Protein AF-0000000069301442 (afdb_homodimer)

Solvent-accessible surface area (backbone atoms only — not comparable to full-atom values): 48761 Å² total; per-residue (Å²): 129,71,44,71,34,30,18,84,77,50,68,85,54,88,74,44,74,45,62,51,92,90,52,84,60,71,41,65,39,44,79,74,46,54,38,73,85,78,37,32,24,36,31,35,57,81,58,65,75,74,53,63,92,63,73,84,85,51,71,33,84,54,76,78,55,78,67,36,49,32,34,37,40,20,51,27,46,63,90,80,63,35,98,46,82,39,78,42,66,31,31,31,70,45,68,46,69,36,79,74,46,101,86,37,67,32,65,32,33,31,27,60,22,62,53,52,79,30,28,52,21,18,52,23,27,31,64,87,79,65,25,30,38,24,31,30,37,68,66,71,72,78,56,85,60,84,43,58,22,35,25,38,31,28,63,59,50,51,47,51,51,47,21,66,72,70,66,56,72,66,49,12,29,62,36,55,45,66,39,66,45,69,25,68,40,39,26,55,73,68,53,50,57,87,93,55,52,19,27,35,28,23,41,56,36,64,70,30,74,30,42,85,73,54,48,56,75,54,28,27,43,32,24,50,72,83,30,53,25,34,26,84,44,25,28,62,40,77,42,80,42,92,82,72,47,79,60,47,78,44,70,36,53,43,65,52,76,34,36,73,32,51,49,67,43,70,43,48,30,34,30,33,48,90,74,37,78,42,79,43,77,43,46,22,30,60,80,72,61,32,40,44,61,62,80,43,73,64,84,34,69,82,58,72,75,54,36,40,52,57,44,32,38,32,32,28,58,52,30,40,57,56,45,35,71,74,36,32,84,89,36,76,77,46,55,37,62,60,49,26,41,58,74,66,46,67,48,83,46,75,71,45,35,50,28,20,31,59,40,59,42,85,47,89,72,40,46,78,48,63,84,53,46,70,32,44,47,46,25,49,71,85,39,76,45,49,21,60,67,51,42,51,50,53,58,65,69,42,69,84,39,68,54,47,36,36,35,30,58,86,52,37,76,48,36,35,46,42,80,62,29,67,59,45,24,50,49,41,23,63,76,66,73,45,90,63,58,56,40,73,77,89,68,85,66,75,55,86,129,131,71,45,70,34,30,16,82,78,50,68,86,52,90,72,47,76,44,63,51,92,91,51,85,61,72,39,64,40,43,80,73,46,51,35,71,83,78,38,32,24,36,31,35,57,82,58,67,75,74,54,62,92,62,75,83,85,51,71,34,84,54,77,79,55,77,66,37,49,31,36,37,39,19,52,28,46,64,90,81,63,37,99,46,82,39,77,41,66,30,31,32,69,45,65,45,70,36,79,73,47,100,85,36,65,32,66,32,34,30,26,59,23,60,54,53,78,30,26,52,22,18,51,23,26,30,64,86,80,64,25,29,38,24,31,30,38,69,69,70,69,77,55,84,60,83,44,58,22,35,24,38,30,27,63,59,51,50,47,52,51,46,20,65,72,71,66,57,73,63,49,11,30,61,34,55,46,68,39,66,45,68,25,69,40,40,26,55,73,68,53,51,56,88,91,55,51,17,28,34,27,23,41,56,36,63,72,30,74,29,44,86,73,54,48,57,76,53,28,27,41,31,24,50,72,84,30,52,25,34,26,84,44,25,29,62,41,76,43,83,43,92,83,71,49,78,58,47,78,43,70,37,55,44,64,50,77,32,37,75,33,50,50,68,43,70,43,46,32,34,30,34,48,90,76,38,79,44,80,43,78,44,47,21,32,61,78,72,60,34,40,46,60,63,76,44,67,66,82,34,70,82,59,73,74,53,37,39,53,56,42,32,38,31,33,28,60,52,27,40,55,56,45,33,72,75,35,33,83,88,35,76,78,46,56,38,62,59,48,26,40,58,73,67,46,68,47,84,46,77,71,44,35,51,27,21,31,59,40,60,43,87,49,91,73,40,45,79,48,62,82,54,46,68,32,43,46,46,25,49,72,86,39,75,44,47,22,60,67,52,43,51,49,53,59,65,70,42,71,84,40,69,53,47,36,36,36,30,58,87,52,38,77,47,37,35,47,42,79,62,29,69,60,45,24,51,50,40,24,64,76,67,74,45,90,62,58,56,41,74,76,87,68,85,65,74,54,88,128

Radius of gyration: 33.77 Å; Cα contacts (8 Å, |Δi|>4): 1976; chains: 2; bounding box: 75×100×77 Å

Secondary structure (DSSP, 8-state):
--EEE-HHHHTT-SSEEEE-TT---EEEEEEEEEETTTTEEEEEE--GGGTTT--PPPBPSSPPPTT-EEEEEE---HHHH-SS-EEEEEEEEEEEEEEEETTEEEEEEEESS---TT-TTPEEEETTT--EEEEEE---SSS--TT-EEEEEHHHHHHHHHHHHH---S--B-SEEEEE---HHHHHHHT--TT---EEEEEE-TTSGGGGT--TTT-EEEEETTEEBPTTSEEEEEE--TTSPPPEEEEEETHHHHHTS-TT-EEEEEEEETTEEEEEEEE-B----SS-S-TTSGGGTTPPPPEEEETTEEEEE--HHHHHHHHTGGGTT--HHHHHHHHH---SSTT---EEEEEE--STTSTT-GGGTTEEEEEETTEEP-SHHHHHHHHHHTTTSSEEEEEEGGGEEEEEESTTHHHHHHHHHHHHT---SEE----------/--EEE-HHHHTT-SSEEEE-TT---EEEEEEEEEETTTTEEEEEE--GGGTTT-----BPSSPPPTT-EEEEEE---HHHH-SS-EEEEEEEEEEEEEEEETTEEEEEEEESS---TT-TTPEEEETTT--EEEEEE---SSS--TT-EEEEEHHHHHHHHHHHHH---S--B-SEEEEE---HHHHHHHT--TT---EEEEEE-TTSGGGGT--TTT-EEEEETTEEBPTTSEEEEEE--TTSPPPEEEEEETHHHHHTS-TT-EEEEEEEETTEEEEEEEEPB----SS-S-TTSGGGTTPPPPEEEETTEEEEE--HHHHHHHHTGGGTT--HHHHHHHHH---SSTT---EEEEEE--STTSTT-GGGTTEEEEEETTEEP-SHHHHHHHHHHTTTSSEEEEEEGGGEEEEEESTTHHHHHHHHHHHHT---SEE----------

Nearest PDB structures (foldseek):
  5il9-assembly1_A  TM=9.133E-01  e=1.729E-42  Arabidopsis thaliana
  5il9-assembly1_B  TM=8.858E-01  e=1.056E-40  Arabidopsis thaliana
  5jyk-assembly1_B  TM=8.619E-01  e=8.434E-30  Arabidopsis thaliana
  5y09-assembly1_B  TM=7.151E-01  e=5.117E-26  Arabidopsis thaliana
  4ynn-assembly1_A  TM=6.122E-01  e=2.992E-19  Legionella pneumophila subsp. pneumophila str. Philadelphia 1

Structure (mmCIF, N/CA/C/O backbone):
data_AF-0000000069301442-model_v1
#
loop_
_entity.id
_entity.type
_entity.pdbx_description
1 polymer 'Protease Do-like PDZ domain-containing protein'
#
loop_
_atom_site.group_PDB
_atom_site.id
_atom_site.type_symbol
_atom_site.label_atom_id
_atom_site.label_alt_id
_atom_site.label_comp_id
_atom_site.label_asym_id
_atom_site.label_entity_id
_atom_site.label_seq_id
_atom_site.pdbx_PDB_ins_code
_atom_site.Cartn_x
_atom_site.Cartn_y
_atom_site.Cartn_z
_atom_site.occupancy
_atom_site.B_iso_or_equiv
_atom_site.auth_seq_id
_atom_site.auth_comp_id
_atom_site.auth_asym_id
_atom_site.auth_atom_id
_atom_site.pdbx_PDB_model_num
ATOM 1 N N . GLN A 1 1 ? 18.484 -44 -11.977 1 88.5 1 GLN A N 1
ATOM 2 C CA . GLN A 1 1 ? 17.953 -44.156 -10.625 1 88.5 1 GLN A CA 1
ATOM 3 C C . GLN A 1 1 ? 18.141 -42.875 -9.812 1 88.5 1 GLN A C 1
ATOM 5 O O . GLN A 1 1 ? 19.25 -42.344 -9.734 1 88.5 1 GLN A O 1
ATOM 10 N N . ARG A 1 2 ? 16.969 -42.406 -9.375 1 93.62 2 ARG A N 1
ATOM 11 C CA . ARG A 1 2 ? 16.953 -41.156 -8.602 1 93.62 2 ARG A CA 1
ATOM 12 C C . ARG A 1 2 ? 16.109 -41.312 -7.34 1 93.62 2 ARG A C 1
ATOM 14 O O . ARG A 1 2 ? 15.273 -42.219 -7.258 1 93.62 2 ARG A O 1
ATOM 21 N N . LEU A 1 3 ? 16.406 -40.5 -6.375 1 94.19 3 LEU A N 1
ATOM 22 C CA . LEU A 1 3 ? 15.578 -40.344 -5.188 1 94.19 3 LEU A CA 1
ATOM 23 C C . LEU A 1 3 ? 14.719 -39.094 -5.27 1 94.19 3 LEU A C 1
ATOM 25 O O . LEU A 1 3 ? 15.188 -38.031 -5.719 1 94.19 3 LEU A O 1
ATOM 29 N N . LEU A 1 4 ? 13.484 -39.25 -4.969 1 94.56 4 LEU A N 1
ATOM 30 C CA . LEU A 1 4 ? 12.555 -38.125 -4.922 1 94.56 4 LEU A CA 1
ATOM 31 C C . LEU A 1 4 ? 12.289 -37.688 -3.484 1 94.56 4 LEU A C 1
ATOM 33 O O . LEU A 1 4 ? 12.078 -38.531 -2.609 1 94.56 4 LEU A O 1
ATOM 37 N N . THR A 1 5 ? 12.398 -36.375 -3.168 1 93 5 THR A N 1
ATOM 38 C CA . THR A 1 5 ? 12.141 -35.812 -1.846 1 93 5 THR A CA 1
ATOM 39 C C . THR A 1 5 ? 11.633 -34.375 -1.954 1 93 5 THR A C 1
ATOM 41 O O . THR A 1 5 ? 11.281 -33.906 -3.043 1 93 5 THR A O 1
ATOM 44 N N . ASN A 1 6 ? 11.453 -33.75 -0.766 1 90 6 ASN A N 1
ATOM 45 C CA . ASN A 1 6 ? 11.031 -32.344 -0.773 1 90 6 ASN A CA 1
ATOM 46 C C . ASN A 1 6 ? 12.211 -31.406 -0.987 1 90 6 ASN A C 1
ATOM 48 O O . ASN A 1 6 ? 13.312 -31.656 -0.481 1 90 6 ASN A O 1
ATOM 52 N N . ALA A 1 7 ? 11.922 -30.359 -1.746 1 87.25 7 ALA A N 1
ATOM 53 C CA . ALA A 1 7 ? 12.961 -29.359 -2.01 1 87.25 7 ALA A CA 1
ATOM 54 C C . ALA A 1 7 ? 13.445 -28.719 -0.714 1 87.25 7 ALA A C 1
ATOM 56 O O . ALA A 1 7 ? 14.648 -28.516 -0.53 1 87.25 7 ALA A O 1
ATOM 57 N N . HIS A 1 8 ? 12.539 -28.406 0.208 1 81.12 8 HIS A N 1
ATOM 58 C CA . HIS A 1 8 ? 12.906 -27.672 1.418 1 81.12 8 HIS A CA 1
ATOM 59 C C . HIS A 1 8 ? 13.758 -28.531 2.342 1 81.12 8 HIS A C 1
ATOM 61 O O . HIS A 1 8 ? 14.406 -28.016 3.256 1 81.12 8 HIS A O 1
ATOM 67 N N . VAL A 1 9 ? 13.75 -29.812 2.146 1 82.38 9 VAL A N 1
ATOM 68 C CA . VAL A 1 9 ? 14.539 -30.734 2.953 1 82.38 9 VAL A CA 1
ATOM 69 C C . VAL A 1 9 ? 16.016 -30.656 2.547 1 82.38 9 VAL A C 1
ATOM 71 O O . VAL A 1 9 ? 16.906 -30.828 3.379 1 82.38 9 VAL A O 1
ATOM 74 N N . VAL A 1 10 ? 16.25 -30.312 1.296 1 85.44 10 VAL A N 1
ATOM 75 C CA . VAL A 1 10 ? 17.625 -30.453 0.802 1 85.44 10 VAL A CA 1
ATOM 76 C C . VAL A 1 10 ? 18.156 -29.094 0.342 1 85.44 10 VAL A C 1
ATOM 78 O O . VAL A 1 10 ? 19.328 -28.969 0.004 1 85.44 10 VAL A O 1
ATOM 81 N N . ALA A 1 11 ? 17.344 -28.078 0.205 1 77.25 11 ALA A N 1
ATOM 82 C CA . ALA A 1 11 ? 17.688 -26.797 -0.42 1 77.25 11 ALA A CA 1
ATOM 83 C C . ALA A 1 11 ? 18.922 -26.188 0.241 1 77.25 11 ALA A C 1
ATOM 85 O O . ALA A 1 11 ? 19.812 -25.672 -0.444 1 77.25 11 ALA A O 1
ATOM 86 N N . ASP A 1 12 ? 19.078 -26.172 1.493 1 73.94 12 ASP A N 1
ATOM 87 C CA . ASP A 1 12 ? 20.156 -25.453 2.168 1 73.94 12 ASP A CA 1
ATOM 88 C C . ASP A 1 12 ? 21.25 -26.406 2.639 1 73.94 12 ASP A C 1
ATOM 90 O O . ASP A 1 12 ? 22.172 -26 3.35 1 73.94 12 ASP A O 1
ATOM 94 N N . ALA A 1 13 ? 21.172 -27.594 2.08 1 78.06 13 ALA A N 1
ATOM 95 C CA . ALA A 1 13 ? 22.141 -28.578 2.57 1 78.06 13 ALA A CA 1
ATOM 96 C C . ALA A 1 13 ? 23.422 -28.547 1.741 1 78.06 13 ALA A C 1
ATOM 98 O O . ALA A 1 13 ? 23.375 -28.422 0.514 1 78.06 13 ALA A O 1
ATOM 99 N N . HIS A 1 14 ? 24.516 -28.5 2.398 1 78.75 14 HIS A N 1
ATOM 100 C CA . HIS A 1 14 ? 25.797 -28.562 1.729 1 78.75 14 HIS A CA 1
ATOM 101 C C . HIS A 1 14 ? 26.203 -30 1.446 1 78.75 14 HIS A C 1
ATOM 103 O O . HIS A 1 14 ? 26.859 -30.281 0.44 1 78.75 14 HIS A O 1
ATOM 109 N N . LEU A 1 15 ? 25.922 -30.812 2.383 1 87.31 15 LEU A N 1
ATOM 110 C CA . LEU A 1 15 ? 26.188 -32.25 2.268 1 87.31 15 LEU A CA 1
ATOM 111 C C . LEU A 1 15 ? 24.953 -33.062 2.637 1 87.31 15 LEU A C 1
ATOM 113 O O . LEU A 1 15 ? 24.344 -32.812 3.682 1 87.31 15 LEU A O 1
ATOM 117 N N . ILE A 1 16 ? 24.625 -33.906 1.654 1 90.69 16 ILE A N 1
ATOM 118 C CA . ILE A 1 16 ? 23.438 -34.719 1.858 1 90.69 16 ILE A CA 1
ATOM 119 C C . ILE A 1 16 ? 23.844 -36.188 1.96 1 90.69 16 ILE A C 1
ATOM 121 O O . ILE A 1 16 ? 24.5 -36.75 1.062 1 90.69 16 ILE A O 1
ATOM 125 N N . HIS A 1 17 ? 23.469 -36.781 3.084 1 91.56 17 HIS A N 1
ATOM 126 C CA . HIS A 1 17 ? 23.641 -38.219 3.268 1 91.56 17 HIS A CA 1
ATOM 127 C C . HIS A 1 17 ? 22.297 -38.938 3.254 1 91.56 17 HIS A C 1
ATOM 129 O O . HIS A 1 17 ? 21.312 -38.438 3.809 1 91.56 17 HIS A O 1
ATOM 135 N N . VAL A 1 18 ? 22.344 -40.094 2.586 1 90.06 18 VAL A N 1
ATOM 136 C CA . VAL A 1 18 ? 21.156 -40.938 2.586 1 90.06 18 VAL A CA 1
ATOM 137 C C . VAL A 1 18 ? 21.516 -42.344 3.117 1 90.06 18 VAL A C 1
ATOM 139 O O . VAL A 1 18 ? 22.656 -42.781 2.951 1 90.06 18 VAL A O 1
ATOM 142 N N . ARG A 1 19 ? 20.594 -42.844 3.783 1 88.88 19 ARG A N 1
ATOM 143 C CA . ARG A 1 19 ? 20.766 -44.188 4.352 1 88.88 19 ARG A CA 1
ATOM 144 C C . ARG A 1 19 ? 19.562 -45.094 4.027 1 88.88 19 ARG A C 1
ATOM 146 O O . ARG A 1 19 ? 18.422 -44.625 4.066 1 88.88 19 ARG A O 1
ATOM 153 N N . ARG A 1 20 ? 19.906 -46.281 3.74 1 86.69 20 ARG A N 1
ATOM 154 C CA . ARG A 1 20 ? 18.844 -47.25 3.527 1 86.69 20 ARG A CA 1
ATOM 155 C C . ARG A 1 20 ? 18.219 -47.688 4.852 1 86.69 20 ARG A C 1
ATOM 157 O O . ARG A 1 20 ? 18.891 -47.688 5.887 1 86.69 20 ARG A O 1
ATOM 164 N N . SER A 1 21 ? 17.016 -48.062 4.785 1 80.19 21 SER A N 1
ATOM 165 C CA . SER A 1 21 ? 16.328 -48.469 6.004 1 80.19 21 SER A CA 1
ATOM 166 C C . SER A 1 21 ? 16.906 -49.781 6.566 1 80.19 21 SER A C 1
ATOM 168 O O . SER A 1 21 ? 16.828 -50.031 7.77 1 80.19 21 SER A O 1
ATOM 170 N N . ASP A 1 22 ? 17.438 -50.562 5.68 1 77.75 22 ASP A N 1
ATOM 171 C CA . ASP A 1 22 ? 17.938 -51.875 6.098 1 77.75 22 ASP A CA 1
ATOM 172 C C . ASP A 1 22 ? 19.438 -51.844 6.355 1 77.75 22 ASP A C 1
ATOM 174 O O . ASP A 1 22 ? 20.062 -52.875 6.645 1 77.75 22 ASP A O 1
ATOM 178 N N . GLY A 1 23 ? 19.953 -50.719 6.152 1 77.12 23 GLY A N 1
ATOM 179 C CA . GLY A 1 23 ? 21.406 -50.656 6.305 1 77.12 23 GLY A CA 1
ATOM 180 C C . GLY A 1 23 ? 21.859 -49.531 7.254 1 77.12 23 GLY A C 1
ATOM 181 O O . GLY A 1 23 ? 21.031 -48.781 7.766 1 77.12 23 GLY A O 1
ATOM 182 N N . HIS A 1 24 ? 23.172 -49.562 7.523 1 80.75 24 HIS A N 1
ATOM 183 C CA . HIS A 1 24 ? 23.781 -48.562 8.414 1 80.75 24 HIS A CA 1
ATOM 184 C C . HIS A 1 24 ? 24.719 -47.656 7.656 1 80.75 24 HIS A C 1
ATOM 186 O O . HIS A 1 24 ? 25.141 -46.594 8.18 1 80.75 24 HIS A O 1
ATOM 192 N N . ARG A 1 25 ? 24.953 -48.062 6.465 1 86.94 25 ARG A N 1
ATOM 193 C CA . ARG A 1 25 ? 25.906 -47.281 5.691 1 86.94 25 ARG A CA 1
ATOM 194 C C . ARG A 1 25 ? 25.266 -46 5.152 1 86.94 25 ARG A C 1
ATOM 196 O O . ARG A 1 25 ? 24.141 -46.031 4.66 1 86.94 25 ARG A O 1
ATOM 203 N N . LYS A 1 26 ? 25.953 -44.969 5.316 1 91.44 26 LYS A N 1
ATOM 204 C CA . LYS A 1 26 ? 25.531 -43.688 4.75 1 91.44 26 LYS A CA 1
ATOM 205 C C . LYS A 1 26 ? 26.172 -43.438 3.387 1 91.44 26 LYS A C 1
ATOM 207 O O . LYS A 1 26 ? 27.344 -43.781 3.18 1 91.44 26 LYS A O 1
ATOM 212 N N . PHE A 1 27 ? 25.438 -43 2.457 1 93.31 27 PHE A N 1
ATOM 213 C CA . PHE A 1 27 ? 25.891 -42.688 1.105 1 93.31 27 PHE A CA 1
ATOM 214 C C . PHE A 1 27 ? 25.766 -41.188 0.821 1 93.31 27 PHE A C 1
ATOM 216 O O . PHE A 1 27 ? 24.828 -40.531 1.299 1 93.31 27 PHE A O 1
ATOM 223 N N . VAL A 1 28 ? 26.672 -40.719 0.105 1 93.88 28 VAL A N 1
ATOM 224 C CA . VAL A 1 28 ? 26.609 -39.344 -0.308 1 93.88 28 VAL A CA 1
ATOM 225 C C . VAL A 1 28 ? 25.641 -39.188 -1.481 1 93.88 28 VAL A C 1
ATOM 227 O O . VAL A 1 28 ? 25.656 -40 -2.418 1 93.88 28 VAL A O 1
ATOM 230 N N . ALA A 1 29 ? 24.766 -38.25 -1.344 1 94.44 29 ALA A N 1
ATOM 231 C CA . ALA A 1 29 ? 23.844 -37.906 -2.42 1 94.44 29 ALA A CA 1
ATOM 232 C C . ALA A 1 29 ? 24.031 -36.469 -2.908 1 94.44 29 ALA A C 1
ATOM 234 O O . ALA A 1 29 ? 24.547 -35.625 -2.18 1 94.44 29 ALA A O 1
ATOM 235 N N . SER A 1 30 ? 23.734 -36.281 -4.16 1 92.31 30 SER A N 1
ATOM 236 C CA . SER A 1 30 ? 23.797 -34.938 -4.738 1 92.31 30 SER A CA 1
ATOM 237 C C . SER A 1 30 ? 22.438 -34.5 -5.297 1 92.31 30 SER A C 1
ATOM 239 O O . SER A 1 30 ? 21.688 -35.344 -5.809 1 92.31 30 SER A O 1
ATOM 241 N N . VAL A 1 31 ? 22.172 -33.281 -5.211 1 90.25 31 VAL A N 1
ATOM 242 C CA . VAL A 1 31 ? 20.938 -32.719 -5.762 1 90.25 31 VAL A CA 1
ATOM 243 C C . VAL A 1 31 ? 21.062 -32.625 -7.281 1 90.25 31 VAL A C 1
ATOM 245 O O . VAL A 1 31 ? 21.953 -31.922 -7.785 1 90.25 31 VAL A O 1
ATOM 248 N N . VAL A 1 32 ? 20.234 -33.312 -7.957 1 89.25 32 VAL A N 1
ATOM 249 C CA . VAL A 1 32 ? 20.188 -33.25 -9.414 1 89.25 32 VAL A CA 1
ATOM 250 C C . VAL A 1 32 ? 19.375 -32.062 -9.867 1 89.25 32 VAL A C 1
ATOM 252 O O . VAL A 1 32 ? 19.766 -31.344 -10.805 1 89.25 32 VAL A O 1
ATOM 255 N N . CYS A 1 33 ? 18.266 -31.859 -9.258 1 86.19 33 CYS A N 1
ATOM 256 C CA . CYS A 1 33 ? 17.391 -30.719 -9.547 1 86.19 33 CYS A CA 1
ATOM 257 C C . CYS A 1 33 ? 16.469 -30.422 -8.375 1 86.19 33 CYS A C 1
ATOM 259 O O . CYS A 1 33 ? 16.25 -31.281 -7.527 1 86.19 33 CYS A O 1
ATOM 261 N N . LEU A 1 34 ? 16.203 -29.25 -8.273 1 84.81 34 LEU A N 1
ATOM 262 C CA . LEU A 1 34 ? 15.289 -28.797 -7.23 1 84.81 34 LEU A CA 1
ATOM 263 C C . LEU A 1 34 ? 14.297 -27.766 -7.781 1 84.81 34 LEU A C 1
ATOM 265 O O . LEU A 1 34 ? 14.641 -26.953 -8.633 1 84.81 34 LEU A O 1
ATOM 269 N N . CYS A 1 35 ? 13 -27.906 -7.305 1 81.69 35 CYS A N 1
ATOM 270 C CA . CYS A 1 35 ? 11.945 -26.969 -7.668 1 81.69 35 CYS A CA 1
ATOM 271 C C . CYS A 1 35 ? 11.148 -26.531 -6.441 1 81.69 35 CYS A C 1
ATOM 273 O O . CYS A 1 35 ? 10.398 -27.328 -5.867 1 81.69 35 CYS A O 1
ATOM 275 N N . PHE A 1 36 ? 11.227 -25.375 -6.141 1 79.25 36 PHE A N 1
ATOM 276 C CA . PHE A 1 36 ? 10.547 -24.87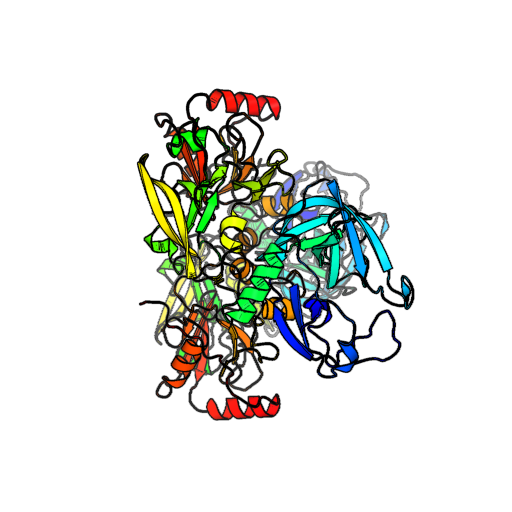5 -4.949 1 79.25 36 PHE A CA 1
ATOM 277 C C . PHE A 1 36 ? 9.055 -24.703 -5.211 1 79.25 36 PHE A C 1
ATOM 279 O O . PHE A 1 36 ? 8.242 -24.859 -4.301 1 79.25 36 PHE A O 1
ATOM 286 N N . GLU A 1 37 ? 8.641 -24.438 -6.375 1 79.75 37 GLU A N 1
ATOM 287 C CA . GLU A 1 37 ? 7.227 -24.25 -6.699 1 79.75 37 GLU A CA 1
ATOM 288 C C . GLU A 1 37 ? 6.41 -25.484 -6.371 1 79.75 37 GLU A C 1
ATOM 290 O O . GLU A 1 37 ? 5.262 -25.391 -5.938 1 79.75 37 GLU A O 1
ATOM 295 N N . SER A 1 38 ? 7.02 -26.609 -6.621 1 85.25 38 SER A N 1
ATOM 296 C CA . SER A 1 38 ? 6.348 -27.859 -6.305 1 85.25 38 SER A CA 1
ATOM 297 C C . SER A 1 38 ? 6.887 -28.469 -5.012 1 85.25 38 SER A C 1
ATOM 299 O O . SER A 1 38 ? 6.391 -29.5 -4.551 1 85.25 38 SER A O 1
ATOM 301 N N . ASP A 1 39 ? 7.926 -27.906 -4.48 1 85.88 39 ASP A N 1
ATOM 302 C CA . ASP A 1 39 ? 8.641 -28.391 -3.307 1 85.88 39 ASP A CA 1
ATOM 303 C C . ASP A 1 39 ? 9.133 -29.828 -3.514 1 85.88 39 ASP A C 1
ATOM 305 O O . ASP A 1 39 ? 8.93 -30.688 -2.654 1 85.88 39 ASP A O 1
ATOM 309 N N . LEU A 1 40 ? 9.734 -30.047 -4.621 1 90.31 40 LEU A N 1
ATOM 310 C CA . LEU A 1 40 ? 10.266 -31.375 -4.938 1 90.31 40 LEU A CA 1
ATOM 311 C C . LEU A 1 40 ? 11.719 -31.281 -5.383 1 90.31 40 LEU A C 1
ATOM 313 O O . LEU A 1 40 ? 12.141 -30.25 -5.93 1 90.31 40 LEU A O 1
ATOM 317 N N . ALA A 1 41 ? 12.438 -32.312 -5.109 1 91.06 41 ALA A N 1
ATOM 318 C CA . ALA A 1 41 ? 13.844 -32.406 -5.496 1 91.06 41 ALA A CA 1
ATOM 319 C C . ALA A 1 41 ? 14.203 -33.844 -5.895 1 91.06 41 ALA A C 1
ATOM 321 O O . ALA A 1 41 ? 13.617 -34.812 -5.383 1 91.06 41 ALA A O 1
ATOM 322 N N . LEU A 1 42 ? 15.109 -33.969 -6.836 1 93.44 42 LEU A N 1
ATOM 323 C CA . LEU A 1 42 ? 15.68 -35.25 -7.246 1 93.44 42 LEU A CA 1
ATOM 324 C C . LEU A 1 42 ? 17.125 -35.375 -6.777 1 93.44 42 LEU A C 1
ATOM 326 O O . LEU A 1 42 ? 17.922 -34.469 -6.945 1 93.44 42 LEU A O 1
ATOM 330 N N . LEU A 1 43 ? 17.391 -36.469 -6.172 1 94.25 43 LEU A N 1
ATOM 331 C CA . LEU A 1 43 ? 18.734 -36.75 -5.703 1 94.25 43 LEU A CA 1
ATOM 332 C C . LEU A 1 43 ? 19.359 -37.906 -6.465 1 94.25 43 LEU A C 1
ATOM 334 O O . LEU A 1 43 ? 18.656 -38.844 -6.879 1 94.25 43 LEU A O 1
ATOM 338 N N . ALA A 1 44 ? 20.641 -37.781 -6.629 1 94.75 44 ALA A N 1
ATOM 339 C CA . ALA A 1 44 ? 21.422 -38.875 -7.211 1 94.75 44 ALA A CA 1
ATOM 340 C C . ALA A 1 44 ? 22.406 -39.438 -6.191 1 94.75 44 ALA A C 1
ATOM 342 O O . ALA A 1 44 ? 22.953 -38.719 -5.363 1 94.75 44 ALA A O 1
ATOM 343 N N . VAL A 1 45 ? 22.484 -40.719 -6.25 1 94.31 45 VAL A N 1
ATOM 344 C CA . VAL A 1 45 ? 23.5 -41.438 -5.465 1 94.31 45 VAL A CA 1
ATOM 345 C C . VAL A 1 45 ? 24.469 -42.156 -6.395 1 94.31 45 VAL A C 1
ATOM 347 O O . VAL A 1 45 ? 24.062 -43.031 -7.152 1 94.31 45 VAL A O 1
ATOM 350 N N . GLY A 1 46 ? 25.672 -41.812 -6.328 1 93.19 46 GLY A N 1
ATOM 351 C CA . GLY A 1 46 ? 26.672 -42.344 -7.246 1 93.19 46 GLY A CA 1
ATOM 352 C C . GLY A 1 46 ? 27.062 -43.781 -6.945 1 93.19 46 GLY A C 1
ATOM 353 O O . GLY A 1 46 ? 27.344 -44.531 -7.859 1 93.19 46 GLY A O 1
ATOM 354 N N . ASP A 1 47 ? 27.031 -44.156 -5.68 1 93.88 47 ASP A N 1
ATOM 355 C CA . ASP A 1 47 ? 27.422 -45.469 -5.258 1 93.88 47 ASP A CA 1
ATOM 356 C C . ASP A 1 47 ? 26.359 -46.5 -5.641 1 93.88 47 ASP A C 1
ATOM 358 O O . ASP A 1 47 ? 25.25 -46.5 -5.086 1 93.88 47 ASP A O 1
ATOM 362 N N . GLU A 1 48 ? 26.719 -47.469 -6.469 1 93.06 48 GLU A N 1
ATOM 363 C CA . GLU A 1 48 ? 25.797 -48.469 -6.984 1 93.06 48 GLU A CA 1
ATOM 364 C C . GLU A 1 48 ? 25.297 -49.375 -5.871 1 93.06 48 GLU A C 1
ATOM 366 O O . GLU A 1 48 ? 24.219 -49.969 -5.969 1 93.06 48 GLU A O 1
ATOM 371 N N . ALA A 1 49 ? 26.109 -49.469 -4.793 1 92.38 49 ALA A N 1
ATOM 372 C CA . ALA A 1 49 ? 25.734 -50.344 -3.678 1 92.38 49 ALA A CA 1
ATOM 373 C C . ALA A 1 49 ? 24.438 -49.875 -3.031 1 92.38 49 ALA A C 1
ATOM 375 O O . ALA A 1 49 ? 23.703 -50.656 -2.459 1 92.38 49 ALA A O 1
ATOM 376 N N . PHE A 1 50 ? 24.203 -48.625 -3.131 1 93.69 50 PHE A N 1
ATOM 377 C CA . PHE A 1 50 ? 22.984 -48.062 -2.561 1 93.69 50 PHE A CA 1
ATOM 378 C C . PHE A 1 50 ? 21.75 -48.625 -3.244 1 93.69 50 PHE A C 1
ATOM 380 O O . PHE A 1 50 ? 20.734 -48.875 -2.594 1 93.69 50 PHE A O 1
ATOM 387 N N . TRP A 1 51 ? 21.797 -48.875 -4.508 1 93.56 51 TRP A N 1
ATOM 388 C CA . TRP A 1 51 ? 20.625 -49.219 -5.312 1 93.56 51 TRP A CA 1
ATOM 389 C C . TRP A 1 51 ? 20.391 -50.719 -5.32 1 93.56 51 TRP A C 1
ATOM 391 O O . TRP A 1 51 ? 19.328 -51.188 -5.766 1 93.56 51 TRP A O 1
ATOM 401 N N . HIS A 1 52 ? 21.375 -51.406 -4.863 1 90.38 52 HIS A N 1
ATOM 402 C CA . HIS A 1 52 ? 21.281 -52.875 -4.941 1 90.38 52 HIS A CA 1
ATOM 403 C C . HIS A 1 52 ? 20.062 -53.375 -4.172 1 90.38 52 HIS A C 1
ATOM 405 O O . HIS A 1 52 ? 19.906 -53.094 -2.984 1 90.38 52 HIS A O 1
ATOM 411 N N . GLY A 1 53 ? 19.172 -54.062 -4.855 1 87.81 53 GLY A N 1
ATOM 412 C CA . GLY A 1 53 ? 18.031 -54.688 -4.227 1 87.81 53 GLY A CA 1
ATOM 413 C C . GLY A 1 53 ? 16.828 -53.781 -4.098 1 87.81 53 GLY A C 1
ATOM 414 O O . GLY A 1 53 ? 15.797 -54.156 -3.553 1 87.81 53 GLY A O 1
ATOM 415 N N . LEU A 1 54 ? 16.984 -52.562 -4.484 1 88.5 54 LEU A N 1
ATOM 416 C CA . LEU A 1 54 ? 15.883 -51.594 -4.395 1 88.5 54 LEU A CA 1
ATOM 417 C C . LEU A 1 54 ? 15.047 -51.625 -5.672 1 88.5 54 LEU A C 1
ATOM 419 O O . LEU A 1 54 ? 15.594 -51.719 -6.773 1 88.5 54 LEU A O 1
ATOM 423 N N . GLU A 1 55 ? 13.75 -51.594 -5.504 1 87.75 55 GLU A N 1
ATOM 424 C CA . GLU A 1 55 ? 12.812 -51.531 -6.617 1 87.75 55 GLU A CA 1
ATOM 425 C C . GLU A 1 55 ? 12.188 -50.125 -6.719 1 87.75 55 GLU A C 1
ATOM 427 O O . GLU A 1 55 ? 11.867 -49.531 -5.699 1 87.75 55 GLU A O 1
ATOM 432 N N . PRO A 1 56 ? 12.094 -49.688 -7.969 1 90.12 56 PRO A N 1
ATOM 433 C CA . PRO A 1 56 ? 11.453 -48.375 -8.141 1 90.12 56 PRO A CA 1
ATOM 434 C C . PRO A 1 56 ? 10 -48.344 -7.672 1 90.12 56 PRO A C 1
ATOM 436 O O . PRO A 1 56 ? 9.289 -49.344 -7.812 1 90.12 56 PRO A O 1
ATOM 439 N N . VAL A 1 57 ? 9.648 -47.25 -7.125 1 86.75 57 VAL A N 1
ATOM 440 C CA . VAL A 1 57 ? 8.266 -47.094 -6.691 1 86.75 57 VAL A CA 1
ATOM 441 C C . VAL A 1 57 ? 7.359 -46.906 -7.906 1 86.75 57 VAL A C 1
ATOM 443 O O . VAL A 1 57 ? 7.785 -46.375 -8.938 1 86.75 57 VAL A O 1
ATOM 446 N N . GLN A 1 58 ? 6.109 -47.438 -7.797 1 92.69 58 GLN A N 1
ATOM 447 C CA . GLN A 1 58 ? 5.09 -47.25 -8.828 1 92.69 58 GLN A CA 1
ATOM 448 C C . GLN A 1 58 ? 4.062 -46.188 -8.391 1 92.69 58 GLN A C 1
ATOM 450 O O . GLN A 1 58 ? 3.57 -46.219 -7.262 1 92.69 58 GLN A O 1
ATOM 455 N N . PHE A 1 59 ? 3.859 -45.344 -9.305 1 94.25 59 PHE A N 1
ATOM 456 C CA . PHE A 1 59 ? 2.967 -44.25 -8.992 1 94.25 59 PHE A CA 1
ATOM 457 C C . PHE A 1 59 ? 1.512 -44.625 -9.219 1 94.25 59 PHE A C 1
ATOM 459 O O . PHE A 1 59 ? 1.197 -45.344 -10.172 1 94.25 59 PHE A O 1
ATOM 466 N N . TYR A 1 60 ? 0.704 -44.188 -8.273 1 91 60 TYR A N 1
ATOM 467 C CA . TYR A 1 60 ? -0.74 -44.188 -8.484 1 91 60 TYR A CA 1
ATOM 468 C C . TYR A 1 60 ? -1.136 -43.25 -9.617 1 91 60 TYR A C 1
ATOM 470 O O . TYR A 1 60 ? -0.714 -42.094 -9.648 1 91 60 TYR A O 1
ATOM 478 N N . GLN A 1 61 ? -1.82 -43.781 -10.602 1 85.75 61 GLN A N 1
ATOM 479 C CA . GLN A 1 61 ? -2.199 -42.938 -11.727 1 85.75 61 GLN A CA 1
ATOM 480 C C . GLN A 1 61 ? -3.365 -42.031 -11.359 1 85.75 61 GLN A C 1
ATOM 482 O O . GLN A 1 61 ? -4.445 -42.5 -11.008 1 85.75 61 GLN A O 1
ATOM 487 N N . GLY A 1 62 ? -3.082 -40.781 -11.422 1 85.06 62 GLY A N 1
ATOM 488 C CA . GLY A 1 62 ? -4.125 -39.812 -11.109 1 85.06 62 GLY A CA 1
ATOM 489 C C . GLY A 1 62 ? -4.156 -39.438 -9.641 1 85.06 62 GLY A C 1
ATOM 490 O O . GLY A 1 62 ? -3.125 -39.438 -8.969 1 85.06 62 GLY A O 1
ATOM 491 N N . LEU A 1 63 ? -5.305 -38.969 -9.172 1 89.31 63 LEU A N 1
ATOM 492 C CA . LEU A 1 63 ? -5.512 -38.531 -7.793 1 89.31 63 LEU A CA 1
ATOM 493 C C . LEU A 1 63 ? -6.164 -39.656 -6.977 1 89.31 63 LEU A C 1
ATOM 495 O O . LEU A 1 63 ? -7.02 -40.375 -7.484 1 89.31 63 LEU A O 1
ATOM 499 N N . PRO A 1 64 ? -5.715 -39.75 -5.77 1 88.31 64 PRO A N 1
ATOM 500 C CA . PRO A 1 64 ? -6.367 -40.75 -4.93 1 88.31 64 PRO A CA 1
ATOM 501 C C . PRO A 1 64 ? -7.832 -40.438 -4.645 1 88.31 64 PRO A C 1
ATOM 503 O O . PRO A 1 64 ? -8.25 -39.281 -4.77 1 88.31 64 PRO A O 1
ATOM 506 N N . ARG A 1 65 ? -8.516 -41.469 -4.215 1 86.38 65 ARG A N 1
ATOM 507 C CA . ARG A 1 65 ? -9.93 -41.281 -3.887 1 86.38 65 ARG A CA 1
ATOM 508 C C . ARG A 1 65 ? -10.102 -40.75 -2.463 1 86.38 65 ARG A C 1
ATOM 510 O O . ARG A 1 65 ? -9.336 -41.125 -1.566 1 86.38 65 ARG A O 1
ATOM 517 N N . LEU A 1 66 ? -11.133 -39.969 -2.369 1 87.06 66 LEU A N 1
ATOM 518 C CA . LEU A 1 66 ? -11.484 -39.562 -1.013 1 87.06 66 LEU A CA 1
ATOM 519 C C . LEU A 1 66 ? -11.789 -40.781 -0.149 1 87.06 66 LEU A C 1
ATOM 521 O O . LEU A 1 66 ? -12.398 -41.75 -0.62 1 87.06 66 LEU A O 1
ATOM 525 N N . GLN A 1 67 ? -11.367 -40.781 1.049 1 87.44 67 GLN A N 1
ATOM 526 C CA . GLN A 1 67 ? -11.602 -41.781 2.057 1 87.44 67 GLN A CA 1
ATOM 527 C C . GLN A 1 67 ? -10.711 -43 1.819 1 87.44 67 GLN A C 1
ATOM 529 O O . GLN A 1 67 ? -10.758 -43.969 2.576 1 87.44 67 GLN A O 1
ATOM 534 N N . SER A 1 68 ? -9.836 -42.906 0.776 1 89.5 68 SER A N 1
ATOM 535 C CA . SER A 1 68 ? -8.859 -44 0.602 1 89.5 68 SER A CA 1
ATOM 536 C C . SER A 1 68 ? -7.863 -44.031 1.753 1 89.5 68 SER A C 1
ATOM 538 O O . SER A 1 68 ? -7.414 -42.969 2.223 1 89.5 68 SER A O 1
ATOM 540 N N . GLU A 1 69 ? -7.613 -45.219 2.16 1 93.81 69 GLU A N 1
ATOM 541 C CA . GLU A 1 69 ? -6.605 -45.406 3.203 1 93.81 69 GLU A CA 1
ATOM 542 C C . GLU A 1 69 ? -5.195 -45.281 2.639 1 93.81 69 GLU A C 1
ATOM 544 O O . GLU A 1 69 ? -4.863 -45.906 1.633 1 93.81 69 GLU A O 1
ATOM 549 N N . VAL A 1 70 ? -4.426 -44.438 3.328 1 93.69 70 VAL A N 1
ATOM 550 C CA . VAL A 1 70 ? -3.061 -44.219 2.865 1 93.69 70 VAL A CA 1
ATOM 551 C C . VAL A 1 70 ? -2.088 -44.344 4.035 1 93.69 70 VAL A C 1
ATOM 553 O O . VAL A 1 70 ? -2.49 -44.25 5.199 1 93.69 70 VAL A O 1
ATOM 556 N N . CYS A 1 71 ? -0.862 -44.625 3.66 1 92.62 71 CYS A N 1
ATOM 557 C CA . CYS A 1 71 ? 0.227 -44.75 4.625 1 92.62 71 CYS A CA 1
ATOM 558 C C . CYS A 1 71 ? 1.418 -43.906 4.203 1 92.62 71 CYS A C 1
ATOM 560 O O . CYS A 1 71 ? 1.827 -43.906 3.041 1 92.62 71 CYS A O 1
ATOM 562 N N . VAL A 1 72 ? 1.885 -43.062 5.148 1 90.31 72 VAL A N 1
ATOM 563 C CA . VAL A 1 72 ? 3.057 -42.25 4.891 1 90.31 72 VAL A CA 1
ATOM 564 C C . VAL A 1 72 ? 4.277 -42.844 5.594 1 90.31 72 VAL A C 1
ATOM 566 O O . VAL A 1 72 ? 4.207 -43.188 6.773 1 90.31 72 VAL A O 1
ATOM 569 N N . VAL A 1 73 ? 5.305 -42.938 4.82 1 86.69 73 VAL A N 1
ATOM 570 C CA . VAL A 1 73 ? 6.551 -43.469 5.375 1 86.69 73 VAL A CA 1
ATOM 571 C C . VAL A 1 73 ? 7.57 -42.344 5.504 1 86.69 73 VAL A C 1
ATOM 573 O O . VAL A 1 73 ? 7.734 -41.531 4.586 1 86.69 73 VAL A O 1
ATOM 576 N N . GLY A 1 74 ? 8.164 -42.188 6.691 1 81.44 74 GLY A N 1
ATOM 577 C CA . GLY A 1 74 ? 9.18 -41.156 6.891 1 81.44 74 GLY A CA 1
ATOM 578 C C . GLY A 1 74 ? 10.211 -41.531 7.938 1 81.44 74 GLY A C 1
ATOM 579 O O . GLY A 1 74 ? 10.18 -42.656 8.469 1 81.44 74 GLY A O 1
ATOM 580 N N . PHE A 1 75 ? 11.258 -40.719 8.016 1 73.88 75 PHE A N 1
ATOM 581 C CA . PHE A 1 75 ? 12.305 -40.844 9.023 1 73.88 75 PHE A CA 1
ATOM 582 C C . PHE A 1 75 ? 12.312 -39.656 9.961 1 73.88 75 PHE A C 1
ATOM 584 O O . PHE A 1 75 ? 12.969 -38.625 9.68 1 73.88 75 PHE A O 1
ATOM 591 N N . PRO A 1 76 ? 11.5 -39.656 10.961 1 60.06 76 PRO A N 1
ATOM 592 C CA . PRO A 1 76 ? 11.43 -38.469 11.852 1 60.06 76 PRO A CA 1
ATOM 593 C C . PRO A 1 76 ? 12.75 -38.219 12.57 1 60.06 76 PRO A C 1
ATOM 595 O O . PRO A 1 76 ? 13.586 -39.094 12.695 1 60.06 76 PRO A O 1
ATOM 598 N N . ASP A 1 77 ? 13.023 -36.938 12.82 1 58.56 77 ASP A N 1
ATOM 599 C CA . ASP A 1 77 ? 14.234 -36.531 13.523 1 58.56 77 ASP A CA 1
ATOM 600 C C . ASP A 1 77 ? 14.344 -37.219 14.875 1 58.56 77 ASP A C 1
ATOM 602 O O . ASP A 1 77 ? 13.336 -37.625 15.461 1 58.56 77 ASP A O 1
ATOM 606 N N . ALA A 1 78 ? 15.57 -37.469 15.242 1 50.34 78 ALA A N 1
ATOM 607 C CA . ALA A 1 78 ? 15.938 -38.156 16.469 1 50.34 78 ALA A CA 1
ATOM 608 C C . ALA A 1 78 ? 15.062 -37.719 17.641 1 50.34 78 ALA A C 1
ATOM 610 O O . ALA A 1 78 ? 14.594 -38.562 18.422 1 50.34 78 ALA A O 1
ATOM 611 N N . PRO A 1 79 ? 14.922 -36.438 17.875 1 50.53 79 PRO A N 1
ATOM 612 C CA . PRO A 1 79 ? 14.25 -36.125 19.141 1 50.53 79 PRO A CA 1
ATOM 613 C C . PRO A 1 79 ? 12.805 -36.625 19.172 1 50.53 79 PRO A C 1
ATOM 615 O O . PRO A 1 79 ? 12.266 -36.906 20.25 1 50.53 79 PRO A O 1
ATOM 618 N N . SER A 1 80 ? 12.086 -36.594 18.109 1 45.94 80 SER A N 1
ATOM 619 C CA . SER A 1 80 ? 10.648 -36.844 18.219 1 45.94 80 SER A CA 1
ATOM 620 C C . SER A 1 80 ? 10.312 -38.312 17.969 1 45.94 80 SER A C 1
ATOM 622 O O . SER A 1 80 ? 9.234 -38.781 18.344 1 45.94 80 SER A O 1
ATOM 624 N N . GLY A 1 81 ? 11.031 -39.156 17.328 1 49.28 81 GLY A N 1
ATOM 625 C CA . GLY A 1 81 ? 10.461 -40.469 17.109 1 49.28 81 GLY A CA 1
ATOM 626 C C . GLY A 1 81 ? 11.484 -41.5 16.703 1 49.28 81 GLY A C 1
ATOM 627 O O . GLY A 1 81 ? 11.133 -42.625 16.312 1 49.28 81 GLY A O 1
ATOM 628 N N . GLY A 1 82 ? 12.68 -41.406 16.953 1 53.53 82 GLY A N 1
ATOM 629 C CA . GLY A 1 82 ? 13.695 -42.469 16.906 1 53.53 82 GLY A CA 1
ATOM 630 C C . GLY A 1 82 ? 14.375 -42.562 15.562 1 53.53 82 GLY A C 1
ATOM 631 O O . GLY A 1 82 ? 14.062 -41.812 14.633 1 53.53 82 GLY A O 1
ATOM 632 N N . GLU A 1 83 ? 15.578 -43.281 15.43 1 59.75 83 GLU A N 1
ATOM 633 C CA . GLU A 1 83 ? 16.516 -43.625 14.367 1 59.75 83 GLU A CA 1
ATOM 634 C C . GLU A 1 83 ? 15.922 -44.688 13.43 1 59.75 83 GLU A C 1
ATOM 636 O O . GLU A 1 83 ? 16.656 -45.375 12.734 1 59.75 83 GLU A O 1
ATOM 641 N N . THR A 1 84 ? 14.484 -44.844 13.492 1 67.19 84 THR A N 1
ATOM 642 C CA . THR A 1 84 ? 13.922 -45.875 12.648 1 67.19 84 THR A CA 1
ATOM 643 C C . THR A 1 84 ? 12.812 -45.312 11.766 1 67.19 84 THR A C 1
ATOM 645 O O . THR A 1 84 ? 12.352 -44.188 11.977 1 67.19 84 THR A O 1
ATOM 648 N N . VAL A 1 85 ? 12.484 -46.031 10.75 1 76.31 85 VAL A N 1
ATOM 649 C CA . VAL A 1 85 ? 11.414 -45.688 9.82 1 76.31 85 VAL A CA 1
ATOM 650 C C . VAL A 1 85 ? 10.102 -45.531 10.578 1 76.31 85 VAL A C 1
ATOM 652 O O . VAL A 1 85 ? 9.797 -46.281 11.492 1 76.31 85 VAL A O 1
ATOM 655 N N . CYS A 1 86 ? 9.422 -44.406 10.414 1 76.94 86 CYS A N 1
ATOM 656 C CA . CYS A 1 86 ? 8.117 -44.125 11 1 76.94 86 CYS A CA 1
ATOM 657 C C . CYS A 1 86 ? 7.023 -44.188 9.938 1 76.94 86 CYS A C 1
ATOM 659 O O . CYS A 1 86 ? 7.176 -43.656 8.844 1 76.94 86 CYS A O 1
ATOM 661 N N . VAL A 1 87 ? 6.012 -45 10.312 1 82.38 87 VAL A N 1
ATOM 662 C CA . VAL A 1 87 ? 4.875 -45.125 9.406 1 82.38 87 VAL A CA 1
ATOM 663 C C . VAL A 1 87 ? 3.627 -44.531 10.055 1 82.38 87 VAL A C 1
ATOM 665 O O . VAL A 1 87 ? 3.332 -44.781 11.219 1 82.38 87 VAL A O 1
ATOM 668 N N . THR A 1 88 ? 2.953 -43.625 9.391 1 83.81 88 THR A N 1
ATOM 669 C CA . THR A 1 88 ? 1.685 -43.062 9.828 1 83.81 88 THR A CA 1
ATOM 670 C C . THR A 1 88 ? 0.577 -43.375 8.82 1 83.81 88 THR A C 1
ATOM 672 O O . THR A 1 88 ? 0.806 -43.344 7.613 1 83.81 88 THR A O 1
ATOM 675 N N . GLN A 1 89 ? -0.558 -43.75 9.445 1 88.19 89 GLN A N 1
ATOM 676 C CA . GLN A 1 89 ? -1.682 -44.125 8.594 1 88.19 89 GLN A CA 1
ATOM 677 C C . GLN A 1 89 ? -2.836 -43.125 8.734 1 88.19 89 GLN A C 1
ATOM 679 O O . GLN A 1 89 ? -3.076 -42.594 9.82 1 88.19 89 GLN A O 1
ATOM 684 N N . GLY A 1 90 ? -3.508 -42.875 7.613 1 90.38 90 GLY A N 1
ATOM 685 C CA . GLY A 1 90 ? -4.68 -42 7.57 1 90.38 90 GLY A CA 1
ATOM 686 C C . GLY A 1 90 ? -5.508 -42.188 6.312 1 90.38 90 GLY A C 1
ATOM 687 O O . GLY A 1 90 ? -5.363 -43.188 5.609 1 90.38 90 GLY A O 1
ATOM 688 N N . VAL A 1 91 ? -6.527 -41.281 6.191 1 91.88 91 VAL A N 1
ATOM 689 C CA . VAL A 1 91 ? -7.379 -41.344 5.008 1 91.88 91 VAL A CA 1
ATOM 690 C C . VAL A 1 91 ? -7.316 -40.031 4.254 1 91.88 91 VAL A C 1
ATOM 692 O O . VAL A 1 91 ? -7.043 -38.969 4.848 1 91.88 91 VAL A O 1
ATOM 695 N N . VAL A 1 92 ? -7.531 -40.125 2.965 1 90.5 92 VAL A N 1
ATOM 696 C CA . VAL A 1 92 ? -7.617 -38.938 2.146 1 90.5 92 VAL A CA 1
ATOM 697 C C . VAL A 1 92 ? -8.859 -38.125 2.529 1 90.5 92 VAL A C 1
ATOM 699 O O . VAL A 1 92 ? -9.984 -38.594 2.365 1 90.5 92 VAL A O 1
ATOM 702 N N . SER A 1 93 ? -8.602 -36.906 2.945 1 89.12 93 SER A N 1
ATOM 703 C CA . SER A 1 93 ? -9.695 -36.094 3.467 1 89.12 93 SER A CA 1
ATOM 704 C C . SER A 1 93 ? -10.148 -35.031 2.447 1 89.12 93 SER A C 1
ATOM 706 O O . SER A 1 93 ? -11.328 -34.688 2.398 1 89.12 93 SER A O 1
ATOM 708 N N . ARG A 1 94 ? -9.195 -34.5 1.742 1 87.81 94 ARG A N 1
ATOM 709 C CA . ARG A 1 94 ? -9.492 -33.375 0.833 1 87.81 94 ARG A CA 1
ATOM 710 C C . ARG A 1 94 ? -8.422 -33.25 -0.245 1 87.81 94 ARG A C 1
ATOM 712 O O . ARG A 1 94 ? -7.258 -33.594 -0.016 1 87.81 94 ARG A O 1
ATOM 719 N N . ILE A 1 95 ? -8.781 -32.938 -1.398 1 88.38 95 ILE A N 1
ATOM 720 C CA . ILE A 1 95 ? -7.875 -32.562 -2.482 1 88.38 95 ILE A CA 1
ATOM 721 C C . ILE A 1 95 ? -8.156 -31.141 -2.936 1 88.38 95 ILE A C 1
ATOM 723 O O . ILE A 1 95 ? -9.281 -30.812 -3.324 1 88.38 95 ILE A O 1
ATOM 727 N N . ASP A 1 96 ? -7.172 -30.25 -2.82 1 87.56 96 ASP A N 1
ATOM 728 C CA . ASP A 1 96 ? -7.398 -28.844 -3.131 1 87.56 96 ASP A CA 1
ATOM 729 C C . ASP A 1 96 ? -6.086 -28.141 -3.449 1 87.56 96 ASP A C 1
ATOM 731 O O . ASP A 1 96 ? -5.008 -28.719 -3.287 1 87.56 96 ASP A O 1
ATOM 735 N N . LEU A 1 97 ? -6.262 -27 -4.043 1 85.75 97 LEU A N 1
ATOM 736 C CA . LEU A 1 97 ? -5.109 -26.125 -4.234 1 85.75 97 LEU A CA 1
ATOM 737 C C . LEU A 1 97 ? -4.84 -25.297 -2.979 1 85.75 97 LEU A C 1
ATOM 739 O O . LEU A 1 97 ? -5.742 -24.641 -2.451 1 85.75 97 LEU A O 1
ATOM 743 N N . HIS A 1 98 ? -3.691 -25.422 -2.516 1 79.88 98 HIS A N 1
ATOM 744 C CA . HIS A 1 98 ? -3.281 -24.703 -1.318 1 79.88 98 HIS A CA 1
ATOM 745 C C . HIS A 1 98 ? -2.256 -23.625 -1.653 1 79.88 98 HIS A C 1
ATOM 747 O O . HIS A 1 98 ? -1.402 -23.812 -2.521 1 79.88 98 HIS A O 1
ATOM 753 N N . SER A 1 99 ? -2.5 -22.516 -0.925 1 70.75 99 SER A N 1
ATOM 754 C CA . SER A 1 99 ? -1.511 -21.453 -1.104 1 70.75 99 SER A CA 1
ATOM 755 C C . SER A 1 99 ? -0.14 -21.891 -0.592 1 70.75 99 SER A C 1
ATOM 757 O O . SER A 1 99 ? -0.015 -22.359 0.541 1 70.75 99 SER A O 1
ATOM 759 N N . TYR A 1 100 ? 0.825 -21.984 -1.34 1 63.06 100 TYR A N 1
ATOM 760 C CA . TYR A 1 100 ? 2.186 -22.391 -1.008 1 63.06 100 TYR A CA 1
ATOM 761 C C . TYR A 1 100 ? 3.092 -21.188 -0.835 1 63.06 100 TYR A C 1
ATOM 763 O O . TYR A 1 100 ? 3.945 -21.156 0.053 1 63.06 100 TYR A O 1
ATOM 771 N N . SER A 1 101 ? 2.965 -20.188 -1.66 1 57.5 101 SER A N 1
ATOM 772 C CA . SER A 1 101 ? 3.615 -18.891 -1.573 1 57.5 101 SER A CA 1
ATOM 773 C C . SER A 1 101 ? 2.648 -17.766 -1.925 1 57.5 101 SER A C 1
ATOM 775 O O . SER A 1 101 ? 1.47 -18.016 -2.188 1 57.5 101 SER A O 1
ATOM 777 N N . TRP A 1 102 ? 3.121 -16.547 -1.605 1 49.59 102 TRP A N 1
ATOM 778 C CA . TRP A 1 102 ? 2.256 -15.398 -1.842 1 49.59 102 TRP A CA 1
ATOM 779 C C . TRP A 1 102 ? 1.608 -15.477 -3.221 1 49.59 102 TRP A C 1
ATOM 781 O O . TRP A 1 102 ? 0.461 -15.062 -3.4 1 49.59 102 TRP A O 1
ATOM 791 N N . ASP A 1 103 ? 2.264 -16.188 -4.09 1 54.34 103 ASP A N 1
ATOM 792 C CA . ASP A 1 103 ? 1.747 -16.078 -5.449 1 54.34 103 ASP A CA 1
ATOM 793 C C . ASP A 1 103 ? 1.566 -17.453 -6.082 1 54.34 103 ASP A C 1
ATOM 795 O O . ASP A 1 103 ? 1.519 -17.578 -7.309 1 54.34 103 ASP A O 1
ATOM 799 N N . SER A 1 104 ? 1.61 -18.453 -5.145 1 64.81 104 SER A N 1
ATOM 800 C CA . SER A 1 104 ? 1.531 -19.734 -5.836 1 64.81 104 SER A CA 1
ATOM 801 C C . SER A 1 104 ? 0.702 -20.75 -5.047 1 64.81 104 SER A C 1
ATOM 803 O O . SER A 1 104 ? 0.643 -20.672 -3.816 1 64.81 104 SER A O 1
ATOM 805 N N . SER A 1 105 ? -0.078 -21.406 -5.816 1 78.81 105 SER A N 1
ATOM 806 C CA . SER A 1 105 ? -0.869 -22.5 -5.242 1 78.81 105 SER A CA 1
ATOM 807 C C . SER A 1 105 ? -0.365 -23.859 -5.711 1 78.81 105 SER A C 1
ATOM 809 O O . SER A 1 105 ? 0.242 -23.969 -6.777 1 78.81 105 SER A O 1
ATOM 811 N N . LEU A 1 106 ? -0.44 -24.75 -4.809 1 83.81 106 LEU A N 1
ATOM 812 C CA . LEU A 1 106 ? -0.028 -26.125 -5.086 1 83.81 106 LEU A CA 1
ATOM 813 C C . LEU A 1 106 ? -1.163 -27.109 -4.797 1 83.81 106 LEU A C 1
ATOM 815 O O . LEU A 1 106 ? -1.844 -26.984 -3.777 1 83.81 106 LEU A O 1
ATOM 819 N N . LEU A 1 107 ? -1.377 -27.922 -5.781 1 88.44 107 LEU A N 1
ATOM 820 C CA . LEU A 1 107 ? -2.336 -28.984 -5.523 1 88.44 107 LEU A CA 1
ATOM 821 C C . LEU A 1 107 ? -1.833 -29.922 -4.426 1 88.44 107 LEU A C 1
ATOM 823 O O . LEU A 1 107 ? -0.681 -30.359 -4.461 1 88.44 107 LEU A O 1
ATOM 827 N N . VAL A 1 108 ? -2.717 -30.156 -3.465 1 89.25 108 VAL A N 1
ATOM 828 C CA . VAL A 1 108 ? -2.316 -31.031 -2.363 1 89.25 108 VAL A CA 1
ATOM 829 C C . VAL A 1 108 ? -3.465 -31.969 -2.004 1 89.25 108 VAL A C 1
ATOM 831 O O . VAL A 1 108 ? -4.621 -31.703 -2.328 1 89.25 108 VAL A O 1
ATOM 834 N N . VAL A 1 109 ? -3.045 -33.031 -1.445 1 90.81 109 VAL A N 1
ATOM 835 C CA . VAL A 1 109 ? -3.984 -33.969 -0.84 1 90.81 109 VAL A CA 1
ATOM 836 C C . VAL A 1 109 ? -3.883 -33.875 0.682 1 90.81 109 VAL A C 1
ATOM 838 O O . VAL A 1 109 ? -2.799 -34.062 1.247 1 90.81 109 VAL A O 1
ATOM 841 N N . GLN A 1 110 ? -4.961 -33.562 1.221 1 89.25 110 GLN A N 1
ATOM 842 C CA . GLN A 1 110 ? -5.016 -33.531 2.678 1 89.25 110 GLN A CA 1
ATOM 843 C C . GLN A 1 110 ? -5.387 -34.906 3.24 1 89.25 110 GLN A C 1
ATOM 845 O O . GLN A 1 110 ? -6.289 -35.562 2.723 1 89.25 110 GLN A O 1
ATOM 850 N N . ILE A 1 111 ? -4.672 -35.312 4.234 1 90 111 ILE A N 1
ATOM 851 C CA . ILE A 1 111 ? -4.977 -36.562 4.914 1 90 111 ILE A CA 1
ATOM 852 C C . ILE A 1 111 ? -5.176 -36.312 6.406 1 90 111 ILE A C 1
ATOM 854 O O . ILE A 1 111 ? -4.711 -35.281 6.938 1 90 111 ILE A O 1
ATOM 858 N N . ASP A 1 112 ? -5.957 -37.125 7.105 1 86.56 112 ASP A N 1
ATOM 859 C CA . ASP A 1 112 ? -6.211 -37 8.539 1 86.56 112 ASP A CA 1
ATOM 860 C C . ASP A 1 112 ? -5.145 -37.719 9.352 1 86.56 112 ASP A C 1
ATOM 862 O O . ASP A 1 112 ? -5.469 -38.5 10.25 1 86.56 112 ASP A O 1
ATOM 866 N N . ALA A 1 113 ? -3.973 -37.625 9.023 1 80.62 113 ALA A N 1
ATOM 867 C CA . ALA A 1 113 ? -2.828 -38.156 9.75 1 80.62 113 ALA A CA 1
ATOM 868 C C . ALA A 1 113 ? -1.793 -37.062 10.023 1 80.62 113 ALA A C 1
ATOM 870 O O . ALA A 1 113 ? -1.578 -36.188 9.188 1 80.62 113 ALA A O 1
ATOM 871 N N . ALA A 1 114 ? -1.24 -37.188 11.266 1 73.69 114 ALA A N 1
ATOM 872 C CA . ALA A 1 114 ? -0.213 -36.188 11.617 1 73.69 114 ALA A CA 1
ATOM 873 C C . ALA A 1 114 ? 1.065 -36.438 10.812 1 73.69 114 ALA A C 1
ATOM 875 O O . ALA A 1 114 ? 1.543 -37.562 10.719 1 73.69 114 ALA A O 1
ATOM 876 N N . ILE A 1 115 ? 1.356 -35.562 9.977 1 72.25 115 ILE A N 1
ATOM 877 C CA . ILE A 1 115 ? 2.668 -35.562 9.336 1 72.25 115 ILE A CA 1
ATOM 878 C C . ILE A 1 115 ? 3.652 -34.719 10.141 1 72.25 115 ILE A C 1
ATOM 880 O O . ILE A 1 115 ? 3.42 -33.531 10.367 1 72.25 115 ILE A O 1
ATOM 884 N N . ASN A 1 116 ? 4.562 -35.375 10.883 1 65 116 ASN A N 1
ATOM 885 C CA . ASN A 1 116 ? 5.539 -34.688 11.734 1 65 116 ASN A CA 1
ATOM 886 C C . ASN A 1 116 ? 6.855 -34.469 10.992 1 65 116 ASN A C 1
ATOM 888 O O . ASN A 1 116 ? 7.051 -34.969 9.883 1 65 116 ASN A O 1
ATOM 892 N N . ALA A 1 117 ? 7.68 -33.625 11.734 1 64.25 117 ALA A N 1
ATOM 893 C CA . ALA A 1 117 ? 9.031 -33.375 11.234 1 64.25 117 ALA A CA 1
ATOM 894 C C . ALA A 1 117 ? 9.773 -34.688 10.977 1 64.25 117 ALA A C 1
ATOM 896 O O . ALA A 1 117 ? 9.703 -35.625 11.781 1 64.25 117 ALA A O 1
ATOM 897 N N . GLY A 1 118 ? 10.102 -35.094 9.617 1 65.62 118 GLY A N 1
ATOM 898 C CA . GLY A 1 118 ? 10.773 -36.312 9.211 1 65.62 118 GLY A CA 1
ATOM 899 C C . GLY A 1 118 ? 10.031 -37.062 8.117 1 65.62 118 GLY A C 1
ATOM 900 O O . GLY A 1 118 ? 10.633 -37.844 7.363 1 65.62 118 GLY A O 1
ATOM 901 N N . ASN A 1 119 ? 8.727 -36.844 8.258 1 76.38 119 ASN A N 1
ATOM 902 C CA . ASN A 1 119 ? 7.953 -37.469 7.203 1 76.38 119 ASN A CA 1
ATOM 903 C C . ASN A 1 119 ? 8.078 -36.719 5.879 1 76.38 119 ASN A C 1
ATOM 905 O O . ASN A 1 119 ? 7.789 -37.281 4.816 1 76.38 119 ASN A O 1
ATOM 909 N N . SER A 1 120 ? 8.578 -35.562 5.977 1 84.56 120 SER A N 1
ATOM 910 C CA . SER A 1 120 ? 8.656 -34.75 4.777 1 84.56 120 SER A CA 1
ATOM 911 C C . SER A 1 120 ? 9.578 -35.375 3.736 1 84.56 120 SER A C 1
ATOM 913 O O . SER A 1 120 ? 10.695 -35.781 4.051 1 84.56 120 SER A O 1
ATOM 915 N N . GLY A 1 121 ? 8.977 -35.531 2.604 1 87.88 121 GLY A N 1
ATOM 916 C CA . GLY A 1 121 ? 9.75 -36.062 1.495 1 87.88 121 GLY A CA 1
ATOM 917 C C . GLY A 1 121 ? 9.555 -37.531 1.295 1 87.88 121 GLY A C 1
ATOM 918 O O . GLY A 1 121 ? 10 -38.094 0.289 1 87.88 121 GLY A O 1
ATOM 919 N N . GLY A 1 122 ? 8.914 -38.219 2.234 1 89.44 122 GLY A N 1
ATOM 920 C CA . GLY A 1 122 ? 8.641 -39.625 2.119 1 89.44 122 GLY A CA 1
ATOM 921 C C . GLY A 1 122 ? 7.445 -39.938 1.244 1 89.44 122 GLY A C 1
ATOM 922 O O . GLY A 1 122 ? 6.652 -39.062 0.93 1 89.44 122 GLY A O 1
ATOM 923 N N . PRO A 1 123 ? 7.375 -41.188 0.793 1 92.44 123 PRO A N 1
ATOM 924 C CA . PRO A 1 123 ? 6.254 -41.562 -0.07 1 92.44 123 PRO A CA 1
ATOM 925 C C . PRO A 1 123 ? 4.961 -41.781 0.707 1 92.44 123 PRO A C 1
ATOM 927 O O . PRO A 1 123 ? 4.992 -42.219 1.862 1 92.44 123 PRO A O 1
ATOM 930 N N . CYS A 1 124 ? 3.91 -41.438 0.182 1 93.81 124 CYS A N 1
ATOM 931 C CA . CYS A 1 124 ? 2.57 -41.812 0.614 1 93.81 124 CYS A CA 1
ATOM 932 C C . CYS A 1 124 ? 2.006 -42.906 -0.274 1 93.81 124 CYS A C 1
ATOM 934 O O . CYS A 1 124 ? 1.916 -42.75 -1.492 1 93.81 124 CYS A O 1
ATOM 936 N N . VAL A 1 125 ? 1.582 -44 0.355 1 94.44 125 VAL A N 1
ATOM 937 C CA . VAL A 1 125 ? 1.208 -45.188 -0.407 1 94.44 125 VAL A CA 1
ATOM 938 C C . VAL A 1 125 ? -0.266 -45.5 -0.171 1 94.44 125 VAL A C 1
ATOM 940 O O . VAL A 1 125 ? -0.745 -45.438 0.965 1 94.44 125 VAL A O 1
ATOM 943 N N . ASP A 1 126 ? -0.951 -45.688 -1.243 1 94.5 126 ASP A N 1
ATOM 944 C CA . ASP A 1 126 ? -2.305 -46.219 -1.145 1 94.5 126 ASP A CA 1
ATOM 945 C C . ASP A 1 126 ? -2.291 -47.656 -0.603 1 94.5 126 ASP A C 1
ATOM 947 O O . ASP A 1 126 ? -1.642 -48.531 -1.172 1 94.5 126 ASP A O 1
ATOM 951 N N . GLN A 1 127 ? -3.043 -47.938 0.39 1 92.25 127 GLN A N 1
ATOM 952 C CA . GLN A 1 127 ? -2.959 -49.219 1.075 1 92.25 127 GLN A CA 1
ATOM 953 C C . GLN A 1 127 ? -3.59 -50.344 0.24 1 92.25 127 GLN A C 1
ATOM 955 O O . GLN A 1 127 ? -3.164 -51.469 0.311 1 92.25 127 GLN A O 1
ATOM 960 N N . GLU A 1 128 ? -4.535 -50 -0.454 1 90.19 128 GLU A N 1
ATOM 961 C CA . GLU A 1 128 ? -5.23 -51 -1.253 1 90.19 128 GLU A CA 1
ATOM 962 C C . GLU A 1 128 ? -4.375 -51.438 -2.434 1 90.19 128 GLU A C 1
ATOM 964 O O . GLU A 1 128 ? -4.18 -52.656 -2.643 1 90.19 128 GLU A O 1
ATOM 969 N N . SER A 1 129 ? -3.801 -50.562 -3.166 1 89.75 129 SER A N 1
ATOM 970 C CA . SER A 1 129 ? -3.092 -50.875 -4.398 1 89.75 129 SER A CA 1
ATOM 971 C C . SER A 1 129 ? -1.597 -51.062 -4.148 1 89.75 129 SER A C 1
ATOM 973 O O . SER A 1 129 ? -0.892 -51.656 -4.953 1 89.75 129 SER A O 1
ATOM 975 N N . GLY A 1 130 ? -1.143 -50.406 -3.137 1 92.06 130 GLY A N 1
ATOM 976 C CA . GLY A 1 130 ? 0.287 -50.438 -2.867 1 92.06 130 GLY A CA 1
ATOM 977 C C . GLY A 1 130 ? 1.059 -49.438 -3.713 1 92.06 130 GLY A C 1
ATOM 978 O O . GLY A 1 130 ? 2.291 -49.406 -3.682 1 92.06 130 GLY A O 1
ATOM 979 N N . LEU A 1 131 ? 0.338 -48.688 -4.426 1 94.75 131 LEU A N 1
ATOM 980 C CA . LEU A 1 131 ? 0.964 -47.688 -5.305 1 94.75 131 LEU A CA 1
ATOM 981 C C . LEU A 1 131 ? 1.166 -46.375 -4.578 1 94.75 131 LEU A C 1
ATOM 983 O O . LEU A 1 131 ? 0.41 -46.031 -3.664 1 94.75 131 LEU A O 1
ATOM 987 N N . VAL A 1 132 ? 2.184 -45.656 -4.988 1 95.31 132 VAL A N 1
ATOM 988 C CA . VAL A 1 132 ? 2.502 -44.375 -4.371 1 95.31 132 VAL A CA 1
ATOM 989 C C . VAL A 1 132 ? 1.552 -43.312 -4.891 1 95.31 132 VAL A C 1
ATOM 991 O O . VAL A 1 132 ? 1.45 -43.094 -6.102 1 95.31 132 VAL A O 1
ATOM 994 N N . VAL A 1 133 ? 0.898 -42.562 -3.932 1 94.5 133 VAL A N 1
ATOM 995 C CA . VAL A 1 133 ? -0.091 -41.562 -4.312 1 94.5 133 VAL A CA 1
ATOM 996 C C . VAL A 1 133 ? 0.542 -40.188 -4.273 1 94.5 133 VAL A C 1
ATOM 998 O O . VAL A 1 133 ? -0.052 -39.219 -4.746 1 94.5 133 VAL A O 1
ATOM 1001 N N . GLY A 1 134 ? 1.726 -40.094 -3.717 1 95.19 134 GLY A N 1
ATOM 1002 C CA . GLY A 1 134 ? 2.398 -38.781 -3.67 1 95.19 134 GLY A CA 1
ATOM 1003 C C . GLY A 1 134 ? 3.539 -38.75 -2.67 1 95.19 134 GLY A C 1
ATOM 1004 O O . GLY A 1 134 ? 4.035 -39.781 -2.242 1 95.19 134 GLY A O 1
ATOM 1005 N N . VAL A 1 135 ? 3.996 -37.531 -2.424 1 94 135 VAL A N 1
ATOM 1006 C CA . VAL A 1 135 ? 5.109 -37.281 -1.513 1 94 135 VAL A CA 1
ATOM 1007 C C . VAL A 1 135 ? 4.621 -36.469 -0.316 1 94 135 VAL A C 1
ATOM 1009 O O . VAL A 1 135 ? 3.908 -35.469 -0.481 1 94 135 VAL A O 1
ATOM 1012 N N . ALA A 1 136 ? 4.977 -36.906 0.853 1 90.44 136 ALA A N 1
ATOM 1013 C CA . ALA A 1 136 ? 4.566 -36.188 2.062 1 90.44 136 ALA A CA 1
ATOM 1014 C C . ALA A 1 136 ? 5.145 -34.781 2.094 1 90.44 136 ALA A C 1
ATOM 1016 O O . ALA A 1 136 ? 6.336 -34.594 1.847 1 90.44 136 ALA A O 1
ATOM 1017 N N . PHE A 1 137 ? 4.152 -33.812 2.279 1 82.12 137 PHE A N 1
ATOM 1018 C CA . PHE A 1 137 ? 4.434 -32.406 2.242 1 82.12 137 PHE A CA 1
ATOM 1019 C C . PHE A 1 137 ? 4.266 -31.781 3.625 1 82.12 137 PHE A C 1
ATOM 1021 O O . PHE A 1 137 ? 3.344 -32.125 4.359 1 82.12 137 PHE A O 1
ATOM 1028 N N . GLN A 1 138 ? 5.16 -31.422 4.41 1 60.94 138 GLN A N 1
ATOM 1029 C CA . GLN A 1 138 ? 4.988 -30.938 5.777 1 60.94 138 GLN A CA 1
ATOM 1030 C C . GLN A 1 138 ? 4.379 -29.547 5.793 1 60.94 138 GLN A C 1
ATOM 1032 O O . GLN A 1 138 ? 4.926 -28.609 5.195 1 60.94 138 GLN A O 1
ATOM 1037 N N . LYS A 1 139 ? 3.273 -29.141 5.371 1 51.16 139 LYS A N 1
ATOM 1038 C CA . LYS A 1 139 ? 2.971 -27.719 5.484 1 51.16 139 LYS A CA 1
ATOM 1039 C C . LYS A 1 139 ? 2.707 -27.328 6.934 1 51.16 139 LYS A C 1
ATOM 1041 O O . LYS A 1 139 ? 3.266 -26.344 7.43 1 51.16 139 LYS A O 1
ATOM 1046 N N . SER A 1 140 ? 1.35 -27.453 7.566 1 47.88 140 SER A N 1
ATOM 1047 C CA . SER A 1 140 ? 0.591 -26.266 7.965 1 47.88 140 SER A CA 1
ATOM 1048 C C . SER A 1 140 ? 1.032 -25.766 9.336 1 47.88 140 SER A C 1
ATOM 1050 O O . SER A 1 140 ? 0.794 -26.422 10.352 1 47.88 140 SER A O 1
ATOM 1052 N N . VAL A 1 141 ? 2.131 -25.438 9.523 1 44.78 141 VAL A N 1
ATOM 1053 C CA . VAL A 1 141 ? 2.35 -24.859 10.836 1 44.78 141 VAL A CA 1
ATOM 1054 C C . VAL A 1 141 ? 1.08 -24.141 11.312 1 44.78 141 VAL A C 1
ATOM 1056 O O . VAL A 1 141 ? 0.835 -24.031 12.516 1 44.78 141 VAL A O 1
ATOM 1059 N N . SER A 1 142 ? 0.594 -23.25 10.461 1 45.12 142 SER A N 1
ATOM 1060 C CA . SER A 1 142 ? -0.304 -22.297 11.102 1 45.12 142 SER A CA 1
ATOM 1061 C C . SER A 1 142 ? -1.54 -23 11.664 1 45.12 142 SER A C 1
ATOM 1063 O O . SER A 1 142 ? -2.342 -22.375 12.367 1 45.12 142 SER A O 1
ATOM 1065 N N . SER A 1 143 ? -2.078 -23.984 10.906 1 45.16 143 SER A N 1
ATOM 1066 C CA . SER A 1 143 ? -3.418 -24.266 11.414 1 45.16 143 SER A CA 1
ATOM 1067 C C . SER A 1 143 ? -3.369 -25.109 12.688 1 45.16 143 SER A C 1
ATOM 1069 O O . SER A 1 143 ? -2.66 -26.109 12.734 1 45.16 143 SER A O 1
ATOM 1071 N N . GLY A 1 144 ? -3.238 -24.391 13.781 1 50.31 144 GLY A N 1
ATOM 1072 C CA . GLY A 1 144 ? -3.561 -24.906 15.102 1 50.31 144 GLY A CA 1
ATOM 1073 C C . GLY A 1 144 ? -4.164 -26.297 15.062 1 50.31 144 GLY A C 1
ATOM 1074 O O . GLY A 1 144 ? -4.609 -26.812 16.094 1 50.31 144 GLY A O 1
ATOM 1075 N N . ALA A 1 145 ? -4.488 -26.812 13.898 1 51.56 145 ALA A N 1
ATOM 1076 C CA . ALA A 1 145 ? -5.207 -28.094 13.945 1 51.56 145 ALA A CA 1
ATOM 1077 C C . ALA A 1 145 ? -4.246 -29.25 14.125 1 51.56 145 ALA A C 1
ATOM 1079 O O . ALA A 1 145 ? -3.348 -29.469 13.305 1 51.56 145 ALA A O 1
ATOM 1080 N N . ASP A 1 146 ? -4.375 -29.906 15.07 1 63.62 146 ASP A N 1
ATOM 1081 C CA . ASP A 1 146 ? -3.723 -31.141 15.484 1 63.62 146 ASP A CA 1
ATOM 1082 C C . ASP A 1 146 ? -4.113 -32.312 14.57 1 63.62 146 ASP A C 1
ATOM 1084 O O . ASP A 1 146 ? -5.254 -32.375 14.117 1 63.62 146 ASP A O 1
ATOM 1088 N N . ASN A 1 147 ? -3.193 -32.938 13.625 1 76.44 147 ASN A N 1
ATOM 1089 C CA . ASN A 1 147 ? -3.361 -34.25 12.992 1 76.44 147 ASN A CA 1
ATOM 1090 C C . ASN A 1 147 ? -3.729 -34.094 11.516 1 76.44 147 ASN A C 1
ATOM 1092 O O . ASN A 1 147 ? -4.562 -34.844 11.008 1 76.44 147 ASN A O 1
ATOM 1096 N N . VAL A 1 148 ? -3.447 -33.031 10.898 1 83.69 148 VAL A N 1
ATOM 1097 C CA . VAL A 1 148 ? -3.67 -32.906 9.461 1 83.69 148 VAL A CA 1
ATOM 1098 C C . VAL A 1 148 ? -2.328 -32.875 8.727 1 83.69 148 VAL A C 1
ATOM 1100 O O . VAL A 1 148 ? -1.361 -32.281 9.203 1 83.69 148 VAL A O 1
ATOM 1103 N N . GLY A 1 149 ? -2.283 -33.75 7.707 1 86.31 149 GLY A N 1
ATOM 1104 C CA . GLY A 1 149 ? -1.104 -33.781 6.855 1 86.31 149 GLY A CA 1
ATOM 1105 C C . GLY A 1 149 ? -1.407 -33.469 5.402 1 86.31 149 GLY A C 1
ATOM 1106 O O . GLY A 1 149 ? -2.557 -33.562 4.969 1 86.31 149 GLY A O 1
ATOM 1107 N N . TYR A 1 150 ? -0.37 -33.125 4.641 1 89.44 150 TYR A N 1
ATOM 1108 C CA . TYR A 1 150 ? -0.52 -32.812 3.227 1 89.44 150 TYR A CA 1
ATOM 1109 C C . TYR A 1 150 ? 0.446 -33.625 2.373 1 89.44 150 TYR A C 1
ATOM 1111 O O . TYR A 1 150 ? 1.595 -33.844 2.764 1 89.44 150 TYR A O 1
ATOM 1119 N N . ILE A 1 151 ? -0.064 -34 1.211 1 91.75 151 ILE A N 1
ATOM 1120 C CA . ILE A 1 151 ? 0.69 -34.812 0.26 1 91.75 151 ILE A CA 1
ATOM 1121 C C . ILE A 1 151 ? 0.768 -34.094 -1.083 1 91.75 151 ILE A C 1
ATOM 1123 O O . ILE A 1 151 ? -0.227 -33.531 -1.557 1 91.75 151 ILE A O 1
ATOM 1127 N N . ILE A 1 152 ? 1.937 -34 -1.65 1 93.31 152 ILE A N 1
ATOM 1128 C CA . ILE A 1 152 ? 2.076 -33.594 -3.045 1 93.31 152 ILE A CA 1
ATOM 1129 C C . ILE A 1 152 ? 1.682 -34.781 -3.959 1 93.31 152 ILE A C 1
ATOM 1131 O O . ILE A 1 152 ? 2.395 -35.781 -4.047 1 93.31 152 ILE A O 1
ATOM 1135 N N . PRO A 1 153 ? 0.624 -34.656 -4.637 1 94.12 153 PRO A N 1
ATOM 1136 C CA . PRO A 1 153 ? 0.089 -35.812 -5.371 1 94.12 153 PRO A CA 1
ATOM 1137 C C . PRO A 1 153 ? 0.889 -36.156 -6.629 1 94.12 153 PRO A C 1
ATOM 1139 O O . PRO A 1 153 ? 1.687 -35.312 -7.086 1 94.12 153 PRO A O 1
ATOM 1142 N N . VAL A 1 154 ? 0.637 -37.281 -7.16 1 93.75 154 VAL A N 1
ATOM 1143 C CA . VAL A 1 154 ? 1.391 -37.844 -8.273 1 93.75 154 VAL A CA 1
ATOM 1144 C C . VAL A 1 154 ? 1.313 -36.938 -9.484 1 93.75 154 VAL A C 1
ATOM 1146 O O . VAL A 1 154 ? 2.312 -36.719 -10.172 1 93.75 154 VAL A O 1
ATOM 1149 N N . PRO A 1 155 ? 0.144 -36.312 -9.742 1 90.94 155 PRO A N 1
ATOM 1150 C CA . PRO A 1 155 ? 0.126 -35.438 -10.906 1 90.94 155 PRO A CA 1
ATOM 1151 C C . PRO A 1 155 ? 1.144 -34.281 -10.797 1 90.94 155 PRO A C 1
ATOM 1153 O O . PRO A 1 155 ? 1.735 -33.906 -11.805 1 90.94 155 PRO A O 1
ATOM 1156 N N . VAL A 1 156 ? 1.328 -33.781 -9.648 1 91.81 156 VAL A N 1
ATOM 1157 C CA . VAL A 1 156 ? 2.32 -32.719 -9.438 1 91.81 156 VAL A CA 1
ATOM 1158 C C . VAL A 1 156 ? 3.725 -33.281 -9.586 1 91.81 156 VAL A C 1
ATOM 1160 O O . VAL A 1 156 ? 4.598 -32.688 -10.195 1 91.81 156 VAL A O 1
ATOM 1163 N N . VAL A 1 157 ? 3.928 -34.469 -9.078 1 93.38 157 VAL A N 1
ATOM 1164 C CA . VAL A 1 157 ? 5.215 -35.156 -9.18 1 93.38 157 VAL A CA 1
ATOM 1165 C C . VAL A 1 157 ? 5.547 -35.406 -10.648 1 93.38 157 VAL A C 1
ATOM 1167 O O . VAL A 1 157 ? 6.676 -35.156 -11.086 1 93.38 157 VAL A O 1
ATOM 1170 N N . GLN A 1 158 ? 4.586 -35.906 -11.344 1 92.12 158 GLN A N 1
ATOM 1171 C CA . GLN A 1 158 ? 4.789 -36.188 -12.758 1 92.12 158 GLN A CA 1
ATOM 1172 C C . GLN A 1 158 ? 5.137 -34.906 -13.531 1 92.12 158 GLN A C 1
ATOM 1174 O O . GLN A 1 158 ? 5.996 -34.938 -14.414 1 92.12 158 GLN A O 1
ATOM 1179 N N . HIS A 1 159 ? 4.453 -33.875 -13.219 1 90 159 HIS A N 1
ATOM 1180 C CA . HIS A 1 159 ? 4.781 -32.594 -13.844 1 90 159 HIS A CA 1
ATOM 1181 C C . HIS A 1 159 ? 6.23 -32.219 -13.578 1 90 159 HIS A C 1
ATOM 1183 O O . HIS A 1 159 ? 6.949 -31.812 -14.5 1 90 159 HIS A O 1
ATOM 1189 N N . PHE A 1 160 ? 6.617 -32.344 -12.391 1 89.69 160 PHE A N 1
ATOM 1190 C CA . PHE A 1 160 ? 7.988 -32.062 -11.984 1 89.69 160 PHE A CA 1
ATOM 1191 C C . PHE A 1 160 ? 8.977 -32.906 -12.781 1 89.69 160 PHE A C 1
ATOM 1193 O O . PHE A 1 160 ? 9.969 -32.375 -13.297 1 89.69 160 PHE A O 1
ATOM 1200 N N . LEU A 1 161 ? 8.688 -34.125 -12.914 1 91 161 LEU A N 1
ATOM 1201 C CA . LEU A 1 161 ? 9.57 -35.031 -13.6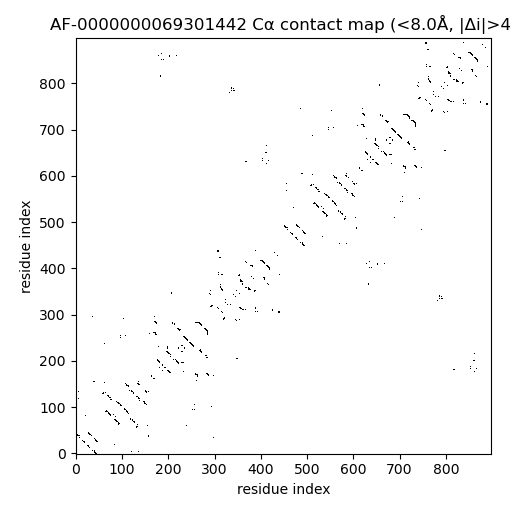41 1 91 161 LEU A CA 1
ATOM 1202 C C . LEU A 1 161 ? 9.594 -34.688 -15.125 1 91 161 LEU A C 1
ATOM 1204 O O . LEU A 1 161 ? 10.641 -34.812 -15.773 1 91 161 LEU A O 1
ATOM 1208 N N . GLU A 1 162 ? 8.484 -34.344 -15.586 1 89.12 162 GLU A N 1
ATOM 1209 C CA . GLU A 1 162 ? 8.438 -33.906 -16.984 1 89.12 162 GLU A CA 1
ATOM 1210 C C . GLU A 1 162 ? 9.273 -32.656 -17.203 1 89.12 162 GLU A C 1
ATOM 1212 O O . GLU A 1 162 ? 9.969 -32.531 -18.219 1 89.12 162 GLU A O 1
ATOM 1217 N N . CYS A 1 163 ? 9.141 -31.734 -16.266 1 85.44 163 CYS A N 1
ATOM 1218 C CA . CYS A 1 163 ? 9.961 -30.516 -16.328 1 85.44 163 CYS A CA 1
ATOM 1219 C C . CYS A 1 163 ? 11.438 -30.875 -16.344 1 85.44 163 CYS A C 1
ATOM 1221 O O . CYS A 1 163 ? 12.211 -30.297 -17.109 1 85.44 163 CYS A O 1
ATOM 1223 N N . TYR A 1 164 ? 11.758 -31.781 -15.508 1 85.62 164 TYR A N 1
ATOM 1224 C CA . TYR A 1 164 ? 13.141 -32.25 -15.43 1 85.62 164 TYR A CA 1
ATOM 1225 C C . TYR A 1 164 ? 13.609 -32.812 -16.766 1 85.62 164 TYR A C 1
ATOM 1227 O O . TYR A 1 164 ? 14.719 -32.531 -17.219 1 85.62 164 TYR A O 1
ATOM 1235 N N . THR A 1 165 ? 12.766 -33.531 -17.406 1 88.62 165 THR A N 1
ATOM 1236 C CA . THR A 1 165 ? 13.125 -34.219 -18.656 1 88.62 165 THR A CA 1
ATOM 1237 C C . THR A 1 165 ? 13.156 -33.219 -19.828 1 88.62 165 THR A C 1
ATOM 1239 O O . THR A 1 165 ? 14.047 -33.312 -20.672 1 88.62 165 THR A O 1
ATOM 1242 N N . THR A 1 166 ? 12.266 -32.281 -19.844 1 85.25 166 THR A N 1
ATOM 1243 C CA . THR A 1 166 ? 12.141 -31.391 -20.984 1 85.25 166 THR A CA 1
ATOM 1244 C C . THR A 1 166 ? 12.977 -30.125 -20.781 1 85.25 166 THR A C 1
ATOM 1246 O O . THR A 1 166 ? 13.312 -29.438 -21.75 1 85.25 166 THR A O 1
ATOM 1249 N N . GLY A 1 167 ? 13.18 -29.766 -19.531 1 81.44 167 GLY A N 1
ATOM 1250 C CA . GLY A 1 167 ? 13.906 -28.547 -19.219 1 81.44 167 GLY A CA 1
ATOM 1251 C C . GLY A 1 167 ? 13.016 -27.328 -19.109 1 81.44 167 GLY A C 1
ATOM 1252 O O . GLY A 1 167 ? 13.484 -26.234 -18.797 1 81.44 167 GLY A O 1
ATOM 1253 N N . VAL A 1 168 ? 11.797 -27.484 -19.406 1 80.12 168 VAL A N 1
ATOM 1254 C CA . VAL A 1 168 ? 10.844 -26.391 -19.266 1 80.12 168 VAL A CA 1
ATOM 1255 C C . VAL A 1 168 ? 10.25 -26.391 -17.859 1 80.12 168 VAL A C 1
ATOM 1257 O O . VAL A 1 168 ? 9.422 -27.25 -17.531 1 80.12 168 VAL A O 1
ATOM 1260 N N . TRP A 1 169 ? 10.617 -25.422 -17.109 1 77.88 169 TRP A N 1
ATOM 1261 C CA . TRP A 1 169 ? 10.227 -25.391 -15.703 1 77.88 169 TRP A CA 1
ATOM 1262 C C . TRP A 1 169 ? 9.062 -24.438 -15.484 1 77.88 169 TRP A C 1
ATOM 1264 O O . TRP A 1 169 ? 8.891 -23.469 -16.234 1 77.88 169 TRP A O 1
ATOM 1274 N N . GLY A 1 170 ? 8.312 -24.781 -14.492 1 81.06 170 GLY A N 1
ATOM 1275 C CA . GLY A 1 170 ? 7.27 -23.875 -14.047 1 81.06 170 GLY A CA 1
ATOM 1276 C C . GLY A 1 170 ? 5.871 -24.438 -14.242 1 81.06 170 GLY A C 1
ATOM 1277 O O . GLY A 1 170 ? 5.688 -25.422 -14.969 1 81.06 170 GLY A O 1
ATOM 1278 N N . PHE A 1 171 ? 4.934 -23.922 -13.523 1 86.5 171 PHE A N 1
ATOM 1279 C CA . PHE A 1 171 ? 3.518 -24.234 -13.664 1 86.5 171 PHE A CA 1
ATOM 1280 C C . PHE A 1 171 ? 2.814 -23.219 -14.547 1 86.5 171 PHE A C 1
ATOM 1282 O O . PHE A 1 171 ? 3.102 -22.016 -14.469 1 86.5 171 PHE A O 1
ATOM 1289 N N . GLY A 1 172 ? 2.021 -23.703 -15.367 1 89.62 172 GLY A N 1
ATOM 1290 C CA . GLY A 1 172 ? 1.33 -22.828 -16.297 1 89.62 172 GLY A CA 1
ATOM 1291 C C . GLY A 1 172 ? 0.328 -21.922 -15.633 1 89.62 172 GLY A C 1
ATOM 1292 O O . GLY A 1 172 ? -0.271 -22.281 -14.617 1 89.62 172 GLY A O 1
ATOM 1293 N N . VAL A 1 173 ? 0.184 -20.75 -16.219 1 92.69 173 VAL A N 1
ATOM 1294 C CA . VAL A 1 173 ? -0.859 -19.812 -15.812 1 92.69 173 VAL A CA 1
ATOM 1295 C C . VAL A 1 173 ? -1.63 -19.328 -17.031 1 92.69 173 VAL A C 1
ATOM 1297 O O . VAL A 1 173 ? -1.078 -19.266 -18.141 1 92.69 173 VAL A O 1
ATOM 1300 N N . PRO A 1 174 ? -2.877 -19.031 -16.797 1 95.31 174 PRO A N 1
ATOM 1301 C CA . PRO A 1 174 ? -3.676 -18.641 -17.953 1 95.31 174 PRO A CA 1
ATOM 1302 C C . PRO A 1 174 ? -3.389 -17.203 -18.406 1 95.31 174 PRO A C 1
ATOM 1304 O O . PRO A 1 174 ? -3.719 -16.828 -19.531 1 95.31 174 PRO A O 1
ATOM 1307 N N . GLY A 1 175 ? -2.844 -16.391 -17.531 1 94.88 175 GLY A N 1
ATOM 1308 C CA . GLY A 1 175 ? -2.59 -15.016 -17.891 1 94.88 175 GLY A CA 1
ATOM 1309 C C . GLY A 1 175 ? -3.799 -14.117 -17.719 1 94.88 175 GLY A C 1
ATOM 1310 O O . GLY A 1 175 ? -3.83 -12.992 -18.219 1 94.88 175 GLY A O 1
ATOM 1311 N N . PHE A 1 176 ? -4.812 -14.617 -17.094 1 95.62 176 PHE A N 1
ATOM 1312 C CA . PHE A 1 176 ? -5.977 -13.797 -16.766 1 95.62 176 PHE A CA 1
ATOM 1313 C C . PHE A 1 176 ? -6.566 -14.211 -15.422 1 95.62 176 PHE A C 1
ATOM 1315 O O . PHE A 1 176 ? -6.34 -15.336 -14.961 1 95.62 176 PHE A O 1
ATOM 1322 N N . ASP A 1 177 ? -7.246 -13.297 -14.781 1 95.12 177 ASP A N 1
ATOM 1323 C CA . ASP A 1 177 ? -8.023 -13.555 -13.578 1 95.12 177 ASP A CA 1
ATOM 1324 C C . ASP A 1 177 ? -9.516 -13.586 -13.875 1 95.12 177 ASP A C 1
ATOM 1326 O O . ASP A 1 177 ? -9.938 -13.25 -14.984 1 95.12 177 ASP A O 1
ATOM 1330 N N . TRP A 1 178 ? -10.227 -14.094 -12.93 1 96.88 178 TRP A N 1
ATOM 1331 C CA . TRP A 1 178 ? -11.656 -14.188 -13.203 1 96.88 178 TRP A CA 1
ATOM 1332 C C . TRP A 1 178 ? -12.469 -13.883 -11.945 1 96.88 178 TRP A C 1
ATOM 1334 O O . TRP A 1 178 ? -11.945 -13.938 -10.828 1 96.88 178 TRP A O 1
ATOM 1344 N N . GLN A 1 179 ? -13.633 -13.484 -12.18 1 96.75 179 GLN A N 1
ATOM 1345 C CA . GLN A 1 179 ? -14.641 -13.242 -11.156 1 96.75 179 GLN A CA 1
ATOM 1346 C C . GLN A 1 179 ? -15.734 -14.312 -11.188 1 96.75 179 GLN A C 1
ATOM 1348 O O . GLN A 1 179 ? -16.141 -14.758 -12.266 1 96.75 179 GLN A O 1
ATOM 1353 N N . LEU A 1 180 ? -16.188 -14.656 -10.016 1 96.62 180 LEU A N 1
ATOM 1354 C CA . LEU A 1 180 ? -17.234 -15.68 -9.922 1 96.62 180 LEU A CA 1
ATOM 1355 C C . LEU A 1 180 ? -18.578 -15.117 -10.352 1 96.62 180 LEU A C 1
ATOM 1357 O O . LEU A 1 180 ? -18.844 -13.914 -10.203 1 96.62 180 LEU A O 1
ATOM 1361 N N . LEU A 1 181 ? -19.391 -15.961 -10.906 1 95.94 181 LEU A N 1
ATOM 1362 C CA . LEU A 1 181 ? -20.703 -15.547 -11.391 1 95.94 181 LEU A CA 1
ATOM 1363 C C . LEU A 1 181 ? -21.812 -16.219 -10.578 1 95.94 181 LEU A C 1
ATOM 1365 O O . LEU A 1 181 ? -22.734 -16.812 -11.148 1 95.94 181 LEU A O 1
ATOM 1369 N N . ASP A 1 182 ? -21.75 -15.992 -9.352 1 91.88 182 ASP A N 1
ATOM 1370 C CA . ASP A 1 182 ? -22.734 -16.609 -8.469 1 91.88 182 ASP A CA 1
ATOM 1371 C C . ASP A 1 182 ? -23.906 -15.672 -8.211 1 91.88 182 ASP A C 1
ATOM 1373 O O . ASP A 1 182 ? -24.953 -16.094 -7.688 1 91.88 182 ASP A O 1
ATOM 1377 N N . ASN A 1 183 ? -23.797 -14.438 -8.555 1 94.69 183 ASN A N 1
ATOM 1378 C CA . ASN A 1 183 ? -24.875 -13.477 -8.359 1 94.69 183 ASN A CA 1
ATOM 1379 C C . ASN A 1 183 ? -25.812 -13.438 -9.562 1 94.69 183 ASN A C 1
ATOM 1381 O O . ASN A 1 183 ? -25.359 -13.227 -10.695 1 94.69 183 ASN A O 1
ATOM 1385 N N . PRO A 1 184 ? -27.094 -13.539 -9.328 1 93.75 184 PRO A N 1
ATOM 1386 C CA . PRO A 1 184 ? -28.047 -13.586 -10.445 1 93.75 184 PRO A CA 1
ATOM 1387 C C . PRO A 1 184 ? -28.062 -12.289 -11.25 1 93.75 184 PRO A C 1
ATOM 1389 O O . PRO A 1 184 ? -28.188 -12.328 -12.477 1 93.75 184 PRO A O 1
ATOM 1392 N N . SER A 1 185 ? -27.969 -11.164 -10.539 1 95.06 185 SER A N 1
ATOM 1393 C CA . SER A 1 185 ? -27.984 -9.883 -11.25 1 95.06 185 SER A CA 1
ATOM 1394 C C . SER A 1 185 ? -26.781 -9.742 -12.172 1 95.06 185 SER A C 1
ATOM 1396 O O . SER A 1 185 ? -26.922 -9.273 -13.305 1 95.06 185 SER A O 1
ATOM 1398 N N . LEU A 1 186 ? -25.672 -10.117 -11.68 1 95.31 186 LEU A N 1
ATOM 1399 C CA . LEU A 1 186 ? -24.453 -10.031 -12.492 1 95.31 186 LEU A CA 1
ATOM 1400 C C . LEU A 1 186 ? -24.547 -10.969 -13.695 1 95.31 186 LEU A C 1
ATOM 1402 O O . LEU A 1 186 ? -24.156 -10.594 -14.805 1 95.31 186 LEU A O 1
ATOM 1406 N N . ARG A 1 187 ? -25.047 -12.172 -13.523 1 94.81 187 ARG A N 1
ATOM 1407 C CA . ARG A 1 187 ? -25.234 -13.125 -14.609 1 94.81 187 ARG A CA 1
ATOM 1408 C C . ARG A 1 187 ? -26.109 -12.539 -15.711 1 94.81 187 ARG A C 1
ATOM 1410 O O . ARG A 1 187 ? -25.781 -12.648 -16.891 1 94.81 187 ARG A O 1
ATOM 1417 N N . ASP A 1 188 ? -27.172 -11.93 -15.234 1 94.12 188 ASP A N 1
ATOM 1418 C CA . ASP A 1 188 ? -28.094 -11.32 -16.188 1 94.12 188 ASP A CA 1
ATOM 1419 C C . ASP A 1 188 ? -27.422 -10.172 -16.938 1 94.12 188 ASP A C 1
ATOM 1421 O O . ASP A 1 188 ? -27.578 -10.047 -18.156 1 94.12 188 ASP A O 1
ATOM 1425 N N . LEU A 1 189 ? -26.703 -9.375 -16.234 1 94 189 LEU A N 1
ATOM 1426 C CA . LEU A 1 189 ? -26.047 -8.211 -16.828 1 94 189 LEU A CA 1
ATOM 1427 C C . LEU A 1 189 ? -25.094 -8.641 -17.938 1 94 189 LEU A C 1
ATOM 1429 O O . LEU A 1 189 ? -25.031 -8.016 -18.984 1 94 189 LEU A O 1
ATOM 1433 N N . VAL A 1 190 ? -24.344 -9.742 -17.656 1 93.88 190 VAL A N 1
ATOM 1434 C CA . VAL A 1 190 ? -23.312 -10.133 -18.609 1 93.88 190 VAL A CA 1
ATOM 1435 C C . VAL A 1 190 ? -23.906 -11.07 -19.656 1 93.88 190 VAL A C 1
ATOM 1437 O O . VAL A 1 190 ? -23.188 -11.539 -20.562 1 93.88 190 VAL A O 1
ATOM 1440 N N . GLY A 1 191 ? -25.156 -11.438 -19.484 1 92.31 191 GLY A N 1
ATOM 1441 C CA . GLY A 1 191 ? -25.875 -12.188 -20.516 1 92.31 191 GLY A CA 1
ATOM 1442 C C . GLY A 1 191 ? -25.625 -13.68 -20.438 1 92.31 191 GLY A C 1
ATOM 1443 O O . GLY A 1 191 ? -25.625 -14.367 -21.469 1 92.31 191 GLY A O 1
ATOM 1444 N N . LEU A 1 192 ? -25.359 -14.188 -19.281 1 94.88 192 LEU A N 1
ATOM 1445 C CA . LEU A 1 192 ? -25.188 -15.625 -19.109 1 94.88 192 LEU A CA 1
ATOM 1446 C C . LEU A 1 192 ? -26.516 -16.312 -18.797 1 94.88 192 LEU A C 1
ATOM 1448 O O . LEU A 1 192 ? -27.094 -16.094 -17.734 1 94.88 192 LEU A O 1
ATOM 1452 N N . PRO A 1 193 ? -26.953 -17.125 -19.672 1 93.75 193 PRO A N 1
ATOM 1453 C CA . PRO A 1 193 ? -28.234 -17.797 -19.438 1 93.75 193 PRO A CA 1
ATOM 1454 C C . PRO A 1 193 ? -28.234 -18.625 -18.156 1 93.75 193 PRO A C 1
ATOM 1456 O O . PRO A 1 193 ? -27.172 -19.078 -17.719 1 93.75 193 PRO A O 1
ATOM 1459 N N . ALA A 1 194 ? -29.359 -18.859 -17.609 1 90.69 194 ALA A N 1
ATOM 1460 C CA . ALA A 1 194 ? -29.531 -19.516 -16.312 1 90.69 194 ALA A CA 1
ATOM 1461 C C . ALA A 1 194 ? -29.031 -20.953 -16.359 1 90.69 194 ALA A C 1
ATOM 1463 O O . ALA A 1 194 ? -28.578 -21.484 -15.344 1 90.69 194 ALA A O 1
ATOM 1464 N N . ASP A 1 195 ? -29.062 -21.531 -17.469 1 91.88 195 ASP A N 1
ATOM 1465 C CA . ASP A 1 195 ? -28.703 -22.953 -17.578 1 91.88 195 ASP A CA 1
ATOM 1466 C C . ASP A 1 195 ? -27.219 -23.125 -17.891 1 91.88 195 ASP A C 1
ATOM 1468 O O . ASP A 1 195 ? -26.734 -24.234 -18.062 1 91.88 195 ASP A O 1
ATOM 1472 N N . MET A 1 196 ? -26.578 -22.062 -17.938 1 94.19 196 MET A N 1
ATOM 1473 C CA . MET A 1 196 ? -25.141 -22.094 -18.219 1 94.19 196 MET A CA 1
ATOM 1474 C C . MET A 1 196 ? -24.344 -21.656 -17.016 1 94.19 196 MET A C 1
ATOM 1476 O O . MET A 1 196 ? -24.875 -21.031 -16.094 1 94.19 196 MET A O 1
ATOM 1480 N N . THR A 1 197 ? -23.094 -22.094 -17.016 1 95.38 197 THR A N 1
ATOM 1481 C CA . THR A 1 197 ? -22.172 -21.719 -15.953 1 95.38 197 THR A CA 1
ATOM 1482 C C . THR A 1 197 ? -20.844 -21.234 -16.547 1 95.38 197 THR A C 1
ATOM 1484 O O . THR A 1 197 ? -20.609 -21.375 -17.75 1 95.38 197 THR A O 1
ATOM 1487 N N . GLY A 1 198 ? -20.078 -20.516 -15.711 1 97.19 198 GLY A N 1
ATOM 1488 C CA . GLY A 1 198 ? -18.797 -19.969 -16.125 1 97.19 198 GLY A CA 1
ATOM 1489 C C . GLY A 1 198 ? -18.266 -18.906 -15.188 1 97.19 198 GLY A C 1
ATOM 1490 O O . GLY A 1 198 ? -18.828 -18.688 -14.117 1 97.19 198 GLY A O 1
ATOM 1491 N N . VAL A 1 199 ? -17.172 -18.375 -15.586 1 97.88 199 VAL A N 1
ATOM 1492 C CA . VAL A 1 199 ? -16.562 -17.297 -14.82 1 97.88 199 VAL A CA 1
ATOM 1493 C C . VAL A 1 199 ? -16.281 -16.109 -15.734 1 97.88 199 VAL A C 1
ATOM 1495 O O . VAL A 1 199 ? -16.016 -16.281 -16.922 1 97.88 199 VAL A O 1
ATOM 1498 N N . LEU A 1 200 ? -16.359 -14.914 -15.18 1 97.88 200 LEU A N 1
ATOM 1499 C CA . LEU A 1 200 ? -16.141 -13.68 -15.93 1 97.88 200 LEU A CA 1
ATOM 1500 C C . LEU A 1 200 ? -14.664 -13.281 -15.906 1 97.88 200 LEU A C 1
ATOM 1502 O O . LEU A 1 200 ? -14.07 -13.141 -14.836 1 97.88 200 LEU A O 1
ATOM 1506 N N . VAL A 1 201 ? -14.109 -13.156 -17.125 1 97.44 201 VAL A N 1
ATOM 1507 C CA . VAL A 1 201 ? -12.734 -12.672 -17.188 1 97.44 201 VAL A CA 1
ATOM 1508 C C . VAL A 1 201 ? -12.656 -11.266 -16.594 1 97.44 201 VAL A C 1
ATOM 1510 O O . VAL A 1 201 ? -13.375 -10.359 -17.031 1 97.44 201 VAL A O 1
ATOM 1513 N N . SER A 1 202 ? -11.844 -11.133 -15.586 1 95.94 202 SER A N 1
ATOM 1514 C CA . SER A 1 202 ? -11.766 -9.844 -14.906 1 95.94 202 SER A CA 1
ATOM 1515 C C . SER A 1 202 ? -10.562 -9.039 -15.383 1 95.94 202 SER A C 1
ATOM 1517 O O . SER A 1 202 ? -10.695 -7.863 -15.727 1 95.94 202 SER A O 1
ATOM 1519 N N . THR A 1 203 ? -9.414 -9.633 -15.352 1 94.5 203 THR A N 1
ATOM 1520 C CA . THR A 1 203 ? -8.188 -8.977 -15.773 1 94.5 203 THR A CA 1
ATOM 1521 C C . THR A 1 203 ? -7.387 -9.875 -16.719 1 94.5 203 THR A C 1
ATOM 1523 O O . THR A 1 203 ? -7.434 -11.102 -16.594 1 94.5 203 THR A O 1
ATOM 1526 N N . VAL A 1 204 ? -6.766 -9.25 -17.609 1 95.44 204 VAL A N 1
ATOM 1527 C CA . VAL A 1 204 ? -5.871 -9.961 -18.516 1 95.44 204 VAL A CA 1
ATOM 1528 C C . VAL A 1 204 ? -4.473 -9.344 -18.453 1 95.44 204 VAL A C 1
ATOM 1530 O O . VAL A 1 204 ? -4.324 -8.125 -18.531 1 95.44 204 VAL A O 1
ATOM 1533 N N . GLU A 1 205 ? -3.525 -10.141 -18.281 1 94.25 205 GLU A N 1
ATOM 1534 C CA . GLU A 1 205 ? -2.148 -9.664 -18.234 1 94.25 205 GLU A CA 1
ATOM 1535 C C . GLU A 1 205 ? -1.678 -9.195 -19.609 1 94.25 205 GLU A C 1
ATOM 1537 O O . GLU A 1 205 ? -1.731 -9.961 -20.578 1 94.25 205 GLU A O 1
ATOM 1542 N N . VAL A 1 206 ? -1.136 -8.055 -19.672 1 92.69 206 VAL A N 1
ATOM 1543 C CA . VAL A 1 206 ? -0.779 -7.43 -20.953 1 92.69 206 VAL A CA 1
ATOM 1544 C C . VAL A 1 206 ? 0.392 -8.18 -21.578 1 92.69 206 VAL A C 1
ATOM 1546 O O . VAL A 1 206 ? 0.536 -8.195 -22.812 1 92.69 206 VAL A O 1
ATOM 1549 N N . THR A 1 207 ? 1.198 -8.867 -20.781 1 92 207 THR A N 1
ATOM 1550 C CA . THR A 1 207 ? 2.396 -9.523 -21.281 1 92 207 THR A CA 1
ATOM 1551 C C . THR A 1 207 ? 2.135 -11.008 -21.531 1 92 207 THR A C 1
ATOM 1553 O O . THR A 1 207 ? 3.055 -11.758 -21.875 1 92 207 THR A O 1
ATOM 1556 N N . SER A 1 208 ? 0.896 -11.414 -21.328 1 92.94 208 SER A N 1
ATOM 1557 C CA . SER A 1 208 ? 0.539 -12.805 -21.562 1 92.94 208 SER A CA 1
ATOM 1558 C C . SER A 1 208 ? -0.088 -12.992 -22.953 1 92.94 208 SER A C 1
ATOM 1560 O O . SER A 1 208 ? -0.575 -12.031 -23.547 1 92.94 208 SER A O 1
ATOM 1562 N N . PRO A 1 209 ? -0.034 -14.156 -23.422 1 93.69 209 PRO A N 1
ATOM 1563 C CA . PRO A 1 209 ? -0.712 -14.445 -24.688 1 93.69 209 PRO A CA 1
ATOM 1564 C C . PRO A 1 209 ? -2.217 -14.195 -24.609 1 93.69 209 PRO A C 1
ATOM 1566 O O . PRO A 1 209 ? -2.867 -14.031 -25.656 1 93.69 209 PRO A O 1
ATOM 1569 N N . ALA A 1 210 ? -2.77 -14.156 -23.469 1 95.69 210 ALA A N 1
ATOM 1570 C CA . ALA A 1 210 ? -4.207 -13.961 -23.297 1 95.69 210 ALA A CA 1
ATOM 1571 C C . ALA A 1 210 ? -4.637 -12.57 -23.75 1 95.69 210 ALA A C 1
ATOM 1573 O O . ALA A 1 210 ? -5.816 -12.336 -24.016 1 95.69 210 ALA A O 1
ATOM 1574 N N . ARG A 1 211 ? -3.746 -11.625 -23.781 1 94.06 211 ARG A N 1
ATOM 1575 C CA . ARG A 1 211 ? -4.023 -10.211 -24.047 1 94.06 211 ARG A CA 1
ATOM 1576 C C . ARG A 1 211 ? -4.781 -10.031 -25.359 1 94.06 211 ARG A C 1
ATOM 1578 O O . ARG A 1 211 ? -5.711 -9.227 -25.438 1 94.06 211 ARG A O 1
ATOM 1585 N N . HIS A 1 212 ? -4.445 -10.82 -26.328 1 92.19 212 HIS A N 1
ATOM 1586 C CA . HIS A 1 212 ? -5.062 -10.625 -27.641 1 92.19 212 HIS A CA 1
ATOM 1587 C C . HIS A 1 212 ? -6.199 -11.617 -27.875 1 92.19 212 HIS A C 1
ATOM 1589 O O . HIS A 1 212 ? -6.895 -11.555 -28.891 1 92.19 212 HIS A O 1
ATOM 1595 N N . LEU A 1 213 ? -6.414 -12.461 -26.906 1 96.25 213 LEU A N 1
ATOM 1596 C CA . LEU A 1 213 ? -7.371 -13.539 -27.094 1 96.25 213 LEU A CA 1
ATOM 1597 C C . LEU A 1 213 ? -8.625 -13.312 -26.266 1 96.25 213 LEU A C 1
ATOM 1599 O O . LEU A 1 213 ? -9.711 -13.758 -26.641 1 96.25 213 LEU A O 1
ATOM 1603 N N . LEU A 1 214 ? -8.461 -12.641 -25.125 1 97.25 214 LEU A N 1
ATOM 1604 C CA . LEU A 1 214 ? -9.562 -12.484 -24.188 1 97.25 214 LEU A CA 1
ATOM 1605 C C . LEU A 1 214 ? -9.812 -11.008 -23.891 1 97.25 214 LEU A C 1
ATOM 1607 O O . LEU A 1 214 ? -8.883 -10.203 -23.906 1 97.25 214 LEU A O 1
ATOM 1611 N N . HIS A 1 215 ? -10.992 -10.672 -23.609 1 94.81 215 HIS A N 1
ATOM 1612 C CA . HIS A 1 215 ? -11.406 -9.312 -23.266 1 94.81 215 HIS A CA 1
ATOM 1613 C C . HIS A 1 215 ? -11.914 -9.234 -21.828 1 94.81 215 HIS A C 1
ATOM 1615 O O . HIS A 1 215 ? -12.93 -9.844 -21.5 1 94.81 215 HIS A O 1
ATOM 1621 N N . PRO A 1 216 ? -11.281 -8.453 -21.047 1 92.62 216 PRO A N 1
ATOM 1622 C CA . PRO A 1 216 ? -11.695 -8.32 -19.656 1 92.62 216 PRO A CA 1
ATOM 1623 C C . PRO A 1 216 ? -13.102 -7.738 -19.5 1 92.62 216 PRO A C 1
ATOM 1625 O O . PRO A 1 216 ? -13.492 -6.852 -20.266 1 92.62 216 PRO A O 1
ATOM 1628 N N . VAL A 1 217 ? -13.859 -8.188 -18.578 1 90.5 217 VAL A N 1
ATOM 1629 C CA . VAL A 1 217 ? -15.188 -7.762 -18.156 1 90.5 217 VAL A CA 1
ATOM 1630 C C . VAL A 1 217 ? -16.172 -7.953 -19.312 1 90.5 217 VAL A C 1
ATOM 1632 O O . VAL A 1 217 ? -17.188 -7.246 -19.406 1 90.5 217 VAL A O 1
ATOM 1635 N N . GLU A 1 218 ? -15.805 -8.766 -20.266 1 92.81 218 GLU A N 1
ATOM 1636 C CA . GLU A 1 218 ? -16.688 -9.078 -21.391 1 92.81 218 GLU A CA 1
ATOM 1637 C C . GLU A 1 218 ? -16.781 -10.578 -21.625 1 92.81 218 GLU A C 1
ATOM 1639 O O . GLU A 1 218 ? -17.875 -11.109 -21.812 1 92.81 218 GLU A O 1
ATOM 1644 N N . ASP A 1 219 ? -15.688 -11.25 -21.578 1 97.56 219 ASP A N 1
ATOM 1645 C CA . ASP A 1 219 ? -15.633 -12.67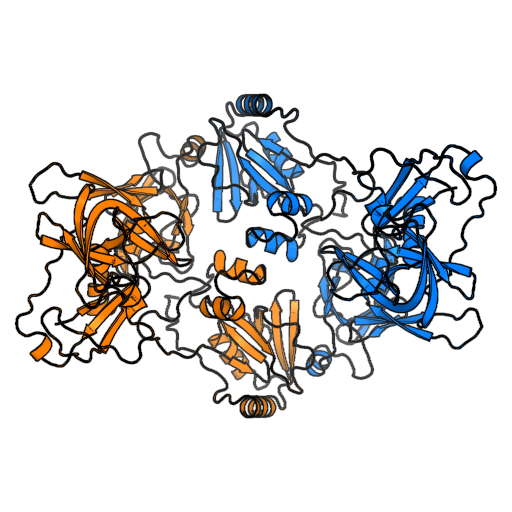2 -21.891 1 97.56 219 ASP A CA 1
ATOM 1646 C C . ASP A 1 219 ? -16.016 -13.523 -20.688 1 97.56 219 ASP A C 1
ATOM 1648 O O . ASP A 1 219 ? -15.617 -13.219 -19.562 1 97.56 219 ASP A O 1
ATOM 1652 N N . ILE A 1 220 ? -16.797 -14.523 -20.938 1 98.25 220 ILE A N 1
ATOM 1653 C CA . ILE A 1 220 ? -17.141 -15.531 -19.938 1 98.25 220 ILE A CA 1
ATOM 1654 C C . ILE A 1 220 ? -16.531 -16.875 -20.344 1 98.25 220 ILE A C 1
ATOM 1656 O O . ILE A 1 220 ? -16.812 -17.391 -21.438 1 98.25 220 ILE A O 1
ATOM 1660 N N . VAL A 1 221 ? -15.695 -17.406 -19.516 1 98.25 221 VAL A N 1
ATOM 1661 C CA . VAL A 1 221 ? -15.125 -18.734 -19.781 1 98.25 221 VAL A CA 1
ATOM 1662 C C . VAL A 1 221 ? -16.125 -19.812 -19.375 1 98.25 221 VAL A C 1
ATOM 1664 O O . VAL A 1 221 ? -16.453 -19.953 -18.203 1 98.25 221 VAL A O 1
ATOM 1667 N N . LEU A 1 222 ? -16.516 -20.609 -20.328 1 97.69 222 LEU A N 1
ATOM 1668 C CA . LEU A 1 222 ? -17.562 -21.609 -20.125 1 97.69 222 LEU A CA 1
ATOM 1669 C C . LEU A 1 222 ? -16.953 -22.984 -19.844 1 97.69 222 LEU A C 1
ATOM 1671 O O . LEU A 1 222 ? -17.469 -23.734 -19.016 1 97.69 222 LEU A O 1
ATOM 1675 N N . SER A 1 223 ? -15.953 -23.281 -20.531 1 96.56 223 SER A N 1
ATOM 1676 C CA . SER A 1 223 ? -15.312 -24.578 -20.375 1 96.56 223 SER A CA 1
ATOM 1677 C C . SER A 1 223 ? -13.828 -24.516 -20.703 1 96.56 223 SER A C 1
ATOM 1679 O O . SER A 1 223 ? -13.391 -23.594 -21.406 1 96.56 223 SER A O 1
ATOM 1681 N N . VAL A 1 224 ? -13.109 -25.359 -20.172 1 96.5 224 VAL A N 1
ATOM 1682 C CA . VAL A 1 224 ? -11.688 -25.547 -20.422 1 96.5 224 VAL A CA 1
ATOM 1683 C C . VAL A 1 224 ? -11.406 -27 -20.797 1 96.5 224 VAL A C 1
ATOM 1685 O O . VAL A 1 224 ? -11.664 -27.906 -20 1 96.5 224 VAL A O 1
ATOM 1688 N N . ASP A 1 225 ? -10.883 -27.188 -21.969 1 93.19 225 ASP A N 1
ATOM 1689 C CA . ASP A 1 225 ? -10.602 -28.531 -22.484 1 93.19 225 ASP A CA 1
ATOM 1690 C C . ASP A 1 225 ? -11.828 -29.422 -22.375 1 93.19 225 ASP A C 1
ATOM 1692 O O . ASP A 1 225 ? -11.727 -30.578 -21.938 1 93.19 225 ASP A O 1
ATOM 1696 N N . GLY A 1 226 ? -12.922 -28.844 -22.609 1 91.81 226 GLY A N 1
ATOM 1697 C CA . GLY A 1 226 ? -14.164 -29.594 -22.656 1 91.81 226 GLY A CA 1
ATOM 1698 C C . GLY A 1 226 ? -14.805 -29.781 -21.297 1 91.81 226 GLY A C 1
ATOM 1699 O O . GLY A 1 226 ? -15.922 -30.297 -21.188 1 91.81 226 GLY A O 1
ATOM 1700 N N . GLN A 1 227 ? -14.164 -29.422 -20.266 1 92.19 227 GLN A N 1
ATOM 1701 C CA . GLN A 1 227 ? -14.727 -29.516 -18.922 1 92.19 227 GLN A CA 1
ATOM 1702 C C . GLN A 1 227 ? -15.453 -28.219 -18.547 1 92.19 227 GLN A C 1
ATOM 1704 O O . GLN A 1 227 ? -14.891 -27.125 -18.656 1 92.19 227 GLN A O 1
ATOM 1709 N N . GLU A 1 228 ? -16.594 -28.375 -18.062 1 93.38 228 GLU A N 1
ATOM 1710 C CA . GLU A 1 228 ? -17.422 -27.234 -17.719 1 93.38 228 GLU A CA 1
ATOM 1711 C C . GLU A 1 228 ? -16.875 -26.484 -16.516 1 93.38 228 GLU A C 1
ATOM 1713 O O . GLU A 1 228 ? -16.453 -27.109 -15.523 1 93.38 228 GLU A O 1
ATOM 1718 N N . VAL A 1 229 ? -16.875 -25.156 -16.656 1 96.38 229 VAL A N 1
ATOM 1719 C CA . VAL A 1 229 ? -16.453 -24.312 -15.555 1 96.38 229 VAL A CA 1
ATOM 1720 C C . VAL A 1 229 ? -17.656 -23.906 -14.711 1 96.38 229 VAL A C 1
ATOM 1722 O O . VAL A 1 229 ? -18.641 -23.375 -15.227 1 96.38 229 VAL A O 1
ATOM 1725 N N . GLY A 1 230 ? -17.562 -24.172 -13.422 1 95.25 230 GLY A N 1
ATOM 1726 C CA . GLY A 1 230 ? -18.641 -23.781 -12.516 1 95.25 230 GLY A CA 1
ATOM 1727 C C . GLY A 1 230 ? -18.625 -22.297 -12.188 1 95.25 230 GLY A C 1
ATOM 1728 O O . GLY A 1 230 ? -17.578 -21.656 -12.234 1 95.25 230 GLY A O 1
ATOM 1729 N N . GLU A 1 231 ? -19.812 -21.797 -11.844 1 93.94 231 GLU A N 1
ATOM 1730 C CA . GLU A 1 231 ? -19.922 -20.391 -11.445 1 93.94 231 GLU A CA 1
ATOM 1731 C C . GLU A 1 231 ? -19.109 -20.109 -10.195 1 93.94 231 GLU A C 1
ATOM 1733 O O . GLU A 1 231 ? -18.828 -18.953 -9.875 1 93.94 231 GLU A O 1
ATOM 1738 N N . ASP A 1 232 ? -18.672 -21.156 -9.477 1 91.81 232 ASP A N 1
ATOM 1739 C CA . ASP A 1 232 ? -17.875 -21.016 -8.266 1 91.81 232 ASP A CA 1
ATOM 1740 C C . ASP A 1 232 ? -16.375 -21.094 -8.586 1 91.81 232 ASP A C 1
ATOM 1742 O O . ASP A 1 232 ? -15.547 -21.141 -7.68 1 91.81 232 ASP A O 1
ATOM 1746 N N . GLY A 1 233 ? -16.031 -21.156 -9.883 1 94.56 233 GLY A N 1
ATOM 1747 C CA . GLY A 1 233 ? -14.633 -21.141 -10.281 1 94.56 233 GLY A CA 1
ATOM 1748 C C . GLY A 1 233 ? -13.977 -22.5 -10.172 1 94.56 233 GLY A C 1
ATOM 1749 O O . GLY A 1 233 ? -12.766 -22.594 -9.969 1 94.56 233 GLY A O 1
ATOM 1750 N N . THR A 1 234 ? -14.766 -23.578 -10.266 1 94.06 234 THR A N 1
ATOM 1751 C CA . THR A 1 234 ? -14.227 -24.938 -10.18 1 94.06 234 THR A CA 1
ATOM 1752 C C . THR A 1 234 ? -14.453 -25.688 -11.492 1 94.06 234 THR A C 1
ATOM 1754 O O . THR A 1 234 ? -15.242 -25.25 -12.336 1 94.06 234 THR A O 1
ATOM 1757 N N . LEU A 1 235 ? -13.695 -26.703 -11.648 1 92.31 235 LEU A N 1
ATOM 1758 C CA . LEU A 1 235 ? -13.844 -27.641 -12.758 1 92.31 235 LEU A CA 1
ATOM 1759 C C . LEU A 1 235 ? -14.312 -29 -12.258 1 92.31 235 LEU A C 1
ATOM 1761 O O . LEU A 1 235 ? -13.859 -29.469 -11.211 1 92.31 235 LEU A O 1
ATOM 1765 N N . LEU A 1 236 ? -15.195 -29.5 -12.953 1 84.38 236 LEU A N 1
ATOM 1766 C CA . LEU A 1 236 ? -15.633 -30.859 -12.648 1 84.38 236 LEU A CA 1
ATOM 1767 C C . LEU A 1 236 ? -14.734 -31.891 -13.328 1 84.38 236 LEU A C 1
ATOM 1769 O O . LEU A 1 236 ? -14.664 -31.953 -14.555 1 84.38 236 LEU A O 1
ATOM 1773 N N . LEU A 1 237 ? -13.938 -32.531 -12.492 1 78.06 237 LEU A N 1
ATOM 1774 C CA . LEU A 1 237 ? -13.055 -33.594 -13.023 1 78.06 237 LEU A CA 1
ATOM 1775 C C . LEU A 1 237 ? -13.648 -34.969 -12.773 1 78.06 237 LEU A C 1
ATOM 1777 O O . LEU A 1 237 ? -14.227 -35.219 -11.711 1 78.06 237 LEU A O 1
ATOM 1781 N N . THR A 1 238 ? -13.773 -35.719 -13.867 1 71.31 238 THR A N 1
ATOM 1782 C CA . THR A 1 238 ? -14.188 -37.094 -13.719 1 71.31 238 THR A CA 1
ATOM 1783 C C . THR A 1 238 ? -12.977 -38.031 -13.562 1 71.31 238 THR A C 1
ATOM 1785 O O . THR A 1 238 ? -12.039 -37.969 -14.352 1 71.31 238 THR A O 1
ATOM 1788 N N . GLN A 1 239 ? -12.836 -38.594 -12.367 1 64.19 239 GLN A N 1
ATOM 1789 C CA . GLN A 1 239 ? -11.734 -39.5 -12.133 1 64.19 239 GLN A CA 1
ATOM 1790 C C . GLN A 1 239 ? -12.133 -40.938 -12.484 1 64.19 239 GLN A C 1
ATOM 1792 O O . GLN A 1 239 ? -13.141 -41.438 -11.977 1 64.19 239 GLN A O 1
ATOM 1797 N N . PRO A 1 240 ? -11.477 -41.5 -13.586 1 59.84 240 PRO A N 1
ATOM 1798 C CA . PRO A 1 240 ? -11.781 -42.906 -13.875 1 59.84 240 PRO A CA 1
ATOM 1799 C C . PRO A 1 240 ? -11.391 -43.844 -12.742 1 59.84 240 PRO A C 1
ATOM 1801 O O . PRO A 1 240 ? -10.5 -43.531 -11.945 1 59.84 240 PRO A O 1
ATOM 1804 N N . THR A 1 241 ? -12.281 -44.719 -12.312 1 56.38 241 THR A N 1
ATOM 1805 C CA . THR A 1 241 ? -11.938 -45.75 -11.328 1 56.38 241 THR A CA 1
ATOM 1806 C C . THR A 1 241 ? -11.344 -46.969 -12.008 1 56.38 241 THR A C 1
ATOM 1808 O O . THR A 1 241 ? -11.734 -47.312 -13.125 1 56.38 241 THR A O 1
ATOM 1811 N N . ALA A 1 242 ? -10.102 -47.281 -11.547 1 52.81 242 ALA A N 1
ATOM 1812 C CA . ALA A 1 242 ? -9.484 -48.5 -12.094 1 52.81 242 ALA A CA 1
ATOM 1813 C C . ALA A 1 242 ? -10.43 -49.688 -12.008 1 52.81 242 ALA A C 1
ATOM 1815 O O . ALA A 1 242 ? -10.398 -50.594 -12.852 1 52.81 242 ALA A O 1
ATOM 1816 N N . ASP A 1 243 ? -11.227 -49.75 -10.961 1 50.75 243 ASP A N 1
ATOM 1817 C CA . ASP A 1 243 ? -11.992 -50.969 -10.695 1 50.75 243 ASP A CA 1
ATOM 1818 C C . ASP A 1 243 ? -13.336 -50.938 -11.422 1 50.75 243 ASP A C 1
ATOM 1820 O O . ASP A 1 243 ? -14.172 -51.812 -11.227 1 50.75 243 ASP A O 1
ATOM 1824 N N . GLY A 1 244 ? -13.469 -50.094 -12.422 1 55.78 244 GLY A N 1
ATOM 1825 C CA . GLY A 1 244 ? -14.711 -50.062 -13.18 1 55.78 244 GLY A CA 1
ATOM 1826 C C . GLY A 1 244 ? -15.867 -49.438 -12.398 1 55.78 244 GLY A C 1
ATOM 1827 O O . GLY A 1 244 ? -17.016 -49.5 -12.852 1 55.78 244 GLY A O 1
ATOM 1828 N N . SER A 1 245 ? -15.547 -49.062 -11.211 1 56.66 245 SER A N 1
ATOM 1829 C CA . SER A 1 245 ? -16.625 -48.469 -10.422 1 56.66 245 SER A CA 1
ATOM 1830 C C . SER A 1 245 ? -17 -47.094 -10.938 1 56.66 245 SER A C 1
ATOM 1832 O O . SER A 1 245 ? -16.344 -46.562 -11.844 1 56.66 245 SER A O 1
ATOM 1834 N N . ARG A 1 246 ? -18.031 -46.594 -10.414 1 59.47 246 ARG A N 1
ATOM 1835 C CA . ARG A 1 246 ? -18.609 -45.312 -10.867 1 59.47 246 ARG A CA 1
ATOM 1836 C C . ARG A 1 246 ? -17.625 -44.188 -10.695 1 59.47 246 ARG A C 1
ATOM 1838 O O . ARG A 1 246 ? -17.047 -44 -9.617 1 59.47 246 ARG A O 1
ATOM 1845 N N . PRO A 1 247 ? -17.391 -43.75 -11.883 1 61.28 247 PRO A N 1
ATOM 1846 C CA . PRO A 1 247 ? -16.484 -42.594 -11.812 1 61.28 247 PRO A CA 1
ATOM 1847 C C . PRO A 1 247 ? -16.922 -41.562 -10.781 1 61.28 247 PRO A C 1
ATOM 1849 O O . PRO A 1 247 ? -18.125 -41.344 -10.586 1 61.28 247 PRO A O 1
ATOM 1852 N N . ARG A 1 248 ? -16 -41.25 -9.906 1 70.25 248 ARG A N 1
ATOM 1853 C CA . ARG A 1 248 ? -16.328 -40.188 -8.938 1 70.25 248 ARG A CA 1
ATOM 1854 C C . ARG A 1 248 ? -15.922 -38.812 -9.453 1 70.25 248 ARG A C 1
ATOM 1856 O O . ARG A 1 248 ? -14.969 -38.688 -10.227 1 70.25 248 ARG A O 1
ATOM 1863 N N . SER A 1 249 ? -16.859 -38 -9.188 1 77.12 249 SER A N 1
ATOM 1864 C CA . SER A 1 249 ? -16.625 -36.594 -9.617 1 77.12 249 SER A CA 1
ATOM 1865 C C . SER A 1 249 ? -15.945 -35.781 -8.523 1 77.12 249 SER A C 1
ATOM 1867 O O . SER A 1 249 ? -16.188 -36 -7.336 1 77.12 249 SER A O 1
ATOM 1869 N N . LEU A 1 250 ? -14.891 -35.156 -8.93 1 83.62 250 LEU A N 1
ATOM 1870 C CA . LEU A 1 250 ? -14.141 -34.25 -8.055 1 83.62 250 LEU A CA 1
ATOM 1871 C C . LEU A 1 250 ? -14.094 -32.844 -8.625 1 83.62 250 LEU A C 1
ATOM 1873 O O . LEU A 1 250 ? -13.891 -32.656 -9.828 1 83.62 250 LEU A O 1
ATOM 1877 N N . ARG A 1 251 ? -14.492 -31.859 -7.773 1 88.06 251 ARG A N 1
ATOM 1878 C CA . ARG A 1 251 ? -14.367 -30.469 -8.203 1 88.06 251 ARG A CA 1
ATOM 1879 C C . ARG A 1 251 ? -13.07 -29.859 -7.688 1 88.06 251 ARG A C 1
ATOM 1881 O O . ARG A 1 251 ? -12.742 -29.984 -6.508 1 88.06 251 ARG A O 1
ATOM 1888 N N . LEU A 1 252 ? -12.352 -29.328 -8.617 1 90.88 252 LEU A N 1
ATOM 1889 C CA . LEU A 1 252 ? -11.133 -28.625 -8.273 1 90.88 252 LEU A CA 1
ATOM 1890 C C . LEU A 1 252 ? -11.195 -27.172 -8.742 1 90.88 252 LEU A C 1
ATOM 1892 O O . LEU A 1 252 ? -11.945 -26.844 -9.664 1 90.88 252 LEU A O 1
ATOM 1896 N N . LYS A 1 253 ? -10.383 -26.391 -8.148 1 93.81 253 LYS A N 1
ATOM 1897 C CA . LYS A 1 253 ? -10.297 -25 -8.586 1 93.81 253 LYS A CA 1
ATOM 1898 C C . LYS A 1 253 ? -9.859 -24.906 -10.047 1 93.81 253 LYS A C 1
ATOM 1900 O O . LYS A 1 253 ? -8.992 -25.656 -10.484 1 93.81 253 LYS A O 1
ATOM 1905 N N . LEU A 1 254 ? -10.453 -24.016 -10.703 1 94.81 254 LEU A N 1
ATOM 1906 C CA . LEU A 1 254 ? -10.211 -23.781 -12.117 1 94.81 254 LEU A CA 1
ATOM 1907 C C . LEU A 1 254 ? -8.719 -23.594 -12.391 1 94.81 254 LEU A C 1
ATOM 1909 O O . LEU A 1 254 ? -8.219 -24 -13.438 1 94.81 254 LEU A O 1
ATOM 1913 N N . GLU A 1 255 ? -7.984 -23.062 -11.5 1 92.81 255 GLU A N 1
ATOM 1914 C CA . GLU A 1 255 ? -6.551 -22.812 -11.617 1 92.81 255 GLU A CA 1
ATOM 1915 C C . GLU A 1 255 ? -5.797 -24.094 -11.992 1 92.81 255 GLU A C 1
ATOM 1917 O O . GLU A 1 255 ? -4.812 -24.031 -12.734 1 92.81 255 GLU A O 1
ATOM 1922 N N . TRP A 1 256 ? -6.266 -25.156 -11.516 1 91.12 256 TRP A N 1
ATOM 1923 C CA . TRP A 1 256 ? -5.582 -26.422 -11.734 1 91.12 256 TRP A CA 1
ATOM 1924 C C . TRP A 1 256 ? -5.586 -26.797 -13.211 1 91.12 256 TRP A C 1
ATOM 1926 O O . TRP A 1 256 ? -4.645 -27.422 -13.711 1 91.12 256 TRP A O 1
ATOM 1936 N N . ALA A 1 257 ? -6.613 -26.391 -13.938 1 92.19 257 ALA A N 1
ATOM 1937 C CA . ALA A 1 257 ? -6.699 -26.703 -15.359 1 92.19 257 ALA A CA 1
ATOM 1938 C C . ALA A 1 257 ? -5.48 -26.172 -16.109 1 92.19 257 ALA A C 1
ATOM 1940 O O . ALA A 1 257 ? -5.051 -26.75 -17.109 1 92.19 257 ALA A O 1
ATOM 1941 N N . PHE A 1 258 ? -4.949 -25.125 -15.562 1 92.81 258 PHE A N 1
ATOM 1942 C CA . PHE A 1 258 ? -3.824 -24.484 -16.219 1 92.81 258 PHE A CA 1
ATOM 1943 C C . PHE A 1 258 ? -2.504 -24.891 -15.586 1 92.81 258 PHE A C 1
ATOM 1945 O O . PHE A 1 258 ? -1.525 -25.156 -16.281 1 92.81 258 PHE A O 1
ATOM 1952 N N . ARG A 1 259 ? -2.494 -24.984 -14.336 1 89.81 259 ARG A N 1
ATOM 1953 C CA . ARG A 1 259 ? -1.271 -25.266 -13.586 1 89.81 259 ARG A CA 1
ATOM 1954 C C . ARG A 1 259 ? -0.728 -26.641 -13.93 1 89.81 259 ARG A C 1
ATOM 1956 O O . ARG A 1 259 ? 0.48 -26.875 -13.844 1 89.81 259 ARG A O 1
ATOM 1963 N N . ARG A 1 260 ? -1.543 -27.547 -14.32 1 85.75 260 ARG A N 1
ATOM 1964 C CA . ARG A 1 260 ? -1.142 -28.906 -14.617 1 85.75 260 ARG A CA 1
ATOM 1965 C C . ARG A 1 260 ? -0.373 -28.984 -15.93 1 85.75 260 ARG A C 1
ATOM 1967 O O . ARG A 1 260 ? 0.22 -30.031 -16.25 1 85.75 260 ARG A O 1
ATOM 1974 N N . LEU A 1 261 ? -0.355 -27.891 -16.594 1 87.94 261 LEU A N 1
ATOM 1975 C CA . LEU A 1 261 ? 0.249 -27.891 -17.922 1 87.94 261 LEU A CA 1
ATOM 1976 C C . LEU A 1 261 ? 1.603 -27.188 -17.906 1 87.94 261 LEU A C 1
ATOM 1978 O O . LEU A 1 261 ? 1.775 -26.172 -17.203 1 87.94 261 LEU A O 1
ATOM 1982 N N . PRO A 1 262 ? 2.574 -27.75 -18.625 1 86.06 262 PRO A N 1
ATOM 1983 C CA . PRO A 1 262 ? 3.807 -26.984 -18.828 1 86.06 262 PRO A CA 1
ATOM 1984 C C . PRO A 1 262 ? 3.574 -25.688 -19.594 1 86.06 262 PRO A C 1
ATOM 1986 O O . PRO A 1 262 ? 2.729 -25.641 -20.5 1 86.06 262 PRO A O 1
ATOM 1989 N N . PRO A 1 263 ? 4.316 -24.703 -19.281 1 88.25 263 PRO A N 1
ATOM 1990 C CA . PRO A 1 263 ? 4.199 -23.453 -20.047 1 88.25 263 PRO A CA 1
ATOM 1991 C C . PRO A 1 263 ? 4.41 -23.672 -21.547 1 88.25 263 PRO A C 1
ATOM 1993 O O . PRO A 1 263 ? 5.254 -24.469 -21.953 1 88.25 263 PRO A O 1
ATOM 1996 N N . GLY A 1 264 ? 3.619 -22.969 -22.359 1 88.81 264 GLY A N 1
ATOM 1997 C CA . GLY A 1 264 ? 3.705 -23.094 -23.812 1 88.81 264 GLY A CA 1
ATOM 1998 C C . GLY A 1 264 ? 2.641 -24 -24.406 1 88.81 264 GLY A C 1
ATOM 1999 O O . GLY A 1 264 ? 2.369 -23.953 -25.594 1 88.81 264 GLY A O 1
ATOM 2000 N N . THR A 1 265 ? 2.055 -24.844 -23.547 1 91.06 265 THR A N 1
ATOM 2001 C CA . THR A 1 265 ? 1.011 -25.75 -24 1 91.06 265 THR A CA 1
ATOM 2002 C C . THR A 1 265 ? -0.272 -24.984 -24.328 1 91.06 265 THR A C 1
ATOM 2004 O O . THR A 1 265 ? -0.659 -24.078 -23.594 1 91.06 265 THR A O 1
ATOM 2007 N N . GLU A 1 266 ? -0.858 -25.375 -25.391 1 95.62 266 GLU A N 1
ATOM 2008 C CA . GLU A 1 266 ? -2.127 -24.75 -25.766 1 95.62 266 GLU A CA 1
ATOM 2009 C C . GLU A 1 266 ? -3.307 -25.5 -25.141 1 95.62 266 GLU A C 1
ATOM 2011 O O . GLU A 1 266 ? -3.311 -26.734 -25.094 1 95.62 266 GLU A O 1
ATOM 2016 N N . ILE A 1 267 ? -4.203 -24.75 -24.719 1 96.12 267 ILE A N 1
ATOM 2017 C CA . ILE A 1 267 ? -5.41 -25.328 -24.125 1 96.12 267 ILE A CA 1
ATOM 2018 C C . ILE A 1 267 ? -6.645 -24.672 -24.75 1 96.12 267 ILE A C 1
ATOM 2020 O O . ILE A 1 267 ? -6.645 -23.469 -25.031 1 96.12 267 ILE A O 1
ATOM 2024 N N . ARG A 1 268 ? -7.648 -25.469 -24.953 1 97.81 268 ARG A N 1
ATOM 2025 C CA . ARG A 1 268 ? -8.867 -24.984 -25.594 1 97.81 268 ARG A CA 1
ATOM 2026 C C . ARG A 1 268 ? -9.836 -24.406 -24.578 1 97.81 268 ARG A C 1
ATOM 2028 O O . ARG A 1 268 ? -10.188 -25.062 -23.594 1 97.81 268 ARG A O 1
ATOM 2035 N N . LEU A 1 269 ? -10.234 -23.156 -24.781 1 98 269 LEU A N 1
ATOM 2036 C CA . LEU A 1 269 ? -11.266 -22.5 -23.984 1 98 269 LEU A CA 1
ATOM 2037 C C . LEU A 1 269 ? -12.523 -22.266 -24.812 1 98 269 LEU A C 1
ATOM 2039 O O . LEU A 1 269 ? -12.438 -21.906 -25.984 1 98 269 LEU A O 1
ATOM 2043 N N . GLU A 1 270 ? -13.594 -22.547 -24.266 1 98.12 270 GLU A N 1
ATOM 2044 C CA . GLU A 1 270 ? -14.852 -22.016 -24.797 1 98.12 270 GLU A CA 1
ATOM 2045 C C . GLU A 1 270 ? -15.273 -20.75 -24.062 1 98.12 270 GLU A C 1
ATOM 2047 O O . GLU A 1 270 ? -15.406 -20.766 -22.828 1 98.12 270 GLU A O 1
ATOM 2052 N N . VAL A 1 271 ? -15.508 -19.719 -24.797 1 98.06 271 VAL A N 1
ATOM 2053 C CA . VAL A 1 271 ? -15.82 -18.422 -24.203 1 98.06 271 VAL A CA 1
ATOM 2054 C C . VAL A 1 271 ? -17.109 -17.859 -24.812 1 98.06 271 VAL A C 1
ATOM 2056 O O . VAL A 1 271 ? -17.422 -18.172 -25.969 1 98.06 271 VAL A O 1
ATOM 2059 N N . MET A 1 272 ? -17.844 -17.203 -24.016 1 97.69 272 MET A N 1
ATOM 2060 C CA . MET A 1 272 ? -19 -16.453 -24.5 1 97.69 272 MET A CA 1
ATOM 2061 C C . MET A 1 272 ? -18.719 -14.945 -24.484 1 97.69 272 MET A C 1
ATOM 2063 O O . MET A 1 272 ? -18.281 -14.406 -23.469 1 97.69 272 MET A O 1
ATOM 2067 N N . ARG A 1 273 ? -18.859 -14.273 -25.656 1 95.19 273 ARG A N 1
ATOM 2068 C CA . ARG A 1 273 ? -18.719 -12.828 -25.812 1 95.19 273 ARG A CA 1
ATOM 2069 C C . ARG A 1 273 ? -19.938 -12.227 -26.484 1 95.19 273 ARG A C 1
ATOM 2071 O O . ARG A 1 273 ? -20.281 -12.594 -27.609 1 95.19 273 ARG A O 1
ATOM 2078 N N . GLN A 1 274 ? -20.562 -11.375 -25.719 1 91.75 274 GLN A N 1
ATOM 2079 C CA . GLN A 1 274 ? -21.75 -10.734 -26.25 1 91.75 274 GLN A CA 1
ATOM 2080 C C . GLN A 1 274 ? -22.781 -11.773 -26.703 1 91.75 274 GLN A C 1
ATOM 2082 O O . GLN A 1 274 ? -23.328 -11.68 -27.797 1 91.75 274 GLN A O 1
ATOM 2087 N N . GLY A 1 275 ? -22.844 -12.812 -25.938 1 91 275 GLY A N 1
ATOM 2088 C CA . GLY A 1 275 ? -23.875 -13.805 -26.156 1 91 275 GLY A CA 1
ATOM 2089 C C . GLY A 1 275 ? -23.484 -14.883 -27.156 1 91 275 GLY A C 1
ATOM 2090 O O . GLY A 1 275 ? -24.203 -15.852 -27.359 1 91 275 GLY A O 1
ATOM 2091 N N . GLU A 1 276 ? -22.312 -14.734 -27.703 1 94.88 276 GLU A N 1
ATOM 2092 C CA . GLU A 1 276 ? -21.859 -15.695 -28.703 1 94.88 276 GLU A CA 1
ATOM 2093 C C . GLU A 1 276 ? -20.719 -16.562 -28.156 1 94.88 276 GLU A C 1
ATOM 2095 O O . GLU A 1 276 ? -19.812 -16.062 -27.5 1 94.88 276 GLU A O 1
ATOM 2100 N N . ARG A 1 277 ? -20.812 -17.828 -28.5 1 95.44 277 ARG A N 1
ATOM 2101 C CA . ARG A 1 277 ? -19.781 -18.766 -28.094 1 95.44 277 ARG A CA 1
ATOM 2102 C C . ARG A 1 277 ? -18.594 -18.75 -29.062 1 95.44 277 ARG A C 1
ATOM 2104 O O . ARG A 1 277 ? -18.797 -18.656 -30.281 1 95.44 277 ARG A O 1
ATOM 2111 N N . ARG A 1 278 ? -17.5 -18.812 -28.531 1 96.12 278 ARG A N 1
ATOM 2112 C CA . ARG A 1 278 ? -16.266 -18.844 -29.312 1 96.12 278 ARG A CA 1
ATOM 2113 C C . ARG A 1 278 ? -15.242 -19.781 -28.688 1 96.12 278 ARG A C 1
ATOM 2115 O O . ARG A 1 278 ? -15.203 -19.953 -27.469 1 96.12 278 ARG A O 1
ATOM 2122 N N . GLU A 1 279 ? -14.508 -20.359 -29.547 1 97.19 279 GLU A N 1
ATOM 2123 C CA . GLU A 1 279 ? -13.391 -21.188 -29.094 1 97.19 279 GLU A CA 1
ATOM 2124 C C . GLU A 1 279 ? -12.078 -20.406 -29.156 1 97.19 279 GLU A C 1
ATOM 2126 O O . GLU A 1 279 ? -11.789 -19.734 -30.141 1 97.19 279 GLU A O 1
ATOM 2131 N N . VAL A 1 280 ? -11.367 -20.453 -28.125 1 97.31 280 VAL A N 1
ATOM 2132 C CA . VAL A 1 280 ? -10.078 -19.781 -28.016 1 97.31 280 VAL A CA 1
ATOM 2133 C C . VAL A 1 280 ? -8.992 -20.797 -27.672 1 97.31 280 VAL A C 1
ATOM 2135 O O . VAL A 1 280 ? -9.141 -21.578 -26.719 1 97.31 280 VAL A O 1
ATOM 2138 N N . MET A 1 281 ? -7.984 -20.875 -28.469 1 97.75 281 MET A N 1
ATOM 2139 C CA . MET A 1 281 ? -6.801 -21.656 -28.125 1 97.75 281 MET A CA 1
ATOM 2140 C C . MET A 1 281 ? -5.793 -20.812 -27.359 1 97.75 281 MET A C 1
ATOM 2142 O O . MET A 1 281 ? -5.129 -19.953 -27.938 1 97.75 281 MET A O 1
ATOM 2146 N N . LEU A 1 282 ? -5.668 -21.031 -26.094 1 97.31 282 LEU A N 1
ATOM 2147 C CA . LEU A 1 282 ? -4.848 -20.219 -25.203 1 97.31 282 LEU A CA 1
ATOM 2148 C C . LEU A 1 282 ? -3.529 -20.906 -24.891 1 97.31 282 LEU A C 1
ATOM 2150 O O . LEU A 1 282 ? -3.523 -22 -24.328 1 97.31 282 LEU A O 1
ATOM 2154 N N . PRO A 1 283 ? -2.471 -20.359 -25.281 1 95.81 283 PRO A N 1
ATOM 2155 C CA . PRO A 1 283 ? -1.196 -20.859 -24.766 1 95.81 283 PRO A CA 1
ATOM 2156 C C . PRO A 1 283 ? -0.99 -20.531 -23.281 1 95.81 283 PRO A C 1
ATOM 2158 O O . PRO A 1 283 ? -0.965 -19.359 -22.906 1 95.81 283 PRO A O 1
ATOM 2161 N N . VAL A 1 284 ? -0.854 -21.547 -22.5 1 93.62 284 VAL A N 1
ATOM 2162 C CA . VAL A 1 284 ? -0.558 -21.328 -21.078 1 93.62 284 VAL A CA 1
ATOM 2163 C C . VAL A 1 284 ? 0.856 -20.781 -20.922 1 93.62 284 VAL A C 1
ATOM 2165 O O . VAL A 1 284 ? 1.763 -21.156 -21.672 1 93.62 284 VAL A O 1
ATOM 2168 N N . SER A 1 285 ? 1.048 -19.828 -20.062 1 90.5 285 SER A N 1
ATOM 2169 C CA . SER A 1 285 ? 2.35 -19.188 -19.922 1 90.5 285 SER A CA 1
ATOM 2170 C C . SER A 1 285 ? 2.91 -19.344 -18.516 1 90.5 285 SER A C 1
ATOM 2172 O O . SER A 1 285 ? 2.242 -19.906 -17.641 1 90.5 285 SER A O 1
ATOM 2174 N N . ARG A 1 286 ? 4.176 -19.031 -18.438 1 83.62 286 ARG A N 1
ATOM 2175 C CA . ARG A 1 286 ? 4.793 -18.984 -17.109 1 83.62 286 ARG A CA 1
ATOM 2176 C C . ARG A 1 286 ? 4.363 -17.719 -16.359 1 83.62 286 ARG A C 1
ATOM 2178 O O . ARG A 1 286 ? 4.176 -16.672 -16.953 1 83.62 286 ARG A O 1
ATOM 2185 N N . PRO A 1 287 ? 4.227 -17.906 -15.023 1 81.12 287 PRO A N 1
ATOM 2186 C CA . PRO A 1 287 ? 3.945 -16.688 -14.25 1 81.12 287 PRO A CA 1
ATOM 2187 C C . PRO A 1 287 ? 5.023 -15.625 -14.414 1 81.12 287 PRO A C 1
ATOM 2189 O O . PRO A 1 287 ? 6.215 -15.953 -14.453 1 81.12 287 PRO A O 1
ATOM 2192 N N . SER A 1 288 ? 4.629 -14.492 -14.703 1 82.06 288 SER A N 1
ATOM 2193 C CA . SER A 1 288 ? 5.547 -13.367 -14.844 1 82.06 288 SER A CA 1
ATOM 2194 C C . SER A 1 288 ? 5.105 -12.188 -13.984 1 82.06 288 SER A C 1
ATOM 2196 O O . SER A 1 288 ? 4.691 -11.156 -14.516 1 82.06 288 SER A O 1
ATOM 2198 N N . PRO A 1 289 ? 5.27 -12.359 -12.711 1 87.31 289 PRO A N 1
ATOM 2199 C CA . PRO A 1 289 ? 4.863 -11.25 -11.836 1 87.31 289 PRO A CA 1
ATOM 2200 C C . PRO A 1 289 ? 5.801 -10.047 -11.938 1 87.31 289 PRO A C 1
ATOM 2202 O O . PRO A 1 289 ? 6.973 -10.203 -12.297 1 87.31 289 PRO A O 1
ATOM 2205 N N . LEU A 1 290 ? 5.273 -8.914 -11.68 1 93.12 290 LEU A N 1
ATOM 2206 C CA . LEU A 1 290 ? 6.082 -7.699 -11.664 1 93.12 290 LEU A CA 1
ATOM 2207 C C . LEU A 1 290 ? 7.168 -7.777 -10.602 1 93.12 290 LEU A C 1
ATOM 2209 O O . LEU A 1 290 ? 8.305 -7.355 -10.828 1 93.12 290 LEU A O 1
ATOM 2213 N N . VAL A 1 291 ? 6.789 -8.289 -9.461 1 92.5 291 VAL A N 1
ATOM 2214 C CA . VAL A 1 291 ? 7.711 -8.523 -8.352 1 92.5 291 VAL A CA 1
ATOM 2215 C C . VAL A 1 291 ? 7.945 -10.023 -8.188 1 92.5 291 VAL A C 1
ATOM 2217 O O . VAL A 1 291 ? 7.137 -10.719 -7.574 1 92.5 291 VAL A O 1
ATOM 2220 N N . PRO A 1 292 ? 9 -10.477 -8.656 1 84.88 292 PRO A N 1
ATOM 2221 C CA . PRO A 1 292 ? 9.234 -11.922 -8.695 1 84.88 292 PRO A CA 1
ATOM 2222 C C . PRO A 1 292 ? 9.555 -12.508 -7.324 1 84.88 292 PRO A C 1
ATOM 2224 O O . PRO A 1 292 ? 10.195 -11.859 -6.504 1 84.88 292 PRO A O 1
ATOM 2227 N N . SER A 1 293 ? 9.023 -13.586 -6.793 1 73.12 293 SER A N 1
ATOM 2228 C CA . SER A 1 293 ? 9.258 -14.273 -5.527 1 73.12 293 SER A CA 1
ATOM 2229 C C . SER A 1 293 ? 10.625 -14.938 -5.496 1 73.12 293 SER A C 1
ATOM 2231 O O . SER A 1 293 ? 11.281 -14.984 -4.453 1 73.12 293 SER A O 1
ATOM 2233 N N . ASP A 1 294 ? 10.961 -15.93 -6.156 1 60.34 294 ASP A N 1
ATOM 2234 C CA . ASP A 1 294 ? 12.18 -16.719 -6.027 1 60.34 294 ASP A CA 1
ATOM 2235 C C . ASP A 1 294 ? 13.055 -16.578 -7.266 1 60.34 294 ASP A C 1
ATOM 2237 O O . ASP A 1 294 ? 12.57 -16.672 -8.398 1 60.34 294 ASP A O 1
ATOM 2241 N N . PRO A 1 295 ? 14.188 -15.883 -7.008 1 50.44 295 PRO A N 1
ATOM 2242 C CA . PRO A 1 295 ? 15.102 -16.047 -8.141 1 50.44 295 PRO A CA 1
ATOM 2243 C C . PRO A 1 295 ? 15.141 -17.484 -8.656 1 50.44 295 PRO A C 1
ATOM 2245 O O . PRO A 1 295 ? 15.883 -17.797 -9.594 1 50.44 295 PRO A O 1
ATOM 2248 N N . LEU A 1 296 ? 14.742 -18.375 -7.688 1 47.31 296 LEU A N 1
ATOM 2249 C CA . LEU A 1 296 ? 15.305 -19.719 -7.68 1 47.31 296 LEU A CA 1
ATOM 2250 C C . LEU A 1 296 ? 14.766 -20.531 -8.844 1 47.31 296 LEU A C 1
ATOM 2252 O O . LEU A 1 296 ? 14.961 -21.75 -8.898 1 47.31 296 LEU A O 1
ATOM 2256 N N . ASP A 1 297 ? 13.82 -20.094 -9.562 1 42.44 297 ASP A N 1
ATOM 2257 C CA . ASP A 1 297 ? 13.516 -21.188 -10.477 1 42.44 297 ASP A CA 1
ATOM 2258 C C . ASP A 1 297 ? 14.758 -21.625 -11.258 1 42.44 297 ASP A C 1
ATOM 2260 O O . ASP A 1 297 ? 15.508 -20.781 -11.758 1 42.44 297 ASP A O 1
ATOM 2264 N N . GLY A 1 298 ? 15.031 -23.031 -11.258 1 42.69 298 GLY A N 1
ATOM 2265 C CA . GLY A 1 298 ? 16.047 -23.938 -11.742 1 42.69 298 GLY A CA 1
ATOM 2266 C C . GLY A 1 298 ? 17.453 -23.562 -11.312 1 42.69 298 GLY A C 1
ATOM 2267 O O . GLY A 1 298 ? 17.828 -23.781 -10.164 1 42.69 298 GLY A O 1
ATOM 2268 N N . GLU A 1 299 ? 18.109 -22.906 -12.312 1 42 299 GLU A N 1
ATOM 2269 C CA . GLU A 1 299 ? 19.562 -22.766 -12.414 1 42 299 GLU A CA 1
ATOM 2270 C C . GLU A 1 299 ? 20.094 -21.766 -11.391 1 42 299 GLU A C 1
ATOM 2272 O O . GLU A 1 299 ? 21.312 -21.594 -11.25 1 42 299 GLU A O 1
ATOM 2277 N N . ARG A 1 300 ? 19.234 -21 -10.664 1 45.91 300 ARG A N 1
ATOM 2278 C CA . ARG A 1 300 ? 19.922 -19.844 -10.117 1 45.91 300 ARG A CA 1
ATOM 2279 C C . ARG A 1 300 ? 20.094 -19.969 -8.602 1 45.91 300 ARG A C 1
ATOM 2281 O O . ARG A 1 300 ? 20.016 -18.984 -7.875 1 45.91 300 ARG A O 1
ATOM 2288 N N . LEU A 1 301 ? 19.938 -21.172 -8.109 1 48.47 301 LEU A N 1
ATOM 2289 C CA . LEU A 1 301 ? 20.531 -21.375 -6.785 1 48.47 301 LEU A CA 1
ATOM 2290 C C . LEU A 1 301 ? 21.938 -20.797 -6.719 1 48.47 301 LEU A C 1
ATOM 2292 O O . LEU A 1 301 ? 22.781 -21.109 -7.551 1 48.47 301 LEU A O 1
ATOM 2296 N N . GLY A 1 302 ? 22.047 -19.875 -6.004 1 55.16 302 GLY A N 1
ATOM 2297 C CA . GLY A 1 302 ? 23.375 -19.344 -5.75 1 55.16 302 GLY A CA 1
ATOM 2298 C C . GLY A 1 302 ? 23.641 -18.047 -6.477 1 55.16 302 GLY A C 1
ATOM 2299 O O . GLY A 1 302 ? 24.781 -17.547 -6.477 1 55.16 302 GLY A O 1
ATOM 2300 N N . THR A 1 303 ? 22.5 -17.719 -7.273 1 61.34 303 THR A N 1
ATOM 2301 C CA . THR A 1 303 ? 22.859 -16.531 -8.031 1 61.34 303 THR A CA 1
ATOM 2302 C C . THR A 1 303 ? 22.828 -15.281 -7.145 1 61.34 303 THR A C 1
ATOM 2304 O O . THR A 1 303 ? 22 -15.203 -6.227 1 61.34 303 THR A O 1
ATOM 2307 N N . ARG A 1 304 ? 23.859 -14.57 -7.262 1 73.12 304 ARG A N 1
ATOM 2308 C CA . ARG A 1 304 ? 23.984 -13.289 -6.578 1 73.12 304 ARG A CA 1
ATOM 2309 C C . ARG A 1 304 ? 22.875 -12.328 -6.98 1 73.12 304 ARG A C 1
ATOM 2311 O O . ARG A 1 304 ? 22.406 -12.367 -8.117 1 73.12 304 ARG A O 1
ATOM 2318 N N . PRO A 1 305 ? 22.375 -11.609 -6.082 1 82.31 305 PRO A N 1
ATOM 2319 C CA . PRO A 1 305 ? 21.344 -10.617 -6.406 1 82.31 305 PRO A CA 1
ATOM 2320 C C . PRO A 1 305 ? 21.828 -9.578 -7.418 1 82.31 305 PRO A C 1
ATOM 2322 O O . PRO A 1 305 ? 23.031 -9.297 -7.5 1 82.31 305 PRO A O 1
ATOM 2325 N N . GLU A 1 306 ? 20.891 -9.141 -8.172 1 91.06 306 GLU A N 1
ATOM 2326 C CA . GLU A 1 306 ? 21.188 -8.078 -9.125 1 91.06 306 GLU A CA 1
ATOM 2327 C C . GLU A 1 306 ? 21.344 -6.73 -8.422 1 91.06 306 GLU A C 1
ATOM 2329 O O . GLU A 1 306 ? 20.625 -6.441 -7.461 1 91.06 306 GLU A O 1
ATOM 2334 N N . TYR A 1 307 ? 22.281 -5.961 -8.891 1 95.5 307 TYR A N 1
ATOM 2335 C CA . TYR A 1 307 ? 22.438 -4.602 -8.391 1 95.5 307 TYR A CA 1
ATOM 2336 C C . TYR A 1 307 ? 23.219 -3.74 -9.375 1 95.5 307 TYR A C 1
ATOM 2338 O O . TYR A 1 307 ? 23.859 -4.262 -10.297 1 95.5 307 TYR A O 1
ATOM 2346 N N . LEU A 1 308 ? 23.078 -2.486 -9.328 1 97.31 308 LEU A N 1
ATOM 2347 C CA . LEU A 1 308 ? 23.844 -1.468 -10.031 1 97.31 308 LEU A CA 1
ATOM 2348 C C . LEU A 1 308 ? 24.344 -0.394 -9.07 1 97.31 308 LEU A C 1
ATOM 2350 O O . LEU A 1 308 ? 23.547 0.164 -8.305 1 97.31 308 LEU A O 1
ATOM 2354 N N . LEU A 1 309 ? 25.609 -0.246 -9.047 1 97.31 309 LEU A N 1
ATOM 2355 C CA . LEU A 1 309 ? 26.219 0.78 -8.211 1 97.31 309 LEU A CA 1
ATOM 2356 C C . LEU A 1 309 ? 26.656 1.978 -9.055 1 97.31 309 LEU A C 1
ATOM 2358 O O . LEU A 1 309 ? 27.359 1.82 -10.055 1 97.31 309 LEU A O 1
ATOM 2362 N N . VAL A 1 310 ? 26.219 3.16 -8.742 1 96.12 310 VAL A N 1
ATOM 2363 C CA . VAL A 1 310 ? 26.609 4.414 -9.375 1 96.12 310 VAL A CA 1
ATOM 2364 C C . VAL A 1 310 ? 26.969 5.441 -8.312 1 96.12 310 VAL A C 1
ATOM 2366 O O . VAL A 1 310 ? 26.094 5.949 -7.605 1 96.12 310 VAL A O 1
ATOM 2369 N N . GLY A 1 311 ? 28.281 5.75 -8.281 1 94.81 311 GLY A N 1
ATOM 2370 C CA . GLY A 1 311 ? 28.719 6.539 -7.141 1 94.81 311 GLY A CA 1
ATOM 2371 C C . GLY A 1 311 ? 28.5 5.832 -5.816 1 94.81 311 GLY A C 1
ATOM 2372 O O . GLY A 1 311 ? 29.172 4.844 -5.52 1 94.81 311 GLY A O 1
ATOM 2373 N N . GLY A 1 312 ? 27.594 6.211 -5.078 1 96.56 312 GLY A N 1
ATOM 2374 C CA . GLY A 1 312 ? 27.219 5.566 -3.832 1 96.56 312 GLY A CA 1
ATOM 2375 C C . GLY A 1 312 ? 25.781 5.066 -3.828 1 96.56 312 GLY A C 1
ATOM 2376 O O . GLY A 1 312 ? 25.312 4.5 -2.836 1 96.56 312 GLY A O 1
ATOM 2377 N N . LEU A 1 313 ? 25.141 5.258 -4.953 1 98 313 LEU A N 1
ATOM 2378 C CA . LEU A 1 313 ? 23.75 4.828 -5.062 1 98 313 LEU A CA 1
ATOM 2379 C C . LEU A 1 313 ? 23.672 3.359 -5.461 1 98 313 LEU A C 1
ATOM 2381 O O . LEU A 1 313 ? 24.297 2.936 -6.43 1 98 313 LEU A O 1
ATOM 2385 N N . VAL A 1 314 ? 22.922 2.582 -4.703 1 98 314 VAL A N 1
ATOM 2386 C CA . VAL A 1 314 ? 22.75 1.166 -5 1 98 314 VAL A CA 1
ATOM 2387 C C . VAL A 1 314 ? 21.312 0.923 -5.496 1 98 314 VAL A C 1
ATOM 2389 O O . VAL A 1 314 ? 20.359 1.125 -4.754 1 98 314 VAL A O 1
ATOM 2392 N N . PHE A 1 315 ? 21.25 0.509 -6.738 1 98.38 315 PHE A N 1
ATOM 2393 C CA . PHE A 1 315 ? 19.953 0.203 -7.344 1 98.38 315 PHE A CA 1
ATOM 2394 C C . PHE A 1 315 ? 19.734 -1.303 -7.422 1 98.38 315 PHE A C 1
ATOM 2396 O O . PHE A 1 315 ? 20.656 -2.051 -7.766 1 98.38 315 PHE A O 1
ATOM 2403 N N . VAL A 1 316 ? 18.547 -1.753 -7.082 1 96.94 316 VAL A N 1
ATOM 2404 C CA . VAL A 1 316 ? 18.188 -3.164 -7.164 1 96.94 316 VAL A CA 1
ATOM 2405 C C . VAL A 1 316 ? 16.766 -3.303 -7.691 1 96.94 316 VAL A C 1
ATOM 2407 O O . VAL A 1 316 ? 15.953 -2.387 -7.547 1 96.94 316 VAL A O 1
ATOM 2410 N N . PRO A 1 317 ? 16.469 -4.371 -8.375 1 95.56 317 PRO A N 1
ATOM 2411 C CA . PRO A 1 317 ? 15.055 -4.629 -8.68 1 95.56 317 PRO A CA 1
ATOM 2412 C C . PRO A 1 317 ? 14.25 -5.027 -7.441 1 95.56 317 PRO A C 1
ATOM 2414 O O . PRO A 1 317 ? 14.773 -5.715 -6.559 1 95.56 317 PRO A O 1
ATOM 2417 N N . LEU A 1 318 ? 13.039 -4.555 -7.383 1 95.94 318 LEU A N 1
ATOM 2418 C CA . LEU A 1 318 ? 12.141 -4.984 -6.316 1 95.94 318 LEU A CA 1
ATOM 2419 C C . LEU A 1 318 ? 11.742 -6.445 -6.5 1 95.94 318 LEU A C 1
ATOM 2421 O O . LEU A 1 318 ? 11.156 -6.809 -7.523 1 95.94 318 LEU A O 1
ATOM 2425 N N . THR A 1 319 ? 12.062 -7.305 -5.59 1 90.88 319 THR A N 1
ATOM 2426 C CA . THR A 1 319 ? 11.734 -8.727 -5.594 1 90.88 319 THR A CA 1
ATOM 2427 C C . THR A 1 319 ? 11.227 -9.172 -4.227 1 90.88 319 THR A C 1
ATOM 2429 O O . THR A 1 319 ? 11.406 -8.461 -3.232 1 90.88 319 THR A O 1
ATOM 2432 N N . GLU A 1 320 ? 10.633 -10.25 -4.199 1 88.25 320 GLU A N 1
ATOM 2433 C CA . GLU A 1 320 ? 10.148 -10.773 -2.924 1 88.25 320 GLU A CA 1
ATOM 2434 C C . GLU A 1 320 ? 11.297 -11.078 -1.976 1 88.25 320 GLU A C 1
ATOM 2436 O O . GLU A 1 320 ? 11.234 -10.773 -0.783 1 88.25 320 GLU A O 1
ATOM 2441 N N . PRO A 1 321 ? 12.406 -11.742 -2.529 1 85.5 321 PRO A N 1
ATOM 2442 C CA . PRO A 1 321 ? 13.531 -11.961 -1.627 1 85.5 321 PRO A CA 1
ATOM 2443 C C . PRO A 1 321 ? 14.078 -10.664 -1.037 1 85.5 321 PRO A C 1
ATOM 2445 O O . PRO A 1 321 ? 14.461 -10.625 0.135 1 85.5 321 PRO A O 1
ATOM 2448 N N . TYR A 1 322 ? 14.18 -9.594 -1.815 1 91.81 322 TYR A N 1
ATOM 2449 C CA . TYR A 1 322 ? 14.586 -8.297 -1.288 1 91.81 322 TYR A CA 1
ATOM 2450 C C . TYR A 1 322 ? 13.68 -7.863 -0.144 1 91.81 322 TYR A C 1
ATOM 2452 O O . TYR A 1 322 ? 14.156 -7.445 0.914 1 91.81 322 TYR A O 1
ATOM 2460 N N . LEU A 1 323 ? 12.359 -7.938 -0.341 1 93.19 323 LEU A N 1
ATOM 2461 C CA . LEU A 1 323 ? 11.383 -7.523 0.664 1 93.19 323 LEU A CA 1
ATOM 2462 C C . LEU A 1 323 ? 11.516 -8.367 1.928 1 93.19 323 LEU A C 1
ATOM 2464 O O . LEU A 1 323 ? 11.453 -7.84 3.041 1 93.19 323 LEU A O 1
ATOM 2468 N N . THR A 1 324 ? 11.688 -9.664 1.725 1 89.06 324 THR A N 1
ATOM 2469 C CA . THR A 1 324 ? 11.797 -10.562 2.869 1 89.06 324 THR A CA 1
ATOM 2470 C C . THR A 1 324 ? 13.062 -10.258 3.668 1 89.06 324 THR A C 1
ATOM 2472 O O . THR A 1 324 ? 13.047 -10.297 4.898 1 89.06 324 THR A O 1
ATOM 2475 N N . GLU A 1 325 ? 14.133 -10.008 2.971 1 88.75 325 GLU A N 1
ATOM 2476 C CA . GLU A 1 325 ? 15.398 -9.688 3.633 1 88.75 325 GLU A CA 1
ATOM 2477 C C . GLU A 1 325 ? 15.305 -8.367 4.395 1 88.75 325 GLU A C 1
ATOM 2479 O O . GLU A 1 325 ? 15.797 -8.258 5.52 1 88.75 325 GLU A O 1
ATOM 2484 N N . GLU A 1 326 ? 14.656 -7.398 3.826 1 92.44 326 GLU A N 1
ATOM 2485 C CA . GLU A 1 326 ? 14.617 -6.051 4.387 1 92.44 326 GLU A CA 1
ATOM 2486 C C . GLU A 1 326 ? 13.578 -5.949 5.5 1 92.44 326 GLU A C 1
ATOM 2488 O O . GLU A 1 326 ? 13.773 -5.223 6.477 1 92.44 326 GLU A O 1
ATOM 2493 N N . TYR A 1 327 ? 12.484 -6.672 5.371 1 93.38 327 TYR A N 1
ATOM 2494 C CA . TYR A 1 327 ? 11.367 -6.406 6.277 1 93.38 327 TYR A CA 1
ATOM 2495 C C . TYR A 1 327 ? 10.922 -7.688 6.973 1 93.38 327 TYR A C 1
ATOM 2497 O O . TYR A 1 327 ? 9.945 -7.676 7.734 1 93.38 327 TYR A O 1
ATOM 2505 N N . GLY A 1 328 ? 11.547 -8.758 6.715 1 87.81 328 GLY A N 1
ATOM 2506 C CA . GLY A 1 328 ? 11.188 -10.031 7.328 1 87.81 328 GLY A CA 1
ATOM 2507 C C . GLY A 1 328 ? 10.086 -10.758 6.59 1 87.81 328 GLY A C 1
ATOM 2508 O O . GLY A 1 328 ? 9.562 -10.258 5.59 1 87.81 328 GLY A O 1
ATOM 2509 N N . GLU A 1 329 ? 9.758 -11.875 7.242 1 82.12 329 GLU A N 1
ATOM 2510 C CA . GLU A 1 329 ? 8.664 -12.664 6.676 1 82.12 329 GLU A CA 1
ATOM 2511 C C . GLU A 1 329 ? 7.328 -11.945 6.84 1 82.12 329 GLU A C 1
ATOM 2513 O O . GLU A 1 329 ? 7.07 -11.328 7.875 1 82.12 329 GLU A O 1
ATOM 2518 N N . GLY A 1 330 ? 6.617 -11.828 5.898 1 79.31 330 GLY A N 1
ATOM 2519 C CA . GLY A 1 330 ? 5.316 -11.188 5.965 1 79.31 330 GLY A CA 1
ATOM 2520 C C . GLY A 1 330 ? 5.359 -9.711 5.598 1 79.31 330 GLY A C 1
ATOM 2521 O O . GLY A 1 330 ? 4.32 -9.094 5.375 1 79.31 330 GLY A O 1
ATOM 2522 N N . TRP A 1 331 ? 6.492 -9.07 5.703 1 89.12 331 TRP A N 1
ATOM 2523 C CA . TRP A 1 331 ? 6.719 -7.695 5.266 1 89.12 331 TRP A CA 1
ATOM 2524 C C . TRP A 1 331 ? 6 -6.707 6.18 1 89.12 331 TRP A C 1
ATOM 2526 O O . TRP A 1 331 ? 5.387 -5.746 5.707 1 89.12 331 TRP A O 1
ATOM 2536 N N . ASP A 1 332 ? 5.965 -6.875 7.473 1 83.5 332 ASP A N 1
ATOM 2537 C CA . ASP A 1 332 ? 5.133 -6.113 8.398 1 83.5 332 ASP A CA 1
ATOM 2538 C C . ASP A 1 332 ? 5.504 -4.633 8.383 1 83.5 332 ASP A C 1
ATOM 2540 O O . ASP A 1 332 ? 4.625 -3.768 8.414 1 83.5 332 ASP A O 1
ATOM 2544 N N . SER A 1 333 ? 6.758 -4.289 8.32 1 89 333 SER A N 1
ATOM 2545 C CA . SER A 1 333 ? 7.199 -2.896 8.375 1 89 333 SER A CA 1
ATOM 2546 C C . SER A 1 333 ? 7.473 -2.346 6.98 1 89 333 SER A C 1
ATOM 2548 O O . SER A 1 333 ? 8.031 -1.258 6.836 1 89 333 SER A O 1
ATOM 2550 N N . CYS A 1 334 ? 7.07 -3.109 5.984 1 93.5 334 CYS A N 1
ATOM 2551 C CA . CYS A 1 334 ? 7.273 -2.688 4.602 1 93.5 334 CYS A CA 1
ATOM 2552 C C . CYS A 1 334 ? 6.438 -1.456 4.281 1 93.5 334 CYS A C 1
ATOM 2554 O O . CYS A 1 334 ? 5.254 -1.398 4.621 1 93.5 334 CYS A O 1
ATOM 2556 N N . PRO A 1 335 ? 7.059 -0.422 3.701 1 93.81 335 PRO A N 1
ATOM 2557 C CA . PRO A 1 335 ? 6.273 0.738 3.271 1 93.81 335 PRO A CA 1
ATOM 2558 C C . PRO A 1 335 ? 5.078 0.353 2.404 1 93.81 335 PRO A C 1
ATOM 2560 O O . PRO A 1 335 ? 5.18 -0.559 1.578 1 93.81 335 PRO A O 1
ATOM 2563 N N . ALA A 1 336 ? 3.984 1.036 2.594 1 94.12 336 ALA A N 1
ATOM 2564 C CA . ALA A 1 336 ? 2.725 0.717 1.925 1 94.12 336 ALA A CA 1
ATOM 2565 C C . ALA A 1 336 ? 2.889 0.747 0.407 1 94.12 336 ALA A C 1
ATOM 2567 O O . ALA A 1 336 ? 2.307 -0.078 -0.302 1 94.12 336 ALA A O 1
ATOM 2568 N N . ARG A 1 337 ? 3.672 1.597 -0.066 1 95.5 337 ARG A N 1
ATOM 2569 C CA . ARG A 1 337 ? 3.875 1.728 -1.505 1 95.5 337 ARG A CA 1
ATOM 2570 C C . ARG A 1 337 ? 4.48 0.457 -2.092 1 95.5 337 ARG A C 1
ATOM 2572 O O . ARG A 1 337 ? 3.99 -0.064 -3.096 1 95.5 337 ARG A O 1
ATOM 2579 N N . LEU A 1 338 ? 5.516 -0.012 -1.515 1 97 338 LEU A N 1
ATOM 2580 C CA . LEU A 1 338 ? 6.203 -1.195 -2.016 1 97 338 LEU A CA 1
ATOM 2581 C C . LEU A 1 338 ? 5.332 -2.438 -1.868 1 97 338 LEU A C 1
ATOM 2583 O O . LEU A 1 338 ? 5.273 -3.271 -2.773 1 97 338 LEU A O 1
ATOM 2587 N N . ARG A 1 339 ? 4.695 -2.512 -0.728 1 95.06 339 ARG A N 1
ATOM 2588 C CA . ARG A 1 339 ? 3.807 -3.646 -0.503 1 95.06 339 ARG A CA 1
ATOM 2589 C C . ARG A 1 339 ? 2.676 -3.668 -1.526 1 95.06 339 ARG A C 1
ATOM 2591 O O . ARG A 1 339 ? 2.307 -4.73 -2.027 1 95.06 339 ARG A O 1
ATOM 2598 N N . ASN A 1 340 ? 2.145 -2.506 -1.749 1 95.56 340 ASN A N 1
ATOM 2599 C CA . ASN A 1 340 ? 1.079 -2.408 -2.74 1 95.56 340 ASN A CA 1
ATOM 2600 C C . ASN A 1 340 ? 1.561 -2.838 -4.125 1 95.56 340 ASN A C 1
ATOM 2602 O O . ASN A 1 340 ? 0.849 -3.541 -4.844 1 95.56 340 ASN A O 1
ATOM 2606 N N . ILE A 1 341 ? 2.736 -2.432 -4.496 1 96.56 341 ILE A N 1
ATOM 2607 C CA . ILE A 1 341 ? 3.307 -2.822 -5.781 1 96.56 341 ILE A CA 1
ATOM 2608 C C . ILE A 1 341 ? 3.494 -4.336 -5.824 1 96.56 341 ILE A C 1
ATOM 2610 O O . ILE A 1 341 ? 3.15 -4.984 -6.816 1 96.56 341 ILE A O 1
ATOM 2614 N N . ALA A 1 342 ? 4 -4.871 -4.777 1 94.19 342 ALA A N 1
ATOM 2615 C CA . ALA A 1 342 ? 4.289 -6.301 -4.711 1 94.19 342 ALA A CA 1
ATOM 2616 C C . ALA A 1 342 ? 3.008 -7.125 -4.816 1 94.19 342 ALA A C 1
ATOM 2618 O O . ALA A 1 342 ? 2.988 -8.18 -5.461 1 94.19 342 ALA A O 1
ATOM 2619 N N . GLN A 1 343 ? 1.973 -6.609 -4.266 1 90.44 343 GLN A N 1
ATOM 2620 C CA . GLN A 1 343 ? 0.748 -7.395 -4.16 1 90.44 343 GLN A CA 1
ATOM 2621 C C . GLN A 1 343 ? -0.149 -7.18 -5.375 1 90.44 343 GLN A C 1
ATOM 2623 O O . GLN A 1 343 ? -0.833 -8.109 -5.82 1 90.44 343 GLN A O 1
ATOM 2628 N N . HIS A 1 344 ? -0.093 -5.957 -5.957 1 91.94 344 HIS A N 1
ATOM 2629 C CA . HIS A 1 344 ? -1.127 -5.645 -6.938 1 91.94 344 HIS A CA 1
ATOM 2630 C C . HIS A 1 344 ? -0.517 -5.137 -8.242 1 91.94 344 HIS A C 1
ATOM 2632 O O . HIS A 1 344 ? -1.222 -4.98 -9.242 1 91.94 344 HIS A O 1
ATOM 2638 N N . GLY A 1 345 ? 0.766 -4.891 -8.164 1 93.25 345 GLY A N 1
ATOM 2639 C CA . GLY A 1 345 ? 1.405 -4.395 -9.375 1 93.25 345 GLY A CA 1
ATOM 2640 C C . GLY A 1 345 ? 1.383 -5.395 -10.516 1 93.25 345 GLY A C 1
ATOM 2641 O O . GLY A 1 345 ? 1.503 -6.602 -10.289 1 93.25 345 GLY A O 1
ATOM 2642 N N . ARG A 1 346 ? 1.207 -4.887 -11.75 1 92.75 346 ARG A N 1
ATOM 2643 C CA . ARG A 1 346 ? 1.228 -5.711 -12.953 1 92.75 346 ARG A CA 1
ATOM 2644 C C . ARG A 1 346 ? 2.176 -5.129 -14 1 92.75 346 ARG A C 1
ATOM 2646 O O . ARG A 1 346 ? 2.346 -3.91 -14.078 1 92.75 346 ARG A O 1
ATOM 2653 N N . MET A 1 347 ? 2.715 -5.984 -14.773 1 93.94 347 MET A N 1
ATOM 2654 C CA . MET A 1 347 ? 3.633 -5.539 -15.82 1 93.94 347 MET A CA 1
ATOM 2655 C C . MET A 1 347 ? 2.885 -4.785 -16.922 1 93.94 347 MET A C 1
ATOM 2657 O O . MET A 1 347 ? 1.789 -5.188 -17.312 1 93.94 347 MET A O 1
ATOM 2661 N N . LYS A 1 348 ? 3.494 -3.785 -17.344 1 93.19 348 LYS A N 1
ATOM 2662 C CA . LYS A 1 348 ? 2.951 -3.023 -18.469 1 93.19 348 LYS A CA 1
ATOM 2663 C C . LYS A 1 348 ? 3.617 -3.43 -19.781 1 93.19 348 LYS A C 1
ATOM 2665 O O . LYS A 1 348 ? 3.059 -3.213 -20.859 1 93.19 348 LYS A O 1
ATOM 2670 N N . HIS A 1 349 ? 4.797 -3.887 -19.703 1 92.19 349 HIS A N 1
ATOM 2671 C CA . HIS A 1 349 ? 5.543 -4.414 -20.844 1 92.19 349 HIS A CA 1
ATOM 2672 C C . HIS A 1 349 ? 6.465 -5.551 -20.406 1 92.19 349 HIS A C 1
ATOM 2674 O O . HIS A 1 349 ? 6.809 -5.672 -19.234 1 92.19 349 HIS A O 1
ATOM 2680 N N . ALA A 1 350 ? 6.777 -6.355 -21.328 1 89.56 350 ALA A N 1
ATOM 2681 C CA . ALA A 1 350 ? 7.625 -7.508 -21.031 1 89.56 350 ALA A CA 1
ATOM 2682 C C . ALA A 1 350 ? 8.977 -7.066 -20.484 1 89.56 350 ALA A C 1
ATOM 2684 O O . ALA A 1 350 ? 9.586 -6.121 -21 1 89.56 350 ALA A O 1
ATOM 2685 N N . GLY A 1 351 ? 9.414 -7.684 -19.453 1 90.5 351 GLY A N 1
ATOM 2686 C CA . GLY A 1 351 ? 10.727 -7.414 -18.906 1 90.5 351 GLY A CA 1
ATOM 2687 C C . GLY A 1 351 ? 10.742 -6.262 -17.922 1 90.5 351 GLY A C 1
ATOM 2688 O O . GLY A 1 351 ? 11.789 -5.906 -17.375 1 90.5 351 GLY A O 1
ATOM 2689 N N . GLN A 1 352 ? 9.617 -5.766 -17.688 1 94.94 352 GLN A N 1
ATOM 2690 C CA . GLN A 1 352 ? 9.531 -4.645 -16.766 1 94.94 352 GLN A CA 1
ATOM 2691 C C . GLN A 1 352 ? 9.961 -5.055 -15.359 1 94.94 352 GLN A C 1
ATOM 2693 O O . GLN A 1 352 ? 9.641 -6.152 -14.898 1 94.94 352 GLN A O 1
ATOM 2698 N N . GLN A 1 353 ? 10.742 -4.211 -14.719 1 95.12 353 GLN A N 1
ATOM 2699 C CA . GLN A 1 353 ? 11.094 -4.32 -13.305 1 95.12 353 GLN A CA 1
ATOM 2700 C C . GLN A 1 353 ? 10.867 -2.996 -12.586 1 95.12 353 GLN A C 1
ATOM 2702 O O . GLN A 1 353 ? 10.938 -1.929 -13.195 1 95.12 353 GLN A O 1
ATOM 2707 N N . VAL A 1 354 ? 10.516 -3.092 -11.352 1 97.94 354 VAL A N 1
ATOM 2708 C CA . VAL A 1 354 ? 10.547 -1.913 -10.492 1 97.94 354 VAL A CA 1
ATOM 2709 C C . VAL A 1 354 ? 11.945 -1.741 -9.906 1 97.94 354 VAL A C 1
ATOM 2711 O O . VAL A 1 354 ? 12.375 -2.537 -9.062 1 97.94 354 VAL A O 1
ATOM 2714 N N . VAL A 1 355 ? 12.633 -0.761 -10.375 1 98.44 355 VAL A N 1
ATOM 2715 C CA . VAL A 1 355 ? 13.992 -0.516 -9.898 1 98.44 355 VAL A CA 1
ATOM 2716 C C . VAL A 1 355 ? 13.953 0.411 -8.688 1 98.44 355 VAL A C 1
ATOM 2718 O O . VAL A 1 355 ? 13.344 1.484 -8.734 1 98.44 355 VAL A O 1
ATOM 2721 N N . LEU A 1 356 ? 14.609 -0.014 -7.586 1 98.06 356 LEU A N 1
ATOM 2722 C CA . LEU A 1 356 ? 14.641 0.736 -6.336 1 98.06 356 LEU A CA 1
ATOM 2723 C C . LEU A 1 356 ? 16.016 1.343 -6.094 1 98.06 356 LEU A C 1
ATOM 2725 O O . LEU A 1 356 ? 17.031 0.715 -6.391 1 98.06 356 LEU A O 1
ATOM 2729 N N . LEU A 1 357 ? 15.992 2.541 -5.582 1 98.44 357 LEU A N 1
ATOM 2730 C CA . LEU A 1 357 ? 17.172 2.969 -4.836 1 98.44 357 LEU A CA 1
ATOM 2731 C C . LEU A 1 357 ? 17.219 2.303 -3.465 1 98.44 357 LEU A C 1
ATOM 2733 O O . LEU A 1 357 ? 16.594 2.781 -2.514 1 98.44 357 LEU A O 1
ATOM 2737 N N . SER A 1 358 ? 17.922 1.213 -3.443 1 96.94 358 SER A N 1
ATOM 2738 C CA . SER A 1 358 ? 17.875 0.363 -2.256 1 96.94 358 SER A CA 1
ATOM 2739 C C . SER A 1 358 ? 18.703 0.965 -1.122 1 96.94 358 SER A C 1
ATOM 2741 O O . SER A 1 358 ? 18.281 0.951 0.035 1 96.94 358 SER A O 1
ATOM 2743 N N . ASP A 1 359 ? 19.859 1.481 -1.471 1 96.31 359 ASP A N 1
ATOM 2744 C CA . ASP A 1 359 ? 20.766 2 -0.458 1 96.31 359 ASP A CA 1
ATOM 2745 C C . ASP A 1 359 ? 21.562 3.191 -0.992 1 96.31 359 ASP A C 1
ATOM 2747 O O . ASP A 1 359 ? 21.641 3.395 -2.205 1 96.31 359 ASP A O 1
ATOM 2751 N N . VAL A 1 360 ? 22.031 3.92 -0.079 1 97.25 360 VAL A N 1
ATOM 2752 C CA . VAL A 1 360 ? 22.906 5.051 -0.359 1 97.25 360 VAL A CA 1
ATOM 2753 C C . VAL A 1 360 ? 24.188 4.93 0.472 1 97.25 360 VAL A C 1
ATOM 2755 O O . VAL A 1 360 ? 24.172 5.195 1.676 1 97.25 360 VAL A O 1
ATOM 2758 N N . LEU A 1 361 ? 25.188 4.496 -0.173 1 95.94 361 LEU A N 1
ATOM 2759 C CA . LEU A 1 361 ? 26.484 4.363 0.501 1 95.94 361 LEU A CA 1
ATOM 2760 C C . LEU A 1 361 ? 27.188 5.711 0.595 1 95.94 361 LEU A C 1
ATOM 2762 O O . LEU A 1 361 ? 27.125 6.512 -0.341 1 95.94 361 LEU A O 1
ATOM 2766 N N . ALA A 1 362 ? 27.844 5.914 1.657 1 91.56 362 ALA A N 1
ATOM 2767 C CA . ALA A 1 362 ? 28.422 7.219 1.974 1 91.56 362 ALA A CA 1
ATOM 2768 C C . ALA A 1 362 ? 29.578 7.555 1.039 1 91.56 362 ALA A C 1
ATOM 2770 O O . ALA A 1 362 ? 30.531 6.777 0.92 1 91.56 362 ALA A O 1
ATOM 2771 N N . CYS A 1 363 ? 29.516 8.688 0.414 1 92.38 363 CYS A N 1
ATOM 2772 C CA . CYS A 1 363 ? 30.578 9.352 -0.324 1 92.38 363 CYS A CA 1
ATOM 2773 C C . CYS A 1 363 ? 30.234 10.812 -0.583 1 92.38 363 CYS A C 1
ATOM 2775 O O . CYS A 1 363 ? 29.156 11.273 -0.201 1 92.38 363 CYS A O 1
ATOM 2777 N N . ASN A 1 364 ? 31.125 11.562 -1.133 1 90.62 364 ASN A N 1
ATOM 2778 C CA . ASN A 1 364 ? 30.953 13 -1.32 1 90.62 364 ASN A CA 1
ATOM 2779 C C . ASN A 1 364 ? 29.797 13.305 -2.273 1 90.62 364 ASN A C 1
ATOM 2781 O O . ASN A 1 364 ? 29.188 14.367 -2.189 1 90.62 364 ASN A O 1
ATOM 2785 N N . PHE A 1 365 ? 29.422 12.359 -3.133 1 93.88 365 PHE A N 1
ATOM 2786 C CA . PHE A 1 365 ? 28.406 12.57 -4.156 1 93.88 365 PHE A CA 1
ATOM 2787 C C . PHE A 1 365 ? 27.016 12.305 -3.598 1 93.88 365 PHE A C 1
ATOM 2789 O O . PHE A 1 365 ? 26.016 12.727 -4.184 1 93.88 365 PHE A O 1
ATOM 2796 N N . THR A 1 366 ? 26.891 11.594 -2.508 1 94.69 366 THR A N 1
ATOM 2797 C CA . THR A 1 366 ? 25.578 11.109 -2.104 1 94.69 366 THR A CA 1
ATOM 2798 C C . THR A 1 366 ? 25.109 11.812 -0.837 1 94.69 366 THR A C 1
ATOM 2800 O O . THR A 1 366 ? 24.141 11.383 -0.202 1 94.69 366 THR A O 1
ATOM 2803 N N . GLN A 1 367 ? 25.75 12.906 -0.475 1 92.5 367 GLN A N 1
ATOM 2804 C CA . GLN A 1 367 ? 25.359 13.656 0.719 1 92.5 367 GLN A CA 1
ATOM 2805 C C . GLN A 1 367 ? 23.906 14.094 0.654 1 92.5 367 GLN A C 1
ATOM 2807 O O . GLN A 1 367 ? 23.469 14.695 -0.331 1 92.5 367 GLN A O 1
ATOM 2812 N N . GLY A 1 368 ? 23.156 13.727 1.689 1 93.06 368 GLY A N 1
ATOM 2813 C CA . GLY A 1 368 ? 21.797 14.195 1.787 1 93.06 368 GLY A CA 1
ATOM 2814 C C . GLY A 1 368 ? 20.797 13.289 1.087 1 93.06 368 GLY A C 1
ATOM 2815 O O . GLY A 1 368 ? 19.594 13.523 1.132 1 93.06 368 GLY A O 1
ATOM 2816 N N . TYR A 1 369 ? 21.281 12.258 0.408 1 95.88 369 TYR A N 1
ATOM 2817 C CA . TYR A 1 369 ? 20.391 11.414 -0.396 1 95.88 369 TYR A CA 1
ATOM 2818 C C . TYR A 1 369 ? 19.922 10.203 0.396 1 95.88 369 TYR A C 1
ATOM 2820 O O . TYR A 1 369 ? 19.109 9.414 -0.091 1 95.88 369 TYR A O 1
ATOM 2828 N N . GLU A 1 370 ? 20.312 10.07 1.668 1 94.06 370 GLU A N 1
ATOM 2829 C CA . GLU A 1 370 ? 20.016 8.898 2.486 1 94.06 370 GLU A CA 1
ATOM 2830 C C . GLU A 1 370 ? 18.5 8.766 2.711 1 94.06 370 GLU A C 1
ATOM 2832 O O . GLU A 1 370 ? 18 7.652 2.881 1 94.06 370 GLU A O 1
ATOM 2837 N N . VAL A 1 371 ? 17.812 9.828 2.689 1 92.25 371 VAL A N 1
ATOM 2838 C CA . VAL A 1 371 ? 16.391 9.852 3.014 1 92.25 371 VAL A CA 1
ATOM 2839 C C . VAL A 1 371 ? 15.594 9.266 1.853 1 92.25 371 VAL A C 1
ATOM 2841 O O . VAL A 1 371 ? 14.406 8.961 2.002 1 92.25 371 VAL A O 1
ATOM 2844 N N . TYR A 1 372 ? 16.203 9.047 0.688 1 94.75 372 TYR A N 1
ATOM 2845 C CA . TYR A 1 372 ? 15.477 8.625 -0.498 1 94.75 372 TYR A CA 1
ATOM 2846 C C . TYR A 1 372 ? 15.602 7.121 -0.708 1 94.75 372 TYR A C 1
ATOM 2848 O O . TYR A 1 372 ? 15.18 6.594 -1.741 1 94.75 372 TYR A O 1
ATOM 2856 N N . ARG A 1 373 ? 16.156 6.445 0.286 1 95.44 373 ARG A N 1
ATOM 2857 C CA . ARG A 1 373 ? 16.25 4.992 0.196 1 95.44 373 ARG A CA 1
ATOM 2858 C C . ARG A 1 373 ? 14.883 4.352 0.026 1 95.44 373 ARG A C 1
ATOM 2860 O O . ARG A 1 373 ? 13.883 4.863 0.541 1 95.44 373 ARG A O 1
ATOM 2867 N N . ARG A 1 374 ? 14.781 3.305 -0.765 1 95.44 374 ARG A N 1
ATOM 2868 C CA . ARG A 1 374 ? 13.625 2.436 -0.949 1 95.44 374 ARG A CA 1
ATOM 2869 C C . ARG A 1 374 ? 12.562 3.111 -1.813 1 95.44 374 ARG A C 1
ATOM 2871 O O . ARG A 1 374 ? 11.383 2.77 -1.736 1 95.44 374 ARG A O 1
ATOM 2878 N N . LEU A 1 375 ? 12.969 4.055 -2.572 1 97.31 375 LEU A N 1
ATOM 2879 C CA . LEU A 1 375 ? 12.062 4.676 -3.527 1 97.31 375 LEU A CA 1
ATOM 2880 C C . LEU A 1 375 ? 12.281 4.121 -4.93 1 97.31 375 LEU A C 1
ATOM 2882 O O . LEU A 1 375 ? 13.43 3.902 -5.34 1 97.31 375 LEU A O 1
ATOM 2886 N N . PRO A 1 376 ? 11.227 3.887 -5.641 1 98.25 376 PRO A N 1
ATOM 2887 C CA . PRO A 1 376 ? 11.359 3.477 -7.039 1 98.25 376 PRO A CA 1
ATOM 2888 C C . PRO A 1 376 ? 11.977 4.562 -7.914 1 98.25 376 PRO A C 1
ATOM 2890 O O . PRO A 1 376 ? 11.688 5.746 -7.734 1 98.25 376 PRO A O 1
ATOM 2893 N N . VAL A 1 377 ? 12.859 4.188 -8.812 1 98.5 377 VAL A N 1
ATOM 2894 C CA . VAL A 1 377 ? 13.438 5.078 -9.812 1 98.5 377 VAL A CA 1
ATOM 2895 C C . VAL A 1 377 ? 12.562 5.094 -11.062 1 98.5 377 VAL A C 1
ATOM 2897 O O . VAL A 1 377 ? 12.305 4.047 -11.664 1 98.5 377 VAL A O 1
ATOM 2900 N N . GLU A 1 378 ? 12.141 6.219 -11.477 1 98 378 GLU A N 1
ATOM 2901 C CA . GLU A 1 378 ? 11.195 6.316 -12.578 1 98 378 GLU A CA 1
ATOM 2902 C C . GLU A 1 378 ? 11.898 6.699 -13.883 1 98 378 GLU A C 1
ATOM 2904 O O . GLU A 1 378 ? 11.578 6.168 -14.945 1 98 378 GLU A O 1
ATOM 2909 N N . ARG A 1 379 ? 12.859 7.617 -13.773 1 98.12 379 ARG A N 1
ATOM 2910 C CA . ARG A 1 379 ? 13.562 8.094 -14.961 1 98.12 379 ARG A CA 1
ATOM 2911 C C . ARG A 1 379 ? 15.047 8.305 -14.672 1 98.12 379 ARG A C 1
ATOM 2913 O O . ARG A 1 379 ? 15.438 8.508 -13.523 1 98.12 379 ARG A O 1
ATOM 2920 N N . CYS A 1 380 ? 15.844 8.25 -15.672 1 98.06 380 CYS A N 1
ATOM 2921 C CA . CYS A 1 380 ? 17.25 8.617 -15.688 1 98.06 380 CYS A CA 1
ATOM 2922 C C . CYS A 1 380 ? 17.562 9.547 -16.859 1 98.06 380 CYS A C 1
ATOM 2924 O O . CYS A 1 380 ? 17.406 9.164 -18.016 1 98.06 380 CYS A O 1
ATOM 2926 N N . ASN A 1 381 ? 17.938 10.727 -16.531 1 96.69 381 ASN A N 1
ATOM 2927 C CA . ASN A 1 381 ? 18.188 11.758 -17.531 1 96.69 381 ASN A CA 1
ATOM 2928 C C . ASN A 1 381 ? 17.016 11.891 -18.5 1 96.69 381 ASN A C 1
ATOM 2930 O O . ASN A 1 381 ? 17.203 11.93 -19.719 1 96.69 381 ASN A O 1
ATOM 2934 N N . GLY A 1 382 ? 15.82 11.883 -17.938 1 95.12 382 GLY A N 1
ATOM 2935 C CA . GLY A 1 382 ? 14.617 12.18 -18.688 1 95.12 382 GLY A CA 1
ATOM 2936 C C . GLY A 1 382 ? 14 10.953 -19.344 1 95.12 382 GLY A C 1
ATOM 2937 O O . GLY A 1 382 ? 12.859 11 -19.812 1 95.12 382 GLY A O 1
ATOM 2938 N N . GLN A 1 383 ? 14.68 9.883 -19.344 1 97.19 383 GLN A N 1
ATOM 2939 C CA . GLN A 1 383 ? 14.172 8.672 -19.984 1 97.19 383 GLN A CA 1
ATOM 2940 C C . GLN A 1 383 ? 13.578 7.715 -18.953 1 97.19 383 GLN A C 1
ATOM 2942 O O . GLN A 1 383 ? 14.18 7.473 -17.906 1 97.19 383 GLN A O 1
ATOM 2947 N N . GLU A 1 384 ? 12.445 7.145 -19.25 1 97.81 384 GLU A N 1
ATOM 2948 C CA . GLU A 1 384 ? 11.789 6.211 -18.344 1 97.81 384 GLU A CA 1
ATOM 2949 C C . GLU A 1 384 ? 12.609 4.938 -18.172 1 97.81 384 GLU A C 1
ATOM 2951 O O . GLU A 1 384 ? 13.109 4.371 -19.141 1 97.81 384 GLU A O 1
ATOM 2956 N N . VAL A 1 385 ? 12.766 4.488 -16.953 1 98.12 385 VAL A N 1
ATOM 2957 C CA . VAL A 1 385 ? 13.523 3.281 -16.625 1 98.12 385 VAL A CA 1
ATOM 2958 C C . VAL A 1 385 ? 12.609 2.061 -16.719 1 98.12 385 VAL A C 1
ATOM 2960 O O . VAL A 1 385 ? 11.578 1.994 -16.047 1 98.12 385 VAL A O 1
ATOM 2963 N N . LYS A 1 386 ? 12.984 1.101 -17.5 1 97 386 LYS A N 1
ATOM 2964 C CA . LYS A 1 386 ? 12.164 -0.086 -17.719 1 97 386 LYS A CA 1
ATOM 2965 C C . LYS A 1 386 ? 12.57 -1.218 -16.766 1 97 386 LYS A C 1
ATOM 2967 O O . LYS A 1 386 ? 11.727 -1.988 -16.312 1 97 386 LYS A O 1
ATOM 2972 N N . ASN A 1 387 ? 13.758 -1.389 -16.578 1 96.69 387 ASN A N 1
ATOM 2973 C CA . ASN A 1 387 ? 14.336 -2.398 -15.695 1 96.69 387 ASN A CA 1
ATOM 2974 C C . ASN A 1 387 ? 15.773 -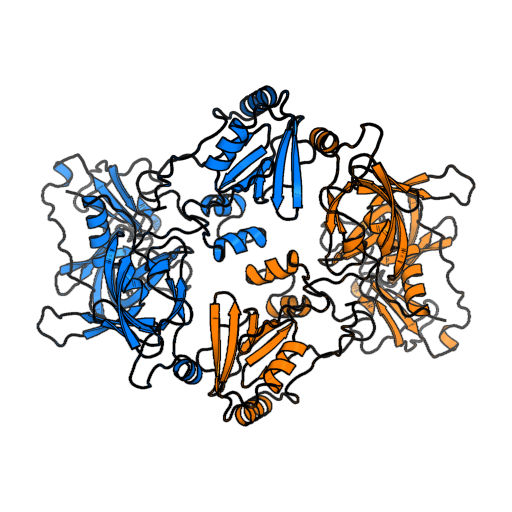2.047 -15.305 1 96.69 387 ASN A C 1
ATOM 2976 O O . ASN A 1 387 ? 16.297 -1.01 -15.719 1 96.69 387 ASN A O 1
ATOM 2980 N N . LEU A 1 388 ? 16.422 -2.896 -14.523 1 97.12 388 LEU A N 1
ATOM 2981 C CA . LEU A 1 388 ? 17.75 -2.58 -14.008 1 97.12 388 LEU A CA 1
ATOM 2982 C C . LEU A 1 388 ? 18.766 -2.541 -15.133 1 97.12 388 LEU A C 1
ATOM 2984 O O . LEU A 1 388 ? 19.641 -1.678 -15.148 1 97.12 388 LEU A O 1
ATOM 2988 N N . SER A 1 389 ? 18.719 -3.461 -16.047 1 96.31 389 SER A N 1
ATOM 2989 C CA . SER A 1 389 ? 19.609 -3.488 -17.188 1 96.31 389 SER A CA 1
ATOM 2990 C C . SER A 1 389 ? 19.5 -2.209 -18.016 1 96.31 389 SER A C 1
ATOM 2992 O O . SER A 1 389 ? 20.516 -1.647 -18.453 1 96.31 389 SER A O 1
ATOM 2994 N N . HIS A 1 390 ? 18.297 -1.79 -18.25 1 97.06 390 HIS A N 1
ATOM 2995 C CA . HIS A 1 390 ? 18.062 -0.547 -18.969 1 97.06 390 HIS A CA 1
ATOM 2996 C C . HIS A 1 390 ? 18.672 0.642 -18.25 1 97.06 390 HIS A C 1
ATOM 2998 O O . HIS A 1 390 ? 19.312 1.494 -18.859 1 97.06 390 HIS A O 1
ATOM 3004 N N . LEU A 1 391 ? 18.469 0.71 -16.938 1 98.06 391 LEU A N 1
ATOM 3005 C CA . LEU A 1 391 ? 19.062 1.783 -16.141 1 98.06 391 LEU A CA 1
ATOM 3006 C C . LEU A 1 391 ? 20.578 1.799 -16.312 1 98.06 391 LEU A C 1
ATOM 3008 O O . LEU A 1 391 ? 21.172 2.863 -16.484 1 98.06 391 LEU A O 1
ATOM 3012 N N . ALA A 1 392 ? 21.203 0.615 -16.25 1 97.12 392 ALA A N 1
ATOM 3013 C CA . ALA A 1 392 ? 22.641 0.511 -16.438 1 97.12 392 ALA A CA 1
ATOM 3014 C C . ALA A 1 392 ? 23.062 1.063 -17.781 1 97.12 392 ALA A C 1
ATOM 3016 O O . ALA A 1 392 ? 24.078 1.769 -17.891 1 97.12 392 ALA A O 1
ATOM 3017 N N . SER A 1 393 ? 22.281 0.728 -18.781 1 96.62 393 SER A N 1
ATOM 3018 C CA . SER A 1 393 ? 22.578 1.205 -20.141 1 96.62 393 SER A CA 1
ATOM 3019 C C . SER A 1 393 ? 22.438 2.723 -20.219 1 96.62 393 SER A C 1
ATOM 3021 O O . SER A 1 393 ? 23.25 3.383 -20.875 1 96.62 393 SER A O 1
ATOM 3023 N N . LEU A 1 394 ? 21.422 3.266 -19.594 1 97.06 394 LEU A N 1
ATOM 3024 C CA . LEU A 1 394 ? 21.219 4.711 -19.594 1 97.06 394 LEU A CA 1
ATOM 3025 C C . LEU A 1 394 ? 22.375 5.422 -18.906 1 97.06 394 LEU A C 1
ATOM 3027 O O . LEU A 1 394 ? 22.859 6.453 -19.391 1 97.06 394 LEU A O 1
ATOM 3031 N N . VAL A 1 395 ? 22.844 4.859 -17.797 1 96.25 395 VAL A N 1
ATOM 3032 C CA . VAL A 1 395 ? 23.969 5.434 -17.062 1 96.25 395 VAL A CA 1
ATOM 3033 C C . VAL A 1 395 ? 25.234 5.387 -17.938 1 96.25 395 VAL A C 1
ATOM 3035 O O . VAL A 1 395 ? 25.969 6.367 -18.031 1 96.25 395 VAL A O 1
ATOM 3038 N N . ALA A 1 396 ? 25.453 4.258 -18.609 1 94.12 396 ALA A N 1
ATOM 3039 C CA . ALA A 1 396 ? 26.641 4.062 -19.453 1 94.12 396 ALA A CA 1
ATOM 3040 C C . ALA A 1 396 ? 26.625 4.988 -20.656 1 94.12 396 ALA A C 1
ATOM 3042 O O . ALA A 1 396 ? 27.656 5.484 -21.094 1 94.12 396 ALA A O 1
ATOM 3043 N N . SER A 1 397 ? 25.422 5.25 -21.156 1 93.19 397 SER A N 1
ATOM 3044 C CA . SER A 1 397 ? 25.297 6.031 -22.391 1 93.19 397 SER A CA 1
ATOM 3045 C C . SER A 1 397 ? 25.359 7.527 -22.094 1 93.19 397 SER A C 1
ATOM 3047 O O . SER A 1 397 ? 25.453 8.336 -23.016 1 93.19 397 SER A O 1
ATOM 3049 N N . SER A 1 398 ? 25.312 7.887 -20.891 1 89.69 398 SER A N 1
ATOM 3050 C CA . SER A 1 398 ? 25.297 9.297 -20.531 1 89.69 398 SER A CA 1
ATOM 3051 C C . SER A 1 398 ? 26.672 9.781 -20.109 1 89.69 398 SER A C 1
ATOM 3053 O O . SER A 1 398 ? 26.797 10.617 -19.203 1 89.69 398 SER A O 1
ATOM 3055 N N . GLU A 1 399 ? 27.672 9.328 -20.719 1 84.94 399 GLU A N 1
ATOM 3056 C CA . GLU A 1 399 ? 29.031 9.664 -20.328 1 84.94 399 GLU A CA 1
ATOM 3057 C C . GLU A 1 399 ? 29.359 11.109 -20.672 1 84.94 399 GLU A C 1
ATOM 3059 O O . GLU A 1 399 ? 30.188 11.742 -20 1 84.94 399 GLU A O 1
ATOM 3064 N N . THR A 1 400 ? 28.641 11.633 -21.625 1 88.44 400 THR A N 1
ATOM 3065 C CA . THR A 1 400 ? 28.953 12.984 -22.062 1 88.44 400 THR A CA 1
ATOM 3066 C C . THR A 1 400 ? 28.125 14.008 -21.297 1 88.44 400 THR A C 1
ATOM 3068 O O . THR A 1 400 ? 28.422 15.203 -21.344 1 88.44 400 THR A O 1
ATOM 3071 N N . ASP A 1 401 ? 27.188 13.531 -20.609 1 92.19 401 ASP A N 1
ATOM 3072 C CA . ASP A 1 401 ? 26.344 14.445 -19.844 1 92.19 401 ASP A CA 1
ATOM 3073 C C . ASP A 1 401 ? 27.094 14.977 -18.625 1 92.19 401 ASP A C 1
ATOM 3075 O O . ASP A 1 401 ? 27.969 14.305 -18.078 1 92.19 401 ASP A O 1
ATOM 3079 N N . ALA A 1 402 ? 26.797 16.172 -18.219 1 95.06 402 ALA A N 1
ATOM 3080 C CA . ALA A 1 402 ? 27.438 16.766 -17.047 1 95.06 402 ALA A CA 1
ATOM 3081 C C . ALA A 1 402 ? 26.922 16.156 -15.758 1 95.06 402 ALA A C 1
ATOM 3083 O O . ALA A 1 402 ? 27.641 16.094 -14.758 1 95.06 402 ALA A O 1
ATOM 3084 N N . PHE A 1 403 ? 25.641 15.703 -15.859 1 96.69 403 PHE A N 1
ATOM 3085 C CA . PHE A 1 403 ? 25.016 15.148 -14.672 1 96.69 403 PHE A CA 1
ATOM 3086 C C . PHE A 1 403 ? 24.281 13.852 -14.992 1 96.69 403 PHE A C 1
ATOM 3088 O O . PHE A 1 403 ? 23.859 13.633 -16.125 1 96.69 403 PHE A O 1
ATOM 3095 N N . LEU A 1 404 ? 24.266 13.008 -14.047 1 96.88 404 LEU A N 1
ATOM 3096 C CA . LEU A 1 404 ? 23.266 11.938 -13.984 1 96.88 404 LEU A CA 1
ATOM 3097 C C . LEU A 1 404 ? 22.094 12.344 -13.102 1 96.88 404 LEU A C 1
ATOM 3099 O O . LEU A 1 404 ? 22.281 12.656 -11.93 1 96.88 404 LEU A O 1
ATOM 3103 N N . ARG A 1 405 ? 20.984 12.43 -13.711 1 97.31 405 ARG A N 1
ATOM 3104 C CA . ARG A 1 405 ? 19.766 12.781 -12.977 1 97.31 405 ARG A CA 1
ATOM 3105 C C . ARG A 1 405 ? 18.844 11.578 -12.844 1 97.31 405 ARG A C 1
ATOM 3107 O O . ARG A 1 405 ? 18.531 10.906 -13.836 1 97.31 405 ARG A O 1
ATOM 3114 N N . PHE A 1 406 ? 18.422 11.266 -11.664 1 98.12 406 PHE A N 1
ATOM 3115 C CA . PHE A 1 406 ? 17.453 10.227 -11.398 1 98.12 406 PHE A CA 1
ATOM 3116 C C . PHE A 1 406 ? 16.156 10.82 -10.844 1 98.12 406 PHE A C 1
ATOM 3118 O O . PHE A 1 406 ? 16.188 11.555 -9.859 1 98.12 406 PHE A O 1
ATOM 3125 N N . ASP A 1 407 ? 15.102 10.625 -11.484 1 98 407 ASP A N 1
ATOM 3126 C CA . ASP A 1 407 ? 13.773 10.969 -10.969 1 98 407 ASP A CA 1
ATOM 3127 C C . ASP A 1 407 ? 13.164 9.789 -10.211 1 98 407 ASP A C 1
ATOM 3129 O O . ASP A 1 407 ? 13.008 8.703 -10.773 1 98 407 ASP A O 1
ATOM 3133 N N . LEU A 1 408 ? 12.867 10.023 -8.953 1 97.75 408 LEU A N 1
ATOM 3134 C CA . LEU A 1 408 ? 12.32 8.977 -8.102 1 97.75 408 LEU A CA 1
ATOM 3135 C C . LEU A 1 408 ? 10.828 9.195 -7.863 1 97.75 408 LEU A C 1
ATOM 3137 O O . LEU A 1 408 ? 10.273 10.211 -8.273 1 97.75 408 LEU A O 1
ATOM 3141 N N . ALA A 1 409 ? 10.211 8.211 -7.262 1 94.69 409 ALA A N 1
ATOM 3142 C CA . ALA A 1 409 ? 8.812 8.336 -6.848 1 94.69 409 ALA A CA 1
ATOM 3143 C C . ALA A 1 409 ? 8.617 9.57 -5.969 1 94.69 409 ALA A C 1
ATOM 3145 O O . ALA A 1 409 ? 9.562 10.062 -5.359 1 94.69 409 ALA A O 1
ATOM 3146 N N . GLU A 1 410 ? 7.387 10.188 -6 1 88.06 410 GLU A N 1
ATOM 3147 C CA . GLU A 1 410 ? 6.98 11.352 -5.215 1 88.06 410 GLU A CA 1
ATOM 3148 C C . GLU A 1 410 ? 7.699 12.609 -5.691 1 88.06 410 GLU A C 1
ATOM 3150 O O . GLU A 1 410 ? 7.941 13.523 -4.902 1 88.06 410 GLU A O 1
ATOM 3155 N N . ASN A 1 411 ? 8.266 12.562 -6.957 1 91.75 411 ASN A N 1
ATOM 3156 C CA . ASN A 1 411 ? 8.898 13.695 -7.617 1 91.75 411 ASN A CA 1
ATOM 3157 C C . ASN A 1 411 ? 10.156 14.141 -6.887 1 91.75 411 ASN A C 1
ATOM 3159 O O . ASN A 1 411 ? 10.398 15.336 -6.73 1 91.75 411 ASN A O 1
ATOM 3163 N N . CYS A 1 412 ? 10.836 13.164 -6.359 1 94.44 412 CYS A N 1
ATOM 3164 C CA . CYS A 1 412 ? 12.148 13.445 -5.801 1 94.44 412 CYS A CA 1
ATOM 3165 C C . CYS A 1 412 ? 13.234 13.289 -6.855 1 94.44 412 CYS A C 1
ATOM 3167 O O . CYS A 1 412 ? 13.109 12.461 -7.766 1 94.44 412 CYS A O 1
ATOM 3169 N N . VAL A 1 413 ? 14.234 14.078 -6.734 1 96.88 413 VAL A N 1
ATOM 3170 C CA . VAL A 1 413 ? 15.273 14.094 -7.758 1 96.88 413 VAL A CA 1
ATOM 3171 C C . VAL A 1 413 ? 16.641 13.914 -7.105 1 96.88 413 VAL A C 1
ATOM 3173 O O . VAL A 1 413 ? 16.922 14.492 -6.055 1 96.88 413 VAL A O 1
ATOM 3176 N N . ILE A 1 414 ? 17.406 13.062 -7.664 1 97.69 414 ILE A N 1
ATOM 3177 C CA . ILE A 1 414 ? 18.812 12.891 -7.281 1 97.69 414 ILE A CA 1
ATOM 3178 C C . ILE A 1 414 ? 19.719 13.25 -8.461 1 97.69 414 ILE A C 1
ATOM 3180 O O . ILE A 1 414 ? 19.438 12.875 -9.602 1 97.69 414 ILE A O 1
ATOM 3184 N N . ALA A 1 415 ? 20.719 14 -8.195 1 97.19 415 ALA A N 1
ATOM 3185 C CA . ALA A 1 415 ? 21.688 14.367 -9.227 1 97.19 415 ALA A CA 1
ATOM 3186 C C . ALA A 1 415 ? 23.109 14 -8.805 1 97.19 415 ALA A C 1
ATOM 3188 O O . ALA A 1 415 ? 23.484 14.18 -7.641 1 97.19 415 ALA A O 1
ATOM 3189 N N . LEU A 1 416 ? 23.859 13.461 -9.672 1 97 416 LEU A N 1
ATOM 3190 C CA . LEU A 1 416 ? 25.297 13.203 -9.508 1 97 416 LEU A CA 1
ATOM 3191 C C . LEU A 1 416 ? 26.094 13.883 -10.609 1 97 416 LEU A C 1
ATOM 3193 O O . LEU A 1 416 ? 25.812 13.703 -11.797 1 97 416 LEU A O 1
ATOM 3197 N N . LYS A 1 417 ? 27.047 14.617 -10.203 1 95.62 417 LYS A N 1
ATOM 3198 C CA . LYS A 1 417 ? 27.969 15.141 -11.203 1 95.62 417 LYS A CA 1
ATOM 3199 C C . LYS A 1 417 ? 28.766 14.016 -11.859 1 95.62 417 LYS A C 1
ATOM 3201 O O . LYS A 1 417 ? 29.219 13.094 -11.18 1 95.62 417 LYS A O 1
ATOM 3206 N N . ARG A 1 418 ? 28.906 14.094 -13.133 1 94.69 418 ARG A N 1
ATOM 3207 C CA . ARG A 1 418 ? 29.578 13.023 -13.859 1 94.69 418 ARG A CA 1
ATOM 3208 C C . ARG A 1 418 ? 31.078 13.047 -13.594 1 94.69 418 ARG A C 1
ATOM 3210 O O . ARG A 1 418 ? 31.719 11.992 -13.492 1 94.69 418 ARG A O 1
ATOM 3217 N N . GLU A 1 419 ? 31.516 14.219 -13.531 1 92.88 419 GLU A N 1
ATOM 3218 C CA . GLU A 1 419 ? 32.938 14.359 -13.258 1 92.88 419 GLU A CA 1
ATOM 3219 C C . GLU A 1 419 ? 33.312 13.75 -11.914 1 92.88 419 GLU A C 1
ATOM 3221 O O . GLU A 1 419 ? 32.781 14.133 -10.875 1 92.88 419 GLU A O 1
ATOM 3226 N N . GLY A 1 420 ? 34.156 12.781 -11.922 1 91.81 420 GLY A N 1
ATOM 3227 C CA . GLY A 1 420 ? 34.688 12.203 -10.695 1 91.81 420 GLY A CA 1
ATOM 3228 C C . GLY A 1 420 ? 33.875 11.031 -10.188 1 91.81 420 GLY A C 1
ATOM 3229 O O . GLY A 1 420 ? 34.219 10.398 -9.188 1 91.81 420 GLY A O 1
ATOM 3230 N N . ILE A 1 421 ? 32.812 10.766 -10.852 1 92.88 421 ILE A N 1
ATOM 3231 C CA . ILE A 1 421 ? 31.891 9.758 -10.344 1 92.88 421 ILE A CA 1
ATOM 3232 C C . ILE A 1 421 ? 32.531 8.383 -10.398 1 92.88 421 ILE A C 1
ATOM 3234 O O . ILE A 1 421 ? 32.312 7.539 -9.531 1 92.88 421 ILE A O 1
ATOM 3238 N N . SER A 1 422 ? 33.344 8.094 -11.43 1 91.5 422 SER A N 1
ATOM 3239 C CA . SER A 1 422 ? 34 6.797 -11.562 1 91.5 422 SER A CA 1
ATOM 3240 C C . SER A 1 422 ? 35 6.543 -10.422 1 91.5 422 SER A C 1
ATOM 3242 O O . SER A 1 422 ? 35.031 5.445 -9.867 1 91.5 422 SER A O 1
ATOM 3244 N N . GLU A 1 423 ? 35.688 7.594 -10.109 1 93 423 GLU A N 1
ATOM 3245 C CA . GLU A 1 423 ? 36.625 7.488 -9 1 93 423 GLU A CA 1
ATOM 3246 C C . GLU A 1 423 ? 35.906 7.285 -7.676 1 93 423 GLU A C 1
ATOM 3248 O O . GLU A 1 423 ? 36.344 6.5 -6.832 1 93 423 GLU A O 1
ATOM 3253 N N . ALA A 1 424 ? 34.875 8.031 -7.543 1 93.06 424 ALA A N 1
ATOM 3254 C CA . ALA A 1 424 ? 34.094 7.895 -6.324 1 93.06 424 ALA A CA 1
ATOM 3255 C C . ALA A 1 424 ? 33.5 6.492 -6.203 1 93.06 424 ALA A C 1
ATOM 3257 O O . ALA A 1 424 ? 33.5 5.91 -5.113 1 93.06 424 ALA A O 1
ATOM 3258 N N . THR A 1 425 ? 33.031 6.008 -7.285 1 94 425 THR A N 1
ATOM 3259 C CA . THR A 1 425 ? 32.469 4.66 -7.297 1 94 425 THR A CA 1
ATOM 3260 C C . THR A 1 425 ? 33.531 3.635 -6.887 1 94 425 THR A C 1
ATOM 3262 O O . THR A 1 425 ? 33.25 2.742 -6.082 1 94 425 THR A O 1
ATOM 3265 N N . ALA A 1 426 ? 34.719 3.76 -7.434 1 94.31 426 ALA A N 1
ATOM 3266 C CA . ALA A 1 426 ? 35.812 2.852 -7.113 1 94.31 426 ALA A CA 1
ATOM 3267 C C . ALA A 1 426 ? 36.156 2.906 -5.629 1 94.31 426 ALA A C 1
ATOM 3269 O O . ALA A 1 426 ? 36.406 1.875 -5.004 1 94.31 426 ALA A O 1
ATOM 3270 N N . ALA A 1 427 ? 36.156 4.074 -5.133 1 94.5 427 ALA A N 1
ATOM 3271 C CA . ALA A 1 427 ? 36.438 4.242 -3.713 1 94.5 427 ALA A CA 1
ATOM 3272 C C . ALA A 1 427 ? 35.375 3.566 -2.85 1 94.5 427 ALA A C 1
ATOM 3274 O O . ALA A 1 427 ? 35.719 2.904 -1.861 1 94.5 427 ALA A O 1
ATOM 3275 N N . VAL A 1 428 ? 34.125 3.793 -3.238 1 94.75 428 VAL A N 1
ATOM 3276 C CA . VAL A 1 428 ? 33.031 3.184 -2.514 1 94.75 428 VAL A CA 1
ATOM 3277 C C . VAL A 1 428 ? 33.156 1.663 -2.564 1 94.75 428 VAL A C 1
ATOM 3279 O O . VAL A 1 428 ? 32.938 0.983 -1.56 1 94.75 428 VAL A O 1
ATOM 3282 N N . MET A 1 429 ? 33.5 1.139 -3.707 1 95.38 429 MET A N 1
ATOM 3283 C CA . MET A 1 429 ? 33.656 -0.301 -3.873 1 95.38 429 MET A CA 1
ATOM 3284 C C . MET A 1 429 ? 34.75 -0.826 -2.945 1 95.38 429 MET A C 1
ATOM 3286 O O . MET A 1 429 ? 34.562 -1.832 -2.26 1 95.38 429 MET A O 1
ATOM 3290 N N . ARG A 1 430 ? 35.844 -0.175 -2.93 1 93.5 430 ARG A N 1
ATOM 3291 C CA . ARG A 1 430 ? 36.969 -0.577 -2.082 1 93.5 430 ARG A CA 1
ATOM 3292 C C . ARG A 1 430 ? 36.594 -0.545 -0.608 1 93.5 430 ARG A C 1
ATOM 3294 O O . ARG A 1 430 ? 36.844 -1.501 0.128 1 93.5 430 ARG A O 1
ATOM 3301 N N . ASN A 1 431 ? 35.938 0.5 -0.233 1 93.25 431 ASN A N 1
ATOM 3302 C CA . ASN A 1 431 ? 35.562 0.712 1.166 1 93.25 431 ASN A CA 1
ATOM 3303 C C . ASN A 1 431 ? 34.531 -0.295 1.64 1 93.25 431 ASN A C 1
ATOM 3305 O O . ASN A 1 431 ? 34.438 -0.596 2.832 1 93.25 431 ASN A O 1
ATOM 3309 N N . ASN A 1 432 ? 33.75 -0.791 0.742 1 92.19 432 ASN A N 1
ATOM 3310 C CA . ASN A 1 432 ? 32.656 -1.671 1.115 1 92.19 432 ASN A CA 1
ATOM 3311 C C . ASN A 1 432 ? 32.875 -3.096 0.615 1 92.19 432 ASN A C 1
ATOM 3313 O O . ASN A 1 432 ? 31.984 -3.928 0.668 1 92.19 432 ASN A O 1
ATOM 3317 N N . GLN A 1 433 ? 34.031 -3.4 -0.02 1 90.88 433 GLN A N 1
ATOM 3318 C CA . GLN A 1 433 ? 34.438 -4.719 -0.504 1 90.88 433 GLN A CA 1
ATOM 3319 C C . GLN A 1 433 ? 33.5 -5.219 -1.588 1 90.88 433 GLN A C 1
ATOM 3321 O O . GLN A 1 433 ? 33.031 -6.363 -1.538 1 90.88 433 GLN A O 1
ATOM 3326 N N . ILE A 1 434 ? 33.156 -4.277 -2.402 1 89.81 434 ILE A N 1
ATOM 3327 C CA . ILE A 1 434 ? 32.344 -4.605 -3.586 1 89.81 434 ILE A CA 1
ATOM 3328 C C . ILE A 1 434 ? 33.281 -4.785 -4.789 1 89.81 434 ILE A C 1
ATOM 3330 O O . ILE A 1 434 ? 34.125 -3.939 -5.055 1 89.81 434 ILE A O 1
ATOM 3334 N N . THR A 1 435 ? 33.094 -5.809 -5.508 1 89.44 435 THR A N 1
ATOM 3335 C CA . THR A 1 435 ? 34.062 -6.168 -6.531 1 89.44 435 THR A CA 1
ATOM 3336 C C . THR A 1 435 ? 33.625 -5.66 -7.898 1 89.44 435 THR A C 1
ATOM 3338 O O . THR A 1 435 ? 34.469 -5.305 -8.734 1 89.44 435 THR A O 1
ATOM 3341 N N . ASP A 1 436 ? 32.281 -5.605 -8.148 1 92.56 436 ASP A N 1
ATOM 3342 C CA . ASP A 1 436 ? 31.766 -5.191 -9.445 1 92.56 436 ASP A CA 1
ATOM 3343 C C . ASP A 1 436 ? 30.734 -4.066 -9.289 1 92.56 436 ASP A C 1
ATOM 3345 O O . ASP A 1 436 ? 30 -4.016 -8.297 1 92.56 436 ASP A O 1
ATOM 3349 N N . THR A 1 437 ? 30.734 -3.186 -10.281 1 93.25 437 THR A N 1
ATOM 3350 C CA . THR A 1 437 ? 29.797 -2.064 -10.242 1 93.25 437 THR A CA 1
ATOM 3351 C C . THR A 1 437 ? 28.359 -2.543 -10.461 1 93.25 437 THR A C 1
ATOM 3353 O O . THR A 1 437 ? 27.406 -1.832 -10.141 1 93.25 437 THR A O 1
ATOM 3356 N N . SER A 1 438 ? 28.297 -3.707 -11.117 1 93.12 438 SER A N 1
ATOM 3357 C CA . SER A 1 438 ? 26.953 -4.211 -11.367 1 93.12 438 SER A CA 1
ATOM 3358 C C . SER A 1 438 ? 26.938 -5.73 -11.492 1 93.12 438 SER A C 1
ATOM 3360 O O . SER A 1 438 ? 27.969 -6.34 -11.781 1 93.12 438 SER A O 1
ATOM 3362 N N . HIS A 1 439 ? 25.922 -6.336 -11.094 1 90.94 439 HIS A N 1
ATOM 3363 C CA . HIS A 1 439 ? 25.547 -7.711 -11.398 1 90.94 439 HIS A CA 1
ATOM 3364 C C . HIS A 1 439 ? 24.125 -7.789 -11.938 1 90.94 439 HIS A C 1
ATOM 3366 O O . HIS A 1 439 ? 23.156 -7.617 -11.188 1 90.94 439 HIS A O 1
ATOM 3372 N N . ILE A 1 440 ? 24.031 -7.965 -13.234 1 89.94 440 ILE A N 1
ATOM 3373 C CA . ILE A 1 440 ? 22.734 -7.973 -13.906 1 89.94 440 ILE A CA 1
ATOM 3374 C C . ILE A 1 440 ? 22.578 -9.266 -14.703 1 89.94 440 ILE A C 1
ATOM 3376 O O . ILE A 1 440 ? 23.438 -9.617 -15.516 1 89.94 440 ILE A O 1
ATOM 3380 N N . LEU A 1 441 ? 21.578 -9.914 -14.406 1 79.12 441 LEU A N 1
ATOM 3381 C CA . LEU A 1 441 ? 21.312 -11.195 -15.055 1 79.12 441 LEU A CA 1
ATOM 3382 C C . LEU A 1 441 ? 20.781 -10.992 -16.469 1 79.12 441 LEU A C 1
ATOM 3384 O O . LEU A 1 441 ? 20 -10.062 -16.703 1 79.12 441 LEU A O 1
ATOM 3388 N N . ARG A 1 442 ? 21.406 -11.68 -17.375 1 68.38 442 ARG A N 1
ATOM 3389 C CA . ARG A 1 442 ? 20.938 -11.609 -18.75 1 68.38 442 ARG A CA 1
ATOM 3390 C C . ARG A 1 442 ? 19.5 -12.117 -18.859 1 68.38 442 ARG A C 1
ATOM 3392 O O . ARG A 1 442 ? 19.156 -13.164 -18.312 1 68.38 442 ARG A O 1
ATOM 3399 N N . ARG A 1 443 ? 18.484 -11.281 -19.047 1 61.53 443 ARG A N 1
ATOM 3400 C CA . ARG A 1 443 ? 17.078 -11.664 -19.25 1 61.53 443 ARG A CA 1
ATOM 3401 C C . ARG A 1 443 ? 16.734 -11.734 -20.734 1 61.53 443 ARG A C 1
ATOM 3403 O O . ARG A 1 443 ? 17.297 -11 -21.531 1 61.53 443 ARG A O 1
ATOM 3410 N N . ASP A 1 444 ? 16.359 -12.836 -21.297 1 50.72 444 ASP A N 1
ATOM 3411 C CA . ASP A 1 444 ? 15.898 -12.961 -22.672 1 50.72 444 ASP A CA 1
ATOM 3412 C C . ASP A 1 444 ? 14.734 -12.008 -22.953 1 50.72 444 ASP A C 1
ATOM 3414 O O . ASP A 1 444 ? 13.68 -12.117 -22.328 1 50.72 444 ASP A O 1
ATOM 3418 N N . THR A 1 445 ? 14.93 -10.789 -23 1 45.97 445 THR A N 1
ATOM 3419 C CA . THR A 1 445 ? 13.875 -9.82 -23.266 1 45.97 445 THR A CA 1
ATOM 3420 C C . THR A 1 445 ? 13.039 -10.266 -24.469 1 45.97 445 THR A C 1
ATOM 3422 O O . THR A 1 445 ? 12.297 -9.461 -25.047 1 45.97 445 THR A O 1
ATOM 3425 N N . ALA A 1 446 ? 13.273 -11.312 -25.219 1 38.69 446 ALA A N 1
ATOM 3426 C CA . ALA A 1 446 ? 12.586 -11.523 -26.484 1 38.69 446 ALA A CA 1
ATOM 3427 C C . ALA A 1 446 ? 11.078 -11.656 -26.281 1 38.69 446 ALA A C 1
ATOM 3429 O O . ALA A 1 446 ? 10.562 -12.766 -26.156 1 38.69 446 ALA A O 1
ATOM 3430 N N . GLY A 1 447 ? 10.438 -11.117 -25.297 1 36.78 447 GLY A N 1
ATOM 3431 C CA . GLY A 1 447 ? 9.047 -11.352 -25.656 1 36.78 447 GLY A CA 1
ATOM 3432 C C . GLY A 1 447 ? 8.703 -10.82 -27.047 1 36.78 447 GLY A C 1
ATOM 3433 O O . GLY A 1 447 ? 9.445 -10.016 -27.609 1 36.78 447 GLY A O 1
ATOM 3434 N N . PRO A 1 448 ? 7.785 -11.516 -27.75 1 30.42 448 PRO A N 1
ATOM 3435 C CA . PRO A 1 448 ? 7.434 -11.039 -29.094 1 30.42 448 PRO A CA 1
ATOM 3436 C C . PRO A 1 448 ? 7.16 -9.539 -29.141 1 30.42 448 PRO A C 1
ATOM 3438 O O . PRO A 1 448 ? 6.645 -8.977 -28.172 1 30.42 448 PRO A O 1
ATOM 3441 N N . GLU A 1 449 ? 8 -8.594 -29.875 1 28.77 449 GLU A N 1
ATOM 3442 C CA . GLU A 1 449 ? 7.492 -7.297 -30.312 1 28.77 449 GLU A CA 1
ATOM 3443 C C . GLU A 1 449 ? 6.023 -7.387 -30.719 1 28.77 449 GLU A C 1
ATOM 3445 O O . GLU A 1 449 ? 5.609 -8.359 -31.344 1 28.77 449 GLU A O 1
ATOM 3450 N N . GLN B 1 1 ? -15.219 36.031 29.422 1 88.56 1 GLN B N 1
ATOM 3451 C CA . GLN B 1 1 ? -14.336 35.188 30.25 1 88.56 1 GLN B CA 1
ATOM 3452 C C . GLN B 1 1 ? -14.445 33.719 29.859 1 88.56 1 GLN B C 1
ATOM 3454 O O . GLN B 1 1 ? -15.547 33.188 29.797 1 88.56 1 GLN B O 1
ATOM 3459 N N . ARG B 1 2 ? -13.266 33.219 29.469 1 93.62 2 ARG B N 1
ATOM 3460 C CA . ARG B 1 2 ? -13.188 31.812 29.047 1 93.62 2 ARG B CA 1
ATOM 3461 C C . ARG B 1 2 ? -12.023 31.094 29.734 1 93.62 2 ARG B C 1
ATOM 3463 O O . ARG B 1 2 ? -11.102 31.734 30.219 1 93.62 2 ARG B O 1
ATOM 3470 N N . LEU B 1 3 ? -12.172 29.812 29.812 1 94.19 3 LEU B N 1
ATOM 3471 C CA . LEU B 1 3 ? -11.07 28.953 30.25 1 94.19 3 LEU B CA 1
ATOM 3472 C C . LEU B 1 3 ? -10.43 28.266 29.047 1 94.19 3 LEU B C 1
ATOM 3474 O O . LEU B 1 3 ? -11.117 27.828 28.125 1 94.19 3 LEU B O 1
ATOM 3478 N N . LEU B 1 4 ? -9.141 28.281 29.016 1 94.5 4 LEU B N 1
ATOM 3479 C CA . LEU B 1 4 ? -8.375 27.609 27.984 1 94.5 4 LEU B CA 1
ATOM 3480 C C . LEU B 1 4 ? -7.793 26.297 28.5 1 94.5 4 LEU B C 1
ATOM 3482 O O . LEU B 1 4 ? -7.254 26.25 29.609 1 94.5 4 LEU B O 1
ATOM 3486 N N . THR B 1 5 ? -7.973 25.172 27.781 1 92.94 5 THR B N 1
ATOM 3487 C CA . THR B 1 5 ? -7.445 23.859 28.141 1 92.94 5 THR B CA 1
ATOM 3488 C C . THR B 1 5 ? -7.152 23.031 26.891 1 92.94 5 THR B C 1
ATOM 3490 O O . THR B 1 5 ? -7.156 23.562 25.766 1 92.94 5 THR B O 1
ATOM 3493 N N . ASN B 1 6 ? -6.742 21.75 27.109 1 89.94 6 ASN B N 1
ATOM 3494 C CA . ASN B 1 6 ? -6.508 20.875 25.969 1 89.94 6 ASN B CA 1
ATOM 3495 C C . ASN B 1 6 ? -7.805 20.25 25.469 1 89.94 6 ASN B C 1
ATOM 3497 O O . ASN B 1 6 ? -8.688 19.922 26.25 1 89.94 6 ASN B O 1
ATOM 3501 N N . ALA B 1 7 ? -7.852 20.141 24.141 1 87.19 7 ALA B N 1
ATOM 3502 C CA . ALA B 1 7 ? -9.031 19.547 23.516 1 87.19 7 ALA B CA 1
ATOM 3503 C C . ALA B 1 7 ? -9.234 18.109 23.984 1 87.19 7 ALA B C 1
ATOM 3505 O O . ALA B 1 7 ? -10.359 17.688 24.266 1 87.19 7 ALA B O 1
ATOM 3506 N N . HIS B 1 8 ? -8.164 17.328 24.109 1 81.25 8 HIS B N 1
ATOM 3507 C CA . HIS B 1 8 ? -8.281 15.914 24.438 1 81.25 8 HIS B CA 1
ATOM 3508 C C . HIS B 1 8 ? -8.75 15.719 25.859 1 81.25 8 HIS B C 1
ATOM 3510 O O . HIS B 1 8 ? -9.195 14.625 26.234 1 81.25 8 HIS B O 1
ATOM 3516 N N . VAL B 1 9 ? -8.641 16.719 26.688 1 82.19 9 VAL B N 1
ATOM 3517 C CA . VAL B 1 9 ? -9.07 16.656 28.078 1 82.19 9 VAL B CA 1
ATOM 3518 C C . VAL B 1 9 ? -10.594 16.734 28.156 1 82.19 9 VAL B C 1
ATOM 3520 O O . VAL B 1 9 ? -11.203 16.125 29.031 1 82.19 9 VAL B O 1
ATOM 3523 N N . VAL B 1 10 ? -11.195 17.375 27.156 1 85.31 10 VAL B N 1
ATOM 3524 C CA . VAL B 1 10 ? -12.617 17.672 27.312 1 85.31 10 VAL B CA 1
ATOM 3525 C C . VAL B 1 10 ? -13.406 17.031 26.172 1 85.31 10 VAL B C 1
ATOM 3527 O O . VAL B 1 10 ? -14.641 17.062 26.172 1 85.31 10 VAL B O 1
ATOM 3530 N N . ALA B 1 11 ? -12.789 16.547 25.125 1 77.25 11 ALA B N 1
ATOM 3531 C CA . ALA B 1 11 ? -13.445 16.109 23.891 1 77.25 11 ALA B CA 1
ATOM 3532 C C . ALA B 1 11 ? -14.516 15.07 24.172 1 77.25 11 ALA B C 1
ATOM 3534 O O . ALA B 1 11 ? -15.617 15.133 23.609 1 77.25 11 ALA B O 1
ATOM 3535 N N . ASP B 1 12 ? -14.336 14.133 25 1 73.88 12 ASP B N 1
ATOM 3536 C CA . ASP B 1 12 ? -15.273 13.023 25.172 1 73.88 12 ASP B CA 1
ATOM 3537 C C . ASP B 1 12 ? -16.078 13.195 26.469 1 73.88 12 ASP B C 1
ATOM 3539 O O . ASP B 1 12 ? -16.828 12.289 26.859 1 73.88 12 ASP B O 1
ATOM 3543 N N . ALA B 1 13 ? -16.016 14.398 26.969 1 78.06 13 ALA B N 1
ATOM 3544 C CA . ALA B 1 13 ? -16.703 14.578 28.25 1 78.06 13 ALA B CA 1
ATOM 3545 C C . ALA B 1 13 ? -18.141 15.016 28.047 1 78.06 13 ALA B C 1
ATOM 3547 O O . ALA B 1 13 ? -18.438 15.844 27.172 1 78.06 13 ALA B O 1
ATOM 3548 N N . HIS B 1 14 ? -19.016 14.375 28.688 1 78.62 14 HIS B N 1
ATOM 3549 C CA . HIS B 1 14 ? -20.422 14.75 28.656 1 78.62 14 HIS B CA 1
ATOM 3550 C C . HIS B 1 14 ? -20.719 15.875 29.641 1 78.62 14 HIS B C 1
ATOM 3552 O O . HIS B 1 14 ? -21.578 16.719 29.391 1 78.62 14 HIS B O 1
ATOM 3558 N N . LEU B 1 15 ? -20.109 15.758 30.75 1 87.38 15 LEU B N 1
ATOM 3559 C CA . LEU B 1 15 ? -20.219 16.766 31.797 1 87.38 15 LEU B CA 1
ATOM 3560 C C . LEU B 1 15 ? -18.844 17.188 32.281 1 87.38 15 LEU B C 1
ATOM 3562 O O . LEU B 1 15 ? -18 16.344 32.594 1 87.38 15 LEU B O 1
ATOM 3566 N N . ILE B 1 16 ? -18.688 18.531 32.219 1 90.62 16 ILE B N 1
ATOM 3567 C CA . ILE B 1 16 ? -17.406 19.078 32.625 1 90.62 16 ILE B CA 1
ATOM 3568 C C . ILE B 1 16 ? -17.578 19.938 33.875 1 90.62 16 ILE B C 1
ATOM 3570 O O . ILE B 1 16 ? -18.391 20.875 33.875 1 90.62 16 ILE B O 1
ATOM 3574 N N . HIS B 1 17 ? -16.859 19.547 34.906 1 91.56 17 HIS B N 1
ATOM 3575 C CA . HIS B 1 17 ? -16.812 20.359 36.125 1 91.56 17 HIS B CA 1
ATOM 3576 C C . HIS B 1 17 ? -15.445 21.016 36.281 1 91.56 17 HIS B C 1
ATOM 3578 O O . HIS B 1 17 ? -14.414 20.391 36.031 1 91.56 17 HIS B O 1
ATOM 3584 N N . VAL B 1 18 ? -15.523 22.281 36.719 1 90.06 18 VAL B N 1
ATOM 3585 C CA . VAL B 1 18 ? -14.281 22.984 37.031 1 90.06 18 VAL B CA 1
ATOM 3586 C C . VAL B 1 18 ? -14.328 23.484 38.469 1 90.06 18 VAL B C 1
ATOM 3588 O O . VAL B 1 18 ? -15.398 23.781 39 1 90.06 18 VAL B O 1
ATOM 3591 N N . ARG B 1 19 ? -13.203 23.469 39.062 1 88.88 19 ARG B N 1
ATOM 3592 C CA . ARG B 1 19 ? -13.055 23.938 40.438 1 88.88 19 ARG B CA 1
ATOM 3593 C C . ARG B 1 19 ? -11.891 24.906 40.562 1 88.88 19 ARG B C 1
ATOM 3595 O O . ARG B 1 19 ? -10.836 24.719 39.938 1 88.88 19 ARG B O 1
ATOM 3602 N N . ARG B 1 20 ? -12.141 25.891 41.375 1 86.62 20 ARG B N 1
ATOM 3603 C CA . ARG B 1 20 ? -11.062 26.812 41.656 1 86.62 20 ARG B CA 1
ATOM 3604 C C . ARG B 1 20 ? -10.07 26.203 42.625 1 86.62 20 ARG B C 1
ATOM 3606 O O . ARG B 1 20 ? -10.438 25.375 43.469 1 86.62 20 ARG B O 1
ATOM 3613 N N . SER B 1 21 ? -8.891 26.672 42.562 1 80 21 SER B N 1
ATOM 3614 C CA . SER B 1 21 ? -7.855 26.125 43.438 1 80 21 SER B CA 1
ATOM 3615 C C . SER B 1 21 ? -8.109 26.516 44.875 1 80 21 SER B C 1
ATOM 3617 O O . SER B 1 21 ? -7.688 25.812 45.812 1 80 21 SER B O 1
ATOM 3619 N N . ASP B 1 22 ? -8.766 27.641 45.062 1 77.5 22 ASP B N 1
ATOM 3620 C CA . ASP B 1 22 ? -8.977 28.156 46.406 1 77.5 22 ASP B CA 1
ATOM 3621 C C . ASP B 1 22 ? -10.352 27.766 46.938 1 77.5 22 ASP B C 1
ATOM 3623 O O . ASP B 1 22 ? -10.734 28.156 48.031 1 77.5 22 ASP B O 1
ATOM 3627 N N . GLY B 1 23 ? -11.031 27.109 46.125 1 77 23 GLY B N 1
ATOM 3628 C CA . GLY B 1 23 ? -12.383 26.781 46.531 1 77 23 GLY B CA 1
ATOM 3629 C C . GLY B 1 23 ? -12.695 25.297 46.438 1 77 23 GLY B C 1
ATOM 3630 O O . GLY B 1 23 ? -11.867 24.5 46 1 77 23 GLY B O 1
ATOM 3631 N N . HIS B 1 24 ? -13.891 24.953 47 1 80.75 24 HIS B N 1
ATOM 3632 C CA . HIS B 1 24 ? -14.352 23.562 47 1 80.75 24 HIS B CA 1
ATOM 3633 C C . HIS B 1 24 ? -15.57 23.391 46.094 1 80.75 24 HIS B C 1
ATOM 3635 O O . HIS B 1 24 ? -15.945 22.266 45.75 1 80.75 24 HIS B O 1
ATOM 3641 N N . ARG B 1 25 ? -16.047 24.516 45.719 1 86.81 25 ARG B N 1
ATOM 3642 C CA . ARG B 1 25 ? -17.266 24.453 44.906 1 86.81 25 ARG B CA 1
ATOM 3643 C C . ARG B 1 25 ? -16.938 24.062 43.469 1 86.81 25 ARG B C 1
ATOM 3645 O O . ARG B 1 25 ? -15.977 24.578 42.875 1 86.81 25 ARG B O 1
ATOM 3652 N N . LYS B 1 26 ? -17.688 23.141 42.969 1 91.5 26 LYS B N 1
ATOM 3653 C CA . LYS B 1 26 ? -17.578 22.75 41.562 1 91.5 26 LYS B CA 1
ATOM 3654 C C . LYS B 1 26 ? -18.578 23.516 40.719 1 91.5 26 LYS B C 1
ATOM 3656 O O . LYS B 1 26 ? -19.719 23.75 41.125 1 91.5 26 LYS B O 1
ATOM 3661 N N . PHE B 1 27 ? -18.172 23.984 39.594 1 93.31 27 PHE B N 1
ATOM 3662 C CA . PHE B 1 27 ? -18.984 24.703 38.625 1 93.31 27 PHE B CA 1
ATOM 3663 C C . PHE B 1 27 ? -19.125 23.922 37.344 1 93.31 27 PHE B C 1
ATOM 3665 O O . PHE B 1 27 ? -18.188 23.25 36.906 1 93.31 27 PHE B O 1
ATOM 3672 N N . VAL B 1 28 ? -20.234 24.031 36.781 1 93.88 28 VAL B N 1
ATOM 3673 C CA . VAL B 1 28 ? -20.453 23.391 35.5 1 93.88 28 VAL B CA 1
ATOM 3674 C C . VAL B 1 28 ? -19.859 24.266 34.406 1 93.88 28 VAL B C 1
ATOM 3676 O O . VAL B 1 28 ? -20.031 25.484 34.406 1 93.88 28 VAL B O 1
ATOM 3679 N N . ALA B 1 29 ? -19.109 23.625 33.562 1 94.44 29 ALA B N 1
ATOM 3680 C CA . ALA B 1 29 ? -18.531 24.312 32.406 1 94.44 29 ALA B CA 1
ATOM 3681 C C . ALA B 1 29 ? -19.016 23.688 31.109 1 94.44 29 ALA B C 1
ATOM 3683 O O . ALA B 1 29 ? -19.422 22.516 31.078 1 94.44 29 ALA B O 1
ATOM 3684 N N . SER B 1 30 ? -19.078 24.484 30.078 1 92.38 30 SER B N 1
ATOM 3685 C CA . SER B 1 30 ? -19.453 24 28.75 1 92.38 30 SER B CA 1
ATOM 3686 C C . SER B 1 30 ? -18.344 24.297 27.734 1 92.38 30 SER B C 1
ATOM 3688 O O . SER B 1 30 ? -17.672 25.312 27.812 1 92.38 30 SER B O 1
ATOM 3690 N N . VAL B 1 31 ? -18.234 23.422 26.812 1 90.31 31 VAL B N 1
ATOM 3691 C CA . VAL B 1 31 ? -17.266 23.609 25.734 1 90.31 31 VAL B CA 1
ATOM 3692 C C . VAL B 1 31 ? -17.781 24.625 24.734 1 90.31 31 VAL B C 1
ATOM 3694 O O . VAL B 1 31 ? -18.859 24.422 24.141 1 90.31 31 VAL B O 1
ATOM 3697 N N . VAL B 1 32 ? -17.094 25.688 24.609 1 89.5 32 VAL B N 1
ATOM 3698 C CA . VAL B 1 32 ? -17.438 26.719 23.641 1 89.5 32 VAL B CA 1
ATOM 3699 C C . VAL B 1 32 ? -16.922 26.328 22.25 1 89.5 32 VAL B C 1
ATOM 3701 O O . VAL B 1 32 ? -17.641 26.5 21.25 1 89.5 32 VAL B O 1
ATOM 3704 N N . CYS B 1 33 ? -15.719 25.891 22.203 1 86.25 33 CYS B N 1
ATOM 3705 C CA . CYS B 1 33 ? -15.109 25.438 20.953 1 86.25 33 CYS B CA 1
ATOM 3706 C C . CYS B 1 33 ? -13.945 24.484 21.234 1 86.25 33 CYS B C 1
ATOM 3708 O O . CYS B 1 33 ? -13.398 24.484 22.344 1 86.25 33 CYS B O 1
ATOM 3710 N N . LEU B 1 34 ? -13.789 23.641 20.359 1 85.12 34 LEU B N 1
ATOM 3711 C CA . LEU B 1 34 ? -12.68 22.703 20.453 1 85.12 34 LEU B CA 1
ATOM 3712 C C . LEU B 1 34 ? -12 22.531 19.094 1 85.12 34 LEU B C 1
ATOM 3714 O O . LEU B 1 34 ? -12.664 22.562 18.062 1 85.12 34 LEU B O 1
ATOM 3718 N N . CYS B 1 35 ? -10.641 22.422 19.141 1 81.75 35 CYS B N 1
ATOM 3719 C CA . CYS B 1 35 ? -9.836 22.172 17.953 1 81.75 35 CYS B CA 1
ATOM 3720 C C . CYS B 1 35 ? -8.805 21.078 18.203 1 81.75 35 CYS B C 1
ATOM 3722 O O . CYS B 1 35 ? -7.84 21.297 18.938 1 81.75 35 CYS B O 1
ATOM 3724 N N . PHE B 1 36 ? -8.93 20.078 17.547 1 79.25 36 PHE B N 1
ATOM 3725 C CA . PHE B 1 36 ? -8.023 18.953 17.766 1 79.25 36 PHE B CA 1
ATOM 3726 C C . PHE B 1 36 ? -6.684 19.203 17.078 1 79.25 36 PHE B C 1
ATOM 3728 O O . PHE B 1 36 ? -5.641 18.75 17.547 1 79.25 36 PHE B O 1
ATOM 3735 N N . GLU B 1 37 ? -6.625 19.922 16.047 1 79.81 37 GLU B N 1
ATOM 3736 C CA . GLU B 1 37 ? -5.383 20.203 15.32 1 79.81 37 GLU B CA 1
ATOM 3737 C C . GLU B 1 37 ? -4.371 20.906 16.219 1 79.81 37 GLU B C 1
ATOM 3739 O O . GLU B 1 37 ? -3.166 20.656 16.125 1 79.81 37 GLU B O 1
ATOM 3744 N N . SER B 1 38 ? -4.883 21.766 17.047 1 85.31 38 SER B N 1
ATOM 3745 C CA . SER B 1 38 ? -4.008 22.453 17.984 1 85.31 38 SER B CA 1
ATOM 3746 C C . SER B 1 38 ? -4.113 21.859 19.391 1 85.31 38 SER B C 1
ATOM 3748 O O . SER B 1 38 ? -3.4 22.281 20.312 1 85.31 38 SER B O 1
ATOM 3750 N N . ASP B 1 39 ? -5.039 20.969 19.594 1 85.88 39 ASP B N 1
ATOM 3751 C CA . ASP B 1 39 ? -5.359 20.359 20.875 1 85.88 39 ASP B CA 1
ATOM 3752 C C . ASP B 1 39 ? -5.715 21.406 21.922 1 85.88 39 ASP B C 1
ATOM 3754 O O . ASP B 1 39 ? -5.195 21.375 23.031 1 85.88 39 ASP B O 1
ATOM 3758 N N . LEU B 1 40 ? -6.547 22.297 21.531 1 90.31 40 LEU B N 1
ATOM 3759 C CA . LEU B 1 40 ? -6.984 23.359 22.453 1 90.31 40 LEU B CA 1
ATOM 3760 C C . LEU B 1 40 ? -8.508 23.438 22.484 1 90.31 40 LEU B C 1
ATOM 3762 O O . LEU B 1 40 ? -9.172 23.109 21.5 1 90.31 40 LEU B O 1
ATOM 3766 N N . ALA B 1 41 ? -9 23.859 23.594 1 91.12 41 ALA B N 1
ATOM 3767 C CA . ALA B 1 41 ? -10.438 24.047 23.797 1 91.12 41 ALA B CA 1
ATOM 3768 C C . ALA B 1 41 ? -10.719 25.25 24.688 1 91.12 41 ALA B C 1
ATOM 3770 O O . ALA B 1 41 ? -9.906 25.594 25.547 1 91.12 41 ALA B O 1
ATOM 3771 N N . LEU B 1 42 ? -11.812 25.922 24.438 1 93.44 42 LEU B N 1
ATOM 3772 C CA . LEU B 1 42 ? -12.32 27.016 25.266 1 93.44 42 LEU B CA 1
ATOM 3773 C C . LEU B 1 42 ? -13.562 26.578 26.031 1 93.44 42 LEU B C 1
ATOM 3775 O O . LEU B 1 42 ? -14.477 25.984 25.453 1 93.44 42 LEU B O 1
ATOM 3779 N N . LEU B 1 43 ? -13.531 26.844 27.281 1 94.38 43 LEU B N 1
ATOM 3780 C CA . LEU B 1 43 ? -14.672 26.531 28.125 1 94.38 43 LEU B CA 1
ATOM 3781 C C . LEU B 1 43 ? -15.328 27.797 28.656 1 94.38 43 LEU B C 1
ATOM 3783 O O . LEU B 1 43 ? -14.656 28.797 28.891 1 94.38 43 LEU B O 1
ATOM 3787 N N . ALA B 1 44 ? -16.594 27.672 28.812 1 94.81 44 ALA B N 1
ATOM 3788 C CA . ALA B 1 44 ? -17.375 28.734 29.453 1 94.81 44 ALA B CA 1
ATOM 3789 C C . ALA B 1 44 ? -17.969 28.266 30.766 1 94.81 44 ALA B C 1
ATOM 3791 O O . ALA B 1 44 ? -18.359 27.094 30.906 1 94.81 44 ALA B O 1
ATOM 3792 N N . VAL B 1 45 ? -17.922 29.156 31.688 1 94.38 45 VAL B N 1
ATOM 3793 C CA . VAL B 1 45 ? -18.594 28.938 32.969 1 94.38 45 VAL B CA 1
ATOM 3794 C C . VAL B 1 45 ? -19.688 30 33.156 1 94.38 45 VAL B C 1
ATOM 3796 O O . VAL B 1 45 ? -19.391 31.188 33.219 1 94.38 45 VAL B O 1
ATOM 3799 N N . GLY B 1 46 ? -20.859 29.562 33.281 1 93.25 46 GLY B N 1
ATOM 3800 C CA . GLY B 1 46 ? -22 30.469 33.344 1 93.25 46 GLY B CA 1
ATOM 3801 C C . GLY B 1 46 ? -22.109 31.156 34.688 1 93.25 46 GLY B C 1
ATOM 3802 O O . GLY B 1 46 ? -22.547 32.312 34.75 1 93.25 46 GLY B O 1
ATOM 3803 N N . ASP B 1 47 ? -21.703 30.484 35.75 1 93.88 47 ASP B N 1
ATOM 3804 C CA . ASP B 1 47 ? -21.812 31.047 37.094 1 93.88 47 ASP B CA 1
ATOM 3805 C C . ASP B 1 47 ? -20.781 32.125 37.312 1 93.88 47 ASP B C 1
ATOM 3807 O O . ASP B 1 47 ? -19.578 31.859 37.375 1 93.88 47 ASP B O 1
ATOM 3811 N N . GLU B 1 48 ? -21.234 33.344 37.594 1 93.19 48 GLU B N 1
ATOM 3812 C CA . GLU B 1 48 ? -20.375 34.5 37.75 1 93.19 48 GLU B CA 1
ATOM 3813 C C . GLU B 1 48 ? -19.5 34.375 39 1 93.19 48 GLU B C 1
ATOM 3815 O O . GLU B 1 48 ? -18.406 34.938 39.062 1 93.19 48 GLU B O 1
ATOM 3820 N N . ALA B 1 49 ? -19.953 33.531 39.938 1 92.5 49 ALA B N 1
ATOM 3821 C CA . ALA B 1 49 ? -19.203 33.344 41.188 1 92.5 49 ALA B CA 1
ATOM 3822 C C . ALA B 1 49 ? -17.844 32.719 40.906 1 92.5 49 ALA B C 1
ATOM 3824 O O . ALA B 1 49 ? -16.891 32.938 41.656 1 92.5 49 ALA B O 1
ATOM 3825 N N . PHE B 1 50 ? -17.797 31.984 39.875 1 93.69 50 PHE B N 1
ATOM 3826 C CA . PHE B 1 50 ? -16.547 31.328 39.5 1 93.69 50 PHE B CA 1
ATOM 3827 C C . PHE B 1 50 ? -15.484 32.375 39.156 1 93.69 50 PHE B C 1
ATOM 3829 O O . PHE B 1 50 ? -14.305 32.188 39.469 1 93.69 50 PHE B O 1
ATOM 3836 N N . TRP B 1 51 ? -15.828 33.438 38.531 1 93.62 51 TRP B N 1
ATOM 3837 C CA . TRP B 1 51 ? -14.883 34.375 37.969 1 93.62 51 TRP B CA 1
ATOM 3838 C C . TRP B 1 51 ? -14.477 35.438 39 1 93.62 51 TRP B C 1
ATOM 3840 O O . TRP B 1 51 ? -13.531 36.188 38.781 1 93.62 51 TRP B O 1
ATOM 3850 N N . HIS B 1 52 ? -15.211 35.438 40.062 1 90.38 52 HIS B N 1
ATOM 3851 C CA . HIS B 1 52 ? -14.961 36.5 41.062 1 90.38 52 HIS B CA 1
ATOM 3852 C C . HIS B 1 52 ? -13.539 36.406 41.594 1 90.38 52 HIS B C 1
ATOM 3854 O O . HIS B 1 52 ? -13.117 35.375 42.094 1 90.38 52 HIS B O 1
ATOM 3860 N N . GLY B 1 53 ? -12.781 37.5 41.438 1 87.81 53 GLY B N 1
ATOM 3861 C CA . GLY B 1 53 ? -11.438 37.562 42 1 87.81 53 GLY B CA 1
ATOM 3862 C C . GLY B 1 53 ? -10.375 37 41.062 1 87.81 53 GLY B C 1
ATOM 3863 O O . GLY B 1 53 ? -9.195 36.969 41.438 1 87.81 53 GLY B O 1
ATOM 3864 N N . LEU B 1 54 ? -10.789 36.438 39.969 1 88.5 54 LEU B N 1
ATOM 3865 C CA . LEU B 1 54 ? -9.82 35.875 39.031 1 88.5 54 LEU B CA 1
ATOM 3866 C C . LEU B 1 54 ? -9.359 36.906 38.031 1 88.5 54 LEU B C 1
ATOM 3868 O O . LEU B 1 54 ? -10.148 37.719 37.562 1 88.5 54 LEU B O 1
ATOM 3872 N N . GLU B 1 55 ? -8.07 36.938 37.781 1 87.75 55 GLU B N 1
ATOM 3873 C CA . GLU B 1 55 ? -7.473 37.812 36.75 1 87.75 55 GLU B CA 1
ATOM 3874 C C . GLU B 1 55 ? -7.066 37.031 35.531 1 87.75 55 GLU B C 1
ATOM 3876 O O . GLU B 1 55 ? -6.559 35.906 35.625 1 87.75 55 GLU B O 1
ATOM 3881 N N . PRO B 1 56 ? -7.363 37.625 34.375 1 90.19 56 PRO B N 1
ATOM 3882 C CA . PRO B 1 56 ? -6.945 36.969 33.125 1 90.19 56 PRO B CA 1
ATOM 3883 C C . PRO B 1 56 ? -5.434 36.781 33.031 1 90.19 56 PRO B C 1
ATOM 3885 O O . PRO B 1 56 ? -4.68 37.656 33.5 1 90.19 56 PRO B O 1
ATOM 3888 N N . VAL B 1 57 ? -5.086 35.688 32.5 1 86.75 57 VAL B N 1
ATOM 3889 C CA . VAL B 1 57 ? -3.664 35.438 32.281 1 86.75 57 VAL B CA 1
ATOM 3890 C C . VAL B 1 57 ? -3.143 36.312 31.156 1 86.75 57 VAL B C 1
ATOM 3892 O O . VAL B 1 57 ? -3.891 36.656 30.234 1 86.75 57 VAL B O 1
ATOM 3895 N N . GLN B 1 58 ? -1.864 36.719 31.266 1 92.81 58 GLN B N 1
ATOM 3896 C CA . GLN B 1 58 ? -1.184 37.469 30.219 1 92.81 58 GLN B CA 1
ATOM 3897 C C . GLN B 1 58 ? -0.208 36.562 29.453 1 92.81 58 GLN B C 1
ATOM 3899 O O . GLN B 1 58 ? 0.562 35.812 30.062 1 92.81 58 GLN B O 1
ATOM 3904 N N . PHE B 1 59 ? -0.356 36.688 28.203 1 94.38 59 PHE B N 1
ATOM 3905 C CA . PHE B 1 59 ? 0.451 35.812 27.359 1 94.38 59 PHE B CA 1
ATOM 3906 C C . PHE B 1 59 ? 1.832 36.438 27.125 1 94.38 59 PHE B C 1
ATOM 3908 O O . PHE B 1 59 ? 1.966 37.625 26.953 1 94.38 59 PHE B O 1
ATOM 3915 N N . TYR B 1 60 ? 2.799 35.531 27.172 1 91.19 60 TYR B N 1
ATOM 3916 C CA . TYR B 1 60 ? 4.125 35.844 26.672 1 91.19 60 TYR B CA 1
ATOM 3917 C C . TYR B 1 60 ? 4.094 36.094 25.156 1 91.19 60 TYR B C 1
ATOM 3919 O O . TYR B 1 60 ? 3.547 35.312 24.406 1 91.19 60 TYR B O 1
ATOM 3927 N N . GLN B 1 61 ? 4.543 37.281 24.75 1 86.12 61 GLN B N 1
ATOM 3928 C CA . GLN B 1 61 ? 4.504 37.562 23.328 1 86.12 61 GLN B CA 1
ATOM 3929 C C . GLN B 1 61 ? 5.605 36.844 22.578 1 86.12 61 GLN B C 1
ATOM 3931 O O . GLN B 1 61 ? 6.793 37.031 22.859 1 86.12 61 GLN B O 1
ATOM 3936 N N . GLY B 1 62 ? 5.176 36 21.719 1 85.25 62 GLY B N 1
ATOM 3937 C CA . GLY B 1 62 ? 6.137 35.25 20.922 1 85.25 62 GLY B CA 1
ATOM 3938 C C . GLY B 1 62 ? 6.508 33.906 21.547 1 85.25 62 GLY B C 1
ATOM 3939 O O . GLY B 1 62 ? 5.699 33.312 22.25 1 85.25 62 GLY B O 1
ATOM 3940 N N . LEU B 1 63 ? 7.68 33.406 21.219 1 89.44 63 LEU B N 1
ATOM 3941 C CA . LEU B 1 63 ? 8.195 32.125 21.719 1 89.44 63 LEU B CA 1
ATOM 3942 C C . LEU B 1 63 ? 9.164 32.375 22.875 1 89.44 63 LEU B C 1
ATOM 3944 O O . LEU B 1 63 ? 9.938 33.344 22.859 1 89.44 63 LEU B O 1
ATOM 3948 N N . PRO B 1 64 ? 9.078 31.484 23.812 1 88.56 64 PRO B N 1
ATOM 3949 C CA . PRO B 1 64 ? 10.039 31.625 24.906 1 88.56 64 PRO B CA 1
ATOM 3950 C C . PRO B 1 64 ? 11.477 31.375 24.469 1 88.56 64 PRO B C 1
ATOM 3952 O O . PRO B 1 64 ? 11.703 30.734 23.438 1 88.56 64 PRO B O 1
ATOM 3955 N N . ARG B 1 65 ? 12.367 31.859 25.312 1 86.5 65 ARG B N 1
ATOM 3956 C CA . ARG B 1 65 ? 13.781 31.656 25 1 86.5 65 ARG B CA 1
ATOM 3957 C C . ARG B 1 65 ? 14.258 30.281 25.484 1 86.5 65 ARG B C 1
ATOM 3959 O O . ARG B 1 65 ? 13.812 29.797 26.516 1 86.5 65 ARG B O 1
ATOM 3966 N N . LEU B 1 66 ? 15.18 29.797 24.688 1 87.12 66 LEU B N 1
ATOM 3967 C CA . LEU B 1 66 ? 15.828 28.578 25.156 1 87.12 66 LEU B CA 1
ATOM 3968 C C . LEU B 1 66 ? 16.484 28.812 26.516 1 87.12 66 LEU B C 1
ATOM 3970 O O . LEU B 1 66 ? 17.062 29.875 26.766 1 87.12 66 LEU B O 1
ATOM 3974 N N . GLN B 1 67 ? 16.391 27.875 27.375 1 87.5 67 GLN B N 1
ATOM 3975 C CA . GLN B 1 67 ? 17 27.844 28.703 1 87.5 67 GLN B CA 1
ATOM 3976 C C . GLN B 1 67 ? 16.234 28.734 29.672 1 87.5 67 GLN B C 1
ATOM 3978 O O . GLN B 1 67 ? 16.594 28.828 30.844 1 87.5 67 GLN B O 1
ATOM 3983 N N . SER B 1 68 ? 15.102 29.312 29.188 1 89.56 68 SER B N 1
ATOM 3984 C CA . SER B 1 68 ? 14.25 30.047 30.109 1 89.56 68 SER B CA 1
ATOM 3985 C C . SER B 1 68 ? 13.594 29.109 31.125 1 89.56 68 SER B C 1
ATOM 3987 O O . SER B 1 68 ? 13.172 28 30.766 1 89.56 68 SER B O 1
ATOM 3989 N N . GLU B 1 69 ? 13.617 29.594 32.312 1 93.88 69 GLU B N 1
ATOM 3990 C CA . GLU B 1 69 ? 12.945 28.828 33.375 1 93.88 69 GLU B CA 1
ATOM 3991 C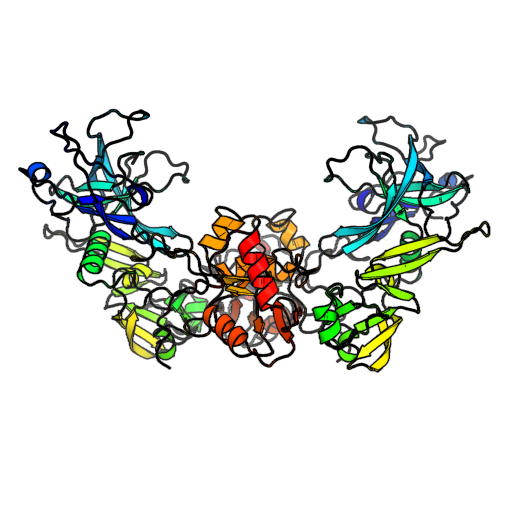 C . GLU B 1 69 ? 11.43 28.984 33.281 1 93.88 69 GLU B C 1
ATOM 3993 O O . GLU B 1 69 ? 10.922 30.109 33.188 1 93.88 69 GLU B O 1
ATOM 3998 N N . VAL B 1 70 ? 10.781 27.828 33.312 1 93.75 70 VAL B N 1
ATOM 3999 C CA . VAL B 1 70 ? 9.328 27.859 33.219 1 93.75 70 VAL B CA 1
ATOM 4000 C C . VAL B 1 70 ? 8.719 26.969 34.312 1 93.75 70 VAL B C 1
ATOM 4002 O O . VAL B 1 70 ? 9.398 26.094 34.844 1 93.75 70 VAL B O 1
ATOM 4005 N N . CYS B 1 71 ? 7.484 27.312 34.625 1 92.56 71 CYS B N 1
ATOM 4006 C CA . CYS B 1 71 ? 6.711 26.547 35.594 1 92.56 71 CYS B CA 1
ATOM 4007 C C . CYS B 1 71 ? 5.359 26.141 35.031 1 92.56 71 CYS B C 1
ATOM 4009 O O . CYS B 1 71 ? 4.664 26.953 34.406 1 92.56 71 CYS B O 1
ATOM 4011 N N . VAL B 1 72 ? 5.07 24.828 35.125 1 90.31 72 VAL B N 1
ATOM 4012 C CA . VAL B 1 72 ? 3.781 24.328 34.656 1 90.31 72 VAL B CA 1
ATOM 4013 C C . VAL B 1 72 ? 2.869 24.062 35.875 1 90.31 72 VAL B C 1
ATOM 4015 O O . VAL B 1 72 ? 3.289 23.453 36.844 1 90.31 72 VAL B O 1
ATOM 4018 N N . VAL B 1 73 ? 1.691 24.594 35.719 1 86.44 73 VAL B N 1
ATOM 4019 C CA . VAL B 1 73 ? 0.709 24.375 36.781 1 86.44 73 VAL B CA 1
ATOM 4020 C C . VAL B 1 73 ? -0.368 23.406 36.312 1 86.44 73 VAL B C 1
ATOM 4022 O O . VAL B 1 73 ? -0.861 23.516 35.188 1 86.44 73 VAL B O 1
ATOM 4025 N N . GLY B 1 74 ? -0.628 22.375 37.094 1 81.19 74 GLY B N 1
ATOM 4026 C CA . GLY B 1 74 ? -1.668 21.422 36.75 1 81.19 74 GLY B CA 1
ATOM 4027 C C . GLY B 1 74 ? -2.328 20.781 37.969 1 81.19 74 GLY B C 1
ATOM 4028 O O . GLY B 1 74 ? -2.033 21.141 39.094 1 81.19 74 GLY B O 1
ATOM 4029 N N . PHE B 1 75 ? -3.408 20.031 37.688 1 73.81 75 PHE B N 1
ATOM 4030 C CA . PHE B 1 75 ? -4.117 19.266 38.688 1 73.81 75 PHE B CA 1
ATOM 4031 C C . PHE B 1 75 ? -4.008 17.766 38.406 1 73.81 75 PHE B C 1
ATOM 4033 O O . PHE B 1 75 ? -4.812 17.203 37.656 1 73.81 75 PHE B O 1
ATOM 4040 N N . PRO B 1 76 ? -2.977 17.109 38.844 1 59.81 76 PRO B N 1
ATOM 4041 C CA . PRO B 1 76 ? -2.803 15.688 38.531 1 59.81 76 PRO B CA 1
ATOM 4042 C C . PRO B 1 76 ? -3.922 14.828 39.125 1 59.81 76 PRO B C 1
ATOM 4044 O O . PRO B 1 76 ? -4.609 15.242 40.062 1 59.81 76 PRO B O 1
ATOM 4047 N N . ASP B 1 77 ? -4.254 13.758 38.375 1 58.44 77 ASP B N 1
ATOM 4048 C CA . ASP B 1 77 ? -5.281 12.82 38.844 1 58.44 77 ASP B CA 1
ATOM 4049 C C . ASP B 1 77 ? -4.961 12.281 40.219 1 58.44 77 ASP B C 1
ATOM 4051 O O . ASP B 1 77 ? -3.793 12.219 40.625 1 58.44 77 ASP B O 1
ATOM 4055 N N . ALA B 1 78 ? -6.008 12.047 41 1 50.03 78 ALA B N 1
ATOM 4056 C CA . ALA B 1 78 ? -5.965 11.539 42.375 1 50.03 78 ALA B CA 1
ATOM 4057 C C . ALA B 1 78 ? -4.875 10.484 42.531 1 50.03 78 ALA B C 1
ATOM 4059 O O . ALA B 1 78 ? -4.113 10.516 43.5 1 50.03 78 ALA B O 1
ATOM 4060 N N . PRO B 1 79 ? -4.855 9.484 41.656 1 49.5 79 PRO B N 1
ATOM 4061 C CA . PRO B 1 79 ? -3.912 8.438 42.062 1 49.5 79 PRO B CA 1
ATOM 4062 C C . PRO B 1 79 ? -2.463 8.922 42.062 1 49.5 79 PRO B C 1
ATOM 4064 O O . PRO B 1 79 ? -1.622 8.359 42.75 1 49.5 79 PRO B O 1
ATOM 4067 N N . SER B 1 80 ? -2.023 9.766 41.188 1 45.69 80 SER B N 1
ATOM 4068 C CA . SER B 1 80 ? -0.592 10.023 41.031 1 45.69 80 SER B CA 1
ATOM 4069 C C . SER B 1 80 ? -0.161 11.219 41.875 1 45.69 80 SER B C 1
ATOM 4071 O O . SER B 1 80 ? 1.025 11.391 42.156 1 45.69 80 SER B O 1
ATOM 4073 N N . GLY B 1 81 ? -0.887 12.172 42.344 1 49.12 81 GLY B N 1
ATOM 4074 C CA . GLY B 1 81 ? -0.236 13.266 43.031 1 49.12 81 GLY B CA 1
ATOM 4075 C C . GLY B 1 81 ? -1.204 14.141 43.812 1 49.12 81 GLY B C 1
ATOM 4076 O O . GLY B 1 81 ? -0.829 15.203 44.312 1 49.12 81 GLY B O 1
ATOM 4077 N N . GLY B 1 82 ? -2.301 13.797 44.219 1 53.22 82 GLY B N 1
ATOM 4078 C CA . GLY B 1 82 ? -3.17 14.398 45.219 1 53.22 82 GLY B CA 1
ATOM 4079 C C . GLY B 1 82 ? -4.145 15.398 44.656 1 53.22 82 GLY B C 1
ATOM 4080 O O . GLY B 1 82 ? -4.145 15.641 43.438 1 53.22 82 GLY B O 1
ATOM 4081 N N . GLU B 1 83 ? -5.254 15.812 45.375 1 59.59 83 GLU B N 1
ATOM 4082 C CA . GLU B 1 83 ? -6.391 16.719 45.219 1 59.59 83 GLU B CA 1
ATOM 4083 C C . GLU B 1 83 ? -5.949 18.172 45.219 1 59.59 83 GLU B C 1
ATOM 4085 O O . GLU B 1 83 ? -6.762 19.062 45.469 1 59.59 83 GLU B O 1
ATOM 4090 N N . THR B 1 84 ? -4.551 18.406 45.031 1 66.56 84 THR B N 1
ATOM 4091 C CA . THR B 1 84 ? -4.117 19.797 45.094 1 66.56 84 THR B CA 1
ATOM 4092 C C . THR B 1 84 ? -3.354 20.203 43.844 1 66.56 84 THR B C 1
ATOM 4094 O O . THR B 1 84 ? -2.994 19.359 43.031 1 66.56 84 THR B O 1
ATOM 4097 N N . VAL B 1 85 ? -3.221 21.469 43.625 1 75.88 85 VAL B N 1
ATOM 4098 C CA . VAL B 1 85 ? -2.482 22.062 42.531 1 75.88 85 VAL B CA 1
ATOM 4099 C C . VAL B 1 85 ? -1.05 21.531 42.5 1 75.88 85 VAL B C 1
ATOM 4101 O O . VAL B 1 85 ? -0.426 21.406 43.562 1 75.88 85 VAL B O 1
ATOM 4104 N N . CYS B 1 86 ? -0.59 21 41.406 1 76.56 86 CYS B N 1
ATOM 4105 C CA . CYS B 1 86 ? 0.777 20.531 41.219 1 76.56 86 CYS B CA 1
ATOM 4106 C C . CYS B 1 86 ? 1.554 21.469 40.312 1 76.56 86 CYS B C 1
ATOM 4108 O O . CYS B 1 86 ? 1.059 21.875 39.25 1 76.56 86 CYS B O 1
ATOM 4110 N N . VAL B 1 87 ? 2.719 21.859 40.875 1 82.25 87 VAL B N 1
ATOM 4111 C CA . VAL B 1 87 ? 3.586 22.75 40.094 1 82.25 87 VAL B CA 1
ATOM 4112 C C . VAL B 1 87 ? 4.879 22.016 39.75 1 82.25 87 VAL B C 1
ATOM 4114 O O . VAL B 1 87 ? 5.504 21.391 40.594 1 82.25 87 VAL B O 1
ATOM 4117 N N . THR B 1 88 ? 5.223 21.984 38.5 1 83.44 88 THR B N 1
ATOM 4118 C CA . THR B 1 88 ? 6.484 21.422 38 1 83.44 88 THR B CA 1
ATOM 4119 C C . THR B 1 88 ? 7.316 22.5 37.312 1 83.44 88 THR B C 1
ATOM 4121 O O . THR B 1 88 ? 6.773 23.344 36.594 1 83.44 88 THR B O 1
ATOM 4124 N N . GLN B 1 89 ? 8.617 22.438 37.656 1 88.12 89 GLN B N 1
ATOM 4125 C CA . GLN B 1 89 ? 9.508 23.453 37.125 1 88.12 89 GLN B CA 1
ATOM 4126 C C . GLN B 1 89 ? 10.531 22.812 36.188 1 88.12 89 GLN B C 1
ATOM 4128 O O . GLN B 1 89 ? 10.984 21.688 36.406 1 88.12 89 GLN B O 1
ATOM 4133 N N . GLY B 1 90 ? 10.836 23.531 35.094 1 90.44 90 GLY B N 1
ATOM 4134 C CA . GLY B 1 90 ? 11.844 23.125 34.125 1 90.44 90 GLY B CA 1
ATOM 4135 C C . GLY B 1 90 ? 12.328 24.266 33.25 1 90.44 90 GLY B C 1
ATOM 4136 O O . GLY B 1 90 ? 12.117 25.438 33.562 1 90.44 90 GLY B O 1
ATOM 4137 N N . VAL B 1 91 ? 13.172 23.875 32.25 1 92 91 VAL B N 1
ATOM 4138 C CA . VAL B 1 91 ? 13.688 24.891 31.328 1 92 91 VAL B CA 1
ATOM 4139 C C . VAL B 1 91 ? 13.273 24.547 29.906 1 92 91 VAL B C 1
ATOM 4141 O O . VAL B 1 91 ? 13.055 23.375 29.578 1 92 91 VAL B O 1
ATOM 4144 N N . VAL B 1 92 ? 13.148 25.578 29.125 1 90.56 92 VAL B N 1
ATOM 4145 C CA . VAL B 1 92 ? 12.875 25.391 27.703 1 90.56 92 VAL B CA 1
ATOM 4146 C C . VAL B 1 92 ? 14.07 24.719 27.031 1 90.56 92 VAL B C 1
ATOM 4148 O O . VAL B 1 92 ? 15.164 25.297 26.984 1 90.56 92 VAL B O 1
ATOM 4151 N N . SER B 1 93 ? 13.781 23.547 26.453 1 89.44 93 SER B N 1
ATOM 4152 C CA . SER B 1 93 ? 14.883 22.766 25.906 1 89.44 93 SER B CA 1
ATOM 4153 C C . SER B 1 93 ? 14.914 22.859 24.391 1 89.44 93 SER B C 1
ATOM 4155 O O . SER B 1 93 ? 15.984 22.781 23.781 1 89.44 93 SER B O 1
ATOM 4157 N N . ARG B 1 94 ? 13.75 22.875 23.781 1 88 94 ARG B N 1
ATOM 4158 C CA . ARG B 1 94 ? 13.664 22.828 22.328 1 88 94 ARG B CA 1
ATOM 4159 C C . ARG B 1 94 ? 12.336 23.391 21.844 1 88 94 ARG B C 1
ATOM 4161 O O . ARG B 1 94 ? 11.328 23.328 22.531 1 88 94 ARG B O 1
ATOM 4168 N N . ILE B 1 95 ? 12.336 24.062 20.766 1 88.62 95 ILE B N 1
ATOM 4169 C CA . ILE B 1 95 ? 11.141 24.516 20.062 1 88.62 95 ILE B CA 1
ATOM 4170 C C . ILE B 1 95 ? 11.117 23.906 18.656 1 88.62 95 ILE B C 1
ATOM 4172 O O . ILE B 1 95 ? 12.055 24.109 17.875 1 88.62 95 ILE B O 1
ATOM 4176 N N . ASP B 1 96 ? 10.109 23.109 18.344 1 87.88 96 ASP B N 1
ATOM 4177 C CA . ASP B 1 96 ? 10.086 22.422 17.062 1 87.88 96 ASP B CA 1
ATOM 4178 C C . ASP B 1 96 ? 8.656 22.016 16.688 1 87.88 96 ASP B C 1
ATOM 4180 O O . ASP B 1 96 ? 7.734 22.156 17.484 1 87.88 96 ASP B O 1
ATOM 4184 N N . LEU B 1 97 ? 8.531 21.703 15.43 1 86 97 LEU B N 1
ATOM 4185 C CA . LEU B 1 97 ? 7.277 21.125 14.969 1 86 97 LEU B CA 1
ATOM 4186 C C . LEU B 1 97 ? 7.254 19.625 15.219 1 86 97 LEU B C 1
ATOM 4188 O O . LEU B 1 97 ? 8.18 18.906 14.836 1 86 97 LEU B O 1
ATOM 4192 N N . HIS B 1 98 ? 6.297 19.25 15.922 1 80.25 98 HIS B N 1
ATOM 4193 C CA . HIS B 1 98 ? 6.133 17.828 16.25 1 80.25 98 HIS B CA 1
ATOM 4194 C C . HIS B 1 98 ? 4.938 17.234 15.523 1 80.25 98 HIS B C 1
ATOM 4196 O O . HIS B 1 98 ? 3.918 17.906 15.336 1 80.25 98 HIS B O 1
ATOM 4202 N N . SER B 1 99 ? 5.227 15.977 15.109 1 71.19 99 SER B N 1
ATOM 4203 C CA . SER B 1 99 ? 4.105 15.281 14.484 1 71.19 99 SER B CA 1
ATOM 4204 C C . SER B 1 99 ? 2.98 15.039 15.484 1 71.19 99 SER B C 1
ATOM 4206 O O . SER B 1 99 ? 3.211 14.508 16.578 1 71.19 99 SER B O 1
ATOM 4208 N N . TYR B 1 100 ? 1.868 15.539 15.352 1 63.06 100 TYR B N 1
ATOM 4209 C CA . TYR B 1 100 ? 0.702 15.414 16.219 1 63.06 100 TYR B CA 1
ATOM 4210 C C . TYR B 1 100 ? -0.27 14.375 15.68 1 63.06 100 TYR B C 1
ATOM 4212 O O . TYR B 1 100 ? -0.857 13.609 16.453 1 63.06 100 TYR B O 1
ATOM 4220 N N . SER B 1 101 ? -0.491 14.328 14.414 1 57.44 101 SER B N 1
ATOM 4221 C CA . SER B 1 101 ? -1.25 13.312 13.695 1 57.44 101 SER B CA 1
ATOM 4222 C C . SER B 1 101 ? -0.555 12.914 12.398 1 57.44 101 SER B C 1
ATOM 4224 O O . SER B 1 101 ? 0.538 13.398 12.094 1 57.44 101 SER B O 1
ATOM 4226 N N . TRP B 1 102 ? -1.089 11.82 11.836 1 49.81 102 TRP B N 1
ATOM 4227 C CA . TRP B 1 102 ? -0.464 11.312 10.617 1 49.81 102 TRP B CA 1
ATOM 4228 C C . TRP B 1 102 ? -0.183 12.445 9.633 1 49.81 102 TRP B C 1
ATOM 4230 O O . TRP B 1 102 ? 0.83 12.422 8.93 1 49.81 102 TRP B O 1
ATOM 4240 N N . ASP B 1 103 ? -0.954 13.469 9.773 1 54.44 103 ASP B N 1
ATOM 4241 C CA . ASP B 1 103 ? -0.814 14.445 8.695 1 54.44 103 ASP B CA 1
ATOM 4242 C C . ASP B 1 103 ? -0.638 15.859 9.25 1 54.44 103 ASP B C 1
ATOM 4244 O O . ASP B 1 103 ? -0.893 16.844 8.555 1 54.44 103 ASP B O 1
ATOM 4248 N N . SER B 1 104 ? -0.312 15.844 10.578 1 65.06 104 SER B N 1
ATOM 4249 C CA . SER B 1 104 ? -0.261 17.219 11.062 1 65.06 104 SER B CA 1
ATOM 4250 C C . SER B 1 104 ? 0.863 17.406 12.07 1 65.06 104 SER B C 1
ATOM 4252 O O . SER B 1 104 ? 1.236 16.469 12.781 1 65.06 104 SER B O 1
ATOM 4254 N N . SER B 1 105 ? 1.484 18.531 11.875 1 79.06 105 SER B N 1
ATOM 4255 C CA . SER B 1 105 ? 2.521 18.922 12.82 1 79.06 105 SER B CA 1
ATOM 4256 C C . SER B 1 105 ? 2.076 20.125 13.656 1 79.06 105 SER B C 1
ATOM 4258 O O . SER B 1 105 ? 1.222 20.906 13.227 1 79.06 105 SER B O 1
ATOM 4260 N N . LEU B 1 106 ? 2.494 20.078 14.844 1 84.5 106 LEU B N 1
ATOM 4261 C CA . LEU B 1 106 ? 2.188 21.156 15.781 1 84.5 106 LEU B CA 1
ATOM 4262 C C . LEU B 1 106 ? 3.465 21.734 16.391 1 84.5 106 LEU B C 1
ATOM 4264 O O . LEU B 1 106 ? 4.375 20.984 16.766 1 84.5 106 LEU B O 1
ATOM 4268 N N . LEU B 1 107 ? 3.516 23.016 16.312 1 88.81 107 LEU B N 1
ATOM 4269 C CA . LEU B 1 107 ? 4.629 23.672 17 1 88.81 107 LEU B CA 1
ATOM 4270 C C . LEU B 1 107 ? 4.543 23.422 18.5 1 88.81 107 LEU B C 1
ATOM 4272 O O . LEU B 1 107 ? 3.484 23.609 19.109 1 88.81 107 LEU B O 1
ATOM 4276 N N . VAL B 1 108 ? 5.668 22.984 19.047 1 89.62 108 VAL B N 1
ATOM 4277 C CA . VAL B 1 108 ? 5.676 22.719 20.484 1 89.62 108 VAL B CA 1
ATOM 4278 C C . VAL B 1 108 ? 6.98 23.234 21.094 1 89.62 108 VAL B C 1
ATOM 4280 O O . VAL B 1 108 ? 7.969 23.422 20.391 1 89.62 108 VAL B O 1
ATOM 4283 N N . VAL B 1 109 ? 6.852 23.484 22.344 1 91 109 VAL B N 1
ATOM 4284 C CA . VAL B 1 109 ? 8.023 23.781 23.156 1 91 109 VAL B CA 1
ATOM 4285 C C . VAL B 1 109 ? 8.32 22.609 24.094 1 91 109 VAL B C 1
ATOM 4287 O O . VAL B 1 109 ? 7.449 22.188 24.859 1 91 109 VAL B O 1
ATOM 4290 N N . GLN B 1 110 ? 9.453 22.125 23.906 1 89.31 110 GLN B N 1
ATOM 4291 C CA . GLN B 1 110 ? 9.883 21.047 24.781 1 89.31 110 GLN B CA 1
ATOM 4292 C C . GLN B 1 110 ? 10.555 21.594 26.047 1 89.31 110 GLN B C 1
ATOM 4294 O O . GLN B 1 110 ? 11.359 22.531 25.969 1 89.31 110 GLN B O 1
ATOM 4299 N N . ILE B 1 111 ? 10.172 21.062 27.141 1 90.19 111 ILE B N 1
ATOM 4300 C CA . ILE B 1 111 ? 10.797 21.438 28.406 1 90.19 111 ILE B CA 1
ATOM 4301 C C . ILE B 1 111 ? 11.352 20.203 29.109 1 90.19 111 ILE B C 1
ATOM 4303 O O . ILE B 1 111 ? 10.922 19.078 28.828 1 90.19 111 ILE B O 1
ATOM 4307 N N . ASP B 1 112 ? 12.383 20.344 29.938 1 86.44 112 ASP B N 1
ATOM 4308 C CA . ASP B 1 112 ? 12.984 19.234 30.688 1 86.44 112 ASP B CA 1
ATOM 4309 C C . ASP B 1 112 ? 12.258 19.016 32 1 86.44 112 ASP B C 1
ATOM 4311 O O . ASP B 1 112 ? 12.898 18.938 33.062 1 86.44 112 ASP B O 1
ATOM 4315 N N . ALA B 1 113 ? 11.031 19.031 32.031 1 80.44 113 ALA B N 1
ATOM 4316 C CA . ALA B 1 113 ? 10.188 18.719 33.188 1 80.44 113 ALA B CA 1
ATOM 4317 C C . ALA B 1 113 ? 9.141 17.672 32.812 1 80.44 113 ALA B C 1
ATOM 4319 O O . ALA B 1 113 ? 8.609 17.672 31.719 1 80.44 113 ALA B O 1
ATOM 4320 N N . ALA B 1 114 ? 8.953 16.766 33.812 1 73.69 114 ALA B N 1
ATOM 4321 C CA . ALA B 1 114 ? 7.945 15.742 33.594 1 73.69 114 ALA B CA 1
ATOM 4322 C C . ALA B 1 114 ? 6.543 16.344 33.594 1 73.69 114 ALA B C 1
ATOM 4324 O O . ALA B 1 114 ? 6.195 17.125 34.5 1 73.69 114 ALA B O 1
ATOM 4325 N N . ILE B 1 115 ? 5.938 16.328 32.5 1 72.19 115 ILE B N 1
ATOM 4326 C CA . ILE B 1 115 ? 4.516 16.656 32.469 1 72.19 115 ILE B CA 1
ATOM 4327 C C . ILE B 1 115 ? 3.686 15.391 32.594 1 72.19 115 ILE B C 1
ATOM 4329 O O . ILE B 1 115 ? 3.816 14.453 31.812 1 72.19 115 ILE B O 1
ATOM 4333 N N . ASN B 1 116 ? 3.104 15.172 33.781 1 64.94 116 ASN B N 1
ATOM 4334 C CA . ASN B 1 116 ? 2.312 13.984 34.094 1 64.94 116 ASN B CA 1
ATOM 4335 C C . ASN B 1 116 ? 0.832 14.203 33.812 1 64.94 116 ASN B C 1
ATOM 4337 O O . ASN B 1 116 ? 0.416 15.328 33.5 1 64.94 116 ASN B O 1
ATOM 4341 N N . ALA B 1 117 ? 0.14 13 33.906 1 63.47 117 ALA B N 1
ATOM 4342 C CA . ALA B 1 117 ? -1.313 13.031 33.75 1 63.47 117 ALA B CA 1
ATOM 4343 C C . ALA B 1 117 ? -1.942 14.008 34.75 1 63.47 117 ALA B C 1
ATOM 4345 O O . ALA B 1 117 ? -1.544 14.07 35.906 1 63.47 117 ALA B O 1
ATOM 4346 N N . GLY B 1 118 ? -2.523 15.234 34.281 1 65.5 118 GLY B N 1
ATOM 4347 C CA . GLY B 1 118 ? -3.131 16.281 35.094 1 65.5 118 GLY B CA 1
ATOM 4348 C C . GLY B 1 118 ? -2.625 17.672 34.75 1 65.5 118 GLY B C 1
ATOM 4349 O O . GLY B 1 118 ? -3.32 18.656 35 1 65.5 118 GLY B O 1
ATOM 4350 N N . ASN B 1 119 ? -1.381 17.562 34.312 1 76.12 119 ASN B N 1
ATOM 4351 C CA . ASN B 1 119 ? -0.845 18.859 33.938 1 76.12 119 ASN B CA 1
ATOM 4352 C C . ASN B 1 119 ? -1.401 19.312 32.594 1 76.12 119 ASN B C 1
ATOM 4354 O O . ASN B 1 119 ? -1.341 20.5 32.25 1 76.12 119 ASN B O 1
ATOM 4358 N N . SER B 1 120 ? -1.986 18.391 31.938 1 84.44 120 SER B N 1
ATOM 4359 C CA . SER B 1 120 ? -2.477 18.703 30.594 1 84.44 120 SER B CA 1
ATOM 4360 C C . SER B 1 120 ? -3.562 19.781 30.641 1 84.44 120 SER B C 1
ATOM 4362 O O . SER B 1 120 ? -4.508 19.672 31.438 1 84.44 120 SER B O 1
ATOM 4364 N N . GLY B 1 121 ? -3.277 20.766 29.891 1 87.94 121 GLY B N 1
ATOM 4365 C CA . GLY B 1 121 ? -4.254 21.844 29.781 1 87.94 121 GLY B CA 1
ATOM 4366 C C . GLY B 1 121 ? -3.945 23.016 30.703 1 87.94 121 GLY B C 1
ATOM 4367 O O . GLY B 1 121 ? -4.574 24.062 30.594 1 87.94 121 GLY B O 1
ATOM 4368 N N . GLY B 1 122 ? -3.002 22.859 31.609 1 89.5 122 GLY B N 1
ATOM 4369 C CA . GLY B 1 122 ? -2.602 23.938 32.5 1 89.5 122 GLY B CA 1
ATOM 4370 C C . GLY B 1 122 ? -1.649 24.922 31.859 1 89.5 122 GLY B C 1
ATOM 4371 O O . GLY B 1 122 ? -1.082 24.656 30.797 1 89.5 122 GLY B O 1
ATOM 4372 N N . PRO B 1 123 ? -1.557 26.094 32.469 1 92.44 123 PRO B N 1
ATOM 4373 C CA . PRO B 1 123 ? -0.668 27.125 31.906 1 92.44 123 PRO B CA 1
ATOM 4374 C C . PRO B 1 123 ? 0.804 26.859 32.219 1 92.44 123 PRO B C 1
ATOM 4376 O O . PRO B 1 123 ? 1.13 26.297 33.25 1 92.44 123 PRO B O 1
ATOM 4379 N N . CYS B 1 124 ? 1.625 27.125 31.328 1 93.81 124 CYS B N 1
ATOM 4380 C CA . CYS B 1 124 ? 3.066 27.219 31.531 1 93.81 124 CYS B CA 1
ATOM 4381 C C . CYS B 1 124 ? 3.504 28.688 31.625 1 93.81 124 CYS B C 1
ATOM 4383 O O . CYS B 1 124 ? 3.252 29.469 30.719 1 93.81 124 CYS B O 1
ATOM 4385 N N . VAL B 1 125 ? 4.203 29 32.719 1 94.5 125 VAL B N 1
ATOM 4386 C CA . VAL B 1 125 ? 4.504 30.391 33 1 94.5 125 VAL B CA 1
ATOM 4387 C C . VAL B 1 125 ? 6.012 30.609 33 1 94.5 125 VAL B C 1
ATOM 4389 O O . VAL B 1 125 ? 6.766 29.797 33.531 1 94.5 125 VAL B O 1
ATOM 4392 N N . ASP B 1 126 ? 6.414 31.594 32.25 1 94.56 126 ASP B N 1
ATOM 4393 C CA . ASP B 1 126 ? 7.801 32.031 32.375 1 94.56 126 ASP B CA 1
ATOM 4394 C C . ASP B 1 126 ? 8.102 32.594 33.75 1 94.56 126 ASP B C 1
ATOM 4396 O O . ASP B 1 126 ? 7.434 33.531 34.219 1 94.56 126 ASP B O 1
ATOM 4400 N N . GLN B 1 127 ? 9.109 32.156 34.375 1 92.38 127 GLN B N 1
ATOM 4401 C CA . GLN B 1 127 ? 9.359 32.5 35.781 1 92.38 127 GLN B CA 1
ATOM 4402 C C . GLN B 1 127 ? 9.875 33.938 35.906 1 92.38 127 GLN B C 1
ATOM 4404 O O . GLN B 1 127 ? 9.617 34.625 36.906 1 92.38 127 GLN B O 1
ATOM 4409 N N . GLU B 1 128 ? 10.555 34.344 34.969 1 90.44 128 GLU B N 1
ATOM 4410 C CA . GLU B 1 128 ? 11.133 35.688 35 1 90.44 128 GLU B CA 1
ATOM 4411 C C . GLU B 1 128 ? 10.055 36.75 34.812 1 90.44 128 GLU B C 1
ATOM 4413 O O . GLU B 1 128 ? 9.953 37.688 35.625 1 90.44 128 GLU B O 1
ATOM 4418 N N . SER B 1 129 ? 9.203 36.625 33.875 1 90.06 129 SER B N 1
ATOM 4419 C CA . SER B 1 129 ? 8.242 37.656 33.5 1 90.06 129 SER B CA 1
ATOM 4420 C C . SER B 1 129 ? 6.895 37.406 34.188 1 90.06 129 SER B C 1
ATOM 4422 O O . SER B 1 129 ? 6.082 38.312 34.312 1 90.06 129 SER B O 1
ATOM 4424 N N . GLY B 1 130 ? 6.656 36.188 34.469 1 92.25 130 GLY B N 1
ATOM 4425 C CA . GLY B 1 130 ? 5.359 35.812 35.031 1 92.25 130 GLY B CA 1
ATOM 4426 C C . GLY B 1 130 ? 4.281 35.688 33.969 1 92.25 130 GLY B C 1
ATOM 4427 O O . GLY B 1 130 ? 3.107 35.469 34.312 1 92.25 130 GLY B O 1
ATOM 4428 N N . LEU B 1 131 ? 4.691 35.781 32.781 1 94.88 131 LEU B N 1
ATOM 4429 C CA . LEU B 1 131 ? 3.744 35.688 31.688 1 94.88 131 LEU B CA 1
ATOM 4430 C C . LEU B 1 131 ? 3.584 34.25 31.219 1 94.88 131 LEU B C 1
ATOM 4432 O O . LEU B 1 131 ? 4.508 33.438 31.359 1 94.88 131 LEU B O 1
ATOM 4436 N N . VAL B 1 132 ? 2.418 33.969 30.703 1 95.44 132 VAL B N 1
ATOM 4437 C CA . VAL B 1 132 ? 2.121 32.594 30.234 1 95.44 132 VAL B CA 1
ATOM 4438 C C . VAL B 1 132 ? 2.77 32.375 28.875 1 95.44 132 VAL B C 1
ATOM 4440 O O . VAL B 1 132 ? 2.523 33.125 27.938 1 95.44 132 VAL B O 1
ATOM 4443 N N . VAL B 1 133 ? 3.559 31.25 28.781 1 94.69 133 VAL B N 1
ATOM 4444 C CA . VAL B 1 133 ? 4.285 30.969 27.547 1 94.69 133 VAL B CA 1
ATOM 4445 C C . VAL B 1 133 ? 3.527 29.938 26.719 1 94.69 133 VAL B C 1
ATOM 4447 O O . VAL B 1 133 ? 3.857 29.688 25.562 1 94.69 133 VAL B O 1
ATOM 4450 N N . GLY B 1 134 ? 2.52 29.328 27.312 1 95.19 134 GLY B N 1
ATOM 4451 C CA . GLY B 1 134 ? 1.735 28.344 26.578 1 95.19 134 GLY B CA 1
ATOM 4452 C C . GLY B 1 134 ? 0.903 27.453 27.484 1 95.19 134 GLY B C 1
ATOM 4453 O O . GLY B 1 134 ? 0.664 27.781 28.641 1 95.19 134 GLY B O 1
ATOM 4454 N N . VAL B 1 135 ? 0.39 26.375 26.859 1 93.94 135 VAL B N 1
ATOM 4455 C CA . VAL B 1 135 ? -0.462 25.422 27.531 1 93.94 135 VAL B CA 1
ATOM 4456 C C . VAL B 1 135 ? 0.226 24.047 27.562 1 93.94 135 VAL B C 1
ATOM 4458 O O . VAL B 1 135 ? 0.747 23.594 26.547 1 93.94 135 VAL B O 1
ATOM 4461 N N . ALA B 1 136 ? 0.215 23.453 28.719 1 90.31 136 ALA B N 1
ATOM 4462 C CA . ALA B 1 136 ? 0.852 22.141 28.859 1 90.31 136 ALA B CA 1
ATOM 4463 C C . ALA B 1 136 ? 0.142 21.094 28.016 1 90.31 136 ALA B C 1
ATOM 4465 O O . ALA B 1 136 ? -1.089 21 28.016 1 90.31 136 ALA B O 1
ATOM 4466 N N . PHE B 1 137 ? 0.985 20.406 27.188 1 81.69 137 PHE B N 1
ATOM 4467 C CA . PHE B 1 137 ? 0.55 19.422 26.203 1 81.69 137 PHE B CA 1
ATOM 4468 C C . PHE B 1 137 ? 1.059 18.031 26.547 1 81.69 137 PHE B C 1
ATOM 4470 O O . PHE B 1 137 ? 2.219 17.875 26.938 1 81.69 137 PHE B O 1
ATOM 4477 N N . GLN B 1 138 ? 0.34 17.094 26.984 1 61.28 138 GLN B N 1
ATOM 4478 C CA . GLN B 1 138 ? 0.839 15.805 27.438 1 61.28 138 GLN B CA 1
ATOM 4479 C C . GLN B 1 138 ? 1.292 14.945 26.266 1 61.28 138 GLN B C 1
ATOM 4481 O O . GLN B 1 138 ? 0.517 14.695 25.344 1 61.28 138 GLN B O 1
ATOM 4486 N N . LYS B 1 139 ? 2.273 15.078 25.5 1 51.66 139 LYS B N 1
ATOM 4487 C CA . LYS B 1 139 ? 2.467 14.109 24.422 1 51.66 139 LYS B CA 1
ATOM 4488 C C . LYS B 1 139 ? 2.912 12.758 24.969 1 51.66 139 LYS B C 1
ATOM 4490 O O . LYS B 1 139 ? 2.336 11.719 24.625 1 51.66 139 LYS B O 1
ATOM 4495 N N . SER B 1 140 ? 4.453 12.586 25.141 1 47.69 140 SER B N 1
ATOM 4496 C CA . SER B 1 140 ? 5.215 11.523 24.484 1 47.69 140 SER B CA 1
ATOM 4497 C C . SER B 1 140 ? 5.066 10.195 25.219 1 47.69 140 SER B C 1
ATOM 4499 O O . SER B 1 140 ? 5.668 10 26.281 1 47.69 140 SER B O 1
ATOM 4501 N N . VAL B 1 141 ? 4.004 9.844 25.453 1 43.91 141 VAL B N 1
ATOM 4502 C CA . VAL B 1 141 ? 4.082 8.492 26 1 43.91 141 VAL B CA 1
ATOM 4503 C C . VAL B 1 141 ? 5.23 7.734 25.328 1 43.91 141 VAL B C 1
ATOM 4505 O O . VAL B 1 141 ? 5.75 6.77 25.891 1 43.91 141 VAL B O 1
ATOM 4508 N N . SER B 1 142 ? 5.254 7.797 23.984 1 44.53 142 SER B N 1
ATOM 4509 C CA . SER B 1 142 ? 6.07 6.727 23.422 1 44.53 142 SER B CA 1
ATOM 4510 C C . SER B 1 142 ? 7.531 6.867 23.844 1 44.53 142 SER B C 1
ATOM 4512 O O . SER B 1 142 ? 8.336 5.969 23.594 1 44.53 142 SER B O 1
ATOM 4514 N N . SER B 1 143 ? 8.039 8.125 23.891 1 44.97 143 SER B N 1
ATOM 4515 C CA . SER B 1 143 ? 9.492 8.047 24 1 44.97 143 SER B CA 1
ATOM 4516 C C . SER B 1 143 ? 9.922 7.746 25.422 1 44.97 143 SER B C 1
ATOM 4518 O O . SER B 1 143 ? 9.445 8.375 26.375 1 44.97 143 SER B O 1
ATOM 4520 N N . GLY B 1 144 ? 9.984 6.5 25.688 1 50 144 GLY B N 1
ATOM 4521 C CA . GLY B 1 144 ? 10.734 5.941 26.812 1 50 144 GLY B CA 1
ATOM 4522 C C . GLY B 1 144 ? 11.461 6.992 27.625 1 50 144 GLY B C 1
ATOM 4523 O O . GLY B 1 144 ? 12.234 6.66 28.531 1 50 144 GLY B O 1
ATOM 4524 N N . ALA B 1 145 ? 11.516 8.211 27.156 1 51.78 145 ALA B N 1
ATOM 4525 C CA . ALA B 1 145 ? 12.367 9.125 27.906 1 51.78 145 ALA B CA 1
ATOM 4526 C C . ALA B 1 145 ? 11.641 9.672 29.125 1 51.78 145 ALA B C 1
ATOM 4528 O O . ALA B 1 145 ? 10.594 10.312 29 1 51.78 145 ALA B O 1
ATOM 4529 N N . ASP B 1 146 ? 12.094 9.461 30.156 1 63.53 146 ASP B N 1
ATOM 4530 C CA . ASP B 1 146 ? 11.742 9.914 31.484 1 63.53 146 ASP B CA 1
ATOM 4531 C C . ASP B 1 146 ? 12.008 11.406 31.656 1 63.53 146 ASP B C 1
ATOM 4533 O O . ASP B 1 146 ? 12.977 11.938 31.094 1 63.53 146 ASP B O 1
ATOM 4537 N N . ASN B 1 147 ? 10.961 12.438 31.766 1 76.5 147 ASN B N 1
ATOM 4538 C CA . ASN B 1 147 ? 11.109 13.797 32.25 1 76.5 147 ASN B CA 1
ATOM 4539 C C . ASN B 1 147 ? 11.055 14.82 31.125 1 76.5 147 ASN B C 1
ATOM 4541 O O . ASN B 1 147 ? 11.82 15.789 31.125 1 76.5 147 ASN B O 1
ATOM 4545 N N . VAL B 1 148 ? 10.5 14.531 30.031 1 83.62 148 VAL B N 1
ATOM 4546 C CA . VAL B 1 148 ? 10.32 15.5 28.953 1 83.62 148 VAL B CA 1
ATOM 4547 C C . VAL B 1 148 ? 8.844 15.875 28.844 1 83.62 148 VAL B C 1
ATOM 4549 O O . VAL B 1 148 ? 7.973 15.008 28.953 1 83.62 148 VAL B O 1
ATOM 4552 N N . GLY B 1 149 ? 8.617 17.188 28.828 1 86.25 149 GLY B N 1
ATOM 4553 C CA . GLY B 1 149 ? 7.273 17.688 28.625 1 86.25 149 GLY B CA 1
ATOM 4554 C C . GLY B 1 149 ? 7.145 18.594 27.406 1 86.25 149 GLY B C 1
ATOM 4555 O O . GLY B 1 149 ? 8.141 19.094 26.891 1 86.25 149 GLY B O 1
ATOM 4556 N N . TYR B 1 150 ? 5.902 18.797 26.938 1 89.44 150 TYR B N 1
ATOM 4557 C CA . TYR B 1 150 ? 5.637 19.625 25.766 1 89.44 150 TYR B CA 1
ATOM 4558 C C . TYR B 1 150 ? 4.586 20.688 26.094 1 89.44 150 TYR B C 1
ATOM 4560 O O . TYR B 1 150 ? 3.621 20.422 26.812 1 89.44 150 TYR B O 1
ATOM 4568 N N . ILE B 1 151 ? 4.812 21.844 25.5 1 91.81 151 ILE B N 1
ATOM 4569 C CA . ILE B 1 151 ? 3.939 23 25.688 1 91.81 151 ILE B CA 1
ATOM 4570 C C . ILE B 1 151 ? 3.424 23.484 24.344 1 91.81 151 ILE B C 1
ATOM 4572 O O . ILE B 1 151 ? 4.184 23.578 23.375 1 91.81 151 ILE B O 1
ATOM 4576 N N . ILE B 1 152 ? 2.15 23.703 24.234 1 93.38 152 ILE B N 1
ATOM 4577 C CA . ILE B 1 152 ? 1.6 24.438 23.094 1 93.38 152 ILE B CA 1
ATOM 4578 C C . ILE B 1 152 ? 1.872 25.938 23.266 1 93.38 152 ILE B C 1
ATOM 4580 O O . ILE B 1 152 ? 1.284 26.594 24.125 1 93.38 152 ILE B O 1
ATOM 4584 N N . PRO B 1 153 ? 2.695 26.484 22.484 1 94.25 153 PRO B N 1
ATOM 4585 C CA . PRO B 1 153 ? 3.154 27.859 22.719 1 94.25 153 PRO B CA 1
ATOM 4586 C C . PRO B 1 153 ? 2.094 28.906 22.375 1 94.25 153 PRO B C 1
ATOM 4588 O O . PRO B 1 153 ? 1.113 28.594 21.703 1 94.25 153 PRO B O 1
ATOM 4591 N N . VAL B 1 154 ? 2.326 30.094 22.812 1 93.88 154 VAL B N 1
ATOM 4592 C CA . VAL B 1 154 ? 1.38 31.188 22.734 1 93.88 154 VAL B CA 1
ATOM 4593 C C . VAL B 1 154 ? 1.022 31.469 21.266 1 93.88 154 VAL B C 1
ATOM 4595 O O . VAL B 1 154 ? -0.142 31.703 20.953 1 93.88 154 VAL B O 1
ATOM 4598 N N . PRO B 1 155 ? 1.999 31.391 20.344 1 91.06 155 PRO B N 1
ATOM 4599 C CA . PRO B 1 155 ? 1.602 31.656 18.969 1 91.06 155 PRO B CA 1
ATOM 4600 C C . PRO B 1 155 ? 0.522 30.688 18.469 1 91.06 155 PRO B C 1
ATOM 4602 O O . PRO B 1 155 ? -0.359 31.078 17.703 1 91.06 155 PRO B O 1
ATOM 4605 N N . VAL B 1 156 ? 0.592 29.469 18.859 1 91.94 156 VAL B N 1
ATOM 4606 C CA . VAL B 1 156 ? -0.425 28.5 18.484 1 91.94 156 VAL B CA 1
ATOM 4607 C C . VAL B 1 156 ? -1.739 28.812 19.188 1 91.94 156 VAL B C 1
ATOM 4609 O O . VAL B 1 156 ? -2.811 28.75 18.578 1 91.94 156 VAL B O 1
ATOM 4612 N N . VAL B 1 157 ? -1.662 29.203 20.422 1 93.5 157 VAL B N 1
ATOM 4613 C CA . VAL B 1 157 ? -2.84 29.594 21.203 1 93.5 157 VAL B CA 1
ATOM 4614 C C . VAL B 1 157 ? -3.52 30.797 20.547 1 93.5 157 VAL B C 1
ATOM 4616 O O . VAL B 1 157 ? -4.742 30.812 20.391 1 93.5 157 VAL B O 1
ATOM 4619 N N . GLN B 1 158 ? -2.725 31.75 20.219 1 92.31 158 GLN B N 1
ATOM 4620 C CA . GLN B 1 158 ? -3.262 32.938 19.578 1 92.31 158 GLN B CA 1
ATOM 4621 C C . GLN B 1 158 ? -3.945 32.625 18.266 1 92.31 158 GLN B C 1
ATOM 4623 O O . GLN B 1 158 ? -5 33.188 17.938 1 92.31 158 GLN B O 1
ATOM 4628 N N . HIS B 1 159 ? -3.33 31.781 17.516 1 90.06 159 HIS B N 1
ATOM 4629 C CA . HIS B 1 159 ? -3.961 31.344 16.281 1 90.06 159 HIS B CA 1
ATOM 4630 C C . HIS B 1 159 ? -5.324 30.719 16.547 1 90.06 159 HIS B C 1
ATOM 4632 O O . HIS B 1 159 ? -6.301 31.031 15.867 1 90.06 159 HIS B O 1
ATOM 4638 N N . PHE B 1 160 ? -5.359 29.875 17.5 1 89.81 160 PHE B N 1
ATOM 4639 C CA . PHE B 1 160 ? -6.598 29.219 17.891 1 89.81 160 PHE B CA 1
ATOM 4640 C C . PHE B 1 160 ? -7.66 30.25 18.281 1 89.81 160 PHE B C 1
ATOM 4642 O O . PHE B 1 160 ? -8.805 30.156 17.828 1 89.81 160 PHE B O 1
ATOM 4649 N N . LEU B 1 161 ? -7.273 31.219 19.016 1 91.06 161 LEU B N 1
ATOM 4650 C CA . LEU B 1 161 ? -8.203 32.25 19.453 1 91.06 161 LEU B CA 1
ATOM 4651 C C . LEU B 1 161 ? -8.656 33.125 18.266 1 91.06 161 LEU B C 1
ATOM 4653 O O . LEU B 1 161 ? -9.812 33.531 18.219 1 91.06 161 LEU B O 1
ATOM 4657 N N . GLU B 1 162 ? -7.762 33.344 17.422 1 89.25 162 GLU B N 1
ATOM 4658 C CA . GLU B 1 162 ? -8.133 34.062 16.219 1 89.25 162 GLU B CA 1
ATOM 4659 C C . GLU B 1 162 ? -9.141 33.281 15.383 1 89.25 162 GLU B C 1
ATOM 4661 O O . GLU B 1 162 ? -10.094 33.875 14.844 1 89.25 162 GLU B O 1
ATOM 4666 N N . CYS B 1 163 ? -8.875 32 15.266 1 85.56 163 CYS B N 1
ATOM 4667 C CA . CYS B 1 163 ? -9.82 31.156 14.562 1 85.56 163 CYS B CA 1
ATOM 4668 C C . CYS B 1 163 ? -11.195 31.219 15.211 1 85.56 163 CYS B C 1
ATOM 4670 O O . CYS B 1 163 ? -12.211 31.312 14.516 1 85.56 163 CYS B O 1
ATOM 4672 N N . TYR B 1 164 ? -11.172 31.188 16.484 1 85.81 164 TYR B N 1
ATOM 4673 C CA . TYR B 1 164 ? -12.422 31.266 17.234 1 85.81 164 TYR B CA 1
ATOM 4674 C C . TYR B 1 164 ? -13.148 32.562 16.938 1 85.81 164 TYR B C 1
ATOM 4676 O O . TYR B 1 164 ? -14.367 32.594 16.734 1 85.81 164 TYR B O 1
ATOM 4684 N N . THR B 1 165 ? -12.438 33.625 16.812 1 88.81 165 THR B N 1
ATOM 4685 C CA . THR B 1 165 ? -13.023 34.938 16.625 1 88.81 165 THR B CA 1
ATOM 4686 C C . THR B 1 165 ? -13.484 35.125 15.188 1 88.81 165 THR B C 1
ATOM 4688 O O . THR B 1 165 ? -14.547 35.719 14.945 1 88.81 165 THR B O 1
ATOM 4691 N N . THR B 1 166 ? -12.75 34.625 14.25 1 85.44 166 THR B N 1
ATOM 4692 C CA . THR B 1 166 ? -13.031 34.875 12.844 1 85.44 166 THR B CA 1
ATOM 4693 C C . THR B 1 166 ? -13.93 33.781 12.273 1 85.44 166 THR B C 1
ATOM 4695 O O . THR B 1 166 ? -14.586 33.969 11.25 1 85.44 166 THR B O 1
ATOM 4698 N N . GLY B 1 167 ? -13.836 32.594 12.859 1 81.5 167 GLY B N 1
ATOM 4699 C CA . GLY B 1 167 ? -14.602 31.469 12.352 1 81.5 167 GLY B CA 1
ATOM 4700 C C . GLY B 1 167 ? -13.859 30.672 11.297 1 81.5 167 GLY B C 1
ATOM 4701 O O . GLY B 1 167 ? -14.352 29.641 10.812 1 81.5 167 GLY B O 1
ATOM 4702 N N . VAL B 1 168 ? -12.75 31.141 10.898 1 80.19 168 VAL B N 1
ATOM 4703 C CA . VAL B 1 168 ? -11.93 30.406 9.93 1 80.19 168 VAL B CA 1
ATOM 4704 C C . VAL B 1 168 ? -10.984 29.453 10.656 1 80.19 168 VAL B C 1
ATOM 4706 O O . VAL B 1 168 ? -10.008 29.891 11.273 1 80.19 168 VAL B O 1
ATOM 4709 N N . TRP B 1 169 ? -11.258 28.203 10.539 1 78 169 TRP B N 1
ATOM 4710 C CA . TRP B 1 169 ? -10.508 27.203 11.297 1 78 169 TRP B CA 1
ATOM 4711 C C . TRP B 1 169 ? -9.453 26.547 10.422 1 78 169 TRP B C 1
ATOM 4713 O O . TRP B 1 169 ? -9.602 26.484 9.195 1 78 169 TRP B O 1
ATOM 4723 N N . GLY B 1 170 ? -8.438 26.125 11.094 1 81.06 170 GLY B N 1
ATOM 4724 C CA . GLY B 1 170 ? -7.422 25.328 10.43 1 81.06 170 GLY B CA 1
ATOM 4725 C C . GLY B 1 170 ? -6.07 26.016 10.352 1 81.06 170 GLY B C 1
ATOM 4726 O O . GLY B 1 170 ? -5.973 27.219 10.562 1 81.06 170 GLY B O 1
ATOM 4727 N N . PHE B 1 171 ? -5.047 25.266 10.18 1 86.56 171 PHE B N 1
ATOM 4728 C CA . PHE B 1 171 ? -3.693 25.75 9.953 1 86.56 171 PHE B CA 1
ATOM 4729 C C . PHE B 1 171 ? -3.375 25.797 8.469 1 86.56 171 PHE B C 1
ATOM 4731 O O . PHE B 1 171 ? -3.771 24.906 7.715 1 86.56 171 PHE B O 1
ATOM 4738 N N . GLY B 1 172 ? -2.777 26.828 8.102 1 89.62 172 GLY B N 1
ATOM 4739 C CA . GLY B 1 172 ? -2.463 27.016 6.695 1 89.62 172 GLY B CA 1
ATOM 4740 C C . GLY B 1 172 ? -1.436 26.031 6.176 1 89.62 172 GLY B C 1
ATOM 4741 O O . GLY B 1 172 ? -0.553 25.594 6.918 1 89.62 172 GLY B O 1
ATOM 4742 N N . VAL B 1 173 ? -1.596 25.688 4.93 1 92.69 173 VAL B N 1
ATOM 4743 C CA . VAL B 1 173 ? -0.6 24.891 4.227 1 92.69 173 VAL B CA 1
ATOM 4744 C C . VAL B 1 173 ? -0.243 25.547 2.898 1 92.69 173 VAL B C 1
ATOM 4746 O O . VAL B 1 173 ? -1.069 26.25 2.303 1 92.69 173 VAL B O 1
ATOM 4749 N N . PRO B 1 174 ? 0.986 25.328 2.496 1 95.38 174 PRO B N 1
ATOM 4750 C CA . PRO B 1 174 ? 1.396 26 1.264 1 95.38 174 PRO B CA 1
ATOM 4751 C C . PRO B 1 174 ? 0.833 25.344 0.01 1 95.38 174 PRO B C 1
ATOM 4753 O O . PRO B 1 174 ? 0.809 25.953 -1.061 1 95.38 174 PRO B O 1
ATOM 4756 N N . GLY B 1 175 ? 0.437 24.078 0.11 1 94.94 175 GLY B N 1
ATOM 4757 C CA . GLY B 1 175 ? -0.066 23.391 -1.063 1 94.94 175 GLY B CA 1
ATOM 4758 C C . GLY B 1 175 ? 1.034 22.797 -1.923 1 94.94 175 GLY B C 1
ATOM 4759 O O . GLY B 1 175 ? 0.797 22.422 -3.072 1 94.94 175 GLY B O 1
ATOM 4760 N N . PHE B 1 176 ? 2.23 22.797 -1.437 1 95.62 176 PHE B N 1
ATOM 4761 C CA . PHE B 1 176 ? 3.332 22.156 -2.135 1 95.62 176 PHE B CA 1
ATOM 4762 C C . PHE B 1 176 ? 4.301 21.516 -1.143 1 95.62 176 PHE B C 1
ATOM 4764 O O . PHE B 1 176 ? 4.34 21.906 0.028 1 95.62 176 PHE B O 1
ATOM 4771 N N . ASP B 1 177 ? 5.027 20.516 -1.59 1 95.19 177 ASP B N 1
ATOM 4772 C CA . ASP B 1 177 ? 6.117 19.891 -0.846 1 95.19 177 ASP B CA 1
ATOM 4773 C C . ASP B 1 177 ? 7.473 20.312 -1.408 1 95.19 177 ASP B C 1
ATOM 4775 O O . ASP B 1 177 ? 7.543 20.953 -2.463 1 95.19 177 ASP B O 1
ATOM 4779 N N . TRP B 1 178 ? 8.469 20.047 -0.631 1 96.88 178 TRP B N 1
ATOM 4780 C CA . TRP B 1 178 ? 9.773 20.484 -1.108 1 96.88 178 TRP B CA 1
ATOM 4781 C C . TRP B 1 178 ? 10.852 19.453 -0.763 1 96.88 178 TRP B C 1
ATOM 4783 O O . TRP B 1 178 ? 10.648 18.609 0.114 1 96.88 178 TRP B O 1
ATOM 4793 N N . GLN B 1 179 ? 11.852 19.484 -1.509 1 96.75 179 GLN B N 1
ATOM 4794 C CA . GLN B 1 179 ? 13.062 18.703 -1.312 1 96.75 179 GLN B CA 1
ATOM 4795 C C . GLN B 1 179 ? 14.219 19.578 -0.844 1 96.75 179 GLN B C 1
ATOM 4797 O O . GLN B 1 179 ? 14.375 20.703 -1.304 1 96.75 179 GLN B O 1
ATOM 4802 N N . LEU B 1 180 ? 15.016 19 0.026 1 96.69 180 LEU B N 1
ATOM 4803 C CA . LEU B 1 180 ? 16.156 19.75 0.553 1 96.69 180 LEU B CA 1
ATOM 4804 C C . LEU B 1 180 ? 17.266 19.844 -0.484 1 96.69 180 LEU B C 1
ATOM 4806 O O . LEU B 1 180 ? 17.406 18.953 -1.334 1 96.69 180 LEU B O 1
ATOM 4810 N N . LEU B 1 181 ? 18 20.906 -0.437 1 96 181 LEU B N 1
ATOM 4811 C CA . LEU B 1 181 ? 19.078 21.141 -1.388 1 96 181 LEU B CA 1
ATOM 4812 C C . LEU B 1 181 ? 20.422 21.125 -0.685 1 96 181 LEU B C 1
ATOM 4814 O O . LEU B 1 181 ? 21.234 22.047 -0.857 1 96 181 LEU B O 1
ATOM 4818 N N . ASP B 1 182 ? 20.656 20.062 -0.05 1 91.88 182 ASP B N 1
ATOM 4819 C CA . ASP B 1 182 ? 21.906 19.953 0.696 1 91.88 182 ASP B CA 1
ATOM 4820 C C . ASP B 1 182 ? 22.984 19.266 -0.136 1 91.88 182 ASP B C 1
ATOM 4822 O O . ASP B 1 182 ? 24.172 19.281 0.229 1 91.88 182 ASP B O 1
ATOM 4826 N N . ASN B 1 183 ? 22.641 18.688 -1.231 1 94.69 183 ASN B N 1
ATOM 4827 C CA . ASN B 1 183 ? 23.609 18.031 -2.098 1 94.69 183 ASN B CA 1
ATOM 4828 C C . ASN B 1 183 ? 24.188 18.984 -3.133 1 94.69 183 ASN B C 1
ATOM 4830 O O . ASN B 1 183 ? 23.438 19.625 -3.873 1 94.69 183 ASN B O 1
ATOM 4834 N N . PRO B 1 184 ? 25.5 19.031 -3.24 1 93.75 184 PRO B N 1
ATOM 4835 C CA . PRO B 1 184 ? 26.109 20 -4.16 1 93.75 184 PRO B CA 1
ATOM 4836 C C . PRO B 1 184 ? 25.766 19.719 -5.621 1 93.75 184 PRO B C 1
ATOM 4838 O O . PRO B 1 184 ? 25.562 20.656 -6.398 1 93.75 184 PRO B O 1
ATOM 4841 N N . SER B 1 185 ? 25.719 18.438 -5.977 1 95.06 185 SER B N 1
ATOM 4842 C CA . SER B 1 185 ? 25.391 18.094 -7.359 1 95.06 185 SER B CA 1
ATOM 4843 C C . SER B 1 185 ? 23.984 18.531 -7.727 1 95.06 185 SER B C 1
ATOM 4845 O O . SER B 1 185 ? 23.75 19.062 -8.812 1 95.06 185 SER B O 1
ATOM 4847 N N . LEU B 1 186 ? 23.094 18.297 -6.848 1 95.31 186 LEU B N 1
ATOM 4848 C CA . LEU B 1 186 ? 21.703 18.688 -7.098 1 95.31 186 LEU B CA 1
ATOM 4849 C C . LEU B 1 186 ? 21.578 20.219 -7.191 1 95.31 186 LEU B C 1
ATOM 4851 O O . LEU B 1 186 ? 20.875 20.734 -8.062 1 95.31 186 LEU B O 1
ATOM 4855 N N . ARG B 1 187 ? 22.25 20.953 -6.328 1 94.88 187 ARG B N 1
ATOM 4856 C CA . ARG B 1 187 ? 22.25 22.406 -6.367 1 94.88 187 ARG B CA 1
ATOM 4857 C C . ARG B 1 187 ? 22.734 22.922 -7.723 1 94.88 187 ARG B C 1
ATOM 4859 O O . ARG B 1 187 ? 22.125 23.828 -8.305 1 94.88 187 ARG B O 1
ATOM 4866 N N . ASP B 1 188 ? 23.797 22.281 -8.156 1 94.19 188 ASP B N 1
ATOM 4867 C CA . ASP B 1 188 ? 24.359 22.688 -9.445 1 94.19 188 ASP B CA 1
ATOM 4868 C C . ASP B 1 188 ? 23.375 22.391 -10.578 1 94.19 188 ASP B C 1
ATOM 4870 O O . ASP B 1 188 ? 23.203 23.203 -11.484 1 94.19 188 ASP B O 1
ATOM 4874 N N . LEU B 1 189 ? 22.781 21.234 -10.531 1 94.06 189 LEU B N 1
ATOM 4875 C CA . LEU B 1 189 ? 21.859 20.812 -11.578 1 94.06 189 LEU B CA 1
ATOM 4876 C C . LEU B 1 189 ? 20.703 21.797 -11.703 1 94.06 189 LEU B C 1
ATOM 4878 O O . LEU B 1 189 ? 20.281 22.141 -12.812 1 94.06 189 LEU B O 1
ATOM 4882 N N . VAL B 1 190 ? 20.188 22.25 -10.539 1 93.94 190 VAL B N 1
ATOM 4883 C CA . VAL B 1 190 ? 18.984 23.078 -10.578 1 93.94 190 VAL B CA 1
ATOM 4884 C C . VAL B 1 190 ? 19.391 24.547 -10.711 1 93.94 190 VAL B C 1
ATOM 4886 O O . VAL B 1 190 ? 18.531 25.438 -10.742 1 93.94 190 VAL B O 1
ATOM 4889 N N . GLY B 1 191 ? 20.688 24.828 -10.656 1 92.31 191 GLY B N 1
ATOM 4890 C CA . GLY B 1 191 ? 21.188 26.156 -10.945 1 92.31 191 GLY B CA 1
ATOM 4891 C C . GLY B 1 191 ? 21.141 27.078 -9.742 1 92.31 191 GLY B C 1
ATOM 4892 O O . GLY B 1 191 ? 20.953 28.297 -9.891 1 92.31 191 GLY B O 1
ATOM 4893 N N . LEU B 1 192 ? 21.25 26.531 -8.57 1 94.94 192 LEU B N 1
ATOM 4894 C CA . LEU B 1 192 ? 21.297 27.359 -7.367 1 94.94 192 LEU B CA 1
ATOM 4895 C C . LEU B 1 192 ? 22.734 27.766 -7.031 1 94.94 192 LEU B C 1
ATOM 4897 O O . LEU B 1 192 ? 23.547 26.906 -6.668 1 94.94 192 LEU B O 1
ATOM 4901 N N . PRO B 1 193 ? 23.031 29.016 -7.105 1 93.75 193 PRO B N 1
ATOM 4902 C CA . PRO B 1 193 ? 24.391 29.453 -6.793 1 93.75 193 PRO B CA 1
ATOM 4903 C C . PRO B 1 193 ? 24.828 29.062 -5.379 1 93.75 193 PRO B C 1
ATOM 4905 O O . PRO B 1 193 ? 23.984 28.922 -4.488 1 93.75 193 PRO B O 1
ATOM 4908 N N . ALA B 1 194 ? 26.078 28.938 -5.16 1 90.69 194 ALA B N 1
ATOM 4909 C CA . ALA B 1 194 ? 26.672 28.453 -3.914 1 90.69 194 ALA B CA 1
ATOM 4910 C C . ALA B 1 194 ? 26.344 29.391 -2.754 1 90.69 194 ALA B C 1
ATOM 4912 O O . ALA B 1 194 ? 26.234 28.953 -1.606 1 90.69 194 ALA B O 1
ATOM 4913 N N . ASP B 1 195 ? 26.156 30.609 -3.027 1 91.88 195 ASP B N 1
ATOM 4914 C CA . ASP B 1 195 ? 25.953 31.594 -1.974 1 91.88 195 ASP B CA 1
ATOM 4915 C C . ASP B 1 195 ? 24.469 31.75 -1.647 1 91.88 195 ASP B C 1
ATOM 4917 O O . ASP B 1 195 ? 24.094 32.594 -0.812 1 91.88 195 ASP B O 1
ATOM 4921 N N . MET B 1 196 ? 23.719 31 -2.297 1 94.25 196 MET B N 1
ATOM 4922 C CA . MET B 1 196 ? 22.281 31.062 -2.061 1 94.25 196 MET B CA 1
ATOM 4923 C C . MET B 1 196 ? 21.766 29.781 -1.409 1 94.25 196 MET B C 1
ATOM 4925 O O . MET B 1 196 ? 22.453 28.75 -1.442 1 94.25 196 MET B O 1
ATOM 4929 N N . THR B 1 197 ? 20.625 29.938 -0.759 1 95.38 197 THR B N 1
ATOM 4930 C CA . THR B 1 197 ? 19.984 28.797 -0.126 1 95.38 197 THR B CA 1
ATOM 4931 C C . THR B 1 197 ? 18.5 28.734 -0.494 1 95.38 197 THR B C 1
ATOM 4933 O O . THR B 1 197 ? 17.969 29.688 -1.075 1 95.38 197 THR B O 1
ATOM 4936 N N . GLY B 1 198 ? 17.906 27.578 -0.283 1 97.25 198 GLY B N 1
ATOM 4937 C CA . GLY B 1 198 ? 16.516 27.359 -0.605 1 97.25 198 GLY B CA 1
ATOM 4938 C C . GLY B 1 198 ? 16.125 25.891 -0.656 1 97.25 198 GLY B C 1
ATOM 4939 O O . GLY B 1 198 ? 16.922 25.031 -0.295 1 97.25 198 GLY B O 1
ATOM 4940 N N . VAL B 1 199 ? 14.898 25.703 -1.005 1 97.94 199 VAL B N 1
ATOM 4941 C CA . VAL B 1 199 ? 14.398 24.328 -1.156 1 97.94 199 VAL B CA 1
ATOM 4942 C C . VAL B 1 199 ? 13.742 24.172 -2.525 1 97.94 199 VAL B C 1
ATOM 4944 O O . VAL B 1 199 ? 13.195 25.141 -3.076 1 97.94 199 VAL B O 1
ATOM 4947 N N . LEU B 1 200 ? 13.82 22.969 -3.068 1 97.88 200 LEU B N 1
ATOM 4948 C CA . LEU B 1 200 ? 13.273 22.672 -4.383 1 97.88 200 LEU B CA 1
ATOM 4949 C C . LEU B 1 200 ? 11.82 22.219 -4.273 1 97.88 200 LEU B C 1
ATOM 4951 O O . LEU B 1 200 ? 11.516 21.266 -3.545 1 97.88 200 LEU B O 1
ATOM 4955 N N . VAL B 1 201 ? 10.945 22.953 -4.98 1 97.5 201 VAL B N 1
ATOM 4956 C CA . VAL B 1 201 ? 9.562 22.516 -5.012 1 97.5 201 VAL B CA 1
ATOM 4957 C C . VAL B 1 201 ? 9.469 21.141 -5.648 1 97.5 201 VAL B C 1
ATOM 4959 O O . VAL B 1 201 ? 9.93 20.938 -6.777 1 97.5 201 VAL B O 1
ATOM 4962 N N . SER B 1 202 ? 8.953 20.203 -4.902 1 95.94 202 SER B N 1
ATOM 4963 C CA . SER B 1 202 ? 8.906 18.828 -5.398 1 95.94 202 SER B CA 1
ATOM 4964 C C . SER B 1 202 ? 7.523 18.5 -5.965 1 95.94 202 SER B C 1
ATOM 4966 O O . SER B 1 202 ? 7.41 18 -7.086 1 95.94 202 SER B O 1
ATOM 4968 N N . THR B 1 203 ? 6.516 18.719 -5.184 1 94.56 203 THR B N 1
ATOM 4969 C CA . THR B 1 203 ? 5.148 18.438 -5.605 1 94.56 203 THR B CA 1
ATOM 4970 C C . THR B 1 203 ? 4.242 19.625 -5.328 1 94.56 203 THR B C 1
ATOM 4972 O O . THR B 1 203 ? 4.457 20.375 -4.363 1 94.56 203 THR B O 1
ATOM 4975 N N . VAL B 1 204 ? 3.336 19.797 -6.195 1 95.62 204 VAL B N 1
ATOM 4976 C CA . VAL B 1 204 ? 2.324 20.828 -6.012 1 95.62 204 VAL B CA 1
ATOM 4977 C C . VAL B 1 204 ? 0.931 20.203 -6.055 1 95.62 204 VAL B C 1
ATOM 4979 O O . VAL B 1 204 ? 0.625 19.422 -6.953 1 95.62 204 VAL B O 1
ATOM 4982 N N . GLU B 1 205 ? 0.162 20.5 -5.102 1 94.38 205 GLU B N 1
ATOM 4983 C CA . GLU B 1 205 ? -1.202 19.984 -5.059 1 94.38 205 GLU B CA 1
ATOM 4984 C C . GLU B 1 205 ? -2.068 20.625 -6.141 1 94.38 205 GLU B C 1
ATOM 4986 O O . GLU B 1 205 ? -2.18 21.844 -6.215 1 94.38 205 GLU B O 1
ATOM 4991 N N . VAL B 1 206 ? -2.748 19.859 -6.879 1 92.88 206 VAL B N 1
ATOM 4992 C CA . VAL B 1 206 ? -3.498 20.312 -8.039 1 92.88 206 VAL B CA 1
ATOM 4993 C C . VAL B 1 206 ? -4.699 21.141 -7.586 1 92.88 206 VAL B C 1
ATOM 4995 O O . VAL B 1 206 ? -5.164 22.031 -8.305 1 92.88 206 VAL B O 1
ATOM 4998 N N . THR B 1 207 ? -5.168 20.922 -6.363 1 92.06 207 THR B N 1
ATOM 4999 C CA . THR B 1 207 ? -6.375 21.578 -5.887 1 92.06 207 THR B CA 1
ATOM 5000 C C . THR B 1 207 ? -6.02 22.797 -5.027 1 92.06 207 THR B C 1
ATOM 5002 O O . THR B 1 207 ? -6.898 23.422 -4.441 1 92.06 207 THR B O 1
ATOM 5005 N N . SER B 1 208 ? -4.738 23.062 -4.934 1 93.06 208 SER B N 1
ATOM 5006 C CA . SER B 1 208 ? -4.297 24.219 -4.152 1 93.06 208 SER B CA 1
ATOM 5007 C C . SER B 1 208 ? -4.039 25.422 -5.043 1 93.06 208 SER B C 1
ATOM 5009 O O . SER B 1 208 ? -3.85 25.281 -6.254 1 93.06 208 SER B O 1
ATOM 5011 N N . PRO B 1 209 ? -4.074 26.547 -4.477 1 93.81 209 PRO B N 1
ATOM 5012 C CA . PRO B 1 209 ? -3.725 27.75 -5.242 1 93.81 209 PRO B CA 1
ATOM 5013 C C . PRO B 1 209 ? -2.295 27.719 -5.781 1 93.81 209 PRO B C 1
ATOM 5015 O O . PRO B 1 209 ? -1.969 28.438 -6.727 1 93.81 209 PRO B O 1
ATOM 5018 N N . ALA B 1 210 ? -1.469 26.891 -5.227 1 95.81 210 ALA B N 1
ATOM 5019 C CA . ALA B 1 210 ? -0.07 26.812 -5.637 1 95.81 210 ALA B CA 1
ATOM 5020 C C . ALA B 1 210 ? 0.055 26.266 -7.055 1 95.81 210 ALA B C 1
ATOM 5022 O O . ALA B 1 210 ? 1.084 26.453 -7.707 1 95.81 210 ALA B O 1
ATOM 5023 N N . ARG B 1 211 ? -0.923 25.562 -7.543 1 94.19 211 ARG B N 1
ATOM 5024 C CA . ARG B 1 211 ? -0.894 24.844 -8.805 1 94.19 211 ARG B CA 1
ATOM 5025 C C . ARG B 1 211 ? -0.535 25.766 -9.961 1 94.19 211 ARG B C 1
ATOM 5027 O O . ARG B 1 211 ? 0.235 25.391 -10.852 1 94.19 211 ARG B O 1
ATOM 5034 N N . HIS B 1 212 ? -1.021 26.969 -9.914 1 92.38 212 HIS B N 1
ATOM 5035 C CA . HIS B 1 212 ? -0.801 27.875 -11.039 1 92.38 212 HIS B CA 1
ATOM 5036 C C . HIS B 1 212 ? 0.344 28.844 -10.758 1 92.38 212 HIS B C 1
ATOM 5038 O O . HIS B 1 212 ? 0.728 29.625 -11.625 1 92.38 212 HIS B O 1
ATOM 5044 N N . LEU B 1 213 ? 0.898 28.719 -9.57 1 96.44 213 LEU B N 1
ATOM 5045 C CA . LEU B 1 213 ? 1.889 29.703 -9.156 1 96.44 213 LEU B CA 1
ATOM 5046 C C . LEU B 1 213 ? 3.287 29.094 -9.133 1 96.44 213 LEU B C 1
ATOM 5048 O O . LEU B 1 213 ? 4.281 29.812 -9.32 1 96.44 213 LEU B O 1
ATOM 5052 N N . LEU B 1 214 ? 3.348 27.781 -8.883 1 97.31 214 LEU B N 1
ATOM 5053 C CA . LEU B 1 214 ? 4.637 27.125 -8.703 1 97.31 214 LEU B CA 1
ATOM 5054 C C . LEU B 1 214 ? 4.781 25.953 -9.656 1 97.31 214 LEU B C 1
ATOM 5056 O O . LEU B 1 214 ? 3.787 25.312 -10.023 1 97.31 214 LEU B O 1
ATOM 5060 N N . HIS B 1 215 ? 5.953 25.656 -10.039 1 94.94 215 HIS B N 1
ATOM 5061 C CA . HIS B 1 215 ? 6.273 24.547 -10.938 1 94.94 215 HIS B CA 1
ATOM 5062 C C . HIS B 1 215 ? 7.125 23.5 -10.234 1 94.94 215 HIS B C 1
ATOM 5064 O O . HIS B 1 215 ? 8.258 23.781 -9.836 1 94.94 215 HIS B O 1
ATOM 5070 N N . PRO B 1 216 ? 6.637 22.328 -10.141 1 92.75 216 PRO B N 1
ATOM 5071 C CA . PRO B 1 216 ? 7.391 21.266 -9.469 1 92.75 216 PRO B CA 1
ATOM 5072 C C . PRO B 1 216 ? 8.703 20.938 -10.18 1 92.75 216 PRO B C 1
ATOM 5074 O O . PRO B 1 216 ? 8.766 20.938 -11.414 1 92.75 216 PRO B O 1
ATOM 5077 N N . VAL B 1 217 ? 9.734 20.641 -9.469 1 90.75 217 VAL B N 1
ATOM 5078 C CA . VAL B 1 217 ? 11.07 20.219 -9.875 1 90.75 217 VAL B CA 1
ATOM 5079 C C . VAL B 1 217 ? 11.727 21.312 -10.719 1 90.75 217 VAL B C 1
ATOM 5081 O O . VAL B 1 217 ? 12.57 21.016 -11.578 1 90.75 217 VAL B O 1
ATOM 5084 N N . GLU B 1 218 ? 11.219 22.516 -10.625 1 92.94 218 GLU B N 1
ATOM 5085 C CA . GLU B 1 218 ? 11.797 23.641 -11.336 1 92.94 218 GLU B CA 1
ATOM 5086 C C . GLU B 1 218 ? 12.008 24.828 -10.406 1 92.94 218 GLU B C 1
ATOM 5088 O O . GLU B 1 218 ? 13.07 25.453 -10.422 1 92.94 218 GLU B O 1
ATOM 5093 N N . ASP B 1 219 ? 11.055 25.109 -9.594 1 97.62 219 ASP B N 1
ATOM 5094 C CA . ASP B 1 219 ? 11.086 26.281 -8.742 1 97.62 219 ASP B CA 1
ATOM 5095 C C . ASP B 1 219 ? 11.875 26.016 -7.461 1 97.62 219 ASP B C 1
ATOM 5097 O O . ASP B 1 219 ? 11.75 24.938 -6.867 1 97.62 219 ASP B O 1
ATOM 5101 N N . ILE B 1 220 ? 12.672 26.969 -7.102 1 98.25 220 ILE B N 1
ATOM 5102 C CA . ILE B 1 220 ? 13.383 26.953 -5.828 1 98.25 220 ILE B CA 1
ATOM 5103 C C . ILE B 1 220 ? 12.859 28.078 -4.938 1 98.25 220 ILE B C 1
ATOM 5105 O O . ILE B 1 220 ? 12.898 29.25 -5.324 1 98.25 220 ILE B O 1
ATOM 5109 N N . VAL B 1 221 ? 12.336 27.734 -3.795 1 98.25 221 VAL B N 1
ATOM 5110 C CA . VAL B 1 221 ? 11.883 28.75 -2.852 1 98.25 221 VAL B CA 1
ATOM 5111 C C . VAL B 1 221 ? 13.07 29.312 -2.066 1 98.25 221 VAL B C 1
ATOM 5113 O O . VAL B 1 221 ? 13.711 28.578 -1.311 1 98.25 221 VAL B O 1
ATOM 5116 N N . LEU B 1 222 ? 13.297 30.594 -2.182 1 97.75 222 LEU B N 1
ATOM 5117 C CA . LEU B 1 222 ? 14.469 31.234 -1.598 1 97.75 222 LEU B CA 1
ATOM 5118 C C . LEU B 1 222 ? 14.125 31.875 -0.258 1 97.75 222 LEU B C 1
ATOM 5120 O O . LEU B 1 222 ? 14.93 31.844 0.672 1 97.75 222 LEU B O 1
ATOM 5124 N N . SER B 1 223 ? 13.016 32.469 -0.208 1 96.62 223 SER B N 1
ATOM 5125 C CA . SER B 1 223 ? 12.594 33.125 1.015 1 96.62 223 SER B CA 1
ATOM 5126 C C . SER B 1 223 ? 11.078 33.156 1.145 1 96.62 223 SER B C 1
ATOM 5128 O O . SER B 1 223 ? 10.359 33 0.153 1 96.62 223 SER B O 1
ATOM 5130 N N . VAL B 1 224 ? 10.625 33.25 2.295 1 96.5 224 VAL B N 1
ATOM 5131 C CA . VAL B 1 224 ? 9.219 33.375 2.648 1 96.5 224 VAL B CA 1
ATOM 5132 C C . VAL B 1 224 ? 9.023 34.594 3.557 1 96.5 224 VAL B C 1
ATOM 5134 O O . VAL B 1 224 ? 9.586 34.656 4.652 1 96.5 224 VAL B O 1
ATOM 5137 N N . ASP B 1 225 ? 8.242 35.5 3.086 1 93.25 225 ASP B N 1
ATOM 5138 C CA . ASP B 1 225 ? 7.984 36.75 3.822 1 93.25 225 ASP B CA 1
ATOM 5139 C C . ASP B 1 225 ? 9.289 37.438 4.227 1 93.25 225 ASP B C 1
ATOM 5141 O O . ASP B 1 225 ? 9.445 37.844 5.371 1 93.25 225 ASP B O 1
ATOM 5145 N N . GLY B 1 226 ? 10.211 37.344 3.375 1 91.81 226 GLY B N 1
ATOM 5146 C CA . GLY B 1 226 ? 11.477 38.031 3.574 1 91.81 226 GLY B CA 1
ATOM 5147 C C . GLY B 1 226 ? 12.477 37.25 4.391 1 91.81 226 GLY B C 1
ATOM 5148 O O . GLY B 1 226 ? 13.633 37.656 4.539 1 91.81 226 GLY B O 1
ATOM 5149 N N . GLN B 1 227 ? 12.094 36.156 4.93 1 92.25 227 GLN B N 1
ATOM 5150 C CA . GLN B 1 227 ? 12.992 35.312 5.688 1 92.25 227 GLN B CA 1
ATOM 5151 C C . GLN B 1 227 ? 13.633 34.25 4.793 1 92.25 227 GLN B C 1
ATOM 5153 O O . GLN B 1 227 ? 12.938 33.531 4.078 1 92.25 227 GLN B O 1
ATOM 5158 N N . GLU B 1 228 ? 14.867 34.125 4.906 1 93.38 228 GLU B N 1
ATOM 5159 C CA . GLU B 1 228 ? 15.617 33.219 4.055 1 93.38 228 GLU B CA 1
ATOM 5160 C C . GLU B 1 228 ? 15.32 31.766 4.418 1 93.38 228 GLU B C 1
ATOM 5162 O O . GLU B 1 228 ? 15.25 31.406 5.598 1 93.38 228 GLU B O 1
ATOM 5167 N N . VAL B 1 229 ? 15.148 30.984 3.346 1 96.44 229 VAL B N 1
ATOM 5168 C CA . VAL B 1 229 ? 14.922 29.547 3.527 1 96.44 229 VAL B CA 1
ATOM 5169 C C . VAL B 1 229 ? 16.25 28.812 3.449 1 96.44 229 VAL B C 1
ATOM 5171 O O . VAL B 1 229 ? 17 28.953 2.479 1 96.44 229 VAL B O 1
ATOM 5174 N N . GLY B 1 230 ? 16.547 28.031 4.492 1 95.31 230 GLY B N 1
ATOM 5175 C CA . GLY B 1 230 ? 17.766 27.25 4.484 1 95.31 230 GLY B CA 1
ATOM 5176 C C . GLY B 1 230 ? 17.672 26.016 3.607 1 95.31 230 GLY B C 1
ATOM 5177 O O . GLY B 1 230 ? 16.578 25.484 3.385 1 95.31 230 GLY B O 1
ATOM 5178 N N . GLU B 1 231 ? 18.844 25.562 3.148 1 93.94 231 GLU B N 1
ATOM 5179 C CA . GLU B 1 231 ? 18.891 24.344 2.34 1 93.94 231 GLU B CA 1
ATOM 5180 C C . GLU B 1 231 ? 18.406 23.141 3.137 1 93.94 231 GLU B C 1
ATOM 5182 O O . GLU B 1 231 ? 18.094 22.094 2.561 1 93.94 231 GLU B O 1
ATOM 5187 N N . ASP B 1 232 ? 18.297 23.25 4.465 1 91.88 232 ASP B N 1
ATOM 5188 C CA . ASP B 1 232 ? 17.828 22.188 5.332 1 91.88 232 ASP B CA 1
ATOM 5189 C C . ASP B 1 232 ? 16.328 22.297 5.586 1 91.88 232 ASP B C 1
ATOM 5191 O O . ASP B 1 232 ? 15.781 21.578 6.418 1 91.88 232 ASP B O 1
ATOM 5195 N N . GLY B 1 233 ? 15.664 23.234 4.902 1 94.5 233 GLY B N 1
ATOM 5196 C CA . GLY B 1 233 ? 14.219 23.359 5.016 1 94.5 233 GLY B CA 1
ATOM 5197 C C . GLY B 1 233 ? 13.773 24.109 6.258 1 94.5 233 GLY B C 1
ATOM 5198 O O . GLY B 1 233 ? 12.688 23.875 6.777 1 94.5 233 GLY B O 1
ATOM 5199 N N . THR B 1 234 ? 14.625 25 6.773 1 94.06 234 THR B N 1
ATOM 5200 C CA 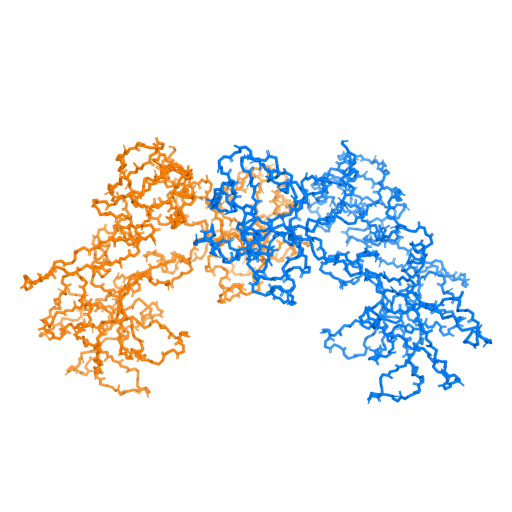. THR B 1 234 ? 14.297 25.781 7.957 1 94.06 234 THR B CA 1
ATOM 5201 C C . THR B 1 234 ? 14.258 27.281 7.625 1 94.06 234 THR B C 1
ATOM 5203 O O . THR B 1 234 ? 14.742 27.688 6.566 1 94.06 234 THR B O 1
ATOM 5206 N N . LEU B 1 235 ? 13.617 27.984 8.469 1 92.31 235 LEU B N 1
ATOM 5207 C CA . LEU B 1 235 ? 13.578 29.438 8.422 1 92.31 235 LEU B CA 1
ATOM 5208 C C . LEU B 1 235 ? 14.32 30.047 9.609 1 92.31 235 LEU B C 1
ATOM 5210 O O . LEU B 1 235 ? 14.227 29.547 10.727 1 92.31 235 LEU B O 1
ATOM 5214 N N . LEU B 1 236 ? 15.039 31 9.297 1 84.44 236 LEU B N 1
ATOM 5215 C CA . LEU B 1 236 ? 15.703 31.734 10.367 1 84.44 236 LEU B CA 1
ATOM 5216 C C . LEU B 1 236 ? 14.789 32.812 10.938 1 84.44 236 LEU B C 1
ATOM 5218 O O . LEU B 1 236 ? 14.398 33.75 10.219 1 84.44 236 LEU B O 1
ATOM 5222 N N . LEU B 1 237 ? 14.312 32.562 12.141 1 78.25 237 LEU B N 1
ATOM 5223 C CA . LEU B 1 237 ? 13.453 33.531 12.805 1 78.25 237 LEU B CA 1
ATOM 5224 C C . LEU B 1 237 ? 14.25 34.344 13.82 1 78.25 237 LEU B C 1
ATOM 5226 O O . LEU B 1 237 ? 15.109 33.812 14.523 1 78.25 237 LEU B O 1
ATOM 5230 N N . THR B 1 238 ? 14.18 35.656 13.648 1 70.94 238 THR B N 1
ATOM 5231 C CA . THR B 1 238 ? 14.781 36.531 14.648 1 70.94 238 THR B CA 1
ATOM 5232 C C . THR B 1 238 ? 13.773 36.906 15.734 1 70.94 238 THR B C 1
ATOM 5234 O O . THR B 1 238 ? 12.656 37.312 15.43 1 70.94 238 THR B O 1
ATOM 5237 N N . GLN B 1 239 ? 14.008 36.375 16.938 1 64.12 239 GLN B N 1
ATOM 5238 C CA . GLN B 1 239 ? 13.125 36.719 18.047 1 64.12 239 GLN B CA 1
ATOM 5239 C C . GLN B 1 239 ? 13.594 37.969 18.766 1 64.12 239 GLN B C 1
ATOM 5241 O O . GLN B 1 239 ? 14.75 38.062 19.203 1 64.12 239 GLN B O 1
ATOM 5246 N N . PRO B 1 240 ? 12.758 39.094 18.672 1 59.47 240 PRO B N 1
ATOM 5247 C CA . PRO B 1 240 ? 13.148 40.281 19.438 1 59.47 240 PRO B CA 1
ATOM 5248 C C . PRO B 1 240 ? 13.188 40.031 20.938 1 59.47 240 PRO B C 1
ATOM 5250 O O . PRO B 1 240 ? 12.508 39.125 21.438 1 59.47 240 PRO B O 1
ATOM 5253 N N . THR B 1 241 ? 14.25 40.375 21.641 1 56.41 241 THR B N 1
ATOM 5254 C CA . THR B 1 241 ? 14.305 40.281 23.094 1 56.41 241 THR B CA 1
ATOM 5255 C C . THR B 1 241 ? 13.711 41.562 23.719 1 56.41 241 THR B C 1
ATOM 5257 O O . THR B 1 241 ? 13.828 42.656 23.172 1 56.41 241 THR B O 1
ATOM 5260 N N . ALA B 1 242 ? 12.664 41.312 24.609 1 53.09 242 ALA B N 1
ATOM 5261 C CA . ALA B 1 242 ? 12.078 42.438 25.297 1 53.09 242 ALA B CA 1
ATOM 5262 C C . ALA B 1 242 ? 13.156 43.281 25.969 1 53.09 242 ALA B C 1
ATOM 5264 O O . ALA B 1 242 ? 13 44.5 26.109 1 53.09 242 ALA B O 1
ATOM 5265 N N . ASP B 1 243 ? 14.195 42.688 26.422 1 50.84 243 ASP B N 1
ATOM 5266 C CA . ASP B 1 243 ? 15.148 43.406 27.266 1 50.84 243 ASP B CA 1
ATOM 5267 C C . ASP B 1 243 ? 16.234 44.062 26.438 1 50.84 243 ASP B C 1
ATOM 5269 O O . ASP B 1 243 ? 17.203 44.625 26.984 1 50.84 243 ASP B O 1
ATOM 5273 N N . GLY B 1 244 ? 16 44.25 25.125 1 55.94 244 GLY B N 1
ATOM 5274 C CA . GLY B 1 244 ? 17 44.906 24.297 1 55.94 244 GLY B CA 1
ATOM 5275 C C . GLY B 1 244 ? 18.234 44.062 24.047 1 55.94 244 GLY B C 1
ATOM 5276 O O . GLY B 1 244 ? 19.219 44.562 23.484 1 55.94 244 GLY B O 1
ATOM 5277 N N . SER B 1 245 ? 18.203 42.906 24.594 1 56.62 245 SER B N 1
ATOM 5278 C CA . SER B 1 245 ? 19.375 42.031 24.375 1 56.62 245 SER B CA 1
ATOM 5279 C C . SER B 1 245 ? 19.422 41.531 22.938 1 56.62 245 SER B C 1
ATOM 5281 O O . SER B 1 245 ? 18.484 41.75 22.156 1 56.62 245 SER B O 1
ATOM 5283 N N . ARG B 1 246 ? 20.5 40.906 22.641 1 59.34 246 ARG B N 1
ATOM 5284 C CA . ARG B 1 246 ? 20.781 40.469 21.281 1 59.34 246 ARG B CA 1
ATOM 5285 C C . ARG B 1 246 ? 19.75 39.438 20.812 1 59.34 246 ARG B C 1
ATOM 5287 O O . ARG B 1 246 ? 19.469 38.469 21.5 1 59.34 246 ARG B O 1
ATOM 5294 N N . PRO B 1 247 ? 19.141 40.031 19.812 1 61.47 247 PRO B N 1
ATOM 5295 C CA . PRO B 1 247 ? 18.141 39.094 19.266 1 61.47 247 PRO B CA 1
ATOM 5296 C C . PRO B 1 247 ? 18.703 37.688 19.047 1 61.47 247 PRO B C 1
ATOM 5298 O O . PRO B 1 247 ? 19.875 37.531 18.703 1 61.47 247 PRO B O 1
ATOM 5301 N N . ARG B 1 248 ? 18.016 36.719 19.594 1 70.25 248 ARG B N 1
ATOM 5302 C CA . ARG B 1 248 ? 18.438 35.344 19.375 1 70.25 248 ARG B CA 1
ATOM 5303 C C . ARG B 1 248 ? 17.766 34.75 18.141 1 70.25 248 ARG B C 1
ATOM 5305 O O . ARG B 1 248 ? 16.641 35.156 17.797 1 70.25 248 ARG B O 1
ATOM 5312 N N . SER B 1 249 ? 18.625 34.125 17.453 1 77.19 249 SER B N 1
ATOM 5313 C CA . SER B 1 249 ? 18.156 33.469 16.234 1 77.19 249 SER B CA 1
ATOM 5314 C C . SER B 1 249 ? 17.672 32.062 16.5 1 77.19 249 SER B C 1
ATOM 5316 O O . SER B 1 249 ? 18.234 31.359 17.344 1 77.19 249 SER B O 1
ATOM 5318 N N . LEU B 1 250 ? 16.484 31.797 16.047 1 83.75 250 LEU B N 1
ATOM 5319 C CA . LEU B 1 250 ? 15.875 30.469 16.141 1 83.75 250 LEU B CA 1
ATOM 5320 C C . LEU B 1 250 ? 15.516 29.938 14.75 1 83.75 250 LEU B C 1
ATOM 5322 O O . LEU B 1 250 ? 15 30.688 13.914 1 83.75 250 LEU B O 1
ATOM 5326 N N . ARG B 1 251 ? 16 28.703 14.477 1 88.12 251 ARG B N 1
ATOM 5327 C CA . ARG B 1 251 ? 15.594 28.062 13.219 1 88.12 251 ARG B CA 1
ATOM 5328 C C . ARG B 1 251 ? 14.422 27.125 13.438 1 88.12 251 ARG B C 1
ATOM 5330 O O . ARG B 1 251 ? 14.43 26.312 14.352 1 88.12 251 ARG B O 1
ATOM 5337 N N . LEU B 1 252 ? 13.43 27.375 12.656 1 91.06 252 LEU B N 1
ATOM 5338 C CA . LEU B 1 252 ? 12.266 26.5 12.672 1 91.06 252 LEU B CA 1
ATOM 5339 C C . LEU B 1 252 ? 12.031 25.875 11.297 1 91.06 252 LEU B C 1
ATOM 5341 O O . LEU B 1 252 ? 12.469 26.422 10.289 1 91.06 252 LEU B O 1
ATOM 5345 N N . LYS B 1 253 ? 11.32 24.828 11.32 1 93.88 253 LYS B N 1
ATOM 5346 C CA . LYS B 1 253 ? 10.961 24.203 10.055 1 93.88 253 LYS B CA 1
ATOM 5347 C C . LYS B 1 253 ? 10.148 25.156 9.188 1 93.88 253 LYS B C 1
ATOM 5349 O O . LYS B 1 253 ? 9.281 25.875 9.688 1 93.88 253 LYS B O 1
ATOM 5354 N N . LEU B 1 254 ? 10.445 25.109 7.953 1 94.81 254 LEU B N 1
ATOM 5355 C CA . LEU B 1 254 ? 9.805 25.969 6.961 1 94.81 254 LEU B CA 1
ATOM 5356 C C . LEU B 1 254 ? 8.281 25.859 7.047 1 94.81 254 LEU B C 1
ATOM 5358 O O . LEU B 1 254 ? 7.57 26.828 6.816 1 94.81 254 LEU B O 1
ATOM 5362 N N . GLU B 1 255 ? 7.762 24.766 7.418 1 92.81 255 GLU B N 1
ATOM 5363 C CA . GLU B 1 255 ? 6.328 24.5 7.543 1 92.81 255 GLU B CA 1
ATOM 5364 C C . GLU B 1 255 ? 5.652 25.531 8.438 1 92.81 255 GLU B C 1
ATOM 5366 O O . GLU B 1 255 ? 4.508 25.922 8.188 1 92.81 255 GLU B O 1
ATOM 5371 N N . TRP B 1 256 ? 6.344 25.953 9.391 1 91.25 256 TRP B N 1
ATOM 5372 C CA . TRP B 1 256 ? 5.781 26.891 10.359 1 91.25 256 TRP B CA 1
ATOM 5373 C C . TRP B 1 256 ? 5.438 28.219 9.703 1 91.25 256 TRP B C 1
ATOM 5375 O O . TRP B 1 256 ? 4.477 28.891 10.094 1 91.25 256 TRP B O 1
ATOM 5385 N N . ALA B 1 257 ? 6.184 28.609 8.688 1 92.25 257 ALA B N 1
ATOM 5386 C CA . ALA B 1 257 ? 5.926 29.859 7.992 1 92.25 257 ALA B CA 1
ATOM 5387 C C . ALA B 1 257 ? 4.5 29.906 7.453 1 92.25 257 ALA B C 1
ATOM 5389 O O . ALA B 1 257 ? 3.895 30.984 7.367 1 92.25 257 ALA B O 1
ATOM 5390 N N . PHE B 1 258 ? 4.012 28.75 7.176 1 92.81 258 PHE B N 1
ATOM 5391 C CA . PHE B 1 258 ? 2.682 28.672 6.582 1 92.81 258 PHE B CA 1
ATOM 5392 C C . PHE B 1 258 ? 1.638 28.312 7.637 1 92.81 258 PHE B C 1
ATOM 5394 O O . PHE B 1 258 ? 0.548 28.891 7.652 1 92.81 258 PHE B O 1
ATOM 5401 N N . ARG B 1 259 ? 1.964 27.469 8.492 1 89.81 259 ARG B N 1
ATOM 5402 C CA . ARG B 1 259 ? 1.024 26.953 9.484 1 89.81 259 ARG B CA 1
ATOM 5403 C C . ARG B 1 259 ? 0.581 28.078 10.43 1 89.81 259 ARG B C 1
ATOM 5405 O O . ARG B 1 259 ? -0.525 28.031 10.977 1 89.81 259 ARG B O 1
ATOM 5412 N N . ARG B 1 260 ? 1.374 29.047 10.617 1 85.81 260 ARG B N 1
ATOM 5413 C CA . ARG B 1 260 ? 1.077 30.141 11.547 1 85.81 260 ARG B CA 1
ATOM 5414 C C . ARG B 1 260 ? 0.003 31.062 10.984 1 85.81 260 ARG B C 1
ATOM 5416 O O . ARG B 1 260 ? -0.525 31.906 11.703 1 85.81 260 ARG B O 1
ATOM 5423 N N . LEU B 1 261 ? -0.332 30.797 9.766 1 88 261 LEU B N 1
ATOM 5424 C CA . LEU B 1 261 ? -1.263 31.703 9.094 1 88 261 LEU B CA 1
ATOM 5425 C C . LEU B 1 261 ? -2.637 31.062 8.945 1 88 261 LEU B C 1
ATOM 5427 O O . LEU B 1 261 ? -2.738 29.859 8.688 1 88 261 LEU B O 1
ATOM 5431 N N . PRO B 1 262 ? -3.686 31.844 9.164 1 86.31 262 PRO B N 1
ATOM 5432 C CA . PRO B 1 262 ? -5.008 31.328 8.797 1 86.31 262 PRO B CA 1
ATOM 5433 C C . PRO B 1 262 ? -5.141 31.062 7.305 1 86.31 262 PRO B C 1
ATOM 5435 O O . PRO B 1 262 ? -4.57 31.781 6.484 1 86.31 262 PRO B O 1
ATOM 5438 N N . PRO B 1 263 ? -5.891 30.062 6.98 1 88.38 263 PRO B N 1
ATOM 5439 C CA . PRO B 1 263 ? -6.129 29.812 5.559 1 88.38 263 PRO B CA 1
ATOM 5440 C C . PRO B 1 263 ? -6.699 31.031 4.828 1 88.38 263 PRO B C 1
ATOM 5442 O O . PRO B 1 263 ? -7.52 31.75 5.387 1 88.38 263 PRO B O 1
ATOM 5445 N N . GLY B 1 264 ? -6.238 31.25 3.596 1 88.94 264 GLY B N 1
ATOM 5446 C CA . GLY B 1 264 ? -6.691 32.375 2.799 1 88.94 264 GLY B CA 1
ATOM 5447 C C . GLY B 1 264 ? -5.719 33.531 2.812 1 88.94 264 GLY B C 1
ATOM 5448 O O . GLY B 1 264 ? -5.781 34.438 1.95 1 88.94 264 GLY B O 1
ATOM 5449 N N . THR B 1 265 ? -4.832 33.562 3.805 1 91.12 265 THR B N 1
ATOM 5450 C CA . THR B 1 265 ? -3.844 34.625 3.91 1 91.12 265 THR B CA 1
ATOM 5451 C C . THR B 1 265 ? -2.793 34.5 2.811 1 91.12 265 THR B C 1
ATOM 5453 O O . THR B 1 265 ? -2.338 33.406 2.502 1 91.12 265 THR B O 1
ATOM 5456 N N . GLU B 1 266 ? -2.469 35.625 2.266 1 95.62 266 GLU B N 1
ATOM 5457 C CA . GLU B 1 266 ? -1.424 35.625 1.245 1 95.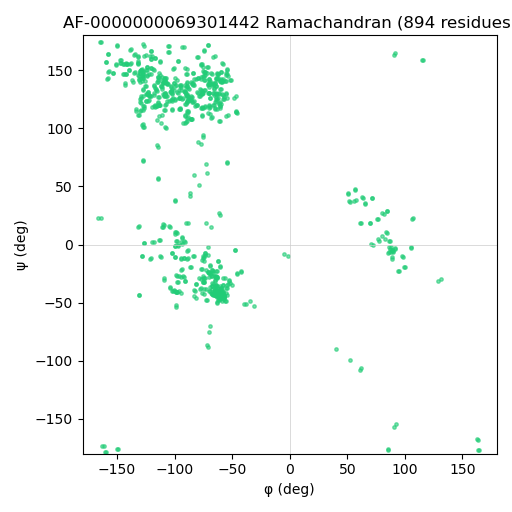62 266 GLU B CA 1
ATOM 5458 C C . GLU B 1 266 ? -0.044 35.812 1.869 1 95.62 266 GLU B C 1
ATOM 5460 O O . GLU B 1 266 ? 0.12 36.594 2.803 1 95.62 266 GLU B O 1
ATOM 5465 N N . ILE B 1 267 ? 0.84 35.094 1.359 1 96.19 267 ILE B N 1
ATOM 5466 C CA . ILE B 1 267 ? 2.217 35.188 1.828 1 96.19 267 ILE B CA 1
ATOM 5467 C C . ILE B 1 267 ? 3.156 35.375 0.635 1 96.19 267 ILE B C 1
ATOM 5469 O O . ILE B 1 267 ? 2.945 34.75 -0.417 1 96.19 267 ILE B O 1
ATOM 5473 N N . ARG B 1 268 ? 4.16 36.156 0.821 1 97.81 268 ARG B N 1
ATOM 5474 C CA . ARG B 1 268 ? 5.094 36.438 -0.261 1 97.81 268 ARG B CA 1
ATOM 5475 C C . ARG B 1 268 ? 6.227 35.438 -0.3 1 97.81 268 ARG B C 1
ATOM 5477 O O . ARG B 1 268 ? 6.898 35.188 0.707 1 97.81 268 ARG B O 1
ATOM 5484 N N . LEU B 1 269 ? 6.398 34.781 -1.45 1 98.06 269 LEU B N 1
ATOM 5485 C CA . LEU B 1 269 ? 7.523 33.875 -1.698 1 98.06 269 LEU B CA 1
ATOM 5486 C C . LEU B 1 269 ? 8.477 34.469 -2.725 1 98.06 269 LEU B C 1
ATOM 5488 O O . LEU B 1 269 ? 8.047 35.094 -3.701 1 98.06 269 LEU B O 1
ATOM 5492 N N . GLU B 1 270 ? 9.68 34.406 -2.445 1 98.12 270 GLU B N 1
ATOM 5493 C CA . GLU B 1 270 ? 10.672 34.594 -3.498 1 98.12 270 GLU B CA 1
ATOM 5494 C C . GLU B 1 270 ? 11.125 33.25 -4.07 1 98.12 270 GLU B C 1
ATOM 5496 O O . GLU B 1 270 ? 11.57 32.375 -3.33 1 98.12 270 GLU B O 1
ATOM 5501 N N . VAL B 1 271 ? 11.023 33.125 -5.367 1 98.12 271 VAL B N 1
ATOM 5502 C CA . VAL B 1 271 ? 11.336 31.875 -6.02 1 98.12 271 VAL B CA 1
ATOM 5503 C C . VAL B 1 271 ? 12.336 32.094 -7.152 1 98.12 271 VAL B C 1
ATOM 5505 O O . VAL B 1 271 ? 12.375 33.188 -7.738 1 98.12 271 VAL B O 1
ATOM 5508 N N . MET B 1 272 ? 13.18 31.141 -7.324 1 97.62 272 MET B N 1
ATOM 5509 C CA . MET B 1 272 ? 14.062 31.125 -8.484 1 97.62 272 MET B CA 1
ATOM 5510 C C . MET B 1 272 ? 13.609 30.094 -9.508 1 97.62 272 MET B C 1
ATOM 5512 O O . MET B 1 272 ? 13.391 28.922 -9.164 1 97.62 272 MET B O 1
ATOM 5516 N N . ARG B 1 273 ? 13.359 30.516 -10.75 1 94.06 273 ARG B N 1
ATOM 5517 C CA . ARG B 1 273 ? 12.984 29.656 -11.867 1 94.06 273 ARG B CA 1
ATOM 5518 C C . ARG B 1 273 ? 13.898 29.891 -13.062 1 94.06 273 ARG B C 1
ATOM 5520 O O . ARG B 1 273 ? 13.977 31 -13.586 1 94.06 273 ARG B O 1
ATOM 5527 N N . GLN B 1 274 ? 14.617 28.844 -13.375 1 91.19 274 GLN B N 1
ATOM 5528 C CA . GLN B 1 274 ? 15.531 28.953 -14.5 1 91.19 274 GLN B CA 1
ATOM 5529 C C . GLN B 1 274 ? 16.531 30.094 -14.289 1 91.19 274 GLN B C 1
ATOM 5531 O O . GLN B 1 274 ? 16.766 30.891 -15.195 1 91.19 274 GLN B O 1
ATOM 5536 N N . GLY B 1 275 ? 16.906 30.188 -13.109 1 91 275 GLY B N 1
ATOM 5537 C CA . GLY B 1 275 ? 17.969 31.141 -12.789 1 91 275 GLY B CA 1
ATOM 5538 C C . GLY B 1 275 ? 17.453 32.531 -12.516 1 91 275 GLY B C 1
ATOM 5539 O O . GLY B 1 275 ? 18.219 33.438 -12.133 1 91 275 GLY B O 1
ATOM 5540 N N . GLU B 1 276 ? 16.172 32.719 -12.641 1 94.94 276 GLU B N 1
ATOM 5541 C CA . GLU B 1 276 ? 15.586 34.031 -12.445 1 94.94 276 GLU B CA 1
ATOM 5542 C C . GLU B 1 276 ? 14.75 34.094 -11.164 1 94.94 276 GLU B C 1
ATOM 5544 O O . GLU B 1 276 ? 13.992 33.156 -10.875 1 94.94 276 GLU B O 1
ATOM 5549 N N . ARG B 1 277 ? 14.906 35.188 -10.5 1 95.5 277 ARG B N 1
ATOM 5550 C CA . ARG B 1 277 ? 14.148 35.406 -9.273 1 95.5 277 ARG B CA 1
ATOM 5551 C C . ARG B 1 277 ? 12.766 35.969 -9.578 1 95.5 277 ARG B C 1
ATOM 5553 O O . ARG B 1 277 ? 12.617 36.812 -10.461 1 95.5 277 ARG B O 1
ATOM 5560 N N . ARG B 1 278 ? 11.844 35.5 -8.898 1 96.12 278 ARG B N 1
ATOM 5561 C CA . ARG B 1 278 ? 10.461 35.938 -9.039 1 96.12 278 ARG B CA 1
ATOM 5562 C C . ARG B 1 278 ? 9.758 36 -7.688 1 96.12 278 ARG B C 1
ATOM 5564 O O . ARG B 1 278 ? 10.078 35.219 -6.789 1 96.12 278 ARG B O 1
ATOM 5571 N N . GLU B 1 279 ? 8.891 36.938 -7.621 1 97.25 279 GLU B N 1
ATOM 5572 C CA . GLU B 1 279 ? 8.039 37.031 -6.438 1 97.25 279 GLU B CA 1
ATOM 5573 C C . GLU B 1 279 ? 6.68 36.375 -6.691 1 97.25 279 GLU B C 1
ATOM 5575 O O . GLU B 1 279 ? 6.062 36.625 -7.738 1 97.25 279 GLU B O 1
ATOM 5580 N N . VAL B 1 280 ? 6.277 35.562 -5.832 1 97.38 280 VAL B N 1
ATOM 5581 C CA . VAL B 1 280 ? 4.992 34.875 -5.922 1 97.38 280 VAL B CA 1
ATOM 5582 C C . VAL B 1 280 ? 4.164 35.188 -4.672 1 97.38 280 VAL B C 1
ATOM 5584 O O . VAL B 1 280 ? 4.645 35.031 -3.549 1 97.38 280 VAL B O 1
ATOM 5587 N N . MET B 1 281 ? 3.004 35.688 -4.844 1 97.81 281 MET B N 1
ATOM 5588 C CA . MET B 1 281 ? 2.055 35.844 -3.744 1 97.81 281 MET B CA 1
ATOM 5589 C C . MET B 1 281 ? 1.19 34.594 -3.609 1 97.81 281 MET B C 1
ATOM 5591 O O . MET B 1 281 ? 0.298 34.344 -4.426 1 97.81 281 MET B O 1
ATOM 5595 N N . LEU B 1 282 ? 1.426 33.781 -2.621 1 97.38 282 LEU B N 1
ATOM 5596 C CA . LEU B 1 282 ? 0.778 32.5 -2.451 1 97.38 282 LEU B CA 1
ATOM 5597 C C . LEU B 1 282 ? -0.314 32.562 -1.391 1 97.38 282 LEU B C 1
ATOM 5599 O O . LEU B 1 282 ? -0.04 32.875 -0.232 1 97.38 282 LEU B O 1
ATOM 5603 N N . PRO B 1 283 ? -1.49 32.344 -1.754 1 95.88 283 PRO B N 1
ATOM 5604 C CA . PRO B 1 283 ? -2.514 32.156 -0.723 1 95.88 283 PRO B CA 1
ATOM 5605 C C . PRO B 1 283 ? -2.354 30.844 0.026 1 95.88 283 PRO B C 1
ATOM 5607 O O . PRO B 1 283 ? -2.412 29.766 -0.584 1 95.88 283 PRO B O 1
ATOM 5610 N N . VAL B 1 284 ? -2.164 30.922 1.287 1 93.75 284 VAL B N 1
ATOM 5611 C CA . VAL B 1 284 ? -2.1 29.703 2.094 1 93.75 284 VAL B CA 1
ATOM 5612 C C . VAL B 1 284 ? -3.48 29.047 2.16 1 93.75 284 VAL B C 1
ATOM 5614 O O . VAL B 1 284 ? -4.5 29.75 2.209 1 93.75 284 VAL B O 1
ATOM 5617 N N . SER B 1 285 ? -3.537 27.766 2.068 1 90.5 285 SER B N 1
ATOM 5618 C CA . SER B 1 285 ? -4.824 27.078 2.021 1 90.5 285 SER B CA 1
ATOM 5619 C C . SER B 1 285 ? -4.969 26.094 3.178 1 90.5 285 SER B C 1
ATOM 5621 O O . SER B 1 285 ? -4.035 25.906 3.957 1 90.5 285 SER B O 1
ATOM 5623 N N . ARG B 1 286 ? -6.195 25.672 3.336 1 83.75 286 ARG B N 1
ATOM 5624 C CA . ARG B 1 286 ? -6.438 24.594 4.293 1 83.75 286 ARG B CA 1
ATOM 5625 C C . ARG B 1 286 ? -5.977 23.25 3.738 1 83.75 286 ARG B C 1
ATOM 5627 O O . ARG B 1 286 ? -6.082 23 2.535 1 83.75 286 ARG B O 1
ATOM 5634 N N . PRO B 1 287 ? -5.465 22.406 4.668 1 81 287 PRO B N 1
ATOM 5635 C CA . PRO B 1 287 ? -5.137 21.062 4.199 1 81 287 PRO B CA 1
ATOM 5636 C C . PRO B 1 287 ? -6.34 20.328 3.605 1 81 287 PRO B C 1
ATOM 5638 O O . PRO B 1 287 ? -7.449 20.438 4.137 1 81 287 PRO B O 1
ATOM 5641 N N . SER B 1 288 ? -6.172 19.828 2.484 1 82.06 288 SER B N 1
ATOM 5642 C CA . SER B 1 288 ? -7.223 19.062 1.822 1 82.06 288 SER B CA 1
ATOM 5643 C C . SER B 1 288 ? -6.715 17.703 1.38 1 82.06 288 SER B C 1
ATOM 5645 O O . SER B 1 288 ? -6.582 17.438 0.182 1 82.06 288 SER B O 1
ATOM 5647 N N . PRO B 1 289 ? -6.531 16.859 2.359 1 87.31 289 PRO B N 1
ATOM 5648 C CA . PRO B 1 289 ? -6.051 15.531 1.992 1 87.31 289 PRO B CA 1
ATOM 5649 C C . PRO B 1 289 ? -7.113 14.688 1.293 1 87.31 289 PRO B C 1
ATOM 5651 O O . PRO B 1 289 ? -8.312 14.914 1.493 1 87.31 289 PRO B O 1
ATOM 5654 N N . LEU B 1 290 ? -6.664 13.797 0.484 1 93.12 290 LEU B N 1
ATOM 5655 C CA . LEU B 1 290 ? -7.582 12.883 -0.186 1 93.12 290 LEU B CA 1
ATOM 5656 C C . LEU B 1 290 ? -8.328 12.023 0.828 1 93.12 290 LEU B C 1
ATOM 5658 O O . LEU B 1 290 ? -9.531 11.773 0.669 1 93.12 290 LEU B O 1
ATOM 5662 N N . VAL B 1 291 ? -7.613 11.57 1.81 1 92.5 291 VAL B N 1
ATOM 5663 C CA . VAL B 1 291 ? -8.172 10.812 2.92 1 92.5 291 VAL B CA 1
ATOM 5664 C C . VAL B 1 291 ? -8.18 11.664 4.184 1 92.5 291 VAL B C 1
ATOM 5666 O O . VAL B 1 291 ? -7.164 11.773 4.871 1 92.5 291 VAL B O 1
ATOM 5669 N N . PRO B 1 292 ? -9.258 12.188 4.5 1 84.88 292 PRO B N 1
ATOM 5670 C CA . PRO B 1 292 ? -9.32 13.156 5.594 1 84.88 292 PRO B CA 1
ATOM 5671 C C . PRO B 1 292 ? -9.195 12.508 6.969 1 84.88 292 PRO B C 1
ATOM 5673 O O . PRO B 1 292 ? -9.664 11.383 7.172 1 84.88 292 PRO B O 1
ATOM 5676 N N . SER B 1 293 ? -8.438 12.898 7.938 1 73.06 293 SER B N 1
ATOM 5677 C CA . SER B 1 293 ? -8.242 12.398 9.297 1 73.06 293 SER B CA 1
ATOM 5678 C C . SER B 1 293 ? -9.469 12.656 10.164 1 73.06 293 SER B C 1
ATOM 5680 O O . SER B 1 293 ? -9.828 11.828 11.008 1 73.06 293 SER B O 1
ATOM 5682 N N . ASP B 1 294 ? -9.797 13.742 10.633 1 60.28 294 ASP B N 1
ATOM 5683 C CA . ASP B 1 294 ? -10.828 14.008 11.625 1 60.28 294 ASP B CA 1
ATOM 5684 C C . ASP B 1 294 ? -12.008 14.758 11.008 1 60.28 294 ASP B C 1
ATOM 5686 O O . ASP B 1 294 ? -11.82 15.719 10.258 1 60.28 294 ASP B O 1
ATOM 5690 N N . PRO B 1 295 ? -13.117 13.977 10.961 1 50.25 295 PRO B N 1
ATOM 5691 C CA . PRO B 1 295 ? -14.273 14.82 10.648 1 50.25 295 PRO B CA 1
ATOM 5692 C C . PRO B 1 295 ? -14.258 16.141 11.406 1 50.25 295 PRO B C 1
ATOM 5694 O O . PRO B 1 295 ? -15.141 16.984 11.211 1 50.25 295 PRO B O 1
ATOM 5697 N N . LEU B 1 296 ? -13.508 16.062 12.57 1 47.25 296 LEU B N 1
ATOM 5698 C CA . LEU B 1 296 ? -13.867 16.906 13.703 1 47.25 296 LEU B CA 1
ATOM 5699 C C . LEU B 1 296 ? -13.531 18.375 13.414 1 47.25 296 LEU B C 1
ATOM 5701 O O . LEU B 1 296 ? -13.547 19.203 14.328 1 47.25 296 LEU B O 1
ATOM 5705 N N . ASP B 1 297 ? -12.977 18.672 12.336 1 42.41 297 ASP B N 1
ATOM 5706 C CA . ASP B 1 297 ? -12.828 20.125 12.414 1 42.41 297 ASP B CA 1
ATOM 5707 C C . ASP B 1 297 ? -14.18 20.797 12.664 1 42.41 297 ASP B C 1
ATOM 5709 O O . ASP B 1 297 ? -15.18 20.453 12.031 1 42.41 297 ASP B O 1
ATOM 5713 N N . GLY B 1 298 ? -14.172 21.766 13.766 1 42.81 298 GLY B N 1
ATOM 5714 C CA . GLY B 1 298 ? -15.148 22.594 14.477 1 42.81 298 GLY B CA 1
ATOM 5715 C C . GLY B 1 298 ? -16.453 21.875 14.727 1 42.81 298 GLY B C 1
ATOM 5716 O O . GLY B 1 298 ? -16.688 21.359 15.82 1 42.81 298 GLY B O 1
ATOM 5717 N N . GLU B 1 299 ? -17.312 22.062 13.719 1 42.25 299 GLU B N 1
ATOM 5718 C CA . GLU B 1 299 ? -18.766 21.906 13.859 1 42.25 299 GLU B CA 1
ATOM 5719 C C . GLU B 1 299 ? -19.156 20.438 13.914 1 42.25 299 GLU B C 1
ATOM 5721 O O . GLU B 1 299 ? -20.312 20.109 14.164 1 42.25 299 GLU B O 1
ATOM 5726 N N . ARG B 1 300 ? -18.219 19.469 13.633 1 46.19 300 ARG B N 1
ATOM 5727 C CA . ARG B 1 300 ? -18.891 18.219 13.32 1 46.19 300 ARG B CA 1
ATOM 5728 C C . ARG B 1 300 ? -18.672 17.188 14.414 1 46.19 300 ARG B C 1
ATOM 5730 O O . ARG B 1 300 ? -18.562 15.992 14.133 1 46.19 300 ARG B O 1
ATOM 5737 N N . LEU B 1 301 ? -18.266 17.656 15.578 1 48.59 301 LEU B N 1
ATOM 5738 C CA . LEU B 1 301 ? -18.469 16.75 16.703 1 48.59 301 LEU B CA 1
ATOM 5739 C C . LEU B 1 301 ? -19.875 16.156 16.688 1 48.59 301 LEU B C 1
ATOM 5741 O O . LEU B 1 301 ? -20.859 16.891 16.625 1 48.59 301 LEU B O 1
ATOM 5745 N N . GLY B 1 302 ? -19.906 15.008 16.5 1 55.38 302 GLY B N 1
ATOM 5746 C CA . GLY B 1 302 ? -21.188 14.312 16.625 1 55.38 302 GLY B CA 1
ATOM 5747 C C . GLY B 1 302 ? -21.781 13.938 15.273 1 55.38 302 GLY B C 1
ATOM 5748 O O . GLY B 1 302 ? -22.922 13.477 15.203 1 55.38 302 GLY B O 1
ATOM 5749 N N . THR B 1 303 ? -20.938 14.438 14.242 1 61.66 303 THR B N 1
ATOM 5750 C CA . THR B 1 303 ? -21.609 14.156 12.977 1 61.66 303 THR B CA 1
ATOM 5751 C C . THR B 1 303 ? -21.484 12.68 12.617 1 61.66 303 THR B C 1
ATOM 5753 O O . THR B 1 303 ? -20.469 12.047 12.914 1 61.66 303 THR B O 1
ATOM 5756 N N . ARG B 1 304 ? -22.594 12.164 12.305 1 73.31 304 ARG B N 1
ATOM 5757 C CA . ARG B 1 304 ? -22.688 10.781 11.828 1 73.31 304 ARG B CA 1
ATOM 5758 C C . ARG B 1 304 ? -21.844 10.57 10.586 1 73.31 304 ARG B C 1
ATOM 5760 O O . ARG B 1 304 ? -21.688 11.484 9.766 1 73.31 304 ARG B O 1
ATOM 5767 N N . PRO B 1 305 ? -21.219 9.477 10.484 1 82.44 305 PRO B N 1
ATOM 5768 C CA . PRO B 1 305 ? -20.453 9.172 9.281 1 82.44 305 PRO B CA 1
ATOM 5769 C C . PRO B 1 305 ? -21.297 9.156 8.016 1 82.44 305 PRO B C 1
ATOM 5771 O O . PRO B 1 305 ? -22.5 8.891 8.078 1 82.44 305 PRO B O 1
ATOM 5774 N N . GLU B 1 306 ? -20.641 9.539 6.965 1 91.12 306 GLU B N 1
ATOM 5775 C CA . GLU B 1 306 ? -21.312 9.484 5.668 1 91.12 306 GLU B CA 1
ATOM 5776 C C . GLU B 1 306 ? -21.438 8.047 5.168 1 91.12 306 GLU B C 1
ATOM 5778 O O . GLU B 1 306 ? -20.531 7.234 5.371 1 91.12 306 GLU B O 1
ATOM 5783 N N . TYR B 1 307 ? -22.562 7.762 4.551 1 95.5 307 TYR B N 1
ATOM 5784 C CA . TYR B 1 307 ? -22.734 6.461 3.916 1 95.5 307 TYR B CA 1
ATOM 5785 C C . TYR B 1 307 ? -23.844 6.516 2.873 1 95.5 307 TYR B C 1
ATOM 5787 O O . TYR B 1 307 ? -24.641 7.461 2.844 1 95.5 307 TYR B O 1
ATOM 5795 N N . LEU B 1 308 ? -23.844 5.656 1.954 1 97.31 308 LEU B N 1
ATOM 5796 C CA . LEU B 1 308 ? -24.891 5.391 0.973 1 97.31 308 LEU B CA 1
ATOM 5797 C C . LEU B 1 308 ? -25.219 3.906 0.925 1 97.31 308 LEU B C 1
ATOM 5799 O O . LEU B 1 308 ? -24.328 3.064 0.798 1 97.31 308 LEU B O 1
ATOM 5803 N N . LEU B 1 309 ? -26.453 3.637 1.164 1 97.38 309 LEU B N 1
ATOM 5804 C CA . LEU B 1 309 ? -26.953 2.264 1.101 1 97.38 309 LEU B CA 1
ATOM 5805 C C . LEU B 1 309 ? -27.719 2.023 -0.19 1 97.38 309 LEU B C 1
ATOM 5807 O O . LEU B 1 309 ? -28.656 2.771 -0.512 1 97.38 309 LEU B O 1
ATOM 5811 N N . VAL B 1 310 ? -27.359 1.059 -0.977 1 96.25 310 VAL B N 1
ATOM 5812 C CA . VAL B 1 310 ? -28.047 0.633 -2.188 1 96.25 310 VAL B CA 1
ATOM 5813 C C . VAL B 1 310 ? -28.234 -0.882 -2.172 1 96.25 310 VAL B C 1
ATOM 5815 O O . VAL B 1 310 ? -27.281 -1.635 -2.33 1 96.25 310 VAL B O 1
ATOM 5818 N N . GLY B 1 311 ? -29.516 -1.266 -2.041 1 94.94 311 GLY B N 1
ATOM 5819 C CA . GLY B 1 311 ? -29.719 -2.682 -1.778 1 94.94 311 GLY B CA 1
ATOM 5820 C C . GLY B 1 311 ? -29.078 -3.143 -0.481 1 94.94 311 GLY B C 1
ATOM 5821 O O . GLY B 1 311 ? -29.531 -2.77 0.604 1 94.94 311 GLY B O 1
ATOM 5822 N N . GLY B 1 312 ? -28.078 -3.84 -0.536 1 96.62 312 GLY B N 1
ATOM 5823 C CA . GLY B 1 312 ? -27.297 -4.27 0.622 1 96.62 312 GLY B CA 1
ATOM 5824 C C . GLY B 1 312 ? -25.875 -3.76 0.611 1 96.62 312 GLY B C 1
ATOM 5825 O O . GLY B 1 312 ? -25.094 -4.047 1.527 1 96.62 312 GLY B O 1
ATOM 5826 N N . LEU B 1 313 ? -25.578 -2.988 -0.402 1 98 313 LEU B N 1
ATOM 5827 C CA . LEU B 1 313 ? -24.234 -2.451 -0.527 1 98 313 LEU B CA 1
ATOM 5828 C C . LEU B 1 313 ? -24.078 -1.164 0.277 1 98 313 LEU B C 1
ATOM 5830 O O . LEU B 1 313 ? -24.891 -0.248 0.149 1 98 313 LEU B O 1
ATOM 5834 N N . VAL B 1 314 ? -23.078 -1.104 1.128 1 98 314 VAL B N 1
ATOM 5835 C CA . VAL B 1 314 ? -22.812 0.089 1.928 1 98 314 VAL B CA 1
ATOM 5836 C C . VAL B 1 314 ? -21.547 0.785 1.419 1 98 314 VAL B C 1
ATOM 5838 O O . VAL B 1 314 ? -20.453 0.222 1.48 1 98 314 VAL B O 1
ATOM 5841 N N . PHE B 1 315 ? -21.766 1.985 0.923 1 98.38 315 PHE B N 1
ATOM 5842 C CA . PHE B 1 315 ? -20.656 2.787 0.424 1 98.38 315 PHE B CA 1
ATOM 5843 C C . PHE B 1 315 ? -20.281 3.881 1.419 1 98.38 315 PHE B C 1
ATOM 5845 O O . PHE B 1 315 ? -21.156 4.527 1.993 1 98.38 315 PHE B O 1
ATOM 5852 N N . VAL B 1 316 ? -19 4.066 1.648 1 97 316 VAL B N 1
ATOM 5853 C CA . VAL B 1 316 ? -18.516 5.113 2.533 1 97 316 VAL B CA 1
ATOM 5854 C C . VAL B 1 316 ? -17.266 5.762 1.926 1 97 316 VAL B C 1
ATOM 5856 O O . VAL B 1 316 ? -16.562 5.141 1.128 1 97 316 VAL B O 1
ATOM 5859 N N . PRO B 1 317 ? -17.047 7.008 2.199 1 95.62 317 PRO B N 1
ATOM 5860 C CA . PRO B 1 317 ? -15.742 7.562 1.825 1 95.62 317 PRO B CA 1
ATOM 5861 C C . PRO B 1 317 ? -14.594 7.016 2.678 1 95.62 317 PRO B C 1
ATOM 5863 O O . PRO B 1 317 ? -14.781 6.766 3.871 1 95.62 317 PRO B O 1
ATOM 5866 N N . LEU B 1 318 ? -13.484 6.812 2.055 1 95.94 318 LEU B N 1
ATOM 5867 C CA . LEU B 1 318 ? -12.289 6.426 2.801 1 95.94 318 LEU B CA 1
ATOM 5868 C C . LEU B 1 318 ? -11.773 7.586 3.646 1 95.94 318 LEU B C 1
ATOM 5870 O O . LEU B 1 318 ? -11.438 8.648 3.115 1 95.94 318 LEU B O 1
ATOM 5874 N N . THR B 1 319 ? -11.75 7.457 4.93 1 90.88 319 THR B N 1
ATOM 5875 C CA . THR B 1 319 ? -11.266 8.453 5.879 1 90.88 319 THR B CA 1
ATOM 5876 C C . THR B 1 319 ? -10.359 7.805 6.926 1 90.88 319 THR B C 1
ATOM 5878 O O . THR B 1 319 ? -10.352 6.582 7.078 1 90.88 319 THR B O 1
ATOM 5881 N N . GLU B 1 320 ? -9.656 8.578 7.578 1 88.19 320 GLU B N 1
ATOM 5882 C CA . GLU B 1 320 ? -8.789 8.047 8.625 1 88.19 320 GLU B CA 1
ATOM 5883 C C . GLU B 1 320 ? -9.609 7.422 9.758 1 88.19 320 GLU B C 1
ATOM 5885 O O . GLU B 1 320 ? -9.266 6.352 10.258 1 88.19 320 GLU B O 1
ATOM 5890 N N . PRO B 1 321 ? -10.727 8.148 10.18 1 85.56 321 PRO B N 1
ATOM 5891 C CA . PRO B 1 321 ? -11.539 7.5 11.211 1 85.56 321 PRO B CA 1
ATOM 5892 C C . PRO B 1 321 ? -12.062 6.133 10.773 1 85.56 321 PRO B C 1
ATOM 5894 O O . PRO B 1 321 ? -12.125 5.203 11.586 1 85.56 321 PRO B O 1
ATOM 5897 N N . TYR B 1 322 ? -12.492 5.969 9.531 1 91.81 322 TYR B N 1
ATOM 5898 C CA . TYR B 1 322 ? -12.898 4.664 9.023 1 91.81 322 TYR B CA 1
ATOM 5899 C C . TYR B 1 322 ? -11.773 3.645 9.18 1 91.81 322 TYR B C 1
ATOM 5901 O O . TYR B 1 322 ? -12 2.533 9.664 1 91.81 322 TYR B O 1
ATOM 5909 N N . LEU B 1 323 ? -10.547 4 8.758 1 93.19 323 LEU B N 1
ATOM 5910 C CA . LEU B 1 323 ? -9.406 3.102 8.82 1 93.19 323 LEU B CA 1
ATOM 5911 C C . LEU B 1 323 ? -9.094 2.725 10.266 1 93.19 323 LEU B C 1
ATOM 5913 O O . LEU B 1 323 ? -8.797 1.562 10.555 1 93.19 323 LEU B O 1
ATOM 5917 N N . THR B 1 324 ? -9.156 3.727 11.133 1 89.12 324 THR B N 1
ATOM 5918 C CA . THR B 1 324 ? -8.859 3.475 12.539 1 89.12 324 THR B CA 1
ATOM 5919 C C . THR B 1 324 ? -9.891 2.539 13.148 1 89.12 324 THR B C 1
ATOM 5921 O O . THR B 1 324 ? -9.547 1.661 13.945 1 89.12 324 THR B O 1
ATOM 5924 N N . GLU B 1 325 ? -11.133 2.744 12.812 1 88.88 325 GLU B N 1
ATOM 5925 C CA . GLU B 1 325 ? -12.203 1.896 13.336 1 88.88 325 GLU B CA 1
ATOM 5926 C C . GLU B 1 325 ? -12.07 0.466 12.82 1 88.88 325 GLU B C 1
ATOM 5928 O O . GLU B 1 325 ? -12.258 -0.49 13.57 1 88.88 325 GLU B O 1
ATOM 5933 N N . GLU B 1 326 ? -11.711 0.311 11.578 1 92.5 326 GLU B N 1
ATOM 5934 C CA . GLU B 1 326 ? -11.68 -0.997 10.93 1 92.5 326 GLU B CA 1
ATOM 5935 C C . GLU B 1 326 ? -10.406 -1.759 11.273 1 92.5 326 GLU B C 1
ATOM 5937 O O . GLU B 1 326 ? -10.43 -2.984 11.414 1 92.5 326 GLU B O 1
ATOM 5942 N N . TYR B 1 327 ? -9.312 -1.053 11.438 1 93.38 327 TYR B N 1
ATOM 5943 C CA . TYR B 1 327 ? -8.039 -1.759 11.516 1 93.38 327 TYR B CA 1
ATOM 5944 C C . TYR B 1 327 ? -7.27 -1.359 12.773 1 93.38 327 TYR B C 1
ATOM 5946 O O . TYR B 1 327 ? -6.141 -1.809 12.984 1 93.38 327 TYR B O 1
ATOM 5954 N N . GLY B 1 328 ? -7.812 -0.52 13.57 1 87.75 328 GLY B N 1
ATOM 5955 C CA . GLY B 1 328 ? -7.152 -0.077 14.789 1 87.75 328 GLY B CA 1
ATOM 5956 C C . GLY B 1 328 ? -6.207 1.088 14.57 1 87.75 328 GLY B C 1
ATOM 5957 O O . GLY B 1 328 ? -6.039 1.55 13.438 1 87.75 328 GLY B O 1
ATOM 5958 N N . GLU B 1 329 ? -5.582 1.368 15.719 1 82.12 329 GLU B N 1
ATOM 5959 C CA . GLU B 1 329 ? -4.598 2.443 15.648 1 82.12 329 GLU B CA 1
ATOM 5960 C C . GLU B 1 329 ? -3.359 2.012 14.867 1 82.12 329 GLU B C 1
ATOM 5962 O O . GLU B 1 329 ? -2.914 0.868 14.984 1 82.12 329 GLU B O 1
ATOM 5967 N N . GLY B 1 330 ? -2.943 2.707 14 1 79.06 330 GLY B N 1
ATOM 5968 C CA . GLY B 1 330 ? -1.758 2.387 13.227 1 79.06 330 GLY B CA 1
ATOM 5969 C C . GLY B 1 330 ? -2.072 1.677 11.922 1 79.06 330 GLY B C 1
ATOM 5970 O O . GLY B 1 330 ? -1.209 1.558 11.047 1 79.06 330 GLY B O 1
ATOM 5971 N N . TRP B 1 331 ? -3.211 1.03 11.82 1 89 331 TRP B N 1
ATOM 5972 C CA . TRP B 1 331 ? -3.707 0.406 10.594 1 89 331 TRP B CA 1
ATOM 5973 C C . TRP B 1 331 ? -2.896 -0.839 10.25 1 89 331 TRP B C 1
ATOM 5975 O O . TRP B 1 331 ? -2.551 -1.062 9.094 1 89 331 TRP B O 1
ATOM 5985 N N . ASP B 1 332 ? -2.496 -1.675 11.172 1 83.44 332 ASP B N 1
ATOM 5986 C CA . ASP B 1 332 ? -1.546 -2.764 10.977 1 83.44 332 ASP B CA 1
ATOM 5987 C C . ASP B 1 332 ? -2.086 -3.789 9.977 1 83.44 332 ASP B C 1
ATOM 5989 O O . ASP B 1 332 ? -1.344 -4.289 9.133 1 83.44 332 ASP B O 1
ATOM 5993 N N . SER B 1 333 ? -3.344 -4.129 10.023 1 89 333 SER B N 1
ATOM 5994 C CA . SER B 1 333 ? -3.92 -5.152 9.164 1 89 333 SER B CA 1
ATOM 5995 C C . SER B 1 333 ? -4.617 -4.535 7.957 1 89 333 SER B C 1
ATOM 5997 O O . SER B 1 333 ? -5.328 -5.223 7.223 1 89 333 SER B O 1
ATOM 5999 N N . CYS B 1 334 ? -4.406 -3.238 7.789 1 93.5 334 CYS B N 1
ATOM 6000 C CA . CYS B 1 334 ? -5.016 -2.533 6.664 1 93.5 334 CYS B CA 1
ATOM 6001 C C . CYS B 1 334 ? -4.445 -3.023 5.34 1 93.5 334 CYS B C 1
ATOM 6003 O O . CYS B 1 334 ? -3.229 -3.17 5.199 1 93.5 334 CYS B O 1
ATOM 6005 N N . PRO B 1 335 ? -5.312 -3.361 4.383 1 93.81 335 PRO B N 1
ATOM 6006 C CA . PRO B 1 335 ? -4.812 -3.729 3.055 1 93.81 335 PRO B CA 1
ATOM 6007 C C . PRO B 1 335 ? -3.854 -2.689 2.479 1 93.81 335 PRO B C 1
ATOM 6009 O O . PRO B 1 335 ? -4.062 -1.486 2.654 1 93.81 335 PRO B O 1
ATOM 6012 N N . ALA B 1 336 ? -2.834 -3.15 1.807 1 94.12 336 ALA B N 1
ATOM 6013 C CA . ALA B 1 336 ? -1.768 -2.295 1.291 1 94.12 336 ALA B CA 1
ATOM 6014 C C . ALA B 1 336 ? -2.326 -1.222 0.361 1 94.12 336 ALA B C 1
ATOM 6016 O O . ALA B 1 336 ? -1.855 -0.082 0.367 1 94.12 336 ALA B O 1
ATOM 6017 N N . ARG B 1 337 ? -3.311 -1.548 -0.359 1 95.5 337 ARG B N 1
ATOM 6018 C CA . ARG B 1 337 ? -3.898 -0.605 -1.305 1 95.5 337 ARG B CA 1
ATOM 6019 C C . ARG B 1 337 ? -4.484 0.603 -0.581 1 95.5 337 ARG B C 1
ATOM 6021 O O . ARG B 1 337 ? -4.223 1.747 -0.959 1 95.5 337 ARG B O 1
ATOM 6028 N N . LEU B 1 338 ? -5.262 0.373 0.401 1 96.94 338 LEU B N 1
ATOM 6029 C CA . LEU B 1 338 ? -5.918 1.449 1.137 1 96.94 338 LEU B CA 1
ATOM 6030 C C . LEU B 1 338 ? -4.895 2.279 1.908 1 96.94 338 LEU B C 1
ATOM 6032 O O . LEU B 1 338 ? -4.984 3.508 1.938 1 96.94 338 LEU B O 1
ATOM 6036 N N . ARG B 1 339 ? -3.982 1.571 2.51 1 95.06 339 ARG B N 1
ATOM 6037 C CA . ARG B 1 339 ? -2.938 2.273 3.25 1 95.06 339 ARG B CA 1
ATOM 6038 C C . ARG B 1 339 ? -2.123 3.172 2.326 1 95.06 339 ARG B C 1
ATOM 6040 O O . ARG B 1 339 ? -1.774 4.297 2.695 1 95.06 339 ARG B O 1
ATOM 6047 N N . ASN B 1 340 ? -1.811 2.617 1.186 1 95.62 340 ASN B N 1
ATOM 6048 C CA . ASN B 1 340 ? -1.063 3.404 0.211 1 95.62 340 ASN B CA 1
ATOM 6049 C C . ASN B 1 340 ? -1.837 4.648 -0.216 1 95.62 340 ASN B C 1
ATOM 6051 O O . ASN B 1 340 ? -1.261 5.73 -0.342 1 95.62 340 ASN B O 1
ATOM 6055 N N . ILE B 1 341 ? -3.109 4.512 -0.435 1 96.56 341 ILE B N 1
ATOM 6056 C CA . ILE B 1 341 ? -3.949 5.645 -0.804 1 96.56 341 ILE B CA 1
ATOM 6057 C C . ILE B 1 341 ? -3.961 6.672 0.327 1 96.56 341 ILE B C 1
ATOM 6059 O O . ILE B 1 341 ? -3.816 7.871 0.087 1 96.56 341 ILE B O 1
ATOM 6063 N N . ALA B 1 342 ? -4.102 6.199 1.515 1 94.12 342 ALA B N 1
ATOM 6064 C CA . ALA B 1 342 ? -4.188 7.078 2.68 1 94.12 342 ALA B CA 1
ATOM 6065 C C . ALA B 1 342 ? -2.893 7.855 2.879 1 94.12 342 ALA B C 1
ATOM 6067 O O . ALA B 1 342 ? -2.918 9.039 3.238 1 94.12 342 ALA B O 1
ATOM 6068 N N . GLN B 1 343 ? -1.82 7.227 2.566 1 90.5 343 GLN B N 1
ATOM 6069 C CA . GLN B 1 343 ? -0.525 7.82 2.883 1 90.5 343 GLN B CA 1
ATOM 6070 C C . GLN B 1 343 ? -0.012 8.672 1.727 1 90.5 343 GLN B C 1
ATOM 6072 O O . GLN B 1 343 ? 0.635 9.695 1.944 1 90.5 343 GLN B O 1
ATOM 6077 N N . HIS B 1 344 ? -0.367 8.273 0.481 1 91.94 344 HIS B N 1
ATOM 6078 C CA . HIS B 1 344 ? 0.327 8.906 -0.637 1 91.94 344 HIS B CA 1
ATOM 6079 C C . HIS B 1 344 ? -0.661 9.453 -1.663 1 91.94 344 HIS B C 1
ATOM 6081 O O . HIS B 1 344 ? -0.269 10.164 -2.592 1 91.94 344 HIS B O 1
ATOM 6087 N N . GLY B 1 345 ? -1.902 9.078 -1.455 1 93.31 345 GLY B N 1
ATOM 6088 C CA . GLY B 1 345 ? -2.893 9.555 -2.408 1 93.31 345 GLY B CA 1
ATOM 6089 C C . GLY B 1 345 ? -3.057 11.062 -2.396 1 93.31 345 GLY B C 1
ATOM 6090 O O . GLY B 1 345 ? -2.971 11.688 -1.341 1 93.31 345 GLY B O 1
ATOM 6091 N N . ARG B 1 346 ? -3.27 11.648 -3.596 1 92.94 346 ARG B N 1
ATOM 6092 C CA . ARG B 1 346 ? -3.512 13.086 -3.746 1 92.94 346 ARG B CA 1
ATOM 6093 C C . ARG B 1 346 ? -4.766 13.344 -4.578 1 92.94 346 ARG B C 1
ATOM 6095 O O . ARG B 1 346 ? -5.094 12.562 -5.469 1 92.94 346 ARG B O 1
ATOM 6102 N N . MET B 1 347 ? -5.387 14.414 -4.293 1 94.06 347 MET B N 1
ATOM 6103 C CA . MET B 1 347 ? -6.594 14.773 -5.031 1 94.06 347 MET B CA 1
ATOM 6104 C C . MET B 1 347 ? -6.254 15.156 -6.469 1 94.06 347 MET B C 1
ATOM 6106 O O . MET B 1 347 ? -5.266 15.852 -6.715 1 94.06 347 MET B O 1
ATOM 6110 N N . LYS B 1 348 ? -7.07 14.742 -7.309 1 93.25 348 LYS B N 1
ATOM 6111 C CA . LYS B 1 348 ? -6.938 15.117 -8.711 1 93.25 348 LYS B CA 1
ATOM 6112 C C . LYS B 1 348 ? -7.879 16.266 -9.07 1 93.25 348 LYS B C 1
ATOM 6114 O O . LYS B 1 348 ? -7.664 16.969 -10.055 1 93.25 348 LYS B O 1
ATOM 6119 N N . HIS B 1 349 ? -8.93 16.375 -8.367 1 92.31 349 HIS B N 1
ATOM 6120 C CA . HIS B 1 349 ? -9.883 17.469 -8.5 1 92.31 349 HIS B CA 1
ATOM 6121 C C . HIS B 1 349 ? -10.523 17.797 -7.16 1 92.31 349 HIS B C 1
ATOM 6123 O O . HIS B 1 349 ? -10.523 16.984 -6.242 1 92.31 349 HIS B O 1
ATOM 6129 N N . ALA B 1 350 ? -10.969 18.969 -7.066 1 89.62 350 ALA B N 1
ATOM 6130 C CA . ALA B 1 350 ? -11.562 19.422 -5.816 1 89.62 350 ALA B CA 1
ATOM 6131 C C . ALA B 1 350 ? -12.773 18.578 -5.441 1 89.62 350 ALA B C 1
ATOM 6133 O O . ALA B 1 350 ? -13.594 18.234 -6.297 1 89.62 350 ALA B O 1
ATOM 6134 N N . GLY B 1 351 ? -12.844 18.188 -4.234 1 90.5 351 GLY B N 1
ATOM 6135 C CA . GLY B 1 351 ? -13.992 17.453 -3.738 1 90.5 351 GLY B CA 1
ATOM 6136 C C . GLY B 1 351 ? -13.875 15.953 -3.957 1 90.5 351 GLY B C 1
ATOM 6137 O O . GLY B 1 351 ? -14.781 15.195 -3.604 1 90.5 351 GLY B O 1
ATOM 6138 N N . GLN B 1 352 ? -12.805 15.57 -4.469 1 94.94 352 GLN B N 1
ATOM 6139 C CA . GLN B 1 352 ? -12.602 14.148 -4.73 1 94.94 352 GLN B CA 1
ATOM 6140 C C . GLN B 1 352 ? -12.594 13.352 -3.43 1 94.94 352 GLN B C 1
ATOM 6142 O O . GLN B 1 352 ? -12.039 13.789 -2.424 1 94.94 352 GLN B O 1
ATOM 6147 N N . GLN B 1 353 ? -13.266 12.227 -3.434 1 95.12 353 GLN B N 1
ATOM 6148 C CA . GLN B 1 353 ? -13.219 11.227 -2.371 1 95.12 353 GLN B CA 1
ATOM 6149 C C . GLN B 1 353 ? -12.969 9.836 -2.941 1 95.12 353 GLN B C 1
ATOM 6151 O O . GLN B 1 353 ? -13.32 9.555 -4.09 1 95.12 353 GLN B O 1
ATOM 6156 N N . VAL B 1 354 ? -12.289 9.039 -2.189 1 97.94 354 VAL B N 1
ATOM 6157 C CA . VAL B 1 354 ? -12.234 7.617 -2.5 1 97.94 354 VAL B CA 1
ATOM 6158 C C . VAL B 1 354 ? 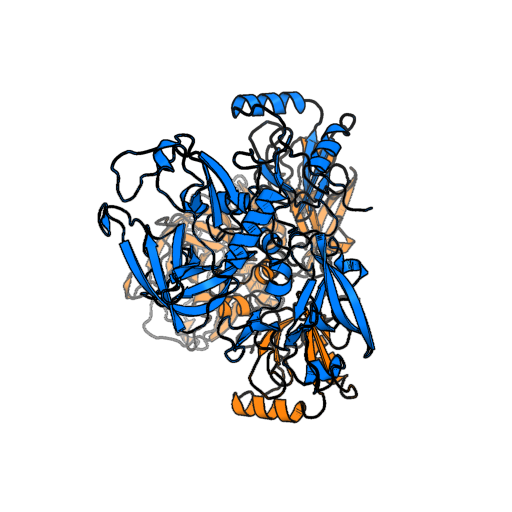-13.438 6.906 -1.888 1 97.94 354 VAL B C 1
ATOM 6160 O O . VAL B 1 354 ? -13.539 6.781 -0.665 1 97.94 354 VAL B O 1
ATOM 6163 N N . VAL B 1 355 ? -14.336 6.512 -2.713 1 98.44 355 VAL B N 1
ATOM 6164 C CA . VAL B 1 355 ? -15.531 5.836 -2.236 1 98.44 355 VAL B CA 1
ATOM 6165 C C . VAL B 1 355 ? -15.289 4.332 -2.164 1 98.44 355 VAL B C 1
ATOM 6167 O O . VAL B 1 355 ? -14.852 3.721 -3.143 1 98.44 355 VAL B O 1
ATOM 6170 N N . LEU B 1 356 ? -15.578 3.723 -0.993 1 98.06 356 LEU B N 1
ATOM 6171 C CA . LEU B 1 356 ? -15.367 2.301 -0.751 1 98.06 356 LEU B CA 1
ATOM 6172 C C . LEU B 1 356 ? -16.688 1.555 -0.681 1 98.06 356 LEU B C 1
ATOM 6174 O O . LEU B 1 356 ? -17.672 2.072 -0.141 1 98.06 356 LEU B O 1
ATOM 6178 N N . LEU B 1 357 ? -16.672 0.378 -1.231 1 98.44 357 LEU B N 1
ATOM 6179 C CA . LEU B 1 357 ? -17.656 -0.596 -0.768 1 98.44 357 LEU B CA 1
ATOM 6180 C C . LEU B 1 357 ? -17.266 -1.16 0.593 1 98.44 357 LEU B C 1
ATOM 6182 O O . LEU B 1 357 ? -16.469 -2.102 0.673 1 98.44 357 LEU B O 1
ATOM 6186 N N . SER B 1 358 ? -17.781 -0.524 1.587 1 96.94 358 SER B N 1
ATOM 6187 C CA . SER B 1 358 ? -17.344 -0.821 2.943 1 96.94 358 SER B CA 1
ATOM 6188 C C . SER B 1 358 ? -17.906 -2.154 3.432 1 96.94 358 SER B C 1
ATOM 6190 O O . SER B 1 358 ? -17.188 -2.943 4.051 1 96.94 358 SER B O 1
ATOM 6192 N N . ASP B 1 359 ? -19.156 -2.379 3.146 1 96.38 359 ASP B N 1
ATOM 6193 C CA . ASP B 1 359 ? -19.828 -3.578 3.643 1 96.38 359 ASP B CA 1
ATOM 6194 C C . ASP B 1 359 ? -20.859 -4.082 2.643 1 96.38 359 ASP B C 1
ATOM 6196 O O . ASP B 1 359 ? -21.281 -3.338 1.754 1 96.38 359 ASP B O 1
ATOM 6200 N N . VAL B 1 360 ? -21.156 -5.293 2.807 1 97.31 360 VAL B N 1
ATOM 6201 C CA . VAL B 1 360 ? -22.203 -5.953 2.035 1 97.31 360 VAL B CA 1
ATOM 6202 C C . VAL B 1 360 ? -23.188 -6.629 2.982 1 97.31 360 VAL B C 1
ATOM 6204 O O . VAL B 1 360 ? -22.891 -7.691 3.539 1 97.31 360 VAL B O 1
ATOM 6207 N N . LEU B 1 361 ? -24.266 -5.984 3.162 1 96 361 LEU B N 1
ATOM 6208 C CA . LEU B 1 361 ? -25.297 -6.539 4.023 1 96 361 LEU B CA 1
ATOM 6209 C C . LEU B 1 361 ? -26.109 -7.598 3.287 1 96 361 LEU B C 1
ATOM 6211 O O . LEU B 1 361 ? -26.406 -7.441 2.098 1 96 361 LEU B O 1
ATOM 6215 N N . ALA B 1 362 ? -26.484 -8.594 3.982 1 91.62 362 ALA B N 1
ATOM 6216 C CA . ALA B 1 362 ? -27.109 -9.773 3.375 1 91.62 362 ALA B CA 1
ATOM 6217 C C . ALA B 1 362 ? -28.5 -9.445 2.85 1 91.62 362 ALA B C 1
ATOM 6219 O O . ALA B 1 362 ? -29.359 -8.961 3.596 1 91.62 362 ALA B O 1
ATOM 6220 N N . CYS B 1 363 ? -28.75 -9.727 1.627 1 92.44 363 CYS B N 1
ATOM 6221 C CA . CYS B 1 363 ? -30.047 -9.758 0.959 1 92.44 363 CYS B CA 1
ATOM 6222 C C . CYS B 1 363 ? -29.969 -10.508 -0.363 1 92.44 363 CYS B C 1
ATOM 6224 O O . CYS B 1 363 ? -28.891 -10.977 -0.75 1 92.44 363 CYS B O 1
ATOM 6226 N N . ASN B 1 364 ? -31.062 -10.727 -1.029 1 90.69 364 ASN B N 1
ATOM 6227 C CA . ASN B 1 364 ? -31.109 -11.531 -2.246 1 90.69 364 ASN B CA 1
ATOM 6228 C C . ASN B 1 364 ? -30.281 -10.898 -3.369 1 90.69 364 ASN B C 1
ATOM 6230 O O . ASN B 1 364 ? -29.797 -11.609 -4.254 1 90.69 364 ASN B O 1
ATOM 6234 N N . PHE B 1 365 ? -30.047 -9.594 -3.312 1 93.88 365 PHE B N 1
ATOM 6235 C CA . PHE B 1 365 ? -29.359 -8.875 -4.379 1 93.88 365 PHE B CA 1
ATOM 6236 C C . PHE B 1 365 ? -27.844 -8.945 -4.203 1 93.88 365 PHE B C 1
ATOM 6238 O O . PHE B 1 365 ? -27.094 -8.688 -5.145 1 93.88 365 PHE B O 1
ATOM 6245 N N . THR B 1 366 ? -27.375 -9.25 -3.023 1 94.75 366 THR B N 1
ATOM 6246 C CA . THR B 1 366 ? -25.953 -9.07 -2.758 1 94.75 366 THR B CA 1
ATOM 6247 C C . THR B 1 366 ? -25.25 -10.414 -2.611 1 94.75 366 THR B C 1
ATOM 6249 O O . THR B 1 366 ? -24.109 -10.477 -2.158 1 94.75 366 THR B O 1
ATOM 6252 N N . GLN B 1 367 ? -25.891 -11.484 -3.02 1 92.5 367 GLN B N 1
ATOM 6253 C CA . GLN B 1 367 ? -25.297 -12.812 -2.924 1 92.5 367 GLN B CA 1
ATOM 6254 C C . GLN B 1 367 ? -23.969 -12.883 -3.672 1 92.5 367 GLN B C 1
ATOM 6256 O O . GLN B 1 367 ? -23.891 -12.516 -4.844 1 92.5 367 GLN B O 1
ATOM 6261 N N . GLY B 1 368 ? -22.938 -13.305 -2.955 1 93.06 368 GLY B N 1
ATOM 6262 C CA . GLY B 1 368 ? -21.656 -13.523 -3.602 1 93.06 368 GLY B CA 1
ATOM 6263 C C . GLY B 1 368 ? -20.781 -12.289 -3.637 1 93.06 368 GLY B C 1
ATOM 6264 O O . GLY B 1 368 ? -19.641 -12.336 -4.098 1 93.06 368 GLY B O 1
ATOM 6265 N N . TYR B 1 369 ? -21.297 -11.156 -3.186 1 95.88 369 TYR B N 1
ATOM 6266 C CA . TYR B 1 369 ? -20.578 -9.898 -3.309 1 95.88 369 TYR B CA 1
ATOM 6267 C C . TYR B 1 369 ? -19.766 -9.609 -2.045 1 95.88 369 TYR B C 1
ATOM 6269 O O . TYR B 1 369 ? -19.031 -8.617 -1.984 1 95.88 369 TYR B O 1
ATOM 6277 N N . GLU B 1 370 ? -19.797 -10.492 -1.05 1 94.06 370 GLU B N 1
ATOM 6278 C CA . GLU B 1 370 ? -19.141 -10.273 0.238 1 94.06 370 GLU B CA 1
ATOM 6279 C C . GLU B 1 370 ? -17.625 -10.164 0.081 1 94.06 370 GLU B C 1
ATOM 6281 O O . GLU B 1 370 ? -16.953 -9.492 0.867 1 94.06 370 GLU B O 1
ATOM 6286 N N . VAL B 1 371 ? -17.109 -10.789 -0.901 1 92.25 371 VAL B N 1
ATOM 6287 C CA . VAL B 1 371 ? -15.656 -10.867 -1.093 1 92.25 371 VAL B CA 1
ATOM 6288 C C . VAL B 1 371 ? -15.125 -9.531 -1.604 1 92.25 371 VAL B C 1
ATOM 6290 O O . VAL B 1 371 ? -13.914 -9.297 -1.602 1 92.25 371 VAL B O 1
ATOM 6293 N N . TYR B 1 372 ? -16 -8.602 -2.008 1 94.75 372 TYR B N 1
ATOM 6294 C CA . TYR B 1 372 ? -15.562 -7.359 -2.631 1 94.75 372 TYR B CA 1
ATOM 6295 C C . TYR B 1 372 ? -15.562 -6.215 -1.627 1 94.75 372 TYR B C 1
ATOM 6297 O O . TYR B 1 372 ? -15.367 -5.055 -1.999 1 94.75 372 TYR B O 1
ATOM 6305 N N . ARG B 1 373 ? -15.734 -6.555 -0.359 1 95.5 373 ARG B N 1
ATOM 6306 C CA . ARG B 1 373 ? -15.688 -5.527 0.678 1 95.5 373 ARG B CA 1
ATOM 6307 C C . ARG B 1 373 ? -14.344 -4.809 0.678 1 95.5 373 ARG B C 1
ATOM 6309 O O . ARG B 1 373 ? -13.312 -5.41 0.367 1 95.5 373 ARG B O 1
ATOM 6316 N N . ARG B 1 374 ? -14.336 -3.518 0.915 1 95.44 374 ARG B N 1
ATOM 6317 C CA . ARG B 1 374 ? -13.172 -2.664 1.132 1 95.44 374 ARG B CA 1
ATOM 6318 C C . ARG B 1 374 ? -12.461 -2.359 -0.184 1 95.44 374 ARG B C 1
ATOM 6320 O O . ARG B 1 374 ? -11.266 -2.064 -0.197 1 95.44 374 ARG B O 1
ATOM 6327 N N . LEU B 1 375 ? -13.172 -2.486 -1.251 1 97.25 375 LEU B N 1
ATOM 6328 C CA . LEU B 1 375 ? -12.617 -2.092 -2.545 1 97.25 375 LEU B CA 1
ATOM 6329 C C . LEU B 1 375 ? -13.141 -0.72 -2.961 1 97.25 375 LEU B C 1
ATOM 6331 O O . LEU B 1 375 ? -14.312 -0.408 -2.754 1 97.25 375 LEU B O 1
ATOM 6335 N N . PRO B 1 376 ? -12.281 0.082 -3.508 1 98.25 376 PRO B N 1
ATOM 6336 C CA . PRO B 1 376 ? -12.727 1.365 -4.051 1 98.25 376 PRO B CA 1
ATOM 6337 C C . PRO B 1 376 ? -13.68 1.203 -5.234 1 98.25 376 PRO B C 1
ATOM 6339 O O . PRO B 1 376 ? -13.492 0.312 -6.066 1 98.25 376 PRO B O 1
ATOM 6342 N N . VAL B 1 377 ? -14.711 2.01 -5.285 1 98.56 377 VAL B N 1
ATOM 6343 C CA . VAL B 1 377 ? -15.633 2.074 -6.41 1 98.56 377 VAL B CA 1
ATOM 6344 C C . VAL B 1 377 ? -15.125 3.082 -7.441 1 98.56 377 VAL B C 1
ATOM 6346 O O . VAL B 1 377 ? -14.922 4.254 -7.121 1 98.56 377 VAL B O 1
ATOM 6349 N N . GLU B 1 378 ? -14.977 2.684 -8.633 1 98 378 GLU B N 1
ATOM 6350 C CA . GLU B 1 378 ? -14.375 3.541 -9.648 1 98 378 GLU B CA 1
ATOM 6351 C C . GLU B 1 378 ? -15.438 4.148 -10.562 1 98 378 GLU B C 1
ATOM 6353 O O . GLU B 1 378 ? -15.352 5.324 -10.922 1 98 378 GLU B O 1
ATOM 6358 N N . ARG B 1 379 ? -16.438 3.342 -10.914 1 98.12 379 ARG B N 1
ATOM 6359 C CA . ARG B 1 379 ? -17.484 3.807 -11.82 1 98.12 379 ARG B CA 1
ATOM 6360 C C . ARG B 1 379 ? -18.859 3.277 -11.406 1 98.12 379 ARG B C 1
ATOM 6362 O O . ARG B 1 379 ? -18.953 2.254 -10.727 1 98.12 379 ARG B O 1
ATOM 6369 N N . CYS B 1 380 ? -19.859 3.951 -11.773 1 98.06 380 CYS B N 1
ATOM 6370 C CA . CYS B 1 380 ? -21.266 3.549 -11.688 1 98.06 380 CYS B CA 1
ATOM 6371 C C . CYS B 1 380 ? -21.969 3.744 -13.023 1 98.06 380 CYS B C 1
ATOM 6373 O O . CYS B 1 380 ? -22.078 4.871 -13.516 1 98.06 380 CYS B O 1
ATOM 6375 N N . ASN B 1 381 ? -22.391 2.66 -13.57 1 96.62 381 ASN B N 1
ATOM 6376 C CA . ASN B 1 381 ? -23.016 2.672 -14.891 1 96.62 381 ASN B CA 1
ATOM 6377 C C . ASN B 1 381 ? -22.156 3.428 -15.906 1 96.62 381 ASN B C 1
ATOM 6379 O O . ASN B 1 381 ? -22.672 4.27 -16.641 1 96.62 381 ASN B O 1
ATOM 6383 N N . GLY B 1 382 ? -20.859 3.162 -15.859 1 95 382 GLY B N 1
ATOM 6384 C CA . GLY B 1 382 ? -19.938 3.664 -16.875 1 95 382 GLY B CA 1
ATOM 6385 C C . GLY B 1 382 ? -19.375 5.031 -16.531 1 95 382 GLY B C 1
ATOM 6386 O O . GLY B 1 382 ? -18.422 5.484 -17.172 1 95 382 GLY B O 1
ATOM 6387 N N . GLN B 1 383 ? -19.906 5.684 -15.586 1 97.19 383 GLN B N 1
ATOM 6388 C CA . GLN B 1 383 ? -19.438 7.023 -15.234 1 97.19 383 GLN B CA 1
ATOM 6389 C C . GLN B 1 383 ? -18.484 6.977 -14.039 1 97.19 383 GLN B C 1
ATOM 6391 O O . GLN B 1 383 ? -18.766 6.305 -13.047 1 97.19 383 GLN B O 1
ATOM 6396 N N . GLU B 1 384 ? -17.422 7.715 -14.109 1 97.81 384 GLU B N 1
ATOM 6397 C CA . GLU B 1 384 ? -16.438 7.758 -13.031 1 97.81 384 GLU B CA 1
ATOM 6398 C C . GLU B 1 384 ? -17.031 8.383 -11.773 1 97.81 384 GLU B C 1
ATOM 6400 O O . GLU B 1 384 ? -17.703 9.422 -11.844 1 97.81 384 GLU B O 1
ATOM 6405 N N . VAL B 1 385 ? -16.812 7.773 -10.641 1 98.12 385 VAL B N 1
ATOM 6406 C CA . VAL B 1 385 ? -17.297 8.266 -9.359 1 98.12 385 VAL B CA 1
ATOM 6407 C C . VAL B 1 385 ? -16.312 9.266 -8.773 1 98.12 385 VAL B C 1
ATOM 6409 O O . VAL B 1 385 ? -15.141 8.945 -8.578 1 98.12 385 VAL B O 1
ATOM 6412 N N . LYS B 1 386 ? -16.781 10.422 -8.445 1 97 386 LYS B N 1
ATOM 6413 C CA . LYS B 1 386 ? -15.906 11.477 -7.934 1 97 386 LYS B CA 1
ATOM 6414 C C . LYS B 1 386 ? -15.914 11.5 -6.406 1 97 386 LYS B C 1
ATOM 6416 O O . LYS B 1 386 ? -14.891 11.789 -5.777 1 97 386 LYS B O 1
ATOM 6421 N N . ASN B 1 387 ? -16.969 11.328 -5.84 1 96.69 387 ASN B N 1
ATOM 6422 C CA . ASN B 1 387 ? -17.172 11.289 -4.395 1 96.69 387 ASN B CA 1
ATOM 6423 C C . ASN B 1 387 ? -18.484 10.602 -4.027 1 96.69 387 ASN B C 1
ATOM 6425 O O . ASN B 1 387 ? -19.219 10.141 -4.91 1 96.69 387 ASN B O 1
ATOM 6429 N N . LEU B 1 388 ? -18.797 10.531 -2.752 1 97.19 388 LEU B N 1
ATOM 6430 C CA . LEU B 1 388 ? -19.969 9.781 -2.309 1 97.19 388 LEU B CA 1
ATOM 6431 C C . LEU B 1 388 ? -21.266 10.461 -2.773 1 97.19 388 LEU B C 1
ATOM 6433 O O . LEU B 1 388 ? -22.203 9.789 -3.18 1 97.19 388 LEU B O 1
ATOM 6437 N N . SER B 1 389 ? -21.328 11.758 -2.693 1 96.38 389 SER B N 1
ATOM 6438 C CA . SER B 1 389 ? -22.5 12.508 -3.156 1 96.38 389 SER B CA 1
ATOM 6439 C C . SER B 1 389 ? -22.75 12.258 -4.641 1 96.38 389 SER B C 1
ATOM 6441 O O . SER B 1 389 ? -23.906 12.07 -5.051 1 96.38 389 SER B O 1
ATOM 6443 N N . HIS B 1 390 ? -21.719 12.289 -5.422 1 97.06 390 HIS B N 1
ATOM 6444 C CA . HIS B 1 390 ? -21.828 12.008 -6.848 1 97.06 390 HIS B CA 1
ATOM 6445 C C . HIS B 1 390 ? -22.359 10.602 -7.098 1 97.06 390 HIS B C 1
ATOM 6447 O O . HIS B 1 390 ? -23.25 10.406 -7.941 1 97.06 390 HIS B O 1
ATOM 6453 N N . LEU B 1 391 ? -21.812 9.625 -6.371 1 98.06 391 LEU B N 1
ATOM 6454 C CA . LEU B 1 391 ? -22.312 8.258 -6.504 1 98.06 391 LEU B CA 1
ATOM 6455 C C . LEU B 1 391 ? -23.812 8.18 -6.215 1 98.06 391 LEU B C 1
ATOM 6457 O O . LEU B 1 391 ? -24.547 7.527 -6.945 1 98.06 391 LEU B O 1
ATOM 6461 N N . ALA B 1 392 ? -24.25 8.859 -5.145 1 97.12 392 ALA B N 1
ATOM 6462 C CA . ALA B 1 392 ? -25.672 8.891 -4.801 1 97.12 392 ALA B CA 1
ATOM 6463 C C . ALA B 1 392 ? -26.5 9.461 -5.949 1 97.12 392 ALA B C 1
ATOM 6465 O O . ALA B 1 392 ? -27.562 8.945 -6.266 1 97.12 392 ALA B O 1
ATOM 6466 N N . SER B 1 393 ? -25.969 10.516 -6.539 1 96.69 393 SER B N 1
ATOM 6467 C CA . SER B 1 393 ? -26.656 11.148 -7.66 1 96.69 393 SER B CA 1
ATOM 6468 C C . SER B 1 393 ? -26.734 10.211 -8.859 1 96.69 393 SER B C 1
ATOM 6470 O O . SER B 1 393 ? -27.766 10.156 -9.547 1 96.69 393 SER B O 1
ATOM 6472 N N . LEU B 1 394 ? -25.656 9.5 -9.141 1 97.12 394 LEU B N 1
ATOM 6473 C CA . LEU B 1 394 ? -25.641 8.555 -10.25 1 97.12 394 LEU B CA 1
ATOM 6474 C C . LEU B 1 394 ? -26.656 7.441 -10.031 1 97.12 394 LEU B C 1
ATOM 6476 O O . LEU B 1 394 ? -27.359 7.047 -10.969 1 97.12 394 LEU B O 1
ATOM 6480 N N . VAL B 1 395 ? -26.734 6.941 -8.797 1 96.25 395 VAL B N 1
ATOM 6481 C CA . VAL B 1 395 ? -27.688 5.891 -8.461 1 96.25 395 VAL B CA 1
ATOM 6482 C C . VAL B 1 395 ? -29.109 6.41 -8.641 1 96.25 395 VAL B C 1
ATOM 6484 O O . VAL B 1 395 ? -29.953 5.727 -9.227 1 96.25 395 VAL B O 1
ATOM 6487 N N . ALA B 1 396 ? -29.375 7.645 -8.18 1 94.19 396 ALA B N 1
ATOM 6488 C CA . ALA B 1 396 ? -30.703 8.242 -8.25 1 94.19 396 ALA B CA 1
ATOM 6489 C C . ALA B 1 396 ? -31.109 8.516 -9.695 1 94.19 396 ALA B C 1
ATOM 6491 O O . ALA B 1 396 ? -32.281 8.375 -10.047 1 94.19 396 ALA B O 1
ATOM 6492 N N . SER B 1 397 ? -30.141 8.844 -10.531 1 93.25 397 SER B N 1
ATOM 6493 C CA . SER B 1 397 ? -30.438 9.234 -11.906 1 93.25 397 SER B CA 1
ATOM 6494 C C . SER B 1 397 ? -30.594 8.016 -12.805 1 93.25 397 SER B C 1
ATOM 6496 O O . SER B 1 397 ? -31.016 8.133 -13.953 1 93.25 397 SER B O 1
ATOM 6498 N N . SER B 1 398 ? -30.266 6.891 -12.312 1 89.62 398 SER B N 1
ATOM 6499 C CA . SER B 1 398 ? -30.328 5.68 -13.125 1 89.62 398 SER B CA 1
ATOM 6500 C C . SER B 1 398 ? -31.594 4.883 -12.844 1 89.62 398 SER B C 1
ATOM 6502 O O . SER B 1 398 ? -31.578 3.652 -12.867 1 89.62 398 SER B O 1
ATOM 6504 N N . GLU B 1 399 ? -32.656 5.516 -12.641 1 85 399 GLU B N 1
ATOM 6505 C CA . GLU B 1 399 ? -33.875 4.836 -12.281 1 85 399 GLU B CA 1
ATOM 6506 C C . GLU B 1 399 ? -34.469 4.082 -13.477 1 85 399 GLU B C 1
ATOM 6508 O O . GLU B 1 399 ? -35.156 3.072 -13.312 1 85 399 GLU B O 1
ATOM 6513 N N . THR B 1 400 ? -34.094 4.516 -14.633 1 88.44 400 THR B N 1
ATOM 6514 C CA . THR B 1 400 ? -34.656 3.9 -15.828 1 88.44 400 THR B CA 1
ATOM 6515 C C . THR B 1 400 ? -33.781 2.75 -16.312 1 88.44 400 THR B C 1
ATOM 6517 O O . THR B 1 400 ? -34.219 1.945 -17.141 1 88.44 400 THR B O 1
ATOM 6520 N N . ASP B 1 401 ? -32.656 2.672 -15.773 1 92.06 401 ASP B N 1
ATOM 6521 C CA . ASP B 1 401 ? -31.75 1.593 -16.172 1 92.06 401 ASP B CA 1
ATOM 6522 C C . ASP B 1 401 ? -32.219 0.255 -15.602 1 92.06 401 ASP B C 1
ATOM 6524 O O . ASP B 1 401 ? -32.844 0.212 -14.539 1 92.06 401 ASP B O 1
ATOM 6528 N N . ALA B 1 402 ? -31.969 -0.804 -16.297 1 95.06 402 ALA B N 1
ATOM 6529 C CA . ALA B 1 402 ? -32.344 -2.139 -15.836 1 95.06 402 ALA B CA 1
ATOM 6530 C C . ALA B 1 402 ? -31.422 -2.607 -14.711 1 95.06 402 ALA B C 1
ATOM 6532 O O . ALA B 1 402 ? -31.828 -3.393 -13.852 1 95.06 402 ALA B O 1
ATOM 6533 N N . PHE B 1 403 ? -30.172 -2.08 -14.781 1 96.62 403 PHE B N 1
ATOM 6534 C CA . PHE B 1 403 ? -29.188 -2.508 -13.797 1 96.62 403 PHE B CA 1
ATOM 6535 C C . PHE B 1 403 ? -28.438 -1.312 -13.234 1 96.62 403 PHE B C 1
ATOM 6537 O O . PHE B 1 403 ? -28.312 -0.282 -13.898 1 96.62 403 PHE B O 1
ATOM 6544 N N . LEU B 1 404 ? -28.062 -1.432 -12.039 1 96.94 404 LEU B N 1
ATOM 6545 C CA . LEU B 1 404 ? -26.969 -0.645 -11.477 1 96.94 404 LEU B CA 1
ATOM 6546 C C . LEU B 1 404 ? -25.656 -1.422 -11.531 1 96.94 404 LEU B C 1
ATOM 6548 O O . LEU B 1 404 ? -25.547 -2.52 -10.977 1 96.94 404 LEU B O 1
ATOM 6552 N N . ARG B 1 405 ? -24.75 -0.899 -12.258 1 97.31 405 ARG B N 1
ATOM 6553 C CA . ARG B 1 405 ? -23.438 -1.533 -12.367 1 97.31 405 ARG B CA 1
ATOM 6554 C C . ARG B 1 405 ? -22.375 -0.714 -11.648 1 97.31 405 ARG B C 1
ATOM 6556 O O . ARG B 1 405 ? -22.266 0.495 -11.859 1 97.31 405 ARG B O 1
ATOM 6563 N N . PHE B 1 406 ? -21.641 -1.319 -10.797 1 98.19 406 PHE B N 1
ATOM 6564 C CA . PHE B 1 406 ? -20.5 -0.694 -10.117 1 98.19 406 PHE B CA 1
ATOM 6565 C C . PHE B 1 406 ? -19.188 -1.349 -10.547 1 98.19 406 PHE B C 1
ATOM 6567 O O . PHE B 1 406 ? -19.047 -2.568 -10.461 1 98.19 406 PHE B O 1
ATOM 6574 N N . ASP B 1 407 ? -18.328 -0.625 -11.086 1 98 407 ASP B N 1
ATOM 6575 C CA . ASP B 1 407 ? -16.953 -1.071 -11.359 1 98 407 ASP B CA 1
ATOM 6576 C C . ASP B 1 407 ? -16.031 -0.764 -10.18 1 98 407 ASP B C 1
ATOM 6578 O O . ASP B 1 407 ? -15.906 0.392 -9.773 1 98 407 ASP B O 1
ATOM 6582 N N . LEU B 1 408 ? -15.445 -1.805 -9.641 1 97.69 408 LEU B N 1
ATOM 6583 C CA . LEU B 1 408 ? -14.578 -1.664 -8.484 1 97.69 408 LEU B CA 1
ATOM 6584 C C . LEU B 1 408 ? -13.109 -1.802 -8.883 1 97.69 408 LEU B C 1
ATOM 6586 O O . LEU B 1 408 ? -12.805 -2.117 -10.039 1 97.69 408 LEU B O 1
ATOM 6590 N N . ALA B 1 409 ? -12.242 -1.506 -7.949 1 94.69 409 ALA B N 1
ATOM 6591 C CA . ALA B 1 409 ? -10.812 -1.731 -8.156 1 94.69 409 ALA B CA 1
ATOM 6592 C C . ALA B 1 409 ? -10.539 -3.178 -8.555 1 94.69 409 ALA B C 1
ATOM 6594 O O . ALA B 1 409 ? -11.344 -4.07 -8.281 1 94.69 409 ALA B O 1
ATOM 6595 N N . GLU B 1 410 ? -9.445 -3.426 -9.336 1 87.88 410 GLU B N 1
ATOM 6596 C CA . GLU B 1 410 ? -8.984 -4.73 -9.805 1 87.88 410 GLU B CA 1
ATOM 6597 C C . GLU B 1 410 ? -9.945 -5.312 -10.836 1 87.88 410 GLU B C 1
ATOM 6599 O O . GLU B 1 410 ? -10.086 -6.535 -10.945 1 87.88 410 GLU B O 1
ATOM 6604 N N . ASN B 1 411 ? -10.812 -4.418 -11.445 1 91.69 411 ASN B N 1
ATOM 6605 C CA . ASN B 1 411 ? -11.727 -4.766 -12.531 1 91.69 411 ASN B CA 1
ATOM 6606 C C . ASN B 1 411 ? -12.797 -5.75 -12.07 1 91.69 411 ASN B C 1
ATOM 6608 O O . ASN B 1 411 ? -13.125 -6.695 -12.789 1 91.69 411 ASN B O 1
ATOM 6612 N N . CYS B 1 412 ? -13.18 -5.566 -10.852 1 94.31 412 CYS B N 1
ATOM 6613 C CA . CYS B 1 412 ? -14.328 -6.32 -10.367 1 94.31 412 CYS B CA 1
ATOM 6614 C C . CYS B 1 412 ? -15.633 -5.57 -10.625 1 94.31 412 CYS B C 1
ATOM 6616 O O . CYS B 1 412 ? -15.648 -4.336 -10.633 1 94.31 412 CYS B O 1
ATOM 6618 N N . VAL B 1 413 ? -16.656 -6.301 -10.867 1 96.88 413 VAL B N 1
ATOM 6619 C CA . VAL B 1 413 ? -17.922 -5.684 -11.242 1 96.88 413 VAL B CA 1
ATOM 6620 C C . VAL B 1 413 ? -19.031 -6.203 -10.344 1 96.88 413 VAL B C 1
ATOM 6622 O O . VAL B 1 413 ? -19.094 -7.398 -10.031 1 96.88 413 VAL B O 1
ATOM 6625 N N . ILE B 1 414 ? -19.812 -5.324 -9.875 1 97.69 414 ILE B N 1
ATOM 6626 C CA . ILE B 1 414 ? -21.016 -5.66 -9.141 1 97.69 414 ILE B CA 1
ATOM 6627 C C . ILE B 1 414 ? -22.234 -5.141 -9.898 1 97.69 414 ILE B C 1
ATOM 6629 O O . ILE B 1 414 ? -22.234 -4.02 -10.414 1 97.69 414 ILE B O 1
ATOM 6633 N N . ALA B 1 415 ? -23.234 -5.953 -10.008 1 97.19 415 ALA B N 1
ATOM 6634 C CA . ALA B 1 415 ? -24.484 -5.559 -10.672 1 97.19 415 ALA B CA 1
ATOM 6635 C C . ALA B 1 415 ? -25.688 -5.793 -9.766 1 97.19 415 ALA B C 1
ATOM 6637 O O . ALA B 1 415 ? -25.75 -6.805 -9.062 1 97.19 415 ALA B O 1
ATOM 6638 N N . LEU B 1 416 ? -26.578 -4.879 -9.711 1 97 416 LEU B N 1
ATOM 6639 C CA . LEU B 1 416 ? -27.859 -5.004 -9.047 1 97 416 LEU B CA 1
ATOM 6640 C C . LEU B 1 416 ? -29 -4.746 -10.023 1 97 416 LEU B C 1
ATOM 6642 O O . LEU B 1 416 ? -29.016 -3.725 -10.711 1 97 416 LEU B O 1
ATOM 6646 N N . LYS B 1 417 ? -29.906 -5.645 -10.055 1 95.56 417 LYS B N 1
ATOM 6647 C CA . LYS B 1 417 ? -31.109 -5.371 -10.828 1 95.56 417 LYS B CA 1
ATOM 6648 C C . LYS B 1 417 ? -31.906 -4.227 -10.203 1 95.56 417 LYS B C 1
ATOM 6650 O O . LYS B 1 417 ? -32.062 -4.156 -8.984 1 95.56 417 LYS B O 1
ATOM 6655 N N . ARG B 1 418 ? -32.406 -3.373 -11.031 1 94.69 418 ARG B N 1
ATOM 6656 C CA . ARG B 1 418 ? -33.094 -2.205 -10.523 1 94.69 418 ARG B CA 1
ATOM 6657 C C . ARG B 1 418 ? -34.469 -2.594 -9.977 1 94.69 418 ARG B C 1
ATOM 6659 O O . ARG B 1 418 ? -34.938 -2.043 -8.969 1 94.69 418 ARG B O 1
ATOM 6666 N N . GLU B 1 419 ? -35.031 -3.484 -10.68 1 92.81 419 GLU B N 1
ATOM 6667 C CA . GLU B 1 419 ? -36.344 -3.945 -10.234 1 92.81 419 GLU B CA 1
ATOM 6668 C C . GLU B 1 419 ? -36.25 -4.566 -8.844 1 92.81 419 GLU B C 1
ATOM 6670 O O . GLU B 1 419 ? -35.5 -5.516 -8.617 1 92.81 419 GLU B O 1
ATOM 6675 N N . GLY B 1 420 ? -36.938 -4.004 -7.914 1 91.88 420 GLY B N 1
ATOM 6676 C CA . GLY B 1 420 ? -37.062 -4.574 -6.578 1 91.88 420 GLY B CA 1
ATOM 6677 C C . GLY B 1 420 ? -36 -4.066 -5.621 1 91.88 420 GLY B C 1
ATOM 6678 O O . GLY B 1 420 ? -36 -4.418 -4.438 1 91.88 420 GLY B O 1
ATOM 6679 N N . ILE B 1 421 ? -35.125 -3.275 -6.125 1 93 421 ILE B N 1
ATOM 6680 C CA . ILE B 1 421 ? -34 -2.861 -5.316 1 93 421 ILE B CA 1
ATOM 6681 C C . ILE B 1 421 ? -34.469 -1.975 -4.168 1 93 421 ILE B C 1
ATOM 6683 O O . ILE B 1 421 ? -33.906 -2.023 -3.066 1 93 421 ILE B O 1
ATOM 6687 N N . SER B 1 422 ? -35.5 -1.129 -4.379 1 91.62 422 SER B N 1
ATOM 6688 C CA . SER B 1 422 ? -36 -0.239 -3.344 1 91.62 422 SER B CA 1
ATOM 6689 C C . SER B 1 422 ? -36.594 -1.027 -2.184 1 91.62 422 SER B C 1
ATOM 6691 O O . SER B 1 422 ? -36.375 -0.7 -1.018 1 91.62 422 SER B O 1
ATOM 6693 N N . GLU B 1 423 ? -37.312 -2.049 -2.568 1 93.12 423 GLU B N 1
ATOM 6694 C CA . GLU B 1 423 ? -37.906 -2.906 -1.544 1 93.12 423 GLU B CA 1
ATOM 6695 C C . GLU B 1 423 ? -36.812 -3.65 -0.759 1 93.12 423 GLU B C 1
ATOM 6697 O O . GLU B 1 423 ? -36.938 -3.797 0.46 1 93.12 423 GLU B O 1
ATOM 6702 N N . ALA B 1 424 ? -35.906 -4.121 -1.493 1 93.12 424 ALA B N 1
ATOM 6703 C CA . ALA B 1 424 ? -34.812 -4.828 -0.84 1 93.12 424 ALA B CA 1
ATOM 6704 C C . ALA B 1 424 ? -34.062 -3.906 0.111 1 93.12 424 ALA B C 1
ATOM 6706 O O . ALA B 1 424 ? -33.688 -4.309 1.217 1 93.12 424 ALA B O 1
ATOM 6707 N N . THR B 1 425 ? -33.844 -2.729 -0.327 1 94.06 425 THR B N 1
ATOM 6708 C CA . THR B 1 425 ? -33.156 -1.748 0.504 1 94.06 425 THR B CA 1
ATOM 6709 C C . THR B 1 425 ? -33.906 -1.484 1.789 1 94.06 425 THR B C 1
ATOM 6711 O O . THR B 1 425 ? -33.344 -1.444 2.877 1 94.06 425 THR B O 1
ATOM 6714 N N . ALA B 1 426 ? -35.219 -1.317 1.669 1 94.38 426 ALA B N 1
ATOM 6715 C CA . ALA B 1 426 ? -36.062 -1.071 2.824 1 94.38 426 ALA B CA 1
ATOM 6716 C C . ALA B 1 426 ? -36 -2.236 3.809 1 94.38 426 ALA B C 1
ATOM 6718 O O . ALA B 1 426 ? -35.969 -2.031 5.023 1 94.38 426 ALA B O 1
ATOM 6719 N N . ALA B 1 427 ? -36.031 -3.377 3.258 1 94.69 427 ALA B N 1
ATOM 6720 C CA . ALA B 1 427 ? -35.938 -4.566 4.105 1 94.69 427 ALA B CA 1
ATOM 6721 C C . ALA B 1 427 ? -34.625 -4.617 4.863 1 94.69 427 ALA B C 1
ATOM 6723 O O . ALA B 1 427 ? -34.594 -4.934 6.055 1 94.69 427 ALA B O 1
ATOM 6724 N N . VAL B 1 428 ? -33.562 -4.328 4.129 1 94.81 428 VAL B N 1
ATOM 6725 C CA . VAL B 1 428 ? -32.219 -4.316 4.738 1 94.81 428 VAL B CA 1
ATOM 6726 C C . VAL B 1 428 ? -32.188 -3.273 5.852 1 94.81 428 VAL B C 1
ATOM 6728 O O . VAL B 1 428 ? -31.625 -3.527 6.926 1 94.81 428 VAL B O 1
ATOM 6731 N N . MET B 1 429 ? -32.75 -2.133 5.602 1 95.44 429 MET B N 1
ATOM 6732 C CA . MET B 1 429 ? -32.812 -1.065 6.598 1 95.44 429 MET B CA 1
ATOM 6733 C C . MET B 1 429 ? -33.531 -1.523 7.852 1 95.44 429 MET B C 1
ATOM 6735 O O . MET B 1 429 ? -33.062 -1.324 8.969 1 95.44 429 MET B O 1
ATOM 6739 N N . ARG B 1 430 ? -34.656 -2.113 7.688 1 93.62 430 ARG B N 1
ATOM 6740 C CA . ARG B 1 430 ? -35.469 -2.6 8.805 1 93.62 430 ARG B CA 1
ATOM 6741 C C . ARG B 1 430 ? -34.688 -3.65 9.609 1 93.62 430 ARG B C 1
ATOM 6743 O O . ARG B 1 430 ? -34.625 -3.578 10.836 1 93.62 430 ARG B O 1
ATOM 6750 N N . ASN B 1 431 ? -34.094 -4.547 8.898 1 93.25 431 ASN B N 1
ATOM 6751 C CA . ASN B 1 431 ? -33.406 -5.672 9.531 1 93.25 431 ASN B CA 1
ATOM 6752 C C . ASN B 1 431 ? -32.156 -5.215 10.289 1 93.25 431 ASN B C 1
ATOM 6754 O O . ASN B 1 431 ? -31.734 -5.879 11.234 1 93.25 431 ASN B O 1
ATOM 6758 N N . ASN B 1 432 ? -31.609 -4.121 9.883 1 92.19 432 ASN B N 1
ATOM 6759 C CA . ASN B 1 432 ? -30.359 -3.672 10.477 1 92.19 432 ASN B CA 1
ATOM 6760 C C . ASN B 1 432 ? -30.531 -2.375 11.258 1 92.19 432 ASN B C 1
ATOM 6762 O O . ASN B 1 432 ? -29.547 -1.744 11.656 1 92.19 432 ASN B O 1
ATOM 6766 N N . GLN B 1 433 ? -31.75 -1.839 11.391 1 90.81 433 GLN B N 1
ATOM 6767 C CA . GLN B 1 433 ? -32.125 -0.647 12.148 1 90.81 433 GLN B CA 1
ATOM 6768 C C . GLN B 1 433 ? -31.438 0.594 11.578 1 90.81 433 GLN B C 1
ATOM 6770 O O . GLN B 1 433 ? -30.844 1.382 12.328 1 90.81 433 GLN B O 1
ATOM 6775 N N . ILE B 1 434 ? -31.422 0.589 10.297 1 89.81 434 ILE B N 1
ATOM 6776 C CA . ILE B 1 434 ? -30.953 1.766 9.578 1 89.81 434 ILE B CA 1
ATOM 6777 C C . ILE B 1 434 ? -32.125 2.658 9.203 1 89.81 434 ILE B C 1
ATOM 6779 O O . ILE B 1 434 ? -33.125 2.182 8.648 1 89.81 434 ILE B O 1
ATOM 6783 N N . THR B 1 435 ? -32 3.91 9.445 1 89.44 435 THR B N 1
ATOM 6784 C CA . THR B 1 435 ? -33.156 4.781 9.328 1 89.44 435 THR B CA 1
ATOM 6785 C C . THR B 1 435 ? -33.156 5.496 7.977 1 89.44 435 THR B C 1
ATOM 6787 O O . THR B 1 435 ? -34.219 5.762 7.41 1 89.44 435 THR B O 1
ATOM 6790 N N . ASP B 1 436 ? -31.953 5.793 7.422 1 92.5 436 ASP B N 1
ATOM 6791 C CA . ASP B 1 436 ? -31.844 6.527 6.168 1 92.5 436 ASP B CA 1
ATOM 6792 C C . ASP B 1 436 ? -30.969 5.781 5.168 1 92.5 436 ASP B C 1
ATOM 6794 O O . ASP B 1 436 ? -30 5.117 5.559 1 92.5 436 ASP B O 1
ATOM 6798 N N . THR B 1 437 ? -31.328 5.93 3.898 1 93.25 437 THR B N 1
ATOM 6799 C CA . THR B 1 437 ? -30.562 5.258 2.855 1 93.25 437 THR B CA 1
ATOM 6800 C C . THR B 1 437 ? -29.188 5.906 2.689 1 93.25 437 THR B C 1
ATOM 6802 O O . THR B 1 437 ? -28.266 5.309 2.119 1 93.25 437 THR B O 1
ATOM 6805 N N . SER B 1 438 ? -29.172 7.176 3.115 1 93.19 438 SER B N 1
ATOM 6806 C CA . SER B 1 438 ? -27.891 7.852 2.973 1 93.19 438 SER B CA 1
ATOM 6807 C C . SER B 1 438 ? -27.734 8.969 4 1 93.19 438 SER B C 1
ATOM 6809 O O . SER B 1 438 ? -28.719 9.469 4.539 1 93.19 438 SER B O 1
ATOM 6811 N N . HIS B 1 439 ? -26.562 9.203 4.422 1 91 439 HIS B N 1
ATOM 6812 C CA . HIS B 1 439 ? -26.125 10.391 5.145 1 91 439 HIS B CA 1
ATOM 6813 C C . HIS B 1 439 ? -24.891 11.008 4.484 1 91 439 HIS B C 1
ATOM 6815 O O . HIS B 1 439 ? -23.781 10.461 4.578 1 91 439 HIS B O 1
ATOM 6821 N N . ILE B 1 440 ? -25.141 12.086 3.77 1 89.94 440 ILE B N 1
ATOM 6822 C CA . ILE B 1 440 ? -24.078 12.734 3.01 1 89.94 440 ILE B CA 1
ATOM 6823 C C . ILE B 1 440 ? -23.984 14.203 3.408 1 89.94 440 ILE B C 1
ATOM 6825 O O . ILE B 1 440 ? -24.984 14.93 3.373 1 89.94 440 ILE B O 1
ATOM 6829 N N . LEU B 1 441 ? -22.859 14.555 3.816 1 79.62 441 LEU B N 1
ATOM 6830 C CA . LEU B 1 441 ? -22.641 15.922 4.273 1 79.62 441 LEU B CA 1
ATOM 6831 C C . LEU B 1 441 ? -22.531 16.875 3.092 1 79.62 441 LEU B C 1
ATOM 6833 O O . LEU B 1 441 ? -21.953 16.516 2.057 1 79.62 441 LEU B O 1
ATOM 6837 N N . ARG B 1 442 ? -23.281 17.906 3.193 1 68.62 442 ARG B N 1
ATOM 6838 C CA . ARG B 1 442 ? -23.203 18.922 2.15 1 68.62 442 ARG B CA 1
ATOM 6839 C C . ARG B 1 442 ? -21.797 19.516 2.068 1 68.62 442 ARG B C 1
ATOM 6841 O O . ARG B 1 442 ? -21.203 19.859 3.092 1 68.62 442 ARG B O 1
ATOM 6848 N N . ARG B 1 443 ? -20.984 19.219 1.08 1 61.69 443 ARG B N 1
ATOM 6849 C CA . ARG B 1 443 ? -19.656 19.781 0.866 1 61.69 443 ARG B CA 1
ATOM 6850 C C . ARG B 1 443 ? -19.719 20.969 -0.101 1 61.69 443 ARG B C 1
ATOM 6852 O O . ARG B 1 443 ? -20.547 21 -1.004 1 61.69 443 ARG B O 1
ATOM 6859 N N . ASP B 1 444 ? -19.391 22.172 0.258 1 50.69 444 ASP B N 1
ATOM 6860 C CA . ASP B 1 444 ? -19.297 23.312 -0.644 1 50.69 444 ASP B CA 1
ATOM 6861 C C . ASP B 1 444 ? -18.359 23.016 -1.812 1 50.69 444 ASP B C 1
ATOM 6863 O O . ASP B 1 444 ? -17.172 22.766 -1.612 1 50.69 444 ASP B O 1
ATOM 6867 N N . THR B 1 445 ? -18.703 22.219 -2.678 1 45.62 445 THR B N 1
ATOM 6868 C CA . THR B 1 445 ? -17.875 21.891 -3.834 1 45.62 445 THR B CA 1
ATOM 6869 C C . THR B 1 445 ? -17.328 23.156 -4.488 1 45.62 445 THR B C 1
ATOM 6871 O O . THR B 1 445 ? -16.875 23.125 -5.633 1 45.62 445 THR B O 1
ATOM 6874 N N . ALA B 1 446 ? -17.625 24.375 -4.145 1 38.38 446 ALA B N 1
ATOM 6875 C CA . ALA B 1 446 ? -17.281 25.531 -4.977 1 38.38 446 ALA B CA 1
ATOM 6876 C C . ALA B 1 446 ? -15.773 25.641 -5.164 1 38.38 446 ALA B C 1
ATOM 6878 O O . ALA B 1 446 ? -15.094 26.344 -4.418 1 38.38 446 ALA B O 1
ATOM 6879 N N . GLY B 1 447 ? -14.961 24.641 -5.09 1 36.84 447 GLY B N 1
ATOM 6880 C CA . GLY B 1 447 ? -13.711 25.219 -5.539 1 36.84 447 GLY B CA 1
ATOM 6881 C C . GLY B 1 447 ? -13.82 25.906 -6.891 1 36.84 447 GLY B C 1
ATOM 6882 O O . GLY B 1 447 ? -14.781 25.672 -7.633 1 36.84 447 GLY B O 1
ATOM 6883 N N . PRO B 1 448 ? -13.078 27.016 -7.109 1 29.97 448 PRO B N 1
ATOM 6884 C CA . PRO B 1 448 ? -13.172 27.688 -8.406 1 29.97 448 PRO B CA 1
ATOM 6885 C C . PRO B 1 448 ? -13.094 26.734 -9.586 1 29.97 448 PRO B C 1
ATOM 6887 O O . PRO B 1 448 ? -12.406 25.703 -9.516 1 29.97 448 PRO B O 1
ATOM 6890 N N . GLU B 1 449 ? -14.195 26.516 -10.492 1 28.44 449 GLU B N 1
ATOM 6891 C CA . GLU B 1 449 ? -13.984 26.016 -11.844 1 28.44 449 GLU B CA 1
ATOM 6892 C C . GLU B 1 449 ? -12.695 26.578 -12.438 1 28.44 449 GLU B C 1
ATOM 6894 O O . GLU B 1 449 ? -12.367 27.75 -12.25 1 28.44 449 GLU B O 1
#

Foldseek 3Di:
DKAKFFQVVPVPPPWDWDDDQPDDDIFTKDWPWHDNLLRMTIIDTPDVVRCPPPDDAAADPDADDFFFKKKFWWQADPVPDHRHIDIKIWTFHDWAWDDSDLPHTATKTKTQADDDHTSGTTFMAGPVPRHTQFGWHADDVPPPDDRMTIGRGPLSVVLVVVCVVVVQDAFFFQQWDWAFDPDPVLCVVLPPDPVAAFTFTAGGACLFPCNVFDDHRFKTWQDKQPFGAHSVQWTWDFDDDPVNDHTDIDIYHNRCSRRSDGAQDWIWTWMAGPRDIDITTTGTHHDDFQAAEDPDDIDCSVPDAWWAAWLQFIKHFHHNVVQCVVQNPPNVVPPPVSVCCRNPNGDPAFPFTFMFRAAGGDDPFCPPVRVRHGWTWQDWPPHGDRDDVSVVVSVVVCLVPQWIWTQTPPRDIGIGGNVCRVVSRVVSCVVVVNDDSTDDDDDPSPDDD/DKAKFFQVVPVPPPWDWDDDQPDDDIFTKDWPWHDNLLRMTIIDTPDPVRCPPDDDAAADPDADDFFFKKKQWWQADPVPDHRHIDIKIWTFHDWAWDDSDLPHTATKTKTQADDDHTSGTTFMAGPVPRHTQFGWHADDVPPPDDRMTIGRGVLSVVLVVVCVVVVQDAFFFQQWDWAFDPDPVLCVVLPPDPPAAFTFTAGGACLFQCNVFDDHRFKTWQDKQPFGAHSVQWTWDFDDDPVNDDTDIDIYHVRCSRRSDGAQDWIWTWMAGPNDIDITTTGTHHDDAQAAEDPPDIPCSVPDAWWAAWLQFIKHFHHNVVQCVVQNPPNVVPPPVSVCCRNPNGDPAFPFTFMFRAAGGDDPFCPPVRVRHGWTWQDWPPHGDRDDVSVVVSVVVCLVPQWIWTQTPPRDIGIGGNVCRVVSRVVSCVVVVNDDSTDDDDDPSPPDD

pLDDT: mean 86.68, std 13.82, range [28.44, 98.56]

InterPro domains:
  IPR001940 Peptidase S1C [PR00834] (1-13)
  IPR001940 Peptidase S1C [PR00834] (23-43)
  IPR001940 Peptidase S1C [PR00834] (105-122)
  IPR009003 Peptidase S1, PA clan [SSF50494] (3-164)
  IPR036034 PDZ superfamily [G3DSA:2.30.42.10] (172-287)
  IPR041517 Protease Do-like, PDZ domain [PF17815] (302-436)
  IPR046449 Protease Do-like, PDZ domain superfamily [G3DSA:3.20.190.20] (296-445)

Sequence (898 aa):
QRLLTNAHVVADAHLIHVRRSDGHRKFVASVVCLCFESDLALLAVGDEAFWHGLEPVQFYQGLPRLQSEVCVVGFPDAPSGGETVCVTQGVVSRIDLHSYSWDSSLLVVQIDAAINAGNSGGPCVDQESGLVVGVAFQKSVSSGADNVGYIIPVPVVQHFLECYTTGVWGFGVPGFDWQLLDNPSLRDLVGLPADMTGVLVSTVEVTSPARHLLHPVEDIVLSVDGQEVGEDGTLLLTQPTADGSRPRSLRLKLEWAFRRLPPGTEIRLEVMRQGERREVMLPVSRPSPLVPSDPLDGERLGTRPEYLLVGGLVFVPLTEPYLTEEYGEGWDSCPARLRNIAQHGRMKHAGQQVVLLSDVLACNFTQGYEVYRRLPVERCNGQEVKNLSHLASLVASSETDAFLRFDLAENCVIALKREGISEATAAVMRNNQITDTSHILRRDTAGPEQRLLTNAHVVADAHLIHVRRSDGHRKFVASVVCLCFESDLALLAVGDEAFWHGLEPVQFYQGLPRLQSEVCVVGFPDAPSGGETVCVTQGVVSRIDLHSYSWDSSLLVVQIDAAINAGNSGGPCVDQESGLVVGVAFQKSVSSGADNVGYIIPVPVVQHFLECYTTGVWGFGVPGFDWQLLDNPSLRDLVGLPADMTGVLVSTVEVTSPARHLLHPVEDIVLSVDGQEVGEDGTLLLTQPTADGSRPRSLRLKLEWAFRRLPPGTEIRLEVMRQGERREVMLPVSRPSPLVPSDPLDGERLGTRPEYLLVGGLVFVPLTEPYLTEEYGEGWDSCPARLRNIAQHGRMKHAGQQVVLLSDVLACNFTQGYEVYRRLPVERCNGQEVKNLSHLASLVASSETDAFLRFDLAENCVIALKREGISEATAAVMRNNQITDTSHILRRDTAGPE

Organism: Polarella glacialis (NCBI:txid89957)